Protein AF-0000000086680530 (afdb_homodimer)

Organism: NCBI:txid175570

Structure (mmCIF, N/CA/C/O backbone):
data_AF-0000000086680530-model_v1
#
loop_
_entity.id
_entity.type
_entity.pdbx_description
1 polymer 'Glycerophosphoryl diester phosphodiesterase'
#
loop_
_atom_site.group_PDB
_atom_site.id
_atom_site.type_symbol
_atom_site.label_atom_id
_atom_site.label_alt_id
_atom_site.label_comp_id
_atom_site.label_asym_id
_atom_site.label_entity_id
_atom_site.label_seq_id
_atom_site.pdbx_PDB_ins_code
_atom_site.Cartn_x
_atom_site.Cartn_y
_atom_site.Cartn_z
_atom_site.occupancy
_atom_site.B_iso_or_equiv
_atom_site.auth_seq_id
_atom_site.auth_comp_id
_atom_site.auth_asym_id
_atom_site.auth_atom_id
_atom_site.pdbx_PDB_model_num
ATOM 1 N N . MET A 1 1 ? -58.438 14.133 -69.375 1 22.53 1 MET A N 1
ATOM 2 C CA . MET A 1 1 ? -58.438 13.695 -68 1 22.53 1 MET A CA 1
ATOM 3 C C . MET A 1 1 ? -57.406 14.477 -67.125 1 22.53 1 MET A C 1
ATOM 5 O O . MET A 1 1 ? -56.219 14.391 -67.375 1 22.53 1 MET A O 1
ATOM 9 N N . LYS A 1 2 ? -57.812 15.703 -66.688 1 24.41 2 LYS A N 1
ATOM 10 C CA . LYS A 1 2 ? -57.094 16.859 -66.188 1 24.41 2 LYS A CA 1
ATOM 11 C C . LYS A 1 2 ? -56.531 16.578 -64.812 1 24.41 2 LYS A C 1
ATOM 13 O O . LYS A 1 2 ? -57.25 16.578 -63.812 1 24.41 2 LYS A O 1
ATOM 18 N N . ALA A 1 3 ? -55.75 15.484 -64.688 1 22.52 3 ALA A N 1
ATOM 19 C CA . ALA A 1 3 ? -55.281 15.078 -63.375 1 22.52 3 ALA A CA 1
ATOM 20 C C . ALA A 1 3 ? -54.625 16.25 -62.625 1 22.52 3 ALA A C 1
ATOM 22 O O . ALA A 1 3 ? -53.812 16.969 -63.219 1 22.52 3 ALA A O 1
ATOM 23 N N . LYS A 1 4 ? -55.281 16.641 -61.562 1 23.77 4 LYS A N 1
ATOM 24 C CA . LYS A 1 4 ? -55.188 17.562 -60.406 1 23.77 4 LYS A CA 1
ATOM 25 C C . LYS A 1 4 ? -53.906 17.375 -59.625 1 23.77 4 LYS A C 1
ATOM 27 O O . LYS A 1 4 ? -53.656 16.312 -59.062 1 23.77 4 LYS A O 1
ATOM 32 N N . LEU A 1 5 ? -52.781 17.875 -60.094 1 25.23 5 LEU A N 1
ATOM 33 C CA . LEU A 1 5 ? -51.5 17.781 -59.406 1 25.23 5 LEU A CA 1
ATOM 34 C C . LEU A 1 5 ? -51.562 18.453 -58.031 1 25.23 5 LEU A C 1
ATOM 36 O O . LEU A 1 5 ? -51.812 19.656 -57.938 1 25.23 5 LEU A O 1
ATOM 40 N N . ILE A 1 6 ? -52.156 17.797 -57 1 26.73 6 ILE A N 1
ATOM 41 C CA . ILE A 1 6 ? -52.281 18.266 -55.625 1 26.73 6 ILE A CA 1
ATOM 42 C C . ILE A 1 6 ? -50.875 18.594 -55.062 1 26.73 6 ILE A C 1
ATOM 44 O O . ILE A 1 6 ? -49.969 17.75 -55.094 1 26.73 6 ILE A O 1
ATOM 48 N N . SER A 1 7 ? -50.469 19.828 -55.156 1 25.39 7 SER A N 1
ATOM 49 C CA . SER A 1 7 ? -49.219 20.391 -54.625 1 25.39 7 SER A CA 1
ATOM 50 C C . SER A 1 7 ? -49.156 20.219 -53.125 1 25.39 7 SER A C 1
ATOM 52 O O . SER A 1 7 ? -50.031 20.641 -52.375 1 25.39 7 SER A O 1
ATOM 54 N N . SER A 1 8 ? -48.75 19.078 -52.625 1 26.8 8 SER A N 1
ATOM 55 C CA . SER A 1 8 ? -48.562 18.828 -51.219 1 26.8 8 SER A CA 1
ATOM 56 C C . SER A 1 8 ? -47.562 19.812 -50.625 1 26.8 8 SER A C 1
ATOM 58 O O . SER A 1 8 ? -46.438 19.938 -51.094 1 26.8 8 SER A O 1
ATOM 60 N N . LEU A 1 9 ? -48.062 20.984 -50.156 1 26 9 LEU A N 1
ATOM 61 C CA . LEU A 1 9 ? -47.281 21.953 -49.406 1 26 9 LEU A CA 1
ATOM 62 C C . LEU A 1 9 ? -46.656 21.328 -48.188 1 26 9 LEU A C 1
ATOM 64 O O . LEU A 1 9 ? -47.344 20.734 -47.375 1 26 9 LEU A O 1
ATOM 68 N N . ALA A 1 10 ? -45.344 20.938 -48.219 1 26.7 10 ALA A N 1
ATOM 69 C CA . ALA A 1 10 ? -44.469 20.484 -47.156 1 26.7 10 ALA A CA 1
ATOM 70 C C . ALA A 1 10 ? -44.375 21.5 -46.031 1 26.7 10 ALA A C 1
ATOM 72 O O . ALA A 1 10 ? -43.969 22.641 -46.25 1 26.7 10 ALA A O 1
ATOM 73 N N . ALA A 1 11 ? -45.312 21.484 -45.062 1 27.81 11 ALA A N 1
ATOM 74 C CA . ALA A 1 11 ? -45.25 22.297 -43.875 1 27.81 11 ALA A CA 1
ATOM 75 C C . ALA A 1 11 ? -43.906 22.047 -43.125 1 27.81 11 ALA A C 1
ATOM 77 O O . ALA A 1 11 ? -43.594 20.906 -42.812 1 27.81 11 ALA A O 1
ATOM 78 N N . ALA A 1 12 ? -42.906 22.859 -43.375 1 27.48 12 ALA A N 1
ATOM 79 C CA . ALA A 1 12 ? -41.656 22.891 -42.594 1 27.48 12 ALA A CA 1
ATOM 80 C C . ALA A 1 12 ? -41.938 23.109 -41.125 1 27.48 12 ALA A C 1
ATOM 82 O O . ALA A 1 12 ? -42.5 24.156 -40.719 1 27.48 12 ALA A O 1
ATOM 83 N N . ALA A 1 13 ? -42.312 22.062 -40.344 1 29.38 13 ALA A N 1
ATOM 84 C CA . ALA A 1 13 ? -42.406 22.219 -38.875 1 29.38 13 ALA A CA 1
ATOM 85 C C . ALA A 1 13 ? -41.125 22.797 -38.312 1 29.38 13 ALA A C 1
ATOM 87 O O . ALA A 1 13 ? -40.031 22.234 -38.5 1 29.38 13 ALA A O 1
ATOM 88 N N . LEU A 1 14 ? -41.062 24.156 -38.094 1 30.14 14 LEU A N 1
ATOM 89 C CA . LEU A 1 14 ? -40.031 24.766 -37.281 1 30.14 14 LEU A CA 1
ATOM 90 C C . LEU A 1 14 ? -39.938 24.109 -35.906 1 30.14 14 LEU A C 1
ATOM 92 O O . LEU A 1 14 ? -40.906 24.109 -35.156 1 30.14 14 LEU A O 1
ATOM 96 N N . VAL A 1 15 ? -39.094 23.078 -35.812 1 32.16 15 VAL A N 1
ATOM 97 C CA . VAL A 1 15 ? -38.719 22.578 -34.5 1 32.16 15 VAL A CA 1
ATOM 98 C C . VAL A 1 15 ? -38.188 23.719 -33.625 1 32.16 15 VAL A C 1
ATOM 100 O O . VAL A 1 15 ? -37.125 24.281 -33.938 1 32.16 15 VAL A O 1
ATOM 103 N N . VAL A 1 16 ? -39.125 24.5 -33 1 33.03 16 VAL A N 1
ATOM 104 C CA . VAL A 1 16 ? -38.594 25.344 -31.906 1 33.03 16 VAL A CA 1
ATOM 105 C C . VAL A 1 16 ? -37.875 24.469 -30.891 1 33.03 16 VAL A C 1
ATOM 107 O O . VAL A 1 16 ? -38.469 23.578 -30.281 1 33.03 16 VAL A O 1
ATOM 110 N N . VAL A 1 17 ? -36.594 24.391 -31.078 1 34.22 17 VAL A N 1
ATOM 111 C CA . VAL A 1 17 ? -35.781 23.906 -29.984 1 34.22 17 VAL A CA 1
ATOM 112 C C . VAL A 1 17 ? -36.062 24.688 -28.719 1 34.22 17 VAL A C 1
ATOM 114 O O . VAL A 1 17 ? -35.875 25.906 -28.672 1 34.22 17 VAL A O 1
ATOM 117 N N . ALA A 1 18 ? -37.062 24.281 -27.953 1 30.39 18 ALA A N 1
ATOM 118 C CA . ALA A 1 18 ? -37.188 24.844 -26.609 1 30.39 18 ALA A CA 1
ATOM 119 C C . ALA A 1 18 ? -35.812 24.875 -25.922 1 30.39 18 ALA A C 1
ATOM 121 O O . ALA A 1 18 ? -35.156 23.844 -25.75 1 30.39 18 ALA A O 1
ATOM 122 N N . ALA A 1 19 ? -35.188 26 -26.047 1 34.41 19 ALA A N 1
ATOM 123 C CA . ALA A 1 19 ? -34.125 26.219 -25.062 1 34.41 19 ALA A CA 1
ATOM 124 C C . ALA A 1 19 ? -34.594 25.812 -23.656 1 34.41 19 ALA A C 1
ATOM 126 O O . ALA A 1 19 ? -35.562 26.328 -23.141 1 34.41 19 ALA A O 1
ATOM 127 N N . GLY A 1 20 ? -34.438 24.578 -23.328 1 33.5 20 GLY A N 1
ATOM 128 C CA . GLY A 1 20 ? -34.719 24.281 -21.938 1 33.5 20 GLY A CA 1
ATOM 129 C C . GLY A 1 20 ? -34.188 25.344 -20.984 1 33.5 20 GLY A C 1
ATOM 130 O O . GLY A 1 20 ? -33.312 26.109 -21.328 1 33.5 20 GLY A O 1
ATOM 131 N N . PRO A 1 21 ? -35.094 25.828 -20.109 1 32.75 21 PRO A N 1
ATOM 132 C CA . PRO A 1 21 ? -34.531 26.797 -19.172 1 32.75 21 PRO A CA 1
ATOM 133 C C . PRO A 1 21 ? -33.094 26.469 -18.781 1 32.75 21 PRO A C 1
ATOM 135 O O . PRO A 1 21 ? -32.688 25.297 -18.828 1 32.75 21 PRO A O 1
ATOM 138 N N . ALA A 1 22 ? -32.281 27.5 -19.047 1 30.89 22 ALA A N 1
ATOM 139 C CA . ALA A 1 22 ? -31.031 27.531 -18.281 1 30.89 22 ALA A CA 1
ATOM 140 C C . ALA A 1 22 ? -31.266 27.125 -16.828 1 30.89 22 ALA A C 1
ATOM 142 O O . ALA A 1 22 ? -32 27.781 -16.109 1 30.89 22 ALA A O 1
ATOM 143 N N . HIS A 1 23 ? -31.391 25.875 -16.547 1 34.62 23 HIS A N 1
ATOM 144 C CA . HIS A 1 23 ? -31.297 25.641 -15.109 1 34.62 23 HIS A CA 1
ATOM 145 C C . HIS A 1 23 ? -30.422 26.688 -14.43 1 34.62 23 HIS A C 1
ATOM 147 O O . HIS A 1 23 ? -29.234 26.797 -14.758 1 34.62 23 HIS A O 1
ATOM 153 N N . GLY A 1 24 ? -30.797 27.922 -14.242 1 36.16 24 GLY A N 1
ATOM 154 C CA . GLY A 1 24 ? -30.094 28.859 -13.391 1 36.16 24 GLY A CA 1
ATOM 155 C C . GLY A 1 24 ? -29.172 28.203 -12.391 1 36.16 24 GLY A C 1
ATOM 156 O O . GLY A 1 24 ? -29.375 27.047 -12.016 1 36.16 24 GLY A O 1
ATOM 157 N N . THR A 1 25 ? -27.781 28.672 -12.227 1 43.19 25 THR A N 1
ATOM 158 C CA . THR A 1 25 ? -26.625 28.484 -11.359 1 43.19 25 THR A CA 1
ATOM 159 C C . THR A 1 25 ? -27.031 28.609 -9.891 1 43.19 25 THR A C 1
ATOM 161 O O . THR A 1 25 ? -26.547 29.516 -9.188 1 43.19 25 THR A O 1
ATOM 164 N N . ALA A 1 26 ? -28.219 28.703 -9.453 1 47.78 26 ALA A N 1
ATOM 165 C CA . ALA A 1 26 ? -28.844 28.875 -8.148 1 47.78 26 ALA A CA 1
ATOM 166 C C . ALA A 1 26 ? -28.109 28.078 -7.078 1 47.78 26 ALA A C 1
ATOM 168 O O . ALA A 1 26 ? -28.078 28.469 -5.906 1 47.78 26 ALA A O 1
ATOM 169 N N . ASP A 1 27 ? -27.359 27.062 -7.266 1 74.44 27 ASP A N 1
ATOM 170 C CA . ASP A 1 27 ? -26.906 26.094 -6.266 1 74.44 27 ASP A CA 1
ATOM 171 C C . ASP A 1 27 ? -25.422 26.25 -5.977 1 74.44 27 ASP A C 1
ATOM 173 O O . ASP A 1 27 ? -24.828 25.391 -5.305 1 74.44 27 ASP A O 1
ATOM 177 N N . GLU A 1 28 ? -24.891 27.359 -6.426 1 87.12 28 GLU A N 1
ATOM 178 C CA . GLU A 1 28 ? -23.469 27.562 -6.145 1 87.12 28 GLU A CA 1
ATOM 179 C C . GLU A 1 28 ? -23.266 28.281 -4.812 1 87.12 28 GLU A C 1
ATOM 181 O O . GLU A 1 28 ? -23.984 29.234 -4.492 1 87.12 28 GLU A O 1
ATOM 186 N N . PRO A 1 29 ? -22.297 27.875 -4.082 1 94.19 29 PRO A N 1
ATOM 187 C CA . PRO A 1 29 ? -22.031 28.578 -2.82 1 94.19 29 PRO A CA 1
ATOM 188 C C . PRO A 1 29 ? -21.484 29.984 -3.027 1 94.19 29 PRO A C 1
ATOM 190 O O . PRO A 1 29 ? -20.844 30.266 -4.047 1 94.19 29 PRO A O 1
ATOM 193 N N . ALA A 1 30 ? -21.75 30.875 -2.064 1 94.44 30 ALA A N 1
ATOM 194 C CA . ALA A 1 30 ? -21.25 32.25 -2.092 1 94.44 30 ALA A CA 1
ATOM 195 C C . ALA A 1 30 ? -19.75 32.312 -1.787 1 94.44 30 ALA A C 1
ATOM 197 O O . ALA A 1 30 ? -19.188 31.359 -1.224 1 94.44 30 ALA A O 1
ATOM 198 N N . PRO A 1 31 ? -19.109 33.406 -2.223 1 94.81 31 PRO A N 1
ATOM 199 C CA . PRO A 1 31 ? -17.703 33.562 -1.848 1 94.81 31 PRO A CA 1
ATOM 200 C C . PRO A 1 31 ? -17.469 33.438 -0.342 1 94.81 31 PRO A C 1
ATOM 202 O O . PRO A 1 31 ? -18.25 33.969 0.448 1 94.81 31 PRO A O 1
ATOM 205 N N . GLY A 1 32 ? -16.453 32.719 0.032 1 96.06 32 GLY A N 1
ATOM 206 C CA . GLY A 1 32 ? -16.141 32.531 1.439 1 96.06 32 GLY A CA 1
ATOM 207 C C . GLY A 1 32 ? -16.891 31.391 2.078 1 96.06 32 GLY A C 1
ATOM 208 O O . GLY A 1 32 ? -16.719 31.109 3.266 1 96.06 32 GLY A O 1
ATOM 209 N N . THR A 1 33 ? -17.688 30.75 1.34 1 97.31 33 THR A N 1
ATOM 210 C CA . THR A 1 33 ? -18.453 29.609 1.827 1 97.31 33 THR A CA 1
ATOM 211 C C . THR A 1 33 ? -18.172 28.375 0.97 1 97.31 33 THR A C 1
ATOM 213 O O . THR A 1 33 ? -17.438 28.453 -0.015 1 97.31 33 THR A O 1
ATOM 216 N N . ALA A 1 34 ? -18.719 27.234 1.406 1 98.56 34 ALA A N 1
ATOM 217 C CA . ALA A 1 34 ? -18.547 25.969 0.686 1 98.56 34 ALA A CA 1
ATOM 218 C C . ALA A 1 34 ? -19.797 25.094 0.807 1 98.56 34 ALA A C 1
ATOM 220 O O . ALA A 1 34 ? -20.641 25.328 1.682 1 98.56 34 ALA A O 1
ATOM 221 N N . ARG A 1 35 ? -19.922 24.188 -0.136 1 98.75 35 ARG A N 1
ATOM 222 C CA . ARG A 1 35 ? -20.969 23.172 -0.124 1 98.75 35 ARG A CA 1
ATOM 223 C C . ARG A 1 35 ? -20.391 21.766 -0.063 1 98.75 35 ARG A C 1
ATOM 225 O O . ARG A 1 35 ? -19.391 21.469 -0.732 1 98.75 35 ARG A O 1
ATOM 232 N N . LEU A 1 36 ? -21.016 20.953 0.73 1 98.75 36 LEU A N 1
ATOM 233 C CA . LEU A 1 36 ? -20.578 19.562 0.829 1 98.75 36 LEU A CA 1
ATOM 234 C C . LEU A 1 36 ? -20.969 18.781 -0.423 1 98.75 36 LEU A C 1
ATOM 236 O O . LEU A 1 36 ? -22.141 18.75 -0.807 1 98.75 36 LEU A O 1
ATOM 240 N N . GLU A 1 37 ? -19.984 18.125 -1.069 1 98.62 37 GLU A N 1
ATOM 241 C CA . GLU A 1 37 ? -20.25 17.359 -2.287 1 98.62 37 GLU A CA 1
ATOM 242 C C . GLU A 1 37 ? -20.203 15.859 -2.018 1 98.62 37 GLU A C 1
ATOM 244 O O . GLU A 1 37 ? -21 15.102 -2.578 1 98.62 37 GLU A O 1
ATOM 249 N N . LYS A 1 38 ? -19.281 15.422 -1.299 1 98.81 38 LYS A N 1
ATOM 250 C CA . LYS A 1 38 ? -19.094 14.008 -0.979 1 98.81 38 LYS A CA 1
ATOM 251 C C . LYS A 1 38 ? -18.672 13.828 0.476 1 98.81 38 LYS A C 1
ATOM 253 O O . LYS A 1 38 ? -18.078 14.727 1.075 1 98.81 38 LYS A O 1
ATOM 258 N N . PHE A 1 39 ? -19.047 12.68 1.017 1 98.81 39 PHE A N 1
ATOM 259 C CA . PHE A 1 39 ? -18.688 12.281 2.371 1 98.81 39 PHE A CA 1
ATOM 260 C C . PHE A 1 39 ? -18.312 10.805 2.418 1 98.81 39 PHE A C 1
ATOM 262 O O . PHE A 1 39 ? -19.016 9.969 1.843 1 98.81 39 PHE A O 1
ATOM 269 N N . ALA A 1 40 ? -17.172 10.445 3.051 1 98.88 40 ALA A N 1
ATOM 270 C CA . ALA A 1 40 ? -16.781 9.086 3.416 1 98.88 40 ALA A CA 1
ATOM 271 C C . ALA A 1 40 ? -16 9.078 4.727 1 98.88 40 ALA A C 1
ATOM 273 O O . ALA A 1 40 ? -15.477 10.109 5.156 1 98.88 40 ALA A O 1
ATOM 274 N N . LYS A 1 41 ? -15.961 7.98 5.387 1 98.81 41 LYS A N 1
ATOM 275 C CA . LYS A 1 41 ? -15.227 7.953 6.648 1 98.81 41 LYS A CA 1
ATOM 276 C C . LYS A 1 41 ? -14.523 6.613 6.844 1 98.81 41 LYS A C 1
ATOM 278 O O . LYS A 1 41 ? -14.953 5.594 6.309 1 98.81 41 LYS A O 1
ATOM 283 N N . LEU A 1 42 ? -13.445 6.586 7.449 1 98.81 42 LEU A N 1
ATOM 284 C CA . LEU A 1 42 ? -12.766 5.445 8.055 1 98.81 42 LEU A CA 1
ATOM 285 C C . LEU A 1 42 ? -13.148 5.297 9.523 1 98.81 42 LEU A C 1
ATOM 287 O O . LEU A 1 42 ? -12.891 6.191 10.328 1 98.81 42 LEU A O 1
ATOM 291 N N . PRO A 1 43 ? -13.766 4.176 9.906 1 98.56 43 PRO A N 1
ATOM 292 C CA . PRO A 1 43 ? -14.156 4.02 11.312 1 98.56 43 PRO A CA 1
ATOM 293 C C . PRO A 1 43 ? -12.977 4.176 12.273 1 98.56 43 PRO A C 1
ATOM 295 O O . PRO A 1 43 ? -11.867 3.744 11.961 1 98.56 43 PRO A O 1
ATOM 298 N N . ALA A 1 44 ? -13.258 4.734 13.422 1 98.5 44 ALA A N 1
ATOM 299 C CA . ALA A 1 44 ? -12.227 5.02 14.422 1 98.5 44 ALA A CA 1
ATOM 300 C C . ALA A 1 44 ? -11.469 3.75 14.797 1 98.5 44 ALA A C 1
ATOM 302 O O . ALA A 1 44 ? -10.25 3.781 14.984 1 98.5 44 ALA A O 1
ATOM 303 N N . HIS A 1 45 ? -1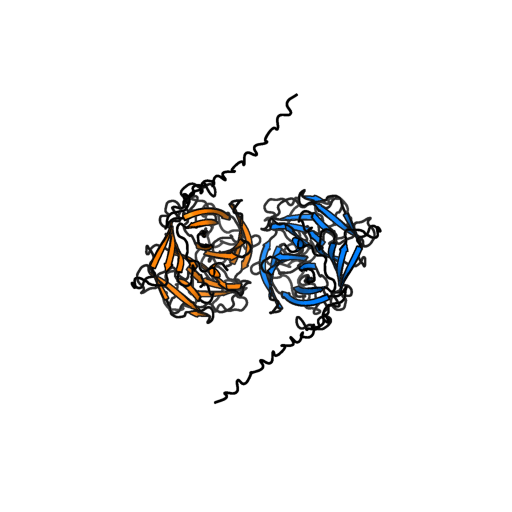2.234 2.602 14.914 1 97.56 45 HIS A N 1
ATOM 304 C CA . HIS A 1 45 ? -11.641 1.346 15.359 1 97.56 45 HIS A CA 1
ATOM 305 C C . HIS A 1 45 ? -11.07 0.558 14.18 1 97.56 45 HIS A C 1
ATOM 307 O O . HIS A 1 45 ? -11.438 -0.601 13.969 1 97.56 45 HIS A O 1
ATOM 313 N N . THR A 1 46 ? -10.289 1.182 13.398 1 98.12 46 THR A N 1
ATOM 314 C CA . THR A 1 46 ? -9.555 0.532 12.32 1 98.12 46 THR A CA 1
ATOM 315 C C . THR A 1 46 ? -8.086 0.353 12.695 1 98.12 46 THR A C 1
ATOM 317 O O . THR A 1 46 ? -7.426 1.308 13.109 1 98.12 46 THR A O 1
ATOM 320 N N . PHE A 1 47 ? -7.59 -0.869 12.578 1 97.94 47 PHE A N 1
ATOM 321 C CA . PHE A 1 47 ? -6.246 -1.218 13.016 1 97.94 47 PHE A CA 1
ATOM 322 C C . PHE A 1 47 ? -5.465 -1.887 11.891 1 97.94 47 PHE A C 1
ATOM 324 O O . PHE A 1 47 ? -6.059 -2.484 10.992 1 97.94 47 PHE A O 1
ATOM 331 N N . LEU A 1 48 ? -4.164 -1.741 11.922 1 97.25 48 LEU A N 1
ATOM 332 C CA . LEU A 1 48 ? -3.268 -2.459 11.023 1 97.25 48 LEU A CA 1
ATOM 333 C C . LEU A 1 48 ? -3.113 -3.914 11.453 1 97.25 48 LEU A C 1
ATOM 335 O O . LEU A 1 48 ? -2.348 -4.219 12.375 1 97.25 48 LEU A O 1
ATOM 339 N N . SER A 1 49 ? -3.779 -4.754 10.75 1 95.31 49 SER A N 1
ATOM 340 C CA . SER A 1 49 ? -3.811 -6.16 11.141 1 95.31 49 SER A CA 1
ATOM 341 C C . SER A 1 49 ? -2.408 -6.758 11.172 1 95.31 49 SER A C 1
ATOM 343 O O . SER A 1 49 ? -1.589 -6.477 10.297 1 95.31 49 SER A O 1
ATOM 345 N N . GLY A 1 50 ? -2.123 -7.543 12.211 1 92.62 50 GLY A N 1
ATOM 346 C CA . GLY A 1 50 ? -0.86 -8.258 12.336 1 92.62 50 GLY A CA 1
ATOM 347 C C . GLY A 1 50 ? 0.286 -7.363 12.773 1 92.62 50 GLY A C 1
ATOM 348 O O . GLY A 1 50 ? 1.438 -7.801 12.82 1 92.62 50 GLY A O 1
ATOM 349 N N . SER A 1 51 ? -0.007 -6.141 13.102 1 94.88 51 SER A N 1
ATOM 350 C CA . SER A 1 51 ? 1.04 -5.246 13.578 1 94.88 51 SER A CA 1
ATOM 351 C C . SER A 1 51 ? 1.34 -5.48 15.055 1 94.88 51 SER A C 1
ATOM 353 O O . SER A 1 51 ? 0.612 -6.211 15.734 1 94.88 51 SER A O 1
ATOM 355 N N . GLU A 1 52 ? 2.467 -4.879 15.5 1 93.31 52 GLU A N 1
ATOM 356 C CA . GLU A 1 52 ? 2.805 -4.906 16.922 1 93.31 52 GLU A CA 1
ATOM 357 C C . GLU A 1 52 ? 1.78 -4.137 17.75 1 93.31 52 GLU A C 1
ATOM 359 O O . GLU A 1 52 ? 1.153 -3.199 17.25 1 93.31 52 GLU A O 1
ATOM 364 N N . PRO A 1 53 ? 1.549 -4.602 19.031 1 95.38 53 PRO A N 1
ATOM 365 C CA . PRO A 1 53 ? 0.669 -3.834 19.922 1 95.38 53 PRO A CA 1
ATOM 366 C C . PRO A 1 53 ? 1.124 -2.387 20.094 1 95.38 53 PRO A C 1
ATOM 368 O O . PRO A 1 53 ? 2.303 -2.08 19.906 1 95.38 53 PRO A O 1
ATOM 371 N N . SER A 1 54 ? 0.222 -1.56 20.453 1 97.19 54 SER A N 1
ATOM 372 C CA . SER A 1 54 ? 0.472 -0.125 20.547 1 97.19 54 SER A CA 1
ATOM 373 C C . SER A 1 54 ? -0.37 0.512 21.641 1 97.19 54 SER A C 1
ATOM 375 O O . SER A 1 54 ? -1.362 -0.068 22.078 1 97.19 54 SER A O 1
ATOM 377 N N . GLY A 1 55 ? 0.073 1.65 22.203 1 98 55 GLY A N 1
ATOM 378 C CA . GLY A 1 55 ? -0.702 2.436 23.141 1 98 55 GLY A CA 1
ATOM 379 C C . GLY A 1 55 ? -0.44 2.057 24.594 1 98 55 GLY A C 1
ATOM 380 O O . GLY A 1 55 ? -1.232 2.383 25.484 1 98 55 GLY A O 1
ATOM 381 N N . SER A 1 56 ? 0.655 1.302 24.859 1 98.06 56 SER A N 1
ATOM 382 C CA . SER A 1 56 ? 0.947 0.821 26.203 1 98.06 56 SER A CA 1
ATOM 383 C C . SER A 1 56 ? 1.293 1.974 27.141 1 98.06 56 SER A C 1
ATOM 385 O O . SER A 1 56 ? 1.257 1.82 28.359 1 98.06 56 SER A O 1
ATOM 387 N N . LEU A 1 57 ? 1.639 3.127 26.578 1 97.88 57 LEU A N 1
ATOM 388 C CA . LEU A 1 57 ? 2.086 4.254 27.391 1 97.88 57 LEU A CA 1
ATOM 389 C C . LEU A 1 57 ? 0.944 5.234 27.625 1 97.88 57 LEU A C 1
ATOM 391 O O . LEU A 1 57 ? 1.167 6.344 28.125 1 97.88 57 LEU A O 1
ATOM 395 N N . LEU A 1 58 ? -0.294 4.863 27.281 1 97.56 58 LEU A N 1
ATOM 396 C CA . LEU A 1 58 ? -1.459 5.727 27.438 1 97.56 58 LEU A CA 1
ATOM 397 C C . LEU A 1 58 ? -2.139 5.492 28.781 1 97.56 58 LEU A C 1
ATOM 399 O O . LEU A 1 58 ? -3.096 6.188 29.125 1 97.56 58 LEU A O 1
ATOM 403 N N . GLY A 1 59 ? -1.62 4.547 29.547 1 94.94 59 GLY A N 1
ATOM 404 C CA . GLY A 1 59 ? -2.314 4.121 30.75 1 94.94 59 GLY A CA 1
ATOM 405 C C . GLY A 1 59 ? -3.346 3.039 30.5 1 94.94 59 GLY A C 1
ATOM 406 O O . GLY A 1 59 ? -3.316 2.381 29.453 1 94.94 59 GLY A O 1
ATOM 407 N N . THR A 1 60 ? -4.191 2.738 31.516 1 94.62 60 THR A N 1
ATOM 408 C CA . THR A 1 60 ? -5.129 1.63 31.391 1 94.62 60 THR A CA 1
ATOM 409 C C . THR A 1 60 ? -6.566 2.113 31.578 1 94.62 60 THR A C 1
ATOM 411 O O . THR A 1 60 ? -7.512 1.332 31.453 1 94.62 60 THR A O 1
ATOM 414 N N . ALA A 1 61 ? -6.742 3.424 31.797 1 96.81 61 ALA A N 1
ATOM 415 C CA . ALA A 1 61 ? -8.094 3.969 31.906 1 96.81 61 ALA A CA 1
ATOM 416 C C . ALA A 1 61 ? -8.727 4.145 30.516 1 96.81 61 ALA A C 1
ATOM 418 O O . ALA A 1 61 ? -8.039 4.504 29.562 1 96.81 61 ALA A O 1
ATOM 419 N N . PRO A 1 62 ? -10.023 3.938 30.422 1 97.5 62 PRO A N 1
ATOM 420 C CA . PRO A 1 62 ? -10.695 4.16 29.125 1 97.5 62 PRO A CA 1
ATOM 421 C C . PRO A 1 62 ? -10.617 5.617 28.672 1 97.5 62 PRO A C 1
ATOM 423 O O . PRO A 1 62 ? -10.711 6.531 29.5 1 97.5 62 PRO A O 1
ATOM 426 N N . ILE A 1 63 ? -10.406 5.824 27.453 1 97.75 63 ILE A N 1
ATOM 427 C CA . ILE A 1 63 ? -10.461 7.109 26.766 1 97.75 63 ILE A CA 1
ATOM 428 C C . ILE A 1 63 ? -11.57 7.09 25.719 1 97.75 63 ILE A C 1
ATOM 430 O O . ILE A 1 63 ? -11.461 6.398 24.703 1 97.75 63 ILE A O 1
ATOM 434 N N . ASN A 1 64 ? -12.633 7.852 25.938 1 97.88 64 ASN A N 1
ATOM 435 C CA . ASN A 1 64 ? -13.797 7.879 25.047 1 97.88 64 ASN A CA 1
ATOM 436 C C . ASN A 1 64 ? -14.336 6.477 24.781 1 97.88 64 ASN A C 1
ATOM 438 O O . ASN A 1 64 ? -14.578 6.102 23.641 1 97.88 64 ASN A O 1
ATOM 442 N N . GLY A 1 65 ? -14.344 5.703 25.828 1 97.19 65 GLY A N 1
ATOM 443 C CA . GLY A 1 65 ? -14.969 4.395 25.781 1 97.19 65 GLY A CA 1
ATOM 444 C C . GLY A 1 65 ? -14.039 3.301 25.297 1 97.19 65 GLY A C 1
ATOM 445 O O . GLY A 1 65 ? -14.445 2.145 25.156 1 97.19 65 GLY A O 1
ATOM 446 N N . VAL A 1 66 ? -12.797 3.648 25.047 1 97.44 66 VAL A N 1
ATOM 447 C CA . VAL A 1 66 ? -11.812 2.684 24.562 1 97.44 66 VAL A CA 1
ATOM 448 C C . VAL A 1 66 ? -10.695 2.52 25.578 1 97.44 66 VAL A C 1
ATOM 450 O O . VAL A 1 66 ? -10.195 3.506 26.125 1 97.44 66 VAL A O 1
ATOM 453 N N . THR A 1 67 ? -10.234 1.268 25.797 1 97.69 67 THR A N 1
ATOM 454 C CA . THR A 1 67 ? -9.211 1.024 26.812 1 97.69 67 THR A CA 1
ATOM 455 C C . THR A 1 67 ? -7.891 0.614 26.156 1 97.69 67 THR A C 1
ATOM 457 O O . THR A 1 67 ? -7.816 -0.424 25.5 1 97.69 67 THR A O 1
ATOM 460 N N . PRO A 1 68 ? -6.82 1.355 26.25 1 97.31 68 PRO A N 1
ATOM 461 C CA . PRO A 1 68 ? -5.488 0.92 25.828 1 97.31 68 PRO A CA 1
ATOM 462 C C . PRO A 1 68 ? -4.879 -0.12 26.766 1 97.31 68 PRO A C 1
ATOM 464 O O . PRO A 1 68 ? -5.348 -0.288 27.891 1 97.31 68 PRO A O 1
ATOM 467 N N . PRO A 1 69 ? -3.854 -0.833 26.406 1 97.88 69 PRO A N 1
ATOM 468 C CA . PRO A 1 69 ? -3.234 -0.755 25.078 1 97.88 69 PRO A CA 1
ATOM 469 C C . PRO A 1 69 ? -4.039 -1.488 24 1 97.88 69 PRO A C 1
ATOM 471 O O . PRO A 1 69 ? -5.082 -2.072 24.312 1 97.88 69 PRO A O 1
ATOM 474 N N . PHE A 1 70 ? -3.604 -1.414 22.781 1 97.62 70 PHE A N 1
ATOM 475 C CA . PHE A 1 70 ? -4.277 -2.025 21.641 1 97.62 70 PHE A CA 1
ATOM 476 C C . PHE A 1 70 ? -3.475 -3.201 21.109 1 97.62 70 PHE A C 1
ATOM 478 O O . PHE A 1 70 ? -2.242 -3.156 21.078 1 97.62 70 PHE A O 1
ATOM 485 N N . ALA A 1 71 ? -4.172 -4.164 20.656 1 95.62 71 ALA A N 1
ATOM 486 C CA . ALA A 1 71 ? -3.521 -5.379 20.172 1 95.62 71 ALA A CA 1
ATOM 487 C C . ALA A 1 71 ? -2.773 -5.121 18.875 1 95.62 71 ALA A C 1
ATOM 489 O O . ALA A 1 71 ? -1.796 -5.805 18.562 1 95.62 71 ALA A O 1
ATOM 490 N N . ASP A 1 72 ? -3.238 -4.176 18.109 1 96.81 72 ASP A N 1
ATOM 491 C CA . ASP A 1 72 ? -2.631 -3.721 16.859 1 96.81 72 ASP A CA 1
ATOM 492 C C . ASP A 1 72 ? -2.533 -2.199 16.812 1 96.81 72 ASP A C 1
ATOM 494 O O . ASP A 1 72 ? -3.221 -1.506 17.578 1 96.81 72 ASP A O 1
ATOM 498 N N . GLN A 1 73 ? -1.667 -1.724 16.031 1 97.81 73 GLN A N 1
ATOM 499 C CA . GLN A 1 73 ? -1.545 -0.276 15.898 1 97.81 73 GLN A CA 1
ATOM 500 C C . GLN A 1 73 ? -2.76 0.315 15.195 1 97.81 73 GLN A C 1
ATOM 502 O O . GLN A 1 73 ? -3.131 -0.134 14.109 1 97.81 73 GLN A O 1
ATOM 507 N N . PRO A 1 74 ? -3.412 1.321 15.766 1 98.38 74 PRO A N 1
ATOM 508 C CA . PRO A 1 74 ? -4.523 1.98 15.078 1 98.38 74 PRO A CA 1
ATOM 509 C C . PRO A 1 74 ? -4.078 2.727 13.82 1 98.38 74 PRO A C 1
ATOM 511 O O . PRO A 1 74 ? -2.982 3.295 13.789 1 98.38 74 PRO A O 1
ATOM 514 N N . ILE A 1 75 ? -4.902 2.666 12.781 1 98.44 75 ILE A N 1
ATOM 515 C CA . ILE A 1 75 ? -4.727 3.525 11.617 1 98.44 75 ILE A CA 1
ATOM 516 C C . ILE A 1 75 ? -5.363 4.887 11.883 1 98.44 75 ILE A C 1
ATOM 518 O O . ILE A 1 75 ? -6.578 5.051 11.734 1 98.44 75 ILE A O 1
ATOM 522 N N . GLN A 1 76 ? -4.543 5.82 12.289 1 97.38 76 GLN A N 1
ATOM 523 C CA . GLN A 1 76 ? -5.016 7.102 12.805 1 97.38 76 GLN A CA 1
ATOM 524 C C . GLN A 1 76 ? -3.938 8.172 12.695 1 97.38 76 GLN A C 1
ATOM 526 O O . GLN A 1 76 ? -2.893 7.949 12.078 1 97.38 76 GLN A O 1
ATOM 531 N N . GLY A 1 77 ? -4.246 9.383 13.227 1 96.62 77 GLY A N 1
ATOM 532 C CA . GLY A 1 77 ? -3.256 10.445 13.281 1 96.62 77 GLY A CA 1
ATOM 533 C C . GLY A 1 77 ? -2.979 11.07 11.922 1 96.62 77 GLY A C 1
ATOM 534 O O . GLY A 1 77 ? -1.84 11.445 11.625 1 96.62 77 GLY A O 1
ATOM 535 N N . PHE A 1 78 ? -3.967 11.172 11.086 1 98.31 78 PHE A N 1
ATOM 536 C CA . PHE A 1 78 ? -3.762 11.703 9.742 1 98.31 78 PHE A CA 1
ATOM 537 C C . PHE A 1 78 ? -3.406 13.188 9.797 1 98.31 78 PHE A C 1
ATOM 539 O O . PHE A 1 78 ? -4.266 14.031 10.062 1 98.31 78 PHE A O 1
ATOM 546 N N . SER A 1 79 ? -2.141 13.492 9.477 1 97.88 79 SER A N 1
ATOM 547 C CA . SER A 1 79 ? -1.644 14.859 9.617 1 97.88 79 SER A CA 1
ATOM 548 C C . SER A 1 79 ? -1.338 15.477 8.258 1 97.88 79 SER A C 1
ATOM 550 O O . SER A 1 79 ? -0.94 16.641 8.172 1 97.88 79 SER A O 1
ATOM 552 N N . GLY A 1 80 ? -1.489 14.812 7.215 1 98 80 GLY A N 1
ATOM 553 C CA . GLY A 1 80 ? -1.307 15.242 5.836 1 98 80 GLY A CA 1
ATOM 554 C C . GLY A 1 80 ? -1.823 14.234 4.824 1 98 80 GLY A C 1
ATOM 555 O O . GLY A 1 80 ? -2.025 13.062 5.156 1 98 80 GLY A O 1
ATOM 556 N N . GLN A 1 81 ? -2.029 14.68 3.65 1 98.12 81 GLN A N 1
ATOM 557 C CA . GLN A 1 81 ? -2.557 13.758 2.648 1 98.12 81 GLN A CA 1
ATOM 558 C C . GLN A 1 81 ? -2.084 14.141 1.249 1 98.12 81 GLN A C 1
ATOM 560 O O . GLN A 1 81 ? -1.787 15.305 0.985 1 98.12 81 GLN A O 1
ATOM 565 N N . LEU A 1 82 ? -1.983 13.211 0.398 1 98 82 LEU A N 1
ATOM 566 C CA . LEU A 1 82 ? -1.616 13.32 -1.009 1 98 82 LEU A CA 1
ATOM 567 C C . LEU A 1 82 ? -2.564 12.516 -1.886 1 98 82 LEU A C 1
ATOM 569 O O . LEU A 1 82 ? -3.117 11.5 -1.443 1 98 82 LEU A O 1
ATOM 573 N N . ARG A 1 83 ? -2.693 13 -3.068 1 96.88 83 ARG A N 1
ATOM 574 C CA . ARG A 1 83 ? -3.551 12.312 -4.035 1 96.88 83 ARG A CA 1
ATOM 575 C C . ARG A 1 83 ? -2.738 11.375 -4.922 1 96.88 83 ARG A C 1
ATOM 577 O O . ARG A 1 83 ? -1.618 11.703 -5.316 1 96.88 83 ARG A O 1
ATOM 584 N N . ASN A 1 84 ? -3.285 10.219 -5.203 1 95.81 84 ASN A N 1
ATOM 585 C CA . ASN A 1 84 ? -2.736 9.305 -6.195 1 95.81 84 ASN A CA 1
ATOM 586 C C . ASN A 1 84 ? -3.58 9.289 -7.469 1 95.81 84 ASN A C 1
ATOM 588 O O . ASN A 1 84 ? -4.766 9.625 -7.438 1 95.81 84 ASN A O 1
ATOM 592 N N . SER A 1 85 ? -3.021 8.812 -8.539 1 91.81 85 SER A N 1
ATOM 593 C CA . SER A 1 85 ? -3.68 8.859 -9.844 1 91.81 85 SER A CA 1
ATOM 594 C C . SER A 1 85 ? -4.793 7.82 -9.93 1 91.81 85 SER A C 1
ATOM 596 O O . SER A 1 85 ? -5.656 7.902 -10.812 1 91.81 85 SER A O 1
ATOM 598 N N . ASP A 1 86 ? -4.785 6.902 -9.047 1 91.69 86 ASP A N 1
ATOM 599 C CA . ASP A 1 86 ? -5.746 5.805 -9.156 1 91.69 86 ASP A CA 1
ATOM 600 C C . ASP A 1 86 ? -6.961 6.047 -8.273 1 91.69 86 ASP A C 1
ATOM 602 O O . ASP A 1 86 ? -7.754 5.133 -8.031 1 91.69 86 ASP A O 1
ATOM 606 N N . GLY A 1 87 ? -7.074 7.203 -7.703 1 93.62 87 GLY A N 1
ATOM 607 C CA . GLY A 1 87 ? -8.234 7.547 -6.895 1 93.62 87 GLY A CA 1
ATOM 608 C C . GLY A 1 87 ? -8.023 7.297 -5.414 1 93.62 87 GLY A C 1
ATOM 609 O O . GLY A 1 87 ? -8.891 7.613 -4.594 1 93.62 87 GLY A O 1
ATOM 610 N N . THR A 1 88 ? -6.863 6.738 -5.074 1 97.06 88 THR A N 1
ATOM 611 C CA . THR A 1 88 ? -6.531 6.559 -3.666 1 97.06 88 THR A CA 1
ATOM 612 C C . THR A 1 88 ? -5.781 7.773 -3.129 1 97.06 88 THR A C 1
ATOM 614 O O . THR A 1 88 ? -5.438 8.68 -3.887 1 97.06 88 THR A O 1
ATOM 617 N N . TYR A 1 89 ? -5.633 7.809 -1.831 1 98.31 89 TYR A N 1
ATOM 618 C CA . TYR A 1 89 ? -4.875 8.859 -1.166 1 98.31 89 TYR A CA 1
ATOM 619 C C . TYR A 1 89 ? -3.826 8.273 -0.228 1 98.31 89 TYR A C 1
ATOM 621 O O . TYR A 1 89 ? -4.062 7.242 0.407 1 98.31 89 TYR A O 1
ATOM 629 N N . ASP A 1 90 ? -2.664 8.922 -0.201 1 98.44 90 ASP A N 1
ATOM 630 C CA . ASP A 1 90 ? -1.703 8.672 0.871 1 98.44 90 ASP A CA 1
ATOM 631 C C . ASP A 1 90 ? -1.931 9.625 2.041 1 98.44 90 ASP A C 1
ATOM 633 O O . ASP A 1 90 ? -2.137 10.828 1.84 1 98.44 90 ASP A O 1
ATOM 637 N N . VAL A 1 91 ? -1.979 9.078 3.217 1 98.75 91 VAL A N 1
ATOM 638 C CA . VAL A 1 91 ? -2.057 9.883 4.43 1 98.75 91 VAL A CA 1
ATOM 639 C C . VAL A 1 91 ? -0.887 9.547 5.352 1 98.75 91 VAL A C 1
ATOM 641 O O . VAL A 1 91 ? -0.455 8.391 5.418 1 98.75 91 VAL A O 1
ATOM 644 N N . ILE A 1 92 ? -0.368 10.562 6.012 1 98.75 92 ILE A N 1
ATOM 645 C CA . ILE A 1 92 ? 0.745 10.328 6.926 1 98.75 92 ILE A CA 1
ATOM 646 C C . ILE A 1 92 ? 0.273 10.484 8.367 1 98.75 92 ILE A C 1
ATOM 648 O O . ILE A 1 92 ? -0.497 11.398 8.68 1 98.75 92 ILE A O 1
ATOM 652 N N . SER A 1 93 ? 0.708 9.523 9.172 1 97.56 93 SER A N 1
ATOM 653 C CA . SER A 1 93 ? 0.395 9.617 10.594 1 97.56 93 SER A CA 1
ATOM 654 C C . SER A 1 93 ? 1.357 10.555 11.312 1 97.56 93 SER A C 1
ATOM 656 O O . SER A 1 93 ? 2.559 10.555 11.031 1 97.56 93 SER A O 1
ATOM 658 N N . ASP A 1 94 ? 0.799 11.289 12.211 1 98.12 94 ASP A N 1
ATOM 659 C CA . ASP A 1 94 ? 1.667 12.031 13.125 1 98.12 94 ASP A CA 1
ATOM 660 C C . ASP A 1 94 ? 2.387 11.086 14.078 1 98.12 94 ASP A C 1
ATOM 662 O O . ASP A 1 94 ? 2.648 9.93 13.742 1 98.12 94 ASP A O 1
ATOM 666 N N . ASN A 1 95 ? 2.793 11.539 15.266 1 97.88 95 ASN A N 1
ATOM 667 C CA . ASN A 1 95 ? 3.623 10.711 16.125 1 97.88 95 ASN A CA 1
ATOM 668 C C . ASN A 1 95 ? 2.795 9.641 16.844 1 97.88 95 ASN A C 1
ATOM 670 O O . ASN A 1 95 ? 3.346 8.789 17.547 1 97.88 95 ASN A O 1
ATOM 674 N N . GLY A 1 96 ? 1.494 9.664 16.703 1 97.38 96 GLY A N 1
ATOM 675 C CA . GLY A 1 96 ? 0.663 8.602 17.266 1 97.38 96 GLY A CA 1
ATOM 676 C C . GLY A 1 96 ? -0.229 9.078 18.391 1 97.38 96 GLY A C 1
ATOM 677 O O . GLY A 1 96 ? -1.391 9.43 18.172 1 97.38 96 GLY A O 1
ATOM 678 N N . TYR A 1 97 ? 0.415 9.312 19.547 1 97.12 97 TYR A N 1
ATOM 679 C CA . TYR A 1 97 ? -0.426 9.547 20.719 1 97.12 97 TYR A CA 1
ATOM 680 C C . TYR A 1 97 ? -0.138 10.914 21.328 1 97.12 97 TYR A C 1
ATOM 682 O O . TYR A 1 97 ? -0.473 11.164 22.484 1 97.12 97 TYR A O 1
ATOM 690 N N . GLY A 1 98 ? 0.535 11.773 20.609 1 93.94 98 GLY A N 1
ATOM 691 C CA . GLY A 1 98 ? 0.46 13.195 20.922 1 93.94 98 GLY A CA 1
ATOM 692 C C . GLY A 1 98 ? 1.763 13.75 21.469 1 93.94 98 GLY A C 1
ATOM 693 O O . GLY A 1 98 ? 1.999 14.961 21.406 1 93.94 98 GLY A O 1
ATOM 694 N N . ASN A 1 99 ? 2.574 12.891 22.031 1 93.12 99 ASN A N 1
ATOM 695 C CA . ASN A 1 99 ? 3.842 13.438 22.516 1 93.12 99 ASN A CA 1
ATOM 696 C C . ASN A 1 99 ? 4.945 12.383 22.5 1 93.12 99 ASN A C 1
ATOM 698 O O . ASN A 1 99 ? 4.676 11.195 22.312 1 93.12 99 ASN A O 1
ATOM 702 N N . LYS A 1 100 ? 6.16 12.898 22.672 1 95.25 100 LYS A N 1
ATOM 703 C CA . LYS A 1 100 ? 7.363 12.07 22.609 1 95.25 100 LYS A CA 1
ATOM 704 C C . LYS A 1 100 ? 7.309 10.953 23.656 1 95.25 100 LYS A C 1
ATOM 706 O O . LYS A 1 100 ? 7.719 9.82 23.375 1 95.25 100 LYS A O 1
ATOM 711 N N . ALA A 1 101 ? 6.781 11.141 24.766 1 96.12 101 ALA A N 1
ATOM 712 C CA . ALA A 1 101 ? 6.84 10.234 25.922 1 96.12 101 ALA A CA 1
ATOM 713 C C . ALA A 1 101 ? 5.855 9.086 25.75 1 96.12 101 ALA A C 1
ATOM 715 O O . ALA A 1 101 ? 6.086 7.984 26.266 1 96.12 101 ALA A O 1
ATOM 716 N N . ASN A 1 102 ? 4.785 9.227 25.031 1 97.56 102 ASN A N 1
ATOM 717 C CA . ASN A 1 102 ? 3.75 8.195 25.031 1 97.56 102 ASN A CA 1
ATOM 718 C C . ASN A 1 102 ? 3.604 7.551 23.656 1 97.56 102 ASN A C 1
ATOM 720 O O . ASN A 1 102 ? 2.633 6.832 23.406 1 97.56 102 ASN A O 1
ATOM 724 N N . SER A 1 103 ? 4.543 7.82 22.766 1 98.19 103 SER A N 1
ATOM 725 C CA . SER A 1 103 ? 4.332 7.359 21.391 1 98.19 103 SER A CA 1
ATOM 726 C C . SER A 1 103 ? 5.457 6.438 20.938 1 98.19 103 SER A C 1
ATOM 728 O O . SER A 1 103 ? 5.715 6.305 19.734 1 98.19 103 SER A O 1
ATOM 730 N N . ALA A 1 104 ? 6.164 5.785 21.875 1 98.31 104 ALA A N 1
ATOM 731 C CA . ALA A 1 104 ? 7.312 4.934 21.578 1 98.31 104 ALA A CA 1
ATOM 732 C C . ALA A 1 104 ? 6.879 3.691 20.797 1 98.31 104 ALA A C 1
ATOM 734 O O . ALA A 1 104 ? 7.641 3.164 19.984 1 98.31 104 ALA A O 1
ATOM 735 N N . ASP A 1 105 ? 5.688 3.197 21.109 1 98.12 105 ASP A N 1
ATOM 736 C CA . ASP A 1 105 ? 5.223 1.97 20.469 1 98.12 105 ASP A CA 1
ATOM 737 C C . ASP A 1 105 ? 4.246 2.275 19.328 1 98.12 105 ASP A C 1
ATOM 739 O O . ASP A 1 105 ? 3.328 1.494 19.078 1 98.12 105 ASP A O 1
ATOM 743 N N . PHE A 1 106 ? 4.371 3.434 18.719 1 98.5 106 PHE A N 1
ATOM 744 C CA . PHE A 1 106 ? 3.684 3.803 17.484 1 98.5 106 PHE A CA 1
ATOM 745 C C . PHE A 1 106 ? 4.676 3.943 16.344 1 98.5 106 PHE A C 1
ATOM 747 O O . PHE A 1 106 ? 5.492 4.867 16.328 1 98.5 106 PHE A O 1
ATOM 754 N N . ILE A 1 107 ? 4.602 3.051 15.352 1 98.62 107 ILE A N 1
ATOM 755 C CA . ILE A 1 107 ? 5.473 3.109 14.18 1 98.62 107 ILE A CA 1
ATOM 756 C C . ILE A 1 107 ? 4.957 4.168 13.203 1 98.62 107 ILE A C 1
ATOM 758 O O . ILE A 1 107 ? 3.764 4.215 12.906 1 98.62 107 ILE A O 1
ATOM 762 N N . LEU A 1 108 ? 5.863 5.035 12.766 1 98.81 108 LEU A N 1
ATOM 763 C CA . LEU A 1 108 ? 5.5 6.074 11.812 1 98.81 108 LEU A CA 1
ATOM 764 C C . LEU A 1 108 ? 5.285 5.484 10.422 1 98.81 108 LEU A C 1
ATOM 766 O O . LEU A 1 108 ? 6.121 4.719 9.93 1 98.81 108 LEU A O 1
ATOM 770 N N . ARG A 1 109 ? 4.141 5.973 9.828 1 98.44 109 ARG A N 1
ATOM 771 C CA . ARG A 1 109 ? 3.738 5.297 8.602 1 98.44 109 ARG A CA 1
ATOM 772 C C . ARG A 1 109 ? 3.004 6.254 7.668 1 98.44 109 ARG A C 1
ATOM 774 O O . ARG A 1 109 ? 2.371 7.211 8.125 1 98.44 109 ARG A O 1
ATOM 781 N N . ILE A 1 110 ? 3.172 6.02 6.367 1 98.81 110 ILE A N 1
ATOM 782 C CA . ILE A 1 110 ? 2.264 6.523 5.344 1 98.81 110 ILE A CA 1
ATOM 783 C C . ILE A 1 110 ? 1.259 5.438 4.969 1 98.81 110 ILE A C 1
ATOM 785 O O . ILE A 1 110 ? 1.646 4.32 4.605 1 98.81 110 ILE A O 1
ATOM 789 N N . GLN A 1 111 ? -0.025 5.773 5.148 1 98.31 111 GLN A N 1
ATOM 790 C CA . GLN A 1 111 ? -1.098 4.855 4.781 1 98.31 111 GLN A CA 1
ATOM 791 C C . GLN A 1 111 ? -1.678 5.207 3.416 1 98.31 111 GLN A C 1
ATOM 793 O O . GLN A 1 111 ? -1.765 6.383 3.057 1 98.31 111 GLN A O 1
ATOM 798 N N . ARG A 1 112 ? -2.014 4.207 2.723 1 98.44 112 ARG A N 1
ATOM 799 C CA . ARG A 1 112 ? -2.83 4.406 1.53 1 98.44 112 ARG A CA 1
ATOM 800 C C . ARG A 1 112 ? -4.289 4.055 1.797 1 98.44 112 ARG A C 1
ATOM 802 O O . ARG A 1 112 ? -4.586 2.971 2.305 1 98.44 112 ARG A O 1
ATOM 809 N N . VAL A 1 113 ? -5.195 4.945 1.421 1 98.75 113 VAL A N 1
ATOM 810 C CA . VAL A 1 113 ? -6.613 4.742 1.692 1 98.75 113 VAL A CA 1
ATOM 811 C C . VAL A 1 113 ? -7.426 5.008 0.427 1 98.75 113 VAL A C 1
ATOM 813 O O . VAL A 1 113 ? -7.016 5.797 -0.426 1 98.75 113 VAL A O 1
ATOM 816 N N . ALA A 1 114 ? -8.539 4.324 0.349 1 98.38 114 ALA A N 1
ATOM 817 C CA . ALA A 1 114 ? -9.406 4.414 -0.82 1 98.38 114 ALA A CA 1
ATOM 818 C C . ALA A 1 114 ? -10.852 4.715 -0.41 1 98.38 114 ALA A C 1
ATOM 820 O O . ALA A 1 114 ? -11.531 3.859 0.159 1 98.38 114 ALA A O 1
ATOM 821 N N . PRO A 1 115 ? -11.352 5.871 -0.735 1 98.44 115 PRO A N 1
ATOM 822 C CA . PRO A 1 115 ? -12.766 6.16 -0.472 1 98.44 115 PRO A CA 1
ATOM 823 C C . PRO A 1 115 ? -13.703 5.484 -1.469 1 98.44 115 PRO A C 1
ATOM 825 O O . PRO A 1 115 ? -13.359 5.34 -2.645 1 98.44 115 PRO A O 1
ATOM 828 N N . ASP A 1 116 ? -14.758 5.004 -1.019 1 97.75 116 ASP A N 1
ATOM 829 C CA . ASP A 1 116 ? -15.977 4.719 -1.772 1 97.75 116 ASP A CA 1
ATOM 830 C C . ASP A 1 116 ? -17.062 5.738 -1.463 1 97.75 116 ASP A C 1
ATOM 832 O O . ASP A 1 116 ? -17.828 5.57 -0.509 1 97.75 116 ASP A O 1
ATOM 836 N N . TRP A 1 117 ? -17.141 6.762 -2.297 1 98 117 TRP A N 1
ATOM 837 C CA . TRP A 1 117 ? -18 7.914 -2.027 1 98 117 TRP A CA 1
ATOM 838 C C . TRP A 1 117 ? -19.469 7.512 -2.051 1 98 117 TRP A C 1
ATOM 840 O O . TRP A 1 117 ? -20.281 8.094 -1.339 1 98 117 TRP A O 1
ATOM 850 N N . ARG A 1 118 ? -19.766 6.512 -2.889 1 96.56 118 ARG A N 1
ATOM 851 C CA . ARG A 1 118 ? -21.156 6.047 -2.955 1 96.56 118 ARG A CA 1
ATOM 852 C C . ARG A 1 118 ? -21.547 5.328 -1.671 1 96.56 118 ARG A C 1
ATOM 854 O O . ARG A 1 118 ? -22.625 5.57 -1.127 1 96.56 118 ARG A O 1
ATOM 861 N N . ALA A 1 119 ? -20.641 4.562 -1.143 1 97 119 ALA A N 1
ATOM 862 C CA . ALA A 1 119 ? -20.922 3.791 0.064 1 97 119 ALA A CA 1
ATOM 863 C C . ALA A 1 119 ? -20.656 4.617 1.319 1 97 119 ALA A C 1
ATOM 865 O O . ALA A 1 119 ? -21.062 4.234 2.42 1 97 119 ALA A O 1
ATOM 866 N N . GLY A 1 120 ? -19.953 5.738 1.205 1 98.44 120 GLY A N 1
ATOM 867 C CA . GLY A 1 120 ? -19.578 6.574 2.34 1 98.44 120 GLY 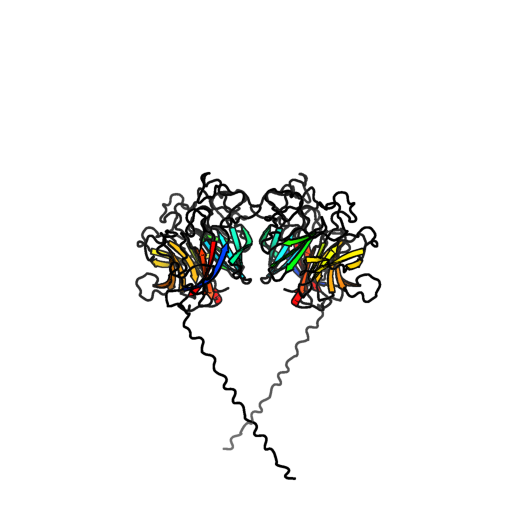A CA 1
ATOM 868 C C . GLY A 1 120 ? -18.516 5.953 3.217 1 98.44 120 GLY A C 1
ATOM 869 O O . GLY A 1 120 ? -18.469 6.207 4.422 1 98.44 120 GLY A O 1
ATOM 870 N N . THR A 1 121 ? -17.688 5.004 2.617 1 98.38 121 THR A N 1
ATOM 871 C CA . THR A 1 121 ? -16.672 4.297 3.395 1 98.38 121 THR A CA 1
ATOM 872 C C . THR A 1 121 ? -15.273 4.578 2.848 1 98.38 121 THR A C 1
ATOM 874 O O . THR A 1 121 ? -15.133 5.008 1.702 1 98.38 121 THR A O 1
ATOM 877 N N . VAL A 1 122 ? -14.289 4.465 3.658 1 98.75 122 VAL A N 1
ATOM 878 C CA . VAL A 1 122 ? -12.875 4.52 3.291 1 98.75 122 VAL A CA 1
ATOM 879 C C . VAL A 1 122 ? -12.188 3.219 3.697 1 98.75 122 VAL A C 1
ATOM 881 O O . VAL A 1 122 ? -12.352 2.748 4.824 1 98.75 122 VAL A O 1
ATOM 884 N N . ASP A 1 123 ? -11.43 2.631 2.814 1 98.44 123 ASP A N 1
ATOM 885 C CA . ASP A 1 123 ? -10.703 1.394 3.088 1 98.44 123 ASP A CA 1
ATOM 886 C C . ASP A 1 123 ? -9.195 1.637 3.131 1 98.44 123 ASP A C 1
ATOM 888 O O . ASP A 1 123 ? -8.656 2.361 2.293 1 98.44 123 ASP A O 1
ATOM 892 N N . PRO A 1 124 ? -8.5 1.108 4.172 1 98.5 124 PRO A N 1
ATOM 893 C CA . PRO A 1 124 ? -7.039 1.019 4.051 1 98.5 124 PRO A CA 1
ATOM 894 C C . PRO A 1 124 ? -6.598 0.004 2.998 1 98.5 124 PRO A C 1
ATOM 896 O O . PRO A 1 124 ? -7.012 -1.158 3.043 1 98.5 124 PRO A O 1
ATOM 899 N N . VAL A 1 125 ? -5.773 0.411 2.031 1 98.38 125 VAL A N 1
ATOM 900 C CA . VAL A 1 125 ? -5.422 -0.489 0.937 1 98.38 125 VAL A CA 1
ATOM 901 C C . VAL A 1 125 ? -3.904 -0.587 0.813 1 98.38 125 VAL A C 1
ATOM 903 O O . VAL A 1 125 ? -3.379 -0.87 -0.267 1 98.38 125 VAL A O 1
ATOM 906 N N . GLY A 1 126 ? -3.176 -0.233 1.842 1 97.38 126 GLY A N 1
ATOM 907 C CA . GLY A 1 126 ? -1.73 -0.394 1.866 1 97.38 126 GLY A CA 1
ATOM 908 C C . GLY A 1 126 ? -1.024 0.679 2.674 1 97.38 126 GLY A C 1
ATOM 909 O O . GLY A 1 126 ? -1.654 1.381 3.467 1 97.38 126 GLY A O 1
ATOM 910 N N . GLY A 1 127 ? 0.334 0.659 2.508 1 97.75 127 GLY A N 1
ATOM 911 C CA . GLY A 1 127 ? 1.155 1.651 3.182 1 97.75 127 GLY A CA 1
ATOM 912 C C . GLY A 1 127 ? 2.594 1.209 3.369 1 97.75 127 GLY A C 1
ATOM 913 O O . GLY A 1 127 ? 2.953 0.082 3.02 1 97.75 127 GLY A O 1
ATOM 914 N N . ILE A 1 128 ? 3.432 2.191 3.877 1 98.5 128 ILE A N 1
ATOM 915 C CA . ILE A 1 128 ? 4.844 1.94 4.141 1 98.5 128 ILE A CA 1
ATOM 916 C C . ILE A 1 128 ? 5.219 2.498 5.512 1 98.5 128 ILE A C 1
ATOM 918 O O . ILE A 1 128 ? 4.652 3.496 5.961 1 98.5 128 ILE A O 1
ATOM 922 N N . ASN A 1 129 ? 6.137 1.781 6.184 1 98.75 129 ASN A N 1
ATOM 923 C CA . ASN A 1 129 ? 6.762 2.311 7.391 1 98.75 129 ASN A CA 1
ATOM 924 C C . ASN A 1 129 ? 7.93 3.232 7.059 1 98.75 129 ASN A C 1
ATOM 926 O O . ASN A 1 129 ? 8.633 3.02 6.07 1 98.75 129 ASN A O 1
ATOM 930 N N . LEU A 1 130 ? 8.102 4.23 7.828 1 98.94 130 LEU A N 1
ATOM 931 C CA . LEU A 1 130 ? 9.289 5.078 7.723 1 98.94 130 LEU A CA 1
ATOM 932 C C . LEU A 1 130 ? 10.453 4.484 8.508 1 98.94 130 LEU A C 1
ATOM 934 O O . LEU A 1 130 ? 10.289 4.094 9.664 1 98.94 130 LEU A O 1
ATOM 938 N N . THR A 1 131 ? 11.617 4.379 7.848 1 98.88 131 THR A N 1
ATOM 939 C CA . THR A 1 131 ? 12.766 3.693 8.422 1 98.88 131 THR A CA 1
ATOM 940 C C . THR A 1 131 ? 14.055 4.465 8.141 1 98.88 131 THR A C 1
ATOM 942 O O . THR A 1 131 ? 14.07 5.355 7.293 1 98.88 131 THR A O 1
ATOM 945 N N . ASP A 1 132 ? 15.078 4.188 8.891 1 98.88 132 ASP A N 1
ATOM 946 C CA . ASP A 1 132 ? 16.422 4.711 8.672 1 98.88 132 ASP A CA 1
ATOM 947 C C . ASP A 1 132 ? 17.453 3.58 8.594 1 98.88 132 ASP A C 1
ATOM 949 O O . ASP A 1 132 ? 18.391 3.531 9.391 1 98.88 132 ASP A O 1
ATOM 953 N N . PRO A 1 133 ? 17.344 2.803 7.52 1 97.94 133 PRO A N 1
ATOM 954 C CA . PRO A 1 133 ? 18.234 1.636 7.457 1 97.94 133 PRO A CA 1
ATOM 955 C C . PRO A 1 133 ? 19.703 2.016 7.227 1 97.94 133 PRO A C 1
ATOM 957 O O . PRO A 1 133 ? 20.594 1.21 7.484 1 97.94 133 PRO A O 1
ATOM 960 N N . ASN A 1 134 ? 19.953 3.23 6.777 1 98.12 134 ASN A N 1
ATOM 961 C CA . ASN A 1 134 ? 21.312 3.613 6.422 1 98.12 134 ASN A CA 1
ATOM 962 C C . ASN A 1 134 ? 21.953 4.5 7.492 1 98.12 134 ASN A C 1
ATOM 964 O O . ASN A 1 134 ? 23.016 5.062 7.281 1 98.12 134 ASN A O 1
ATOM 968 N N . GLY A 1 135 ? 21.312 4.75 8.57 1 98.69 135 GLY A N 1
ATOM 969 C CA . GLY A 1 135 ? 21.891 5.41 9.734 1 98.69 135 GLY A CA 1
ATOM 970 C C . GLY A 1 135 ? 22.047 6.91 9.547 1 98.69 135 GLY A C 1
ATOM 971 O O . GLY A 1 135 ? 23.078 7.48 9.945 1 98.69 135 GLY A O 1
ATOM 972 N N . HIS A 1 136 ? 21.062 7.559 8.953 1 98.81 136 HIS A N 1
ATOM 973 C CA . HIS A 1 136 ? 21.156 8.992 8.688 1 98.81 136 HIS A CA 1
ATOM 974 C C . HIS A 1 136 ? 20.781 9.805 9.922 1 98.81 136 HIS A C 1
ATOM 976 O O . HIS A 1 136 ? 21.266 10.922 10.109 1 98.81 136 HIS A O 1
ATOM 982 N N . VAL A 1 137 ? 19.922 9.305 10.781 1 98.88 137 VAL A N 1
ATOM 983 C CA . VAL A 1 137 ? 19.547 10.016 12.008 1 98.88 137 VAL A CA 1
ATOM 984 C C . VAL A 1 137 ? 20.734 10.047 12.961 1 98.88 137 VAL A C 1
ATOM 986 O O . VAL A 1 137 ? 21.25 8.992 13.359 1 98.88 137 VAL A O 1
ATOM 989 N N . PRO A 1 138 ? 21.188 11.195 13.375 1 98.5 138 PRO A N 1
ATOM 990 C CA . PRO A 1 138 ? 22.453 11.297 14.125 1 98.5 138 PRO A CA 1
ATOM 991 C C . PRO A 1 138 ? 22.234 11.18 15.633 1 98.5 138 PRO A C 1
ATOM 993 O O . PRO A 1 138 ? 23.172 11.43 16.406 1 98.5 138 PRO A O 1
ATOM 996 N N . PHE A 1 139 ? 21.109 10.938 16.172 1 98.25 139 PHE A N 1
ATOM 997 C CA . PHE A 1 139 ? 20.812 10.766 17.594 1 98.25 139 PHE A CA 1
ATOM 998 C C . PHE A 1 139 ? 20.172 9.406 17.844 1 98.25 139 PHE A C 1
ATOM 1000 O O . PHE A 1 139 ? 19.75 8.727 16.906 1 98.25 139 PHE A O 1
ATOM 1007 N N . PRO A 1 140 ? 20.109 8.945 19.094 1 97.62 140 PRO A N 1
ATOM 1008 C CA . PRO A 1 140 ? 19.562 7.617 19.391 1 97.62 140 PRO A CA 1
ATOM 1009 C C . PRO A 1 140 ? 18.094 7.488 19.016 1 97.62 140 PRO A C 1
ATOM 1011 O O . PRO A 1 140 ? 17.297 8.375 19.328 1 97.62 140 PRO A O 1
ATOM 1014 N N . LEU A 1 141 ? 17.797 6.457 18.312 1 98.5 141 LEU A N 1
ATOM 1015 C CA . LEU A 1 141 ? 16.422 6.094 18 1 98.5 141 LEU A CA 1
ATOM 1016 C C . LEU A 1 141 ? 15.867 5.125 19.047 1 98.5 141 LEU A C 1
ATOM 1018 O O . LEU A 1 141 ? 16.625 4.496 19.781 1 98.5 141 LEU A O 1
ATOM 1022 N N . PHE A 1 142 ? 14.586 5.082 19.141 1 98.12 142 PHE A N 1
ATOM 1023 C CA . PHE A 1 142 ? 13.961 4.211 20.141 1 98.12 142 PHE A CA 1
ATOM 1024 C C . PHE A 1 142 ? 14.219 2.744 19.797 1 98.12 142 PHE A C 1
ATOM 1026 O O . PHE A 1 142 ? 14.578 1.956 20.672 1 98.12 142 PHE A O 1
ATOM 1033 N N . ARG A 1 143 ? 14.039 2.4 18.531 1 97.94 143 ARG A N 1
ATOM 1034 C CA . ARG A 1 143 ? 14.188 1.007 18.125 1 97.94 143 ARG A CA 1
ATOM 1035 C C . ARG A 1 143 ? 15.594 0.739 17.578 1 97.94 143 ARG A C 1
ATOM 1037 O O . ARG A 1 143 ? 16.125 1.516 16.781 1 97.94 143 ARG A O 1
ATOM 1044 N N . PRO A 1 144 ? 16.125 -0.439 17.938 1 97.19 144 PRO A N 1
ATOM 1045 C CA . PRO A 1 144 ? 17.438 -0.796 17.438 1 97.19 144 PRO A CA 1
ATOM 1046 C C . PRO A 1 144 ? 17.438 -1.14 15.945 1 97.19 144 PRO A C 1
ATOM 1048 O O . PRO A 1 144 ? 18.469 -1.028 15.273 1 97.19 144 PRO A O 1
ATOM 1051 N N . ASP A 1 145 ? 16.297 -1.567 15.43 1 97.06 145 ASP A N 1
ATOM 1052 C CA . ASP A 1 145 ? 16.219 -1.936 14.016 1 97.06 145 ASP A CA 1
ATOM 1053 C C . ASP A 1 145 ? 15.992 -0.708 13.141 1 97.06 145 ASP A C 1
ATOM 1055 O O . ASP A 1 145 ? 15.82 -0.83 11.922 1 97.06 145 ASP A O 1
ATOM 1059 N N . ARG A 1 146 ? 15.883 0.476 13.695 1 98.38 146 ARG A N 1
ATOM 1060 C CA . ARG A 1 146 ? 15.836 1.802 13.086 1 98.38 146 ARG A CA 1
ATOM 1061 C C . ARG A 1 146 ? 14.555 1.991 12.281 1 98.38 146 ARG A C 1
ATOM 1063 O O . ARG A 1 146 ? 14.547 2.693 11.266 1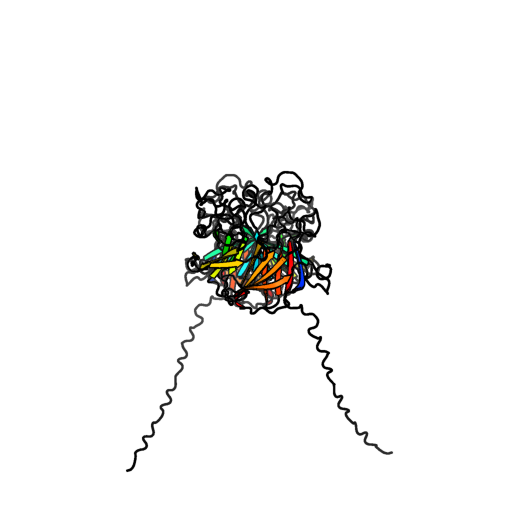 98.38 146 ARG A O 1
ATOM 1070 N N . VAL A 1 147 ? 13.516 1.191 12.648 1 98.75 147 VAL A N 1
ATOM 1071 C CA . VAL A 1 147 ? 12.156 1.582 12.297 1 98.75 147 VAL A CA 1
ATOM 1072 C C . VAL A 1 147 ? 11.727 2.785 13.133 1 98.75 147 VAL A C 1
ATOM 1074 O O . VAL A 1 147 ? 11.836 2.764 14.367 1 98.75 147 VAL A O 1
ATOM 1077 N N . LEU A 1 148 ? 11.289 3.807 12.5 1 98.88 148 LEU A N 1
ATOM 1078 C CA . LEU A 1 148 ? 11.062 5.07 13.188 1 98.88 148 LEU A CA 1
ATOM 1079 C C . LEU A 1 148 ? 9.734 5.059 13.93 1 98.88 148 LEU A C 1
ATOM 1081 O O . LEU A 1 148 ? 8.734 4.547 13.414 1 98.88 148 LEU A O 1
ATOM 1085 N N . THR A 1 149 ? 9.711 5.648 15.141 1 98.81 149 THR A N 1
ATOM 1086 C CA . THR A 1 149 ? 8.523 5.676 15.984 1 98.81 149 THR A CA 1
ATOM 1087 C C . THR A 1 149 ? 8.141 7.109 16.328 1 98.81 149 THR A C 1
ATOM 1089 O O . THR A 1 149 ? 8.867 8.055 16 1 98.81 149 THR A O 1
ATOM 1092 N N . GLY A 1 150 ? 7 7.199 17.078 1 98.62 150 GLY A N 1
ATOM 1093 C CA . GLY A 1 150 ? 6.484 8.492 17.484 1 98.62 150 GLY A CA 1
ATOM 1094 C C . GLY A 1 150 ? 7.348 9.18 18.531 1 98.62 150 GLY A C 1
ATOM 1095 O O . GLY A 1 150 ? 7.152 10.359 18.828 1 98.62 150 GLY A O 1
ATOM 1096 N N . THR A 1 151 ? 8.273 8.469 19.062 1 98.31 151 THR A N 1
ATOM 1097 C CA . THR A 1 151 ? 9.227 9.086 19.984 1 98.31 151 THR A CA 1
ATOM 1098 C C . THR A 1 151 ? 10.391 9.695 19.219 1 98.31 151 THR A C 1
ATOM 1100 O O . THR A 1 151 ? 11.039 10.633 19.703 1 98.31 151 THR A O 1
ATOM 1103 N N . ASP A 1 152 ? 10.625 9.203 18.047 1 98.69 152 ASP A N 1
ATOM 1104 C CA . ASP A 1 152 ? 11.758 9.664 17.266 1 98.69 152 ASP A CA 1
ATOM 1105 C C . ASP A 1 152 ? 11.414 10.953 16.516 1 98.69 152 ASP A C 1
ATOM 1107 O O . ASP A 1 152 ? 12.242 11.867 16.422 1 98.69 152 ASP A O 1
ATOM 1111 N N . PHE A 1 153 ? 10.219 10.977 15.922 1 98.75 153 PHE A N 1
ATOM 1112 C CA . PHE A 1 153 ? 9.773 12.117 15.133 1 98.75 153 PHE A CA 1
ATOM 1113 C C . PHE A 1 153 ? 8.273 12.32 15.281 1 98.75 153 PHE A C 1
ATOM 1115 O O . PHE A 1 153 ? 7.559 11.422 15.734 1 98.75 153 PHE A O 1
ATOM 1122 N N . ASP A 1 154 ? 7.832 13.508 14.969 1 98.56 154 ASP A N 1
ATOM 1123 C CA . ASP A 1 154 ? 6.418 13.875 14.906 1 98.56 154 ASP A CA 1
ATOM 1124 C C . ASP A 1 154 ? 6.062 14.453 13.539 1 98.56 154 ASP A C 1
ATOM 1126 O O . ASP A 1 154 ? 5.906 15.672 13.391 1 98.56 154 ASP A O 1
ATOM 1130 N N . PRO A 1 155 ? 5.809 13.531 12.5 1 98.62 155 PRO A N 1
ATOM 1131 C CA . PRO A 1 155 ? 5.418 14 11.172 1 98.62 155 PRO A CA 1
ATOM 1132 C C . PRO A 1 155 ? 4.078 14.734 11.172 1 98.62 155 PRO A C 1
ATOM 1134 O O . PRO A 1 155 ? 3.117 14.273 11.797 1 98.62 155 PRO A O 1
ATOM 1137 N N . GLU A 1 156 ? 4 15.828 10.43 1 98.06 156 GLU A N 1
ATOM 1138 C CA . GLU A 1 156 ? 2.77 16.609 10.469 1 98.06 156 GLU A CA 1
ATOM 1139 C C . GLU A 1 156 ? 2.295 16.969 9.062 1 98.06 156 GLU A C 1
ATOM 1141 O O . GLU A 1 156 ? 1.156 17.391 8.883 1 98.06 156 GLU A O 1
ATOM 1146 N N . SER A 1 157 ? 3.102 16.859 8.102 1 97.94 157 SER A N 1
ATOM 1147 C CA . SER A 1 157 ? 2.807 17.141 6.699 1 97.94 157 SER A CA 1
ATOM 1148 C C . SER A 1 157 ? 3.811 16.453 5.777 1 97.94 157 SER A C 1
ATOM 1150 O O . SER A 1 157 ? 4.859 15.992 6.227 1 97.94 157 SER A O 1
ATOM 1152 N N . PHE A 1 158 ? 3.418 16.312 4.543 1 98.62 158 PHE A N 1
ATOM 1153 C CA . PHE A 1 158 ? 4.371 15.75 3.596 1 98.62 158 PHE A CA 1
ATOM 1154 C C . PHE A 1 158 ? 4 16.109 2.166 1 98.62 158 PHE A C 1
ATOM 1156 O O . PHE A 1 158 ? 2.855 16.484 1.892 1 98.62 158 PHE A O 1
ATOM 1163 N N . VAL A 1 159 ? 5 16.172 1.278 1 98.69 159 VAL A N 1
ATOM 1164 C CA . VAL A 1 159 ? 4.852 16.359 -0.16 1 98.69 159 VAL A CA 1
ATOM 1165 C C . VAL A 1 159 ? 5.609 15.266 -0.908 1 98.69 159 VAL A C 1
ATOM 1167 O O . VAL A 1 159 ? 6.48 14.602 -0.34 1 98.69 159 VAL A O 1
ATOM 1170 N N . ARG A 1 160 ? 5.211 15.039 -2.092 1 98.31 160 ARG A N 1
ATOM 1171 C CA . ARG A 1 160 ? 5.828 14.031 -2.943 1 98.31 160 ARG A CA 1
ATOM 1172 C C . ARG A 1 160 ? 6.422 14.656 -4.199 1 98.31 160 ARG A C 1
ATOM 1174 O O . ARG A 1 160 ? 5.77 15.461 -4.863 1 98.31 160 ARG A O 1
ATOM 1181 N N . LEU A 1 161 ? 7.637 14.32 -4.508 1 97.94 161 LEU A N 1
ATOM 1182 C CA . LEU A 1 161 ? 8.305 14.797 -5.719 1 97.94 161 LEU A CA 1
ATOM 1183 C C . LEU A 1 161 ? 8.039 13.852 -6.887 1 97.94 161 LEU A C 1
ATOM 1185 O O . LEU A 1 161 ? 7.559 12.734 -6.691 1 97.94 161 LEU A O 1
ATOM 1189 N N . PRO A 1 162 ? 8.352 14.289 -8.094 1 94.69 162 PRO A N 1
ATOM 1190 C CA . PRO A 1 162 ? 8.086 13.477 -9.281 1 94.69 162 PRO A CA 1
ATOM 1191 C C . PRO A 1 162 ? 8.836 12.141 -9.258 1 94.69 162 PRO A C 1
ATOM 1193 O O . PRO A 1 162 ? 8.375 11.164 -9.852 1 94.69 162 PRO A O 1
ATOM 1196 N N . ASP A 1 163 ? 9.898 12.062 -8.602 1 93.25 163 ASP A N 1
ATOM 1197 C CA . ASP A 1 163 ? 10.664 10.82 -8.562 1 93.25 163 ASP A CA 1
ATOM 1198 C C . ASP A 1 163 ? 10.117 9.867 -7.504 1 93.25 163 ASP A C 1
ATOM 1200 O O . ASP A 1 163 ? 10.688 8.797 -7.273 1 93.25 163 ASP A O 1
ATOM 1204 N N . GLY A 1 164 ? 9.102 10.234 -6.871 1 95.31 164 GLY A N 1
ATOM 1205 C CA . GLY A 1 164 ? 8.422 9.375 -5.914 1 95.31 164 GLY A CA 1
ATOM 1206 C C . GLY A 1 164 ? 8.906 9.57 -4.488 1 95.31 164 GLY A C 1
ATOM 1207 O O . GLY A 1 164 ? 8.359 8.977 -3.557 1 95.31 164 GLY A O 1
ATOM 1208 N N . THR A 1 165 ? 9.906 10.422 -4.285 1 97.94 165 THR A N 1
ATOM 1209 C CA . THR A 1 165 ? 10.414 10.641 -2.936 1 97.94 165 THR A CA 1
ATOM 1210 C C . THR A 1 165 ? 9.5 11.578 -2.154 1 97.94 165 THR A C 1
ATOM 1212 O O . THR A 1 165 ? 8.695 12.305 -2.744 1 97.94 165 THR A O 1
ATOM 1215 N N . TYR A 1 166 ? 9.656 11.539 -0.83 1 98.75 166 TYR A N 1
ATOM 1216 C CA . TYR A 1 166 ? 8.836 12.352 0.063 1 98.75 166 TYR A CA 1
ATOM 1217 C C . TYR A 1 166 ? 9.695 13.305 0.875 1 98.75 166 TYR A C 1
ATOM 1219 O O . TYR A 1 166 ? 10.789 12.945 1.323 1 98.75 166 TYR A O 1
ATOM 1227 N N . TRP A 1 167 ? 9.188 14.492 0.994 1 98.94 167 TRP A N 1
ATOM 1228 C CA . TRP A 1 167 ? 9.633 15.359 2.076 1 98.94 167 TRP A CA 1
ATOM 1229 C C . TRP A 1 167 ? 8.57 15.461 3.164 1 98.94 167 TRP A C 1
ATOM 1231 O O . TRP A 1 167 ? 7.387 15.648 2.871 1 98.94 167 TRP A O 1
ATOM 1241 N N . VAL A 1 168 ? 9.008 15.312 4.395 1 98.94 168 VAL A N 1
ATOM 1242 C CA . VAL A 1 168 ? 8.109 15.281 5.547 1 98.94 168 VAL A CA 1
ATOM 1243 C C . VAL A 1 168 ? 8.492 16.375 6.531 1 98.94 168 VAL A C 1
ATOM 1245 O O . VAL A 1 168 ? 9.672 16.562 6.84 1 98.94 168 VAL A O 1
ATOM 1248 N N . GLY A 1 169 ? 7.48 17.156 6.977 1 98.81 169 GLY A N 1
ATOM 1249 C CA . GLY A 1 169 ? 7.695 18.109 8.047 1 98.81 169 GLY A CA 1
ATOM 1250 C C . GLY A 1 169 ? 7.531 17.516 9.43 1 98.81 169 GLY A C 1
ATOM 1251 O O . GLY A 1 169 ? 6.531 16.859 9.711 1 98.81 169 GLY A O 1
ATOM 1252 N N . ASP A 1 170 ? 8.539 17.719 10.305 1 98.5 170 ASP A N 1
ATOM 1253 C CA . ASP A 1 170 ? 8.578 17.203 11.672 1 98.5 170 ASP A CA 1
ATOM 1254 C C . ASP A 1 170 ? 8.508 18.344 12.688 1 98.5 170 ASP A C 1
ATOM 1256 O O . ASP A 1 170 ? 9.133 19.391 12.5 1 98.5 170 ASP A O 1
ATOM 1260 N N . GLU A 1 171 ? 7.848 18.109 13.789 1 97.94 171 GLU A N 1
ATOM 1261 C CA . GLU A 1 171 ? 7.637 19.141 14.797 1 97.94 171 GLU A CA 1
ATOM 1262 C C . GLU A 1 171 ? 8.75 19.141 15.828 1 97.94 171 GLU A C 1
ATOM 1264 O O . GLU A 1 171 ? 8.984 20.156 16.5 1 97.94 171 GLU A O 1
ATOM 1269 N N . PHE A 1 172 ? 9.383 18.031 16.031 1 97.62 172 PHE A N 1
ATOM 1270 C CA . PHE A 1 172 ? 10.328 17.922 17.141 1 97.62 172 PHE A CA 1
ATOM 1271 C C . PHE A 1 172 ? 11.562 18.781 16.875 1 97.62 172 PHE A C 1
ATOM 1273 O O . PHE A 1 172 ? 12.102 19.406 17.797 1 97.62 172 PHE A O 1
ATOM 1280 N N . GLY A 1 173 ? 11.898 18.953 15.656 1 96.62 173 GLY A N 1
ATOM 1281 C CA . GLY A 1 173 ? 13.086 19.734 15.328 1 96.62 173 GLY A CA 1
ATOM 1282 C C . GLY A 1 173 ? 12.906 21.219 15.578 1 96.62 173 GLY A C 1
ATOM 1283 O O . GLY A 1 173 ? 13.375 21.75 16.578 1 96.62 173 GLY A O 1
ATOM 1284 N N . PRO A 1 174 ? 12.289 21.797 14.648 1 98.19 174 PRO A N 1
ATOM 1285 C CA . PRO A 1 174 ? 11.633 21.266 13.453 1 98.19 174 PRO A CA 1
ATOM 1286 C C . PRO A 1 174 ? 12.625 20.75 12.414 1 98.19 174 PRO A C 1
ATOM 1288 O O . PRO A 1 174 ? 13.703 21.344 12.25 1 98.19 174 PRO A O 1
ATOM 1291 N N . PHE A 1 175 ? 12.32 19.594 11.836 1 98.75 175 PHE A N 1
ATOM 1292 C CA . PHE A 1 175 ? 13.141 18.953 10.805 1 98.75 175 PHE A CA 1
ATOM 1293 C C . PHE A 1 175 ? 12.352 18.828 9.508 1 98.75 175 PHE A C 1
ATOM 1295 O O . PHE A 1 175 ? 11.125 18.703 9.523 1 98.75 175 PHE A O 1
ATOM 1302 N N . LEU A 1 176 ? 13 18.969 8.391 1 98.94 176 LEU A N 1
ATOM 1303 C CA . LEU A 1 176 ? 12.555 18.344 7.152 1 98.94 176 LEU A CA 1
ATOM 1304 C C . LEU A 1 176 ? 13.25 17 6.93 1 98.94 176 LEU A C 1
ATOM 1306 O O . LEU A 1 176 ? 14.469 16.906 7.082 1 98.94 176 LEU A O 1
ATOM 1310 N N . LEU A 1 177 ? 12.469 15.992 6.676 1 98.94 177 LEU A N 1
ATOM 1311 C CA . LEU A 1 177 ? 12.961 14.633 6.465 1 98.94 177 LEU A CA 1
ATOM 1312 C C . LEU A 1 177 ? 12.719 14.188 5.027 1 98.94 177 LEU A C 1
ATOM 1314 O O . LEU A 1 177 ? 11.617 14.352 4.5 1 98.94 177 LEU A O 1
ATOM 1318 N N . HIS A 1 178 ? 13.734 13.625 4.371 1 98.94 178 HIS A N 1
ATOM 1319 C CA . HIS A 1 178 ? 13.648 13.172 2.988 1 98.94 178 HIS A CA 1
ATOM 1320 C C . HIS A 1 178 ? 13.656 11.656 2.902 1 98.94 178 HIS A C 1
ATOM 1322 O O . HIS A 1 178 ? 14.641 11.008 3.283 1 98.94 178 HIS A O 1
ATOM 1328 N N . PHE A 1 179 ? 12.578 11.055 2.42 1 98.94 179 PHE A N 1
ATOM 1329 C CA . PHE A 1 179 ? 12.43 9.602 2.318 1 98.94 179 PHE A CA 1
ATOM 1330 C C . PHE A 1 179 ? 12.305 9.172 0.862 1 98.94 179 PHE A C 1
ATOM 1332 O O . PHE A 1 179 ? 11.789 9.922 0.029 1 98.94 179 PHE A O 1
ATOM 1339 N N . ASP A 1 180 ? 12.766 7.98 0.547 1 98.62 180 ASP A N 1
ATOM 1340 C CA . ASP A 1 180 ? 12.484 7.438 -0.778 1 98.62 180 ASP A CA 1
ATOM 1341 C C . ASP A 1 180 ? 11.07 6.871 -0.847 1 98.62 180 ASP A C 1
ATOM 1343 O O . ASP A 1 180 ? 10.32 6.941 0.128 1 98.62 180 ASP A O 1
ATOM 1347 N N . ARG A 1 181 ? 10.695 6.34 -1.982 1 98.19 181 ARG A N 1
ATOM 1348 C CA . ARG A 1 181 ? 9.312 5.926 -2.221 1 98.19 181 ARG A CA 1
ATOM 1349 C C . ARG A 1 181 ? 8.961 4.699 -1.382 1 98.19 181 ARG A C 1
ATOM 1351 O O . ARG A 1 181 ? 7.785 4.348 -1.254 1 98.19 181 ARG A O 1
ATOM 1358 N N . ALA A 1 182 ? 9.953 4.008 -0.812 1 98.44 182 ALA A N 1
ATOM 1359 C CA . ALA A 1 182 ? 9.711 2.855 0.052 1 98.44 182 ALA A CA 1
ATOM 1360 C C . ALA A 1 182 ? 9.75 3.254 1.524 1 98.44 182 ALA A C 1
ATOM 1362 O O . ALA A 1 182 ? 9.656 2.4 2.408 1 98.44 182 ALA A O 1
ATOM 1363 N N . GLY A 1 183 ? 9.953 4.539 1.835 1 98.75 183 GLY A N 1
ATOM 1364 C CA . GLY A 1 183 ? 9.906 5.039 3.201 1 98.75 183 GLY A CA 1
ATOM 1365 C C . GLY A 1 183 ? 11.258 5.02 3.887 1 98.75 183 GLY A C 1
ATOM 1366 O O . GLY A 1 183 ? 11.344 5.164 5.105 1 98.75 183 GLY A O 1
ATOM 1367 N N . ARG A 1 184 ? 12.383 4.816 3.139 1 98.75 184 ARG A N 1
ATOM 1368 C CA . ARG A 1 184 ? 13.719 4.809 3.725 1 98.75 184 ARG A CA 1
ATOM 1369 C C . ARG A 1 184 ? 14.328 6.203 3.725 1 98.75 184 ARG A C 1
ATOM 1371 O O . ARG A 1 184 ? 14.328 6.887 2.699 1 98.75 184 ARG A O 1
ATOM 1378 N N . LEU A 1 185 ? 14.75 6.648 4.863 1 98.94 185 LEU A N 1
ATOM 1379 C CA . LEU A 1 185 ? 15.367 7.965 4.977 1 98.94 185 LEU A CA 1
ATOM 1380 C C . LEU A 1 185 ? 16.594 8.07 4.074 1 98.94 185 LEU A C 1
ATOM 1382 O O . LEU A 1 185 ? 17.422 7.16 4.047 1 98.94 185 LEU A O 1
ATOM 1386 N N . LEU A 1 186 ? 16.719 9.188 3.387 1 98.75 186 LEU A N 1
ATOM 1387 C CA . LEU A 1 186 ? 17.719 9.305 2.338 1 98.75 186 LEU A CA 1
ATOM 1388 C C . LEU A 1 186 ? 18.891 10.164 2.803 1 98.75 186 LEU A C 1
ATOM 1390 O O . LEU A 1 186 ? 19.969 10.117 2.211 1 98.75 186 LEU A O 1
ATOM 1394 N N . ALA A 1 187 ? 18.719 10.977 3.811 1 98.69 187 ALA A N 1
ATOM 1395 C CA . ALA A 1 187 ? 19.719 11.914 4.309 1 98.69 187 ALA A CA 1
ATOM 1396 C C . ALA A 1 187 ? 19.422 12.328 5.746 1 98.69 187 ALA A C 1
ATOM 1398 O O . ALA A 1 187 ? 18.328 12.086 6.25 1 98.69 187 ALA A O 1
ATOM 1399 N N . PRO A 1 188 ? 20.391 12.883 6.418 1 98.75 188 PRO A N 1
ATOM 1400 C CA . PRO A 1 188 ? 20.109 13.367 7.77 1 98.75 188 PRO A CA 1
ATOM 1401 C C . PRO A 1 188 ? 19 14.414 7.801 1 98.75 188 PRO A C 1
ATOM 1403 O O . PRO A 1 188 ? 18.828 15.156 6.832 1 98.75 188 PRO A O 1
ATOM 1406 N N . PRO A 1 189 ? 18.25 14.484 8.922 1 98.81 189 PRO A N 1
ATOM 1407 C CA . PRO A 1 189 ? 17.234 15.531 9.07 1 98.81 189 PRO A CA 1
ATOM 1408 C C . PRO A 1 189 ? 17.797 16.938 8.852 1 98.81 189 PRO A C 1
ATOM 1410 O O . PRO A 1 189 ? 18.906 17.234 9.297 1 98.81 189 PRO A O 1
ATOM 1413 N N . VAL A 1 190 ? 17.016 17.734 8.133 1 98.81 190 VAL A N 1
ATOM 1414 C CA . VAL A 1 190 ? 17.438 19.109 7.898 1 98.81 190 VAL A CA 1
ATOM 1415 C C . VAL A 1 190 ? 16.812 20.031 8.938 1 98.81 190 VAL A C 1
ATOM 1417 O O . VAL A 1 190 ? 15.586 20.234 8.922 1 98.81 190 VAL A O 1
ATOM 1420 N N . SER A 1 191 ? 17.609 20.641 9.719 1 98.38 191 SER A N 1
ATOM 1421 C CA . SER A 1 191 ? 17.141 21.547 10.75 1 98.38 191 SER A CA 1
ATOM 1422 C C . SER A 1 191 ? 16.781 22.906 10.164 1 98.38 191 SER A C 1
ATOM 1424 O O . SER A 1 191 ? 17.453 23.391 9.25 1 98.38 191 SER A O 1
ATOM 1426 N N . LEU A 1 192 ? 15.711 23.516 10.672 1 98.5 192 LEU A N 1
ATOM 1427 C CA . LEU A 1 192 ? 15.516 24.938 10.422 1 98.5 192 LEU A CA 1
ATOM 1428 C C . LEU A 1 192 ? 16.547 25.781 11.18 1 98.5 192 LEU A C 1
ATOM 1430 O O . LEU A 1 192 ? 16.594 25.734 12.414 1 98.5 192 LEU A O 1
ATOM 1434 N N . PRO A 1 193 ? 17.344 26.562 10.469 1 97.31 193 PRO A N 1
ATOM 1435 C CA . PRO A 1 193 ? 18.406 27.312 11.141 1 97.31 193 PRO A CA 1
ATOM 1436 C C . PRO A 1 193 ? 17.875 28.25 12.219 1 97.31 193 PRO A C 1
ATOM 1438 O O . PRO A 1 193 ? 16.969 29.047 11.953 1 97.31 193 PRO A O 1
ATOM 1441 N N . GLY A 1 194 ? 18.406 28.078 13.43 1 96.5 194 GLY A N 1
ATOM 1442 C CA . GLY A 1 194 ? 18.156 29.016 14.516 1 96.5 194 GLY A CA 1
ATOM 1443 C C . GLY A 1 194 ? 16.844 28.766 15.227 1 96.5 194 GLY A C 1
ATOM 1444 O O . GLY A 1 194 ? 16.438 29.547 16.078 1 96.5 194 GLY A O 1
ATOM 1445 N N . VAL A 1 195 ? 16.094 27.797 14.906 1 98.12 195 VAL A N 1
ATOM 1446 C CA . VAL A 1 195 ? 14.82 27.484 15.547 1 98.12 195 VAL A CA 1
ATOM 1447 C C . VAL A 1 195 ? 14.898 26.109 16.219 1 98.12 195 VAL A C 1
ATOM 1449 O O . VAL A 1 195 ? 15.266 25.125 15.586 1 98.12 195 VAL A O 1
ATOM 1452 N N . PHE A 1 196 ? 14.555 26.062 17.516 1 97.31 196 PHE A N 1
ATOM 1453 C CA . PHE A 1 196 ? 14.688 24.844 18.312 1 97.31 196 PHE A CA 1
ATOM 1454 C C . PHE A 1 196 ? 13.43 24.594 19.125 1 97.31 196 PHE A C 1
ATOM 1456 O O . PHE A 1 196 ? 13.062 25.406 19.984 1 97.31 196 PHE A O 1
ATOM 1463 N N . ALA A 1 197 ? 12.812 23.469 18.828 1 96.94 197 ALA A N 1
ATOM 1464 C CA . ALA A 1 197 ? 11.75 23 19.719 1 96.94 197 ALA A CA 1
ATOM 1465 C C . ALA A 1 197 ? 12.32 22.328 20.953 1 96.94 197 ALA A C 1
ATOM 1467 O O . ALA A 1 197 ? 13.492 21.953 20.984 1 96.94 197 ALA A O 1
ATOM 1468 N N . PRO A 1 198 ? 11.523 22.25 22.047 1 96.75 198 PRO A N 1
ATOM 1469 C CA . PRO A 1 198 ? 12.031 21.609 23.266 1 96.75 198 PRO A CA 1
ATOM 1470 C C . PRO A 1 198 ? 12.398 20.141 23.047 1 96.75 198 PRO A C 1
ATOM 1472 O O . PRO A 1 198 ? 13.297 19.625 23.703 1 96.75 198 PRO A O 1
ATOM 1475 N N . ASP A 1 199 ? 11.734 19.469 22.109 1 96.06 199 ASP A N 1
ATOM 1476 C CA . ASP A 1 199 ? 11.945 18.047 21.891 1 96.06 199 ASP A CA 1
ATOM 1477 C C . ASP A 1 199 ? 13.078 17.797 20.906 1 96.06 199 ASP A C 1
ATOM 1479 O O . ASP A 1 199 ? 13.359 16.656 20.547 1 96.06 199 ASP A O 1
ATOM 1483 N N . ASN A 1 200 ? 13.719 18.859 20.422 1 97.38 200 ASN A N 1
ATOM 1484 C CA . ASN A 1 200 ? 14.828 18.734 19.469 1 97.38 200 ASN A CA 1
ATOM 1485 C C . ASN A 1 200 ? 16.031 18.016 20.109 1 97.38 200 ASN A C 1
ATOM 1487 O O . ASN A 1 200 ? 16.672 18.562 21 1 97.38 200 ASN A O 1
ATOM 1491 N N . PRO A 1 201 ? 16.344 16.859 19.578 1 96.38 201 PRO A N 1
ATOM 1492 C CA . PRO A 1 201 ? 17.469 16.125 20.188 1 96.38 201 PRO A CA 1
ATOM 1493 C C . PRO A 1 201 ? 18.828 16.75 19.875 1 96.38 201 PRO A C 1
ATOM 1495 O O . PRO A 1 201 ? 19.828 16.391 20.484 1 96.38 201 PRO A O 1
ATOM 1498 N N . LEU A 1 202 ? 18.875 17.703 19.016 1 96.25 202 LEU A N 1
ATOM 1499 C CA . LEU A 1 202 ? 20.141 18.266 18.578 1 96.25 202 LEU A CA 1
ATOM 1500 C C . LEU A 1 202 ? 20.406 19.609 19.266 1 96.25 202 LEU A C 1
ATOM 1502 O O . LEU A 1 202 ? 21.438 20.234 19.016 1 96.25 202 LEU A O 1
ATOM 1506 N N . ARG A 1 203 ? 19.547 20.016 20.094 1 94.94 203 ARG A N 1
ATOM 1507 C CA . ARG A 1 203 ? 19.656 21.375 20.609 1 94.94 203 ARG A CA 1
ATOM 1508 C C . ARG A 1 203 ? 20.719 21.453 21.703 1 94.94 203 ARG A C 1
ATOM 1510 O O . ARG A 1 203 ? 21.188 22.547 22.062 1 94.94 203 ARG A O 1
ATOM 1517 N N . GLY A 1 204 ? 21.141 20.25 22.312 1 93.62 204 GLY A N 1
ATOM 1518 C CA . GLY A 1 204 ? 22.047 20.297 23.438 1 93.62 204 GLY A CA 1
ATOM 1519 C C . GLY A 1 204 ? 21.562 21.203 24.547 1 93.62 204 GLY A C 1
ATOM 1520 O O . GLY A 1 204 ? 20.438 21.094 25.016 1 93.62 204 GLY A O 1
ATOM 1521 N N . ASP A 1 205 ? 22.438 22.219 24.797 1 94.38 205 ASP A N 1
ATOM 1522 C CA . ASP A 1 205 ? 22.109 23.156 25.875 1 94.38 205 ASP A CA 1
ATOM 1523 C C . ASP A 1 205 ? 21.438 24.406 25.328 1 94.38 205 ASP A C 1
ATOM 1525 O O . ASP A 1 205 ? 21.062 25.297 26.094 1 94.38 205 ASP A O 1
ATOM 1529 N N . THR A 1 206 ? 21.266 24.484 24.062 1 95.75 206 THR A N 1
ATOM 1530 C CA . THR A 1 206 ? 20.609 25.641 23.469 1 95.75 206 THR A CA 1
ATOM 1531 C C . THR A 1 206 ? 19.141 25.719 23.922 1 95.75 206 THR A C 1
ATOM 1533 O O . THR A 1 206 ? 18.406 24.734 23.781 1 95.75 206 THR A O 1
ATOM 1536 N N . PRO A 1 207 ? 18.766 26.812 24.531 1 96.69 207 PRO A N 1
ATOM 1537 C CA . PRO A 1 207 ? 17.344 26.906 24.906 1 96.69 207 PRO A CA 1
ATOM 1538 C C . PRO A 1 207 ? 16.406 26.812 23.703 1 96.69 207 PRO A C 1
ATOM 1540 O O . PRO A 1 207 ? 16.734 27.312 22.625 1 96.69 207 PRO A O 1
ATOM 1543 N N . SER A 1 208 ? 15.273 26.203 23.969 1 97.69 208 SER A N 1
ATOM 1544 C CA . SER A 1 208 ? 14.258 26.219 22.922 1 97.69 208 SER A CA 1
ATOM 1545 C C . SER A 1 208 ? 13.695 27.609 22.703 1 97.69 208 SER A C 1
ATOM 1547 O O . SER A 1 208 ? 13.656 28.422 23.641 1 97.69 208 SER A O 1
ATOM 1549 N N . ASN A 1 209 ? 13.359 27.984 21.531 1 98.12 209 ASN A N 1
ATOM 1550 C CA . ASN A 1 209 ? 12.711 29.25 21.219 1 98.12 209 ASN A CA 1
ATOM 1551 C C . ASN A 1 209 ? 11.383 29.031 20.5 1 98.12 209 ASN A C 1
ATOM 1553 O O . ASN A 1 209 ? 10.859 29.953 19.859 1 98.12 209 ASN A O 1
ATOM 1557 N N . LEU A 1 210 ? 10.938 27.828 20.531 1 97.25 210 LEU A N 1
ATOM 1558 C CA . LEU A 1 210 ? 9.617 27.406 20.094 1 97.25 210 LEU A CA 1
ATOM 1559 C C . LEU A 1 210 ? 8.906 26.609 21.188 1 97.25 210 LEU A C 1
ATOM 1561 O O . LEU A 1 210 ? 9.555 26.016 22.047 1 97.25 210 LEU A O 1
ATOM 1565 N N . GLY A 1 211 ? 7.594 26.703 21.172 1 93.75 211 GLY A N 1
ATOM 1566 C CA . GLY A 1 211 ? 6.844 25.844 22.062 1 93.75 211 GLY A CA 1
ATOM 1567 C C . GLY A 1 211 ? 6.863 24.375 21.656 1 93.75 211 GLY A C 1
ATOM 1568 O O . GLY A 1 211 ? 7.223 24.062 20.516 1 93.75 211 GLY A O 1
ATOM 1569 N N . GLY A 1 212 ? 6.504 23.516 22.625 1 91.94 212 GLY A N 1
ATOM 1570 C CA . GLY A 1 212 ? 6.34 22.094 22.312 1 91.94 212 GLY A CA 1
ATOM 1571 C C . GLY A 1 212 ? 5.219 21.844 21.328 1 91.94 212 GLY A C 1
ATOM 1572 O O . GLY A 1 212 ? 4.164 22.469 21.391 1 91.94 212 GLY A O 1
ATOM 1573 N N . SER A 1 213 ? 5.492 20.875 20.375 1 88.56 213 SER A N 1
ATOM 1574 C CA . SER A 1 213 ? 4.492 20.516 19.375 1 88.56 213 SER A CA 1
ATOM 1575 C C . SER A 1 213 ? 4.148 21.719 18.484 1 88.56 213 SER A C 1
ATOM 1577 O O . SER A 1 213 ? 2.977 21.938 18.172 1 88.56 213 SER A O 1
ATOM 1579 N N . ARG A 1 214 ? 5.078 22.516 18.203 1 95.19 214 ARG A N 1
ATOM 1580 C CA . ARG A 1 214 ? 4.828 23.75 17.469 1 95.19 214 ARG A CA 1
ATOM 1581 C C . ARG A 1 214 ? 5.793 23.891 16.297 1 95.19 214 ARG A C 1
ATOM 1583 O O . ARG A 1 214 ? 5.992 24.984 15.781 1 95.19 214 ARG A O 1
ATOM 1590 N N . GLY A 1 215 ? 6.434 22.797 15.883 1 97.5 215 GLY A N 1
ATOM 1591 C CA . GLY A 1 215 ? 7.305 22.812 14.719 1 97.5 215 GLY A CA 1
ATOM 1592 C C . GLY A 1 215 ? 6.547 22.859 13.406 1 97.5 215 GLY A C 1
ATOM 1593 O O . GLY A 1 215 ? 5.562 23.594 13.281 1 97.5 215 GLY A O 1
ATOM 1594 N N . PHE A 1 216 ? 7.086 22.172 12.367 1 98.44 216 PHE A N 1
ATOM 1595 C CA . PHE A 1 216 ? 6.434 22.219 11.062 1 98.44 216 PHE A CA 1
ATOM 1596 C C . PHE A 1 216 ? 5.074 21.531 11.109 1 98.44 216 PHE A C 1
ATOM 1598 O O . PHE A 1 216 ? 4.973 20.375 11.531 1 98.44 216 PHE A O 1
ATOM 1605 N N . GLU A 1 217 ? 4.09 22.266 10.594 1 97.69 217 GLU A N 1
ATOM 1606 C CA . GLU A 1 217 ? 2.725 21.75 10.531 1 97.69 217 GLU A CA 1
ATOM 1607 C C . GLU A 1 217 ? 2.254 21.625 9.086 1 97.69 217 GLU A C 1
ATOM 1609 O O . GLU A 1 217 ? 1.375 20.812 8.781 1 97.69 217 GLU A O 1
ATOM 1614 N N . SER A 1 218 ? 2.785 22.453 8.234 1 98.06 218 SER A N 1
ATOM 1615 C CA . SER A 1 218 ? 2.342 22.484 6.848 1 98.06 218 SER A CA 1
ATOM 1616 C C . SER A 1 218 ? 3.527 22.469 5.887 1 98.06 218 SER A C 1
ATOM 1618 O O . SER A 1 218 ? 4.504 23.188 6.09 1 98.06 218 SER A O 1
ATOM 1620 N N . LEU A 1 219 ? 3.426 21.656 4.926 1 98.56 219 LEU A N 1
ATOM 1621 C CA . LEU A 1 219 ? 4.293 21.734 3.752 1 98.56 219 LEU A CA 1
ATOM 1622 C C . LEU A 1 219 ? 3.473 21.906 2.48 1 98.56 219 LEU A C 1
ATOM 1624 O O . LEU A 1 219 ? 2.477 21.219 2.273 1 98.56 219 LEU A O 1
ATOM 1628 N N . ALA A 1 220 ? 3.84 22.859 1.719 1 98.44 220 ALA A N 1
ATOM 1629 C CA . ALA A 1 220 ? 3.252 23.062 0.396 1 98.44 220 ALA A CA 1
ATOM 1630 C C . ALA A 1 220 ? 4.324 23.047 -0.689 1 98.44 220 ALA A C 1
ATOM 1632 O O . ALA A 1 220 ? 5.398 23.625 -0.519 1 98.44 220 ALA A O 1
ATOM 1633 N N . LEU A 1 221 ? 4.043 22.344 -1.705 1 98.62 221 LEU A N 1
ATOM 1634 C CA . LEU A 1 221 ? 4.984 22.172 -2.807 1 98.62 221 LEU A CA 1
ATOM 1635 C C . LEU A 1 221 ? 4.602 23.062 -3.986 1 98.62 221 LEU A C 1
ATOM 1637 O O . LEU A 1 221 ? 3.461 23.031 -4.453 1 98.62 221 LEU A O 1
ATOM 1641 N N . SER A 1 222 ? 5.566 23.828 -4.48 1 98.62 222 SER A N 1
ATOM 1642 C CA . SER A 1 222 ? 5.32 24.703 -5.629 1 98.62 222 SER A CA 1
ATOM 1643 C C . SER A 1 222 ? 4.91 23.891 -6.855 1 98.62 222 SER A C 1
ATOM 1645 O O . SER A 1 222 ? 5.262 22.703 -6.973 1 98.62 222 SER A O 1
ATOM 1647 N N . PRO A 1 223 ? 4.18 24.562 -7.781 1 98.19 223 PRO A N 1
ATOM 1648 C CA . PRO A 1 223 ? 3.725 23.844 -8.961 1 98.19 223 PRO A CA 1
ATOM 1649 C C . PRO A 1 223 ? 4.875 23.25 -9.773 1 98.19 223 PRO A C 1
ATOM 1651 O O . PRO A 1 223 ? 4.73 22.172 -10.367 1 98.19 223 PRO A O 1
ATOM 1654 N N . ASP A 1 224 ? 6 23.859 -9.82 1 97.94 224 ASP A N 1
ATOM 1655 C CA . ASP A 1 224 ? 7.133 23.359 -10.602 1 97.94 224 ASP A CA 1
ATOM 1656 C C . ASP A 1 224 ? 7.93 22.328 -9.812 1 97.94 224 ASP A C 1
ATOM 1658 O O . ASP A 1 224 ? 8.938 21.812 -10.297 1 97.94 224 ASP A O 1
ATOM 1662 N N . LYS A 1 225 ? 7.555 22.078 -8.609 1 98.25 225 LYS A N 1
ATOM 1663 C CA . LYS A 1 225 ? 8.094 21.047 -7.727 1 98.25 225 LYS A CA 1
ATOM 1664 C C . LYS A 1 225 ? 9.523 21.359 -7.309 1 98.25 225 LYS A C 1
ATOM 1666 O O . LYS A 1 225 ? 10.281 20.469 -6.93 1 98.25 225 LYS A O 1
ATOM 1671 N N . ARG A 1 226 ? 9.883 22.609 -7.266 1 98.25 226 ARG A N 1
ATOM 1672 C CA . ARG A 1 226 ? 11.266 22.984 -6.969 1 98.25 226 ARG A CA 1
ATOM 1673 C C . ARG A 1 226 ? 11.375 23.625 -5.586 1 98.25 226 ARG A C 1
ATOM 1675 O O . ARG A 1 226 ? 12.469 23.766 -5.047 1 98.25 226 ARG A O 1
ATOM 1682 N N . THR A 1 227 ? 10.242 24.016 -5.082 1 98.75 227 THR A N 1
ATOM 1683 C CA . THR A 1 227 ? 10.258 24.766 -3.83 1 98.75 227 THR A CA 1
ATOM 1684 C C . THR A 1 227 ? 9.25 24.188 -2.842 1 98.75 227 THR A C 1
ATOM 1686 O O . THR A 1 227 ? 8.117 23.859 -3.215 1 98.75 227 THR A O 1
ATOM 1689 N N . ILE A 1 228 ? 9.688 24 -1.634 1 98.81 228 ILE A N 1
ATOM 1690 C CA . ILE A 1 228 ? 8.805 23.656 -0.524 1 98.81 228 ILE A CA 1
ATOM 1691 C C . ILE A 1 228 ? 8.641 24.859 0.396 1 98.81 228 ILE A C 1
ATOM 1693 O O . ILE A 1 228 ? 9.617 25.516 0.752 1 98.81 228 ILE A O 1
ATOM 1697 N N . TYR A 1 229 ? 7.418 25.219 0.651 1 98.88 229 TYR A N 1
ATOM 1698 C CA . TYR A 1 229 ? 7.074 26.188 1.677 1 98.88 229 TYR A CA 1
ATOM 1699 C C . TYR A 1 229 ? 6.664 25.5 2.973 1 98.88 229 TYR A C 1
ATOM 1701 O O . TYR A 1 229 ? 5.668 24.781 3.008 1 98.88 229 TYR A O 1
ATOM 1709 N N . ALA A 1 230 ? 7.445 25.703 4.004 1 98.88 230 ALA A N 1
ATOM 1710 C CA . ALA A 1 230 ? 7.238 25.031 5.285 1 98.88 230 ALA A CA 1
ATOM 1711 C C . ALA A 1 230 ? 6.77 26.031 6.348 1 98.88 230 ALA A C 1
ATOM 1713 O O . ALA A 1 230 ? 7.461 27 6.648 1 98.88 230 ALA A O 1
ATOM 1714 N N . LEU A 1 231 ? 5.594 25.812 6.859 1 98.81 231 LEU A N 1
ATOM 1715 C CA . LEU A 1 231 ? 4.965 26.703 7.82 1 98.81 231 LEU A CA 1
ATOM 1716 C C . LEU A 1 231 ? 5.031 26.125 9.227 1 98.81 231 LEU A C 1
ATOM 1718 O O . LEU A 1 231 ? 4.648 24.984 9.453 1 98.81 231 LEU A O 1
ATOM 1722 N N . LEU A 1 232 ? 5.566 26.922 10.188 1 98.69 232 LEU A N 1
ATOM 1723 C CA . LEU A 1 232 ? 5.59 26.531 11.594 1 98.69 232 LEU A CA 1
ATOM 1724 C C . LEU A 1 232 ? 4.199 26.656 12.211 1 98.69 232 LEU A C 1
ATOM 1726 O O . LEU A 1 232 ? 3.371 27.438 11.734 1 98.69 232 LEU A O 1
ATOM 1730 N N . GLU A 1 233 ? 3.994 25.875 13.242 1 97.94 233 GLU A N 1
ATOM 1731 C CA . GLU A 1 233 ? 2.727 25.953 13.961 1 97.94 233 GLU A CA 1
ATOM 1732 C C . GLU A 1 233 ? 2.803 26.938 15.109 1 97.94 233 GLU A C 1
ATOM 1734 O O . GLU A 1 233 ? 1.773 27.375 15.633 1 97.94 233 GLU A O 1
ATOM 1739 N N . GLY A 1 234 ? 3.986 27.25 15.578 1 97.75 234 GLY A N 1
ATOM 1740 C CA . GLY A 1 234 ? 4.137 28.156 16.703 1 97.75 234 GLY A CA 1
ATOM 1741 C C . GLY A 1 234 ? 4.941 29.391 16.375 1 97.75 234 GLY A C 1
ATOM 1742 O O . GLY A 1 234 ? 5.695 29.406 15.406 1 97.75 234 GLY A O 1
ATOM 1743 N N . THR A 1 235 ? 4.73 30.391 17.219 1 98.19 235 THR A N 1
ATOM 1744 C CA . THR A 1 235 ? 5.484 31.625 17.109 1 98.19 235 THR A CA 1
ATOM 1745 C C . THR A 1 235 ? 6.891 31.453 17.672 1 98.19 235 THR A C 1
ATOM 1747 O O . THR A 1 235 ? 7.059 30.953 18.797 1 98.19 235 THR A O 1
ATOM 1750 N N . VAL A 1 236 ? 7.879 31.797 16.875 1 98.44 236 VAL A N 1
ATOM 1751 C CA . VAL A 1 236 ? 9.25 31.766 17.375 1 98.44 236 VAL A CA 1
ATOM 1752 C C . VAL A 1 236 ? 9.484 32.906 18.344 1 98.44 236 VAL A C 1
ATOM 1754 O O . VAL A 1 236 ? 9.023 34.031 18.125 1 98.44 236 VAL A O 1
ATOM 1757 N N . ALA A 1 237 ? 10.211 32.625 19.438 1 97.94 237 ALA A N 1
ATOM 1758 C CA . ALA A 1 237 ? 10.508 33.656 20.422 1 97.94 237 ALA A CA 1
ATOM 1759 C C . ALA A 1 237 ? 11.133 34.875 19.75 1 97.94 237 ALA A C 1
ATOM 1761 O O . ALA A 1 237 ? 12.055 34.75 18.938 1 97.94 237 ALA A O 1
ATOM 1762 N N . GLY A 1 238 ? 10.625 36.031 20.078 1 96.94 238 GLY A N 1
ATOM 1763 C CA . GLY A 1 238 ? 11.117 37.25 19.5 1 96.94 238 GLY A CA 1
ATOM 1764 C C . GLY A 1 238 ? 10.273 37.75 18.344 1 96.94 238 GLY A C 1
ATOM 1765 O O . GLY A 1 238 ? 10.344 38.938 17.969 1 96.94 238 GLY A O 1
ATOM 1766 N N . ASP A 1 239 ? 9.5 36.906 17.703 1 97.31 239 ASP A N 1
ATOM 1767 C CA . ASP A 1 239 ? 8.602 37.312 16.625 1 97.31 239 ASP A CA 1
ATOM 1768 C C . ASP A 1 239 ? 7.305 37.906 17.188 1 97.31 239 ASP A C 1
ATOM 1770 O O . ASP A 1 239 ? 6.988 37.719 18.359 1 97.31 239 ASP A O 1
ATOM 1774 N N . PRO A 1 240 ? 6.566 38.656 16.359 1 95.5 240 PRO A N 1
ATOM 1775 C CA . PRO A 1 240 ? 5.289 39.188 16.828 1 95.5 240 PRO A CA 1
ATOM 1776 C C . PRO A 1 240 ? 4.312 38.094 17.266 1 95.5 240 PRO A C 1
ATOM 1778 O O . PRO A 1 240 ? 4.25 37.031 16.656 1 95.5 240 PRO A O 1
ATOM 1781 N N . ALA A 1 241 ? 3.529 38.469 18.281 1 95.19 241 ALA A N 1
ATOM 1782 C CA . ALA A 1 241 ? 2.555 37.531 18.812 1 95.19 241 ALA A CA 1
ATOM 1783 C C . ALA A 1 241 ? 1.587 37.062 17.734 1 95.19 241 ALA A C 1
ATOM 1785 O O . ALA A 1 241 ? 1.035 37.875 16.984 1 95.19 241 ALA A O 1
ATOM 1786 N N . GLY A 1 242 ? 1.438 35.75 17.672 1 96.62 242 GLY A N 1
ATOM 1787 C CA . GLY A 1 242 ? 0.465 35.188 16.75 1 96.62 242 GLY A CA 1
ATOM 1788 C C . GLY A 1 242 ? 1.009 35 15.352 1 96.62 242 GLY A C 1
ATOM 1789 O O . GLY A 1 242 ? 0.334 34.406 14.492 1 96.62 242 GLY A O 1
ATOM 1790 N N . SER A 1 243 ? 2.168 35.438 15.102 1 97.81 243 SER A N 1
ATOM 1791 C CA . SER A 1 243 ? 2.754 35.281 13.773 1 97.81 243 SER A CA 1
ATOM 1792 C C . SER A 1 243 ? 3.479 33.938 13.641 1 97.81 243 SER A C 1
ATOM 1794 O O . SER A 1 243 ? 3.99 33.406 14.625 1 97.81 243 SER A O 1
ATOM 1796 N N . LEU A 1 244 ? 3.453 33.375 12.492 1 98.69 244 LEU A N 1
ATOM 1797 C CA . LEU A 1 244 ? 4.129 32.125 12.164 1 98.69 244 LEU A CA 1
ATOM 1798 C C . LEU A 1 244 ? 5.07 32.312 10.977 1 98.69 244 LEU A C 1
ATOM 1800 O O . LEU A 1 244 ? 4.723 32.969 10 1 98.69 244 LEU A O 1
ATOM 1804 N N . ARG A 1 245 ? 6.254 31.734 11.07 1 98.69 245 ARG A N 1
ATOM 1805 C CA . ARG A 1 245 ? 7.219 31.812 9.984 1 98.69 245 ARG A CA 1
ATOM 1806 C C . ARG A 1 245 ? 6.902 30.797 8.898 1 98.69 245 ARG A C 1
ATOM 1808 O O . ARG A 1 245 ? 6.746 29.609 9.18 1 98.69 245 ARG A O 1
ATOM 1815 N N . LEU A 1 246 ? 6.703 31.25 7.688 1 98.81 246 LEU A N 1
ATOM 1816 C CA . LEU A 1 246 ? 6.742 30.438 6.484 1 98.81 246 LEU A CA 1
ATOM 1817 C C . LEU A 1 246 ? 8.133 30.453 5.852 1 98.81 246 LEU A C 1
ATOM 1819 O O . LEU A 1 246 ? 8.617 31.516 5.465 1 98.81 246 LEU A O 1
ATOM 1823 N N . ASN A 1 247 ? 8.773 29.312 5.742 1 98.88 247 ASN A N 1
ATOM 1824 C CA . ASN A 1 247 ? 10.164 29.219 5.301 1 98.88 247 ASN A CA 1
ATOM 1825 C C . ASN A 1 247 ? 10.273 28.578 3.926 1 98.88 247 ASN A C 1
ATOM 1827 O O . ASN A 1 247 ? 9.641 27.547 3.666 1 98.88 247 ASN A O 1
ATOM 1831 N N . GLU A 1 248 ? 11.07 29.188 3.092 1 98.81 248 GLU A N 1
ATOM 1832 C CA . GLU A 1 248 ? 11.305 28.656 1.754 1 98.81 248 GLU A CA 1
ATOM 1833 C C . GLU A 1 248 ? 12.453 27.641 1.753 1 98.81 248 GLU A C 1
ATOM 1835 O O . GLU A 1 248 ? 13.508 27.891 2.338 1 98.81 248 GLU A O 1
ATOM 1840 N N . PHE A 1 249 ? 12.273 26.5 1.189 1 98.88 249 PHE A N 1
ATOM 1841 C CA . PHE A 1 249 ? 13.242 25.406 1.074 1 98.88 249 PHE A CA 1
ATOM 1842 C C . PHE A 1 249 ? 13.43 25 -0.383 1 98.88 249 PHE A C 1
ATOM 1844 O O . PHE A 1 249 ? 12.453 24.75 -1.094 1 98.88 249 PHE A O 1
ATOM 1851 N N . SER A 1 250 ? 14.625 24.922 -0.835 1 98.88 250 SER A N 1
ATOM 1852 C CA . SER A 1 250 ? 14.961 24.516 -2.193 1 98.88 250 SER A CA 1
ATOM 1853 C C . SER A 1 250 ? 15.102 23 -2.291 1 98.88 250 SER A C 1
ATOM 1855 O O . SER A 1 250 ? 15.977 22.406 -1.659 1 98.88 250 SER A O 1
ATOM 1857 N N . VAL A 1 251 ? 14.289 22.391 -3.158 1 98.5 251 VAL A N 1
ATOM 1858 C CA . VAL A 1 251 ? 14.352 20.953 -3.371 1 98.5 251 VAL A CA 1
ATOM 1859 C C . VAL A 1 251 ? 15.688 20.578 -4.02 1 98.5 251 VAL A C 1
ATOM 1861 O O . VAL A 1 251 ? 16.312 19.594 -3.646 1 98.5 251 VAL A O 1
ATOM 1864 N N . GLN A 1 252 ? 16.125 21.391 -4.918 1 97.38 252 GLN A N 1
ATOM 1865 C CA . GLN A 1 252 ? 17.344 21.125 -5.68 1 97.38 252 GLN A CA 1
ATOM 1866 C C . GLN A 1 252 ? 18.562 21.094 -4.773 1 97.38 252 GLN A C 1
ATOM 1868 O O . GLN A 1 252 ? 19.391 20.188 -4.859 1 97.38 252 GLN A O 1
ATOM 1873 N N . THR A 1 253 ? 18.656 22.062 -3.889 1 97.62 253 THR A N 1
ATOM 1874 C CA . THR A 1 253 ? 19.859 22.172 -3.068 1 97.62 253 THR A CA 1
ATOM 1875 C C . THR A 1 253 ? 19.672 21.438 -1.745 1 97.62 253 THR A C 1
ATOM 1877 O O . THR A 1 253 ? 20.656 21.172 -1.038 1 97.62 253 THR A O 1
ATOM 1880 N N . GLY A 1 254 ? 18.453 21.172 -1.414 1 97.75 254 GLY A N 1
ATOM 1881 C CA . GLY A 1 254 ? 18.203 20.547 -0.126 1 97.75 254 GLY A CA 1
ATOM 1882 C C . GLY A 1 254 ? 18.484 21.469 1.049 1 97.75 254 GLY A C 1
ATOM 1883 O O . GLY A 1 254 ? 19 21.016 2.078 1 97.75 254 GLY A O 1
ATOM 1884 N N . ALA A 1 255 ? 18.141 22.703 0.866 1 98.44 255 ALA A N 1
ATOM 1885 C CA . ALA A 1 255 ? 18.453 23.688 1.908 1 98.44 255 ALA A CA 1
ATOM 1886 C C . ALA A 1 255 ? 17.438 24.828 1.913 1 98.44 255 ALA A C 1
ATOM 1888 O O . ALA A 1 255 ? 16.828 25.125 0.89 1 98.44 255 ALA A O 1
ATOM 1889 N N . TYR A 1 256 ? 17.344 25.406 3.08 1 98.81 256 TYR A N 1
ATOM 1890 C CA . TYR A 1 256 ? 16.562 26.625 3.172 1 98.81 256 TYR A CA 1
ATOM 1891 C C . TYR A 1 256 ? 17.219 27.766 2.396 1 98.81 256 TYR A C 1
ATOM 1893 O O . TYR A 1 256 ? 18.438 27.906 2.408 1 98.81 256 TYR A O 1
ATOM 1901 N N . THR A 1 257 ? 16.391 28.625 1.806 1 98.5 257 THR A N 1
ATOM 1902 C CA . THR A 1 257 ? 16.938 29.703 0.978 1 98.5 257 THR A CA 1
ATOM 1903 C C . THR A 1 257 ? 17.203 30.953 1.816 1 98.5 257 THR A C 1
ATOM 1905 O O . THR A 1 257 ? 17.922 31.859 1.378 1 98.5 257 THR A O 1
ATOM 1908 N N . GLY A 1 258 ? 16.594 31.016 2.916 1 97.75 258 GLY A N 1
ATOM 1909 C CA . GLY A 1 258 ? 16.641 32.219 3.736 1 97.75 258 GLY A CA 1
ATOM 1910 C C . GLY A 1 258 ? 15.445 33.125 3.562 1 97.75 258 GLY A C 1
ATOM 1911 O O . GLY A 1 258 ? 15.195 34 4.391 1 97.75 258 GLY A O 1
ATOM 1912 N N . THR A 1 259 ? 14.727 32.938 2.516 1 97.5 259 THR A N 1
ATOM 1913 C CA . THR A 1 259 ? 13.492 33.656 2.324 1 97.5 259 THR A CA 1
ATOM 1914 C C . THR A 1 259 ? 12.398 33.156 3.268 1 97.5 259 THR A C 1
ATOM 1916 O O . THR A 1 259 ? 12.219 31.953 3.418 1 97.5 259 THR A O 1
ATOM 1919 N N . ARG A 1 260 ? 11.734 34.094 3.891 1 96.81 260 ARG A N 1
ATOM 1920 C CA . ARG A 1 260 ? 10.641 33.75 4.793 1 96.81 260 ARG A CA 1
ATOM 1921 C C . ARG A 1 260 ? 9.523 34.781 4.727 1 96.81 260 ARG A C 1
ATOM 1923 O O . ARG A 1 260 ? 9.727 35.906 4.262 1 96.81 260 ARG A O 1
ATOM 1930 N N . TRP A 1 261 ? 8.375 34.406 5.086 1 98.06 261 TRP A N 1
ATOM 1931 C CA . TRP A 1 261 ? 7.188 35.25 5.258 1 98.06 261 TRP A CA 1
ATOM 1932 C C . TRP A 1 261 ? 6.582 35.062 6.645 1 98.06 261 TRP A C 1
ATOM 1934 O O . TRP A 1 261 ? 6.949 34.125 7.367 1 98.06 261 TRP A O 1
ATOM 1944 N N . MET A 1 262 ? 5.707 36 6.965 1 98.12 262 MET A N 1
ATOM 1945 C CA . MET A 1 262 ? 5.008 35.906 8.242 1 98.12 262 MET A CA 1
ATOM 1946 C C . MET A 1 262 ? 3.51 35.719 8.031 1 98.12 262 MET A C 1
ATOM 1948 O O . MET A 1 262 ? 2.859 36.562 7.387 1 98.12 262 MET A O 1
ATOM 1952 N N . TYR A 1 263 ? 3.012 34.656 8.484 1 98.38 263 TYR A N 1
ATOM 1953 C CA . TYR A 1 263 ? 1.583 34.375 8.531 1 98.38 263 TYR A CA 1
ATOM 1954 C C . TYR A 1 263 ? 0.98 34.812 9.859 1 98.38 263 TYR A C 1
ATOM 1956 O O . TYR A 1 263 ? 1.42 34.406 10.93 1 98.38 263 TYR A O 1
ATOM 1964 N N . GLN A 1 264 ? -0.021 35.656 9.781 1 98 264 GLN A N 1
ATOM 1965 C CA . GLN A 1 264 ? -0.677 36.094 11 1 98 264 GLN A CA 1
ATOM 1966 C C . GLN A 1 264 ? -1.951 35.312 11.266 1 98 264 GLN A C 1
ATOM 1968 O O . GLN A 1 264 ? -2.908 35.375 10.492 1 98 264 GLN A O 1
ATOM 1973 N N . ARG A 1 265 ? -1.973 34.594 12.359 1 98.31 265 ARG A N 1
ATOM 1974 C CA . ARG A 1 265 ? -3.184 33.875 12.742 1 98.31 265 ARG A CA 1
ATOM 1975 C C . ARG A 1 265 ? -4.305 34.844 13.102 1 98.31 265 ARG A C 1
ATOM 1977 O O . ARG A 1 265 ? -4.047 35.969 13.562 1 98.31 265 ARG A O 1
ATOM 1984 N N . GLU A 1 266 ? -5.543 34.406 12.922 1 98 266 GLU A N 1
ATOM 1985 C CA . GLU A 1 266 ? -6.688 35.219 13.32 1 98 266 GLU A CA 1
ATOM 1986 C C . GLU A 1 266 ? -6.723 35.406 14.836 1 98 266 GLU A C 1
ATOM 1988 O O . GLU A 1 266 ? -7.219 36.438 15.32 1 98 266 GLU A O 1
ATOM 1993 N N . SER A 1 267 ? -6.266 34.469 15.508 1 97.62 267 SER A N 1
ATOM 1994 C CA . SER A 1 267 ? -6.07 34.5 16.953 1 97.62 267 SER A CA 1
ATOM 1995 C C . SER A 1 267 ? -4.805 33.75 17.359 1 97.62 267 SER A C 1
ATOM 1997 O O . SER A 1 267 ? -4.496 32.719 16.797 1 97.62 267 SER A O 1
ATOM 1999 N N . PRO A 1 268 ? -4.078 34.312 18.359 1 95.44 268 PRO A N 1
ATOM 2000 C CA . PRO A 1 268 ? -2.889 33.594 18.812 1 95.44 268 PRO A CA 1
ATOM 2001 C C . PRO A 1 268 ? -3.215 32.188 19.375 1 95.44 268 PRO A C 1
ATOM 2003 O O . PRO A 1 268 ? -2.322 31.359 19.516 1 95.44 268 PRO A O 1
ATOM 2006 N N . ALA A 1 269 ? -4.484 31.938 19.656 1 95.44 269 ALA A N 1
ATOM 2007 C CA . ALA A 1 269 ? -4.895 30.672 20.234 1 95.44 269 ALA A CA 1
ATOM 2008 C C . ALA A 1 269 ? -5.16 29.625 19.141 1 95.44 269 ALA A C 1
ATOM 2010 O O . ALA A 1 269 ? -5.305 28.438 19.438 1 95.44 269 ALA A O 1
ATOM 2011 N N . HIS A 1 270 ? -5.199 30.094 17.906 1 97.75 270 HIS A N 1
ATOM 2012 C CA . HIS A 1 270 ? -5.5 29.188 16.812 1 97.75 270 HIS A CA 1
ATOM 2013 C C . HIS A 1 270 ? -4.258 28.422 16.375 1 97.75 270 HIS A C 1
ATOM 2015 O O . HIS A 1 270 ? -3.135 28.812 16.688 1 97.75 270 HIS A O 1
ATOM 2021 N N . SER A 1 271 ? -4.52 27.312 15.75 1 97 271 SER A N 1
ATOM 2022 C CA . SER A 1 271 ? -3.479 26.516 15.125 1 97 271 SER A CA 1
ATOM 2023 C C . SER A 1 271 ? -3.688 26.422 13.617 1 97 271 SER A C 1
ATOM 2025 O O . SER A 1 271 ? -4.824 26.438 13.141 1 97 271 SER A O 1
ATOM 2027 N N . VAL A 1 272 ? -2.588 26.406 12.883 1 98 272 VAL A N 1
ATOM 2028 C CA . VAL A 1 272 ? -2.648 26.094 11.453 1 98 272 VAL A CA 1
ATOM 2029 C C . VAL A 1 272 ? -2.449 24.594 11.234 1 98 272 VAL A C 1
ATOM 2031 O O . VAL A 1 272 ? -1.962 23.891 12.125 1 98 272 VAL A O 1
ATOM 2034 N N . ALA A 1 273 ? -2.861 24.125 10.156 1 96.25 273 ALA A N 1
ATOM 2035 C CA . ALA A 1 273 ? -2.625 22.75 9.75 1 96.25 273 ALA A CA 1
ATOM 2036 C C . ALA A 1 273 ? -2.197 22.672 8.289 1 96.25 273 ALA A C 1
ATOM 2038 O O . ALA A 1 273 ? -1.478 23.531 7.797 1 96.25 273 ALA A O 1
ATOM 2039 N N . ASP A 1 274 ? -2.553 21.594 7.551 1 97.38 274 ASP A N 1
ATOM 2040 C CA . ASP A 1 274 ? -2.072 21.281 6.211 1 97.38 274 ASP A CA 1
ATOM 2041 C C . ASP A 1 274 ? -2.252 22.469 5.273 1 97.38 274 ASP A C 1
ATOM 2043 O O . ASP A 1 274 ? -3.068 23.359 5.535 1 97.38 274 ASP A O 1
ATOM 2047 N N . ALA A 1 275 ? -1.425 22.516 4.238 1 98.44 275 ALA A N 1
ATOM 2048 C CA . ALA A 1 275 ? -1.461 23.547 3.201 1 98.44 275 ALA A CA 1
ATOM 2049 C C . ALA A 1 275 ? -1.171 22.938 1.826 1 98.44 275 ALA A C 1
ATOM 2051 O O . ALA A 1 275 ? -0.517 21.906 1.72 1 98.44 275 ALA A O 1
ATOM 2052 N N . VAL A 1 276 ? -1.647 23.609 0.815 1 98.5 276 VAL A N 1
ATOM 2053 C CA . VAL A 1 276 ? -1.444 23.172 -0.559 1 98.5 276 VAL A CA 1
ATOM 2054 C C . VAL A 1 276 ? -1.38 24.375 -1.492 1 98.5 276 VAL A C 1
ATOM 2056 O O . VAL A 1 276 ? -2.207 25.281 -1.399 1 98.5 276 VAL A O 1
ATOM 2059 N N . MET A 1 277 ? -0.407 24.391 -2.369 1 98.62 277 MET A N 1
ATOM 2060 C CA . MET A 1 277 ? -0.283 25.5 -3.318 1 98.62 277 MET A CA 1
ATOM 2061 C C . MET A 1 277 ? -1.425 25.469 -4.328 1 98.62 277 MET A C 1
ATOM 2063 O O . MET A 1 277 ? -1.826 24.406 -4.797 1 98.62 277 MET A O 1
ATOM 2067 N N . VAL A 1 278 ? -1.913 26.641 -4.582 1 98.69 278 VAL A N 1
ATOM 2068 C CA . VAL A 1 278 ? -2.893 26.844 -5.645 1 98.69 278 VAL A CA 1
ATOM 2069 C C . VAL A 1 278 ? -2.178 27.141 -6.957 1 98.69 278 VAL A C 1
ATOM 2071 O O . VAL A 1 278 ? -2.551 26.625 -8.016 1 98.69 278 VAL A O 1
ATOM 2074 N N . ASN A 1 279 ? -1.304 27.969 -6.918 1 98.5 279 ASN A N 1
ATOM 2075 C CA . ASN A 1 279 ? -0.433 28.422 -8 1 98.5 279 ASN A CA 1
ATOM 2076 C C . ASN A 1 279 ? 0.933 28.859 -7.477 1 98.5 279 ASN A C 1
ATOM 2078 O O . ASN A 1 279 ? 1.353 28.438 -6.398 1 98.5 279 ASN A O 1
ATOM 2082 N N . ASP A 1 280 ? 1.662 29.672 -8.258 1 97.5 280 ASP A N 1
ATOM 2083 C CA . ASP A 1 280 ? 3.062 29.938 -7.934 1 97.5 280 ASP A CA 1
ATOM 2084 C C . ASP A 1 280 ? 3.189 30.875 -6.738 1 97.5 280 ASP A C 1
ATOM 2086 O O . ASP A 1 280 ? 4.277 31.031 -6.176 1 97.5 280 ASP A O 1
ATOM 2090 N N . HIS A 1 281 ? 2.051 31.484 -6.301 1 97.56 281 HIS A N 1
ATOM 2091 C CA . HIS A 1 281 ? 2.238 32.469 -5.227 1 97.56 281 HIS A CA 1
ATOM 2092 C C . HIS A 1 281 ? 1.09 32.406 -4.227 1 97.56 281 HIS A C 1
ATOM 2094 O O . HIS A 1 281 ? 1.104 33.094 -3.215 1 97.56 281 HIS A O 1
ATOM 2100 N N . GLN A 1 282 ? 0.108 31.562 -4.492 1 98.56 282 GLN A N 1
ATOM 2101 C CA . GLN A 1 282 ? -0.996 31.422 -3.549 1 98.56 282 GLN A CA 1
ATOM 2102 C C . GLN A 1 282 ? -1.102 29.984 -3.041 1 98.56 282 GLN A C 1
ATOM 2104 O O . GLN A 1 282 ? -0.836 29.047 -3.783 1 98.56 282 GLN A O 1
ATOM 2109 N N . PHE A 1 283 ? -1.536 29.859 -1.794 1 98.62 283 PHE A N 1
ATOM 2110 C CA . PHE A 1 283 ? -1.79 28.531 -1.233 1 98.62 283 PHE A CA 1
ATOM 2111 C C . PHE A 1 283 ? -2.994 28.562 -0.301 1 98.62 283 PHE A C 1
ATOM 2113 O O . PHE A 1 283 ? -3.371 29.625 0.203 1 98.62 283 PHE A O 1
ATOM 2120 N N . LEU A 1 284 ? -3.68 27.453 -0.193 1 98.81 284 LEU A N 1
ATOM 2121 C CA . LEU A 1 284 ? -4.703 27.25 0.827 1 98.81 284 LEU A CA 1
ATOM 2122 C C . LEU A 1 284 ? -4.086 26.719 2.117 1 98.81 284 LEU A C 1
ATOM 2124 O O . LEU A 1 284 ? -3.121 25.953 2.08 1 98.81 284 LEU A O 1
ATOM 2128 N N . VAL A 1 285 ? -4.645 27.109 3.217 1 98.75 285 VAL A N 1
ATOM 2129 C CA . VAL A 1 285 ? -4.199 26.609 4.52 1 98.75 285 VAL A CA 1
ATOM 2130 C C . VAL A 1 285 ? -5.395 26.516 5.469 1 98.75 285 VAL A C 1
ATOM 2132 O O . VAL A 1 285 ? -6.34 27.297 5.367 1 98.75 285 VAL A O 1
ATOM 2135 N N . ILE A 1 286 ? -5.367 25.562 6.355 1 98.75 286 ILE A N 1
ATOM 2136 C CA . ILE A 1 286 ? -6.367 25.406 7.41 1 98.75 286 ILE A CA 1
ATOM 2137 C C . ILE A 1 286 ? -5.957 26.234 8.633 1 98.75 286 ILE A C 1
ATOM 2139 O O . ILE A 1 286 ? -4.785 26.234 9.016 1 98.75 286 ILE A O 1
ATOM 2143 N N . GLU A 1 287 ? -6.832 26.969 9.219 1 98.75 287 GLU A N 1
ATOM 2144 C CA . GLU A 1 287 ? -6.691 27.562 10.539 1 98.75 287 GLU A CA 1
ATOM 2145 C C . GLU A 1 287 ? -7.879 27.219 11.438 1 98.75 287 GLU A C 1
ATOM 2147 O O . GLU A 1 287 ? -9.031 27.312 11.016 1 98.75 287 GLU A O 1
ATOM 2152 N N . ARG A 1 288 ? -7.559 26.766 12.633 1 98.56 288 ARG A N 1
ATOM 2153 C CA . ARG A 1 288 ? -8.633 26.25 13.477 1 98.56 288 ARG A CA 1
ATOM 2154 C C . ARG A 1 288 ? -8.367 26.578 14.945 1 98.56 288 ARG A C 1
ATOM 2156 O O . ARG A 1 288 ? -7.223 26.828 15.336 1 98.56 288 ARG A O 1
ATOM 2163 N N . ASP A 1 289 ? -9.453 26.656 15.734 1 98.25 289 ASP A N 1
ATOM 2164 C CA . ASP A 1 289 ? -9.312 26.641 17.188 1 98.25 289 ASP A CA 1
ATOM 2165 C C . ASP A 1 289 ? -9.141 25.219 17.703 1 98.25 289 ASP A C 1
ATOM 2167 O O . ASP A 1 289 ? -9.133 24.25 16.922 1 98.25 289 ASP A O 1
ATOM 2171 N N . ASP A 1 290 ? -8.953 25.031 18.969 1 96.38 290 ASP A N 1
ATOM 2172 C CA . ASP A 1 290 ? -8.703 23.719 19.547 1 96.38 290 ASP A CA 1
ATOM 2173 C C . ASP A 1 290 ? -9.953 23.172 20.234 1 96.38 290 ASP A C 1
ATOM 2175 O O . ASP A 1 290 ? -9.867 22.281 21.078 1 96.38 290 ASP A O 1
ATOM 2179 N N . GLY A 1 291 ? -11.094 23.828 19.953 1 98.06 291 GLY A N 1
ATOM 2180 C CA . GLY A 1 291 ? -12.352 23.266 20.438 1 98.06 291 GLY A CA 1
ATOM 2181 C C . GLY A 1 291 ? -12.891 22.156 19.547 1 98.06 291 GLY A C 1
ATOM 2182 O O . GLY A 1 291 ? -12.5 22.047 18.375 1 98.06 291 GLY A O 1
ATOM 2183 N N . GLN A 1 292 ? -13.766 21.328 20.062 1 98.5 292 GLN A N 1
ATOM 2184 C CA . GLN A 1 292 ? -14.445 20.297 19.281 1 98.5 292 GLN A CA 1
ATOM 2185 C C . GLN A 1 292 ? -15.922 20.219 19.641 1 98.5 292 GLN A C 1
ATOM 2187 O O . GLN A 1 292 ? -16.344 20.766 20.672 1 98.5 292 GLN A O 1
ATOM 2192 N N . GLY A 1 293 ? -16.703 19.547 18.828 1 98.19 293 GLY A N 1
ATOM 2193 C CA . GLY A 1 293 ? -18.141 19.516 19.062 1 98.19 293 GLY A CA 1
ATOM 2194 C C . GLY A 1 293 ? -18.75 20.891 19.203 1 98.19 293 GLY A C 1
ATOM 2195 O O . GLY A 1 293 ? -18.547 21.766 18.344 1 98.19 293 GLY A O 1
ATOM 2196 N N . ALA A 1 294 ? -19.469 21.078 20.25 1 97.56 294 ALA A N 1
ATOM 2197 C CA . ALA A 1 294 ? -20.141 22.344 20.5 1 97.56 294 ALA A CA 1
ATOM 2198 C C . ALA A 1 294 ? -19.141 23.453 20.812 1 97.56 294 ALA A C 1
ATOM 2200 O O . ALA A 1 294 ? -19.422 24.625 20.594 1 97.56 294 ALA A O 1
ATOM 2201 N N . ALA A 1 295 ? -17.984 23.047 21.234 1 98.25 295 ALA A N 1
ATOM 2202 C CA . ALA A 1 295 ? -16.969 24.031 21.656 1 98.25 295 ALA A CA 1
ATOM 2203 C C . ALA A 1 295 ? -16.172 24.531 20.453 1 98.25 295 ALA A C 1
ATOM 2205 O O . ALA A 1 295 ? -15.391 25.484 20.578 1 98.25 295 ALA A O 1
ATOM 2206 N N . ALA A 1 296 ? -16.328 23.875 19.328 1 98.5 296 ALA A N 1
ATOM 2207 C CA . ALA A 1 296 ? -15.672 24.359 18.109 1 98.5 296 ALA A CA 1
ATOM 2208 C C . ALA A 1 296 ? -16.328 25.641 17.609 1 98.5 296 ALA A C 1
ATOM 2210 O O . ALA A 1 296 ? -17.531 25.672 17.312 1 98.5 296 ALA A O 1
ATOM 2211 N N . VAL A 1 297 ? -15.508 26.719 17.438 1 98.25 297 VAL A N 1
ATOM 2212 C CA . VAL A 1 297 ? -16.141 27.984 17.078 1 98.25 297 VAL A CA 1
ATOM 2213 C C . VAL A 1 297 ? -15.398 28.609 15.883 1 98.25 297 VAL A C 1
ATOM 2215 O O . VAL A 1 297 ? -15.898 29.547 15.258 1 98.25 297 VAL A O 1
ATOM 2218 N N . PHE A 1 298 ? -14.227 28.031 15.602 1 98.56 298 PHE A N 1
ATOM 2219 C CA . PHE A 1 298 ? -13.461 28.562 14.477 1 98.56 298 PHE A CA 1
ATOM 2220 C C . PHE A 1 298 ? -12.734 27.438 13.742 1 98.56 298 PHE A C 1
ATOM 2222 O O . PHE A 1 298 ? -11.828 26.812 14.305 1 98.56 298 PHE A O 1
ATOM 2229 N N . LYS A 1 299 ? -13.102 27.109 12.594 1 98.75 299 LYS A N 1
ATOM 2230 C CA . LYS A 1 299 ? -12.484 26.219 11.625 1 98.75 299 LYS A CA 1
ATOM 2231 C C . LYS A 1 299 ? -12.57 26.781 10.211 1 98.75 299 LYS A C 1
ATOM 2233 O O . LYS A 1 299 ? -13.656 26.859 9.633 1 98.75 299 LYS A O 1
ATOM 2238 N N . ARG A 1 300 ? -11.43 27.203 9.586 1 98.62 300 ARG A N 1
ATOM 2239 C CA . ARG A 1 300 ? -11.508 27.906 8.32 1 98.62 300 ARG A CA 1
ATOM 2240 C C . ARG A 1 300 ? -10.414 27.453 7.363 1 98.62 300 ARG A C 1
ATOM 2242 O O . ARG A 1 300 ? -9.367 26.984 7.801 1 98.62 300 ARG A O 1
ATOM 2249 N N . ILE A 1 301 ? -10.75 27.594 6.117 1 98.88 301 ILE A N 1
ATOM 2250 C CA . ILE A 1 301 ? -9.75 27.547 5.055 1 98.88 301 ILE A CA 1
ATOM 2251 C C . ILE A 1 301 ? -9.469 28.953 4.543 1 98.88 301 ILE A C 1
ATOM 2253 O O . ILE A 1 301 ? -10.398 29.703 4.223 1 98.88 301 ILE A O 1
ATOM 2257 N N . PHE A 1 302 ? -8.211 29.281 4.457 1 98.81 302 PHE A N 1
ATOM 2258 C CA . PHE A 1 302 ? -7.805 30.578 3.914 1 98.81 302 PHE A CA 1
ATOM 2259 C C . PHE A 1 302 ? -7.012 30.406 2.625 1 98.81 302 PHE A C 1
ATOM 2261 O O . PHE A 1 302 ? -6.238 29.453 2.496 1 98.81 302 PHE A O 1
ATOM 2268 N N . LEU A 1 303 ? -7.227 31.281 1.712 1 98.62 303 LEU A N 1
ATOM 2269 C CA . LEU A 1 303 ? -6.293 31.531 0.621 1 98.62 303 LEU A CA 1
ATOM 2270 C C . LEU A 1 303 ? -5.246 32.562 1.025 1 98.62 303 LEU A C 1
ATOM 2272 O O . LEU A 1 303 ? -5.59 33.688 1.43 1 98.62 303 LEU A O 1
ATOM 2276 N N . VAL A 1 304 ? -4.055 32.156 0.91 1 98.62 304 VAL A N 1
ATOM 2277 C CA . VAL A 1 304 ? -2.953 33 1.328 1 98.62 304 VAL A CA 1
ATOM 2278 C C . VAL A 1 304 ? -2.09 33.375 0.121 1 98.62 304 VAL A C 1
ATOM 2280 O O . VAL A 1 304 ? -1.828 32.531 -0.737 1 98.62 304 VAL A O 1
ATOM 2283 N N . ASP A 1 305 ? -1.624 34.625 0.089 1 98.19 305 ASP A N 1
ATOM 2284 C CA . ASP A 1 305 ? -0.853 35.125 -1.044 1 98.19 305 ASP A CA 1
ATOM 2285 C C . ASP A 1 305 ? 0.56 35.5 -0.616 1 98.19 305 ASP A C 1
ATOM 2287 O O . ASP A 1 305 ? 0.736 36.344 0.28 1 98.19 305 ASP A O 1
ATOM 2291 N N . LEU A 1 306 ? 1.511 34.969 -1.22 1 97.31 306 LEU A N 1
ATOM 2292 C CA . LEU A 1 306 ? 2.91 35.25 -0.932 1 97.31 306 LEU A CA 1
ATOM 2293 C C . LEU A 1 306 ? 3.264 36.656 -1.361 1 97.31 306 LEU A C 1
ATOM 2295 O O . LEU A 1 306 ? 4.289 37.219 -0.939 1 97.31 306 LEU A O 1
ATOM 2299 N N . GLN A 1 307 ? 2.432 37.156 -2.258 1 93.56 307 GLN A N 1
ATOM 2300 C CA . GLN A 1 307 ? 2.629 38.531 -2.664 1 93.56 307 GLN A CA 1
ATOM 2301 C C . GLN A 1 307 ? 2.016 39.5 -1.652 1 93.56 307 GLN A C 1
ATOM 2303 O O . GLN A 1 307 ? 0.818 39.438 -1.367 1 93.56 307 GLN A O 1
ATOM 2308 N N . ASP A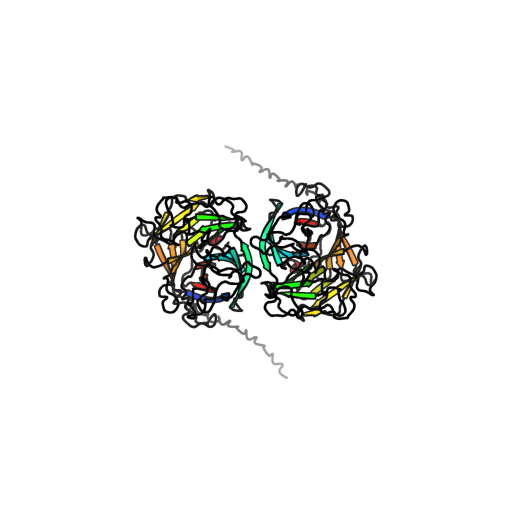 1 308 ? 2.795 40 -0.835 1 87.88 308 ASP A N 1
ATOM 2309 C CA . ASP A 1 308 ? 2.33 41 0.136 1 87.88 308 ASP A CA 1
ATOM 2310 C C . ASP A 1 308 ? 1.883 42.281 -0.556 1 87.88 308 ASP A C 1
ATOM 2312 O O . ASP A 1 308 ? 2.594 43.281 -0.528 1 87.88 308 ASP A O 1
ATOM 2316 N N . SER A 1 309 ? 0.712 42.281 -0.952 1 88.62 309 SER A N 1
ATOM 2317 C CA . SER A 1 309 ? 0.223 43.344 -1.799 1 88.62 309 SER A CA 1
ATOM 2318 C C . SER A 1 309 ? 0.022 44.625 -0.997 1 88.62 309 SER A C 1
ATOM 2320 O O . SER A 1 309 ? 0.15 45.75 -1.535 1 88.62 309 SER A O 1
ATOM 2322 N N . ASN A 1 310 ? -0.336 44.562 0.275 1 89.56 310 ASN A N 1
ATOM 2323 C CA . ASN A 1 310 ? -0.582 45.75 1.062 1 89.56 310 ASN A CA 1
ATOM 2324 C C . ASN A 1 310 ? 0.679 46.219 1.786 1 89.56 310 ASN A C 1
ATOM 2326 O O . ASN A 1 310 ? 0.658 47.219 2.496 1 89.56 310 ASN A O 1
ATOM 2330 N N . ASN A 1 311 ? 1.718 45.5 1.769 1 90.62 311 ASN A N 1
ATOM 2331 C CA . ASN A 1 311 ? 3.061 45.844 2.221 1 90.62 311 ASN A CA 1
ATOM 2332 C C . ASN A 1 311 ? 3.113 46.031 3.734 1 90.62 311 ASN A C 1
ATOM 2334 O O . ASN A 1 311 ? 3.77 46.938 4.23 1 90.62 311 ASN A O 1
ATOM 2338 N N . ASP A 1 312 ? 2.367 45.281 4.492 1 91.94 312 ASP A N 1
ATOM 2339 C CA . ASP A 1 312 ? 2.402 45.406 5.945 1 91.94 312 ASP A CA 1
ATOM 2340 C C . ASP A 1 312 ? 3.326 44.344 6.562 1 91.94 312 ASP A C 1
ATOM 2342 O O . ASP A 1 312 ? 3.414 44.219 7.785 1 91.94 312 ASP A O 1
ATOM 2346 N N . GLY A 1 313 ? 3.885 43.594 5.734 1 93.69 313 GLY A N 1
ATOM 2347 C CA . GLY A 1 313 ? 4.871 42.625 6.191 1 93.69 313 GLY A CA 1
ATOM 2348 C C . GLY A 1 313 ? 4.266 41.281 6.559 1 93.69 313 GLY A C 1
ATOM 2349 O O . GLY A 1 313 ? 4.977 40.375 6.984 1 93.69 313 GLY A O 1
ATOM 2350 N N . LEU A 1 314 ? 2.949 41.188 6.473 1 96.31 314 LEU A N 1
ATOM 2351 C CA . LEU A 1 314 ? 2.225 39.938 6.75 1 96.31 314 LEU A CA 1
ATOM 2352 C C . LEU A 1 314 ? 1.604 39.375 5.48 1 96.31 314 LEU A C 1
ATOM 2354 O O . LEU A 1 314 ? 1.247 40.125 4.57 1 96.31 314 LEU A O 1
ATOM 2358 N N . LEU A 1 315 ? 1.5 38.094 5.418 1 97.69 315 LEU A N 1
ATOM 2359 C CA . LEU A 1 315 ? 0.826 37.469 4.289 1 97.69 315 LEU A CA 1
ATOM 2360 C C . LEU A 1 315 ? -0.643 37.875 4.234 1 97.69 315 LEU A C 1
ATOM 2362 O O . LEU A 1 315 ? -1.311 37.938 5.27 1 97.69 315 LEU A O 1
ATOM 2366 N N . ASP A 1 316 ? -1.138 38.188 3.02 1 97.38 316 ASP A N 1
ATOM 2367 C CA . ASP A 1 316 ? -2.555 38.5 2.838 1 97.38 316 ASP A CA 1
ATOM 2368 C C . ASP A 1 316 ? -3.395 37.219 2.852 1 97.38 316 ASP A C 1
ATOM 2370 O O . ASP A 1 316 ? -3.031 36.219 2.223 1 97.38 316 ASP A O 1
ATOM 2374 N N . LYS A 1 317 ? -4.492 37.281 3.533 1 97.31 317 LYS A N 1
ATOM 2375 C CA . LYS A 1 317 ? -5.359 36.094 3.682 1 97.31 317 LYS A CA 1
ATOM 2376 C C . LYS A 1 317 ? -6.789 36.438 3.266 1 97.31 317 LYS A C 1
ATOM 2378 O O . LYS A 1 317 ? -7.297 37.5 3.549 1 97.31 317 LYS A O 1
ATOM 2383 N N . THR A 1 318 ? -7.426 35.562 2.574 1 97.19 318 THR A N 1
ATOM 2384 C CA . THR A 1 318 ? -8.828 35.625 2.193 1 97.19 318 THR A CA 1
ATOM 2385 C C . THR A 1 318 ? -9.57 34.344 2.631 1 97.19 318 THR A C 1
ATOM 2387 O O . THR A 1 318 ? -9.164 33.25 2.277 1 97.19 318 THR A O 1
ATOM 2390 N N . PRO A 1 319 ? -10.648 34.469 3.414 1 97.69 319 PRO A N 1
ATOM 2391 C CA . PRO A 1 319 ? -11.398 33.281 3.799 1 97.69 319 PRO A CA 1
ATOM 2392 C C . PRO A 1 319 ? -12.039 32.562 2.604 1 97.69 319 PRO A C 1
ATOM 2394 O O . PRO A 1 319 ? -12.672 33.219 1.768 1 97.69 319 PRO A O 1
ATOM 2397 N N . MET A 1 320 ? -11.898 31.297 2.543 1 98.5 320 MET A N 1
ATOM 2398 C CA . MET A 1 320 ? -12.414 30.531 1.412 1 98.5 320 MET A CA 1
ATOM 2399 C C . MET A 1 320 ? -13.562 29.625 1.846 1 98.5 320 MET A C 1
ATOM 2401 O O . MET A 1 320 ? -14.43 29.297 1.04 1 98.5 320 MET A O 1
ATOM 2405 N N . ALA A 1 321 ? -13.57 29.188 3.102 1 98.69 321 ALA A N 1
ATOM 2406 C CA . ALA A 1 321 ? -14.609 28.297 3.609 1 98.69 321 ALA A CA 1
ATOM 2407 C C . ALA A 1 321 ? -14.672 28.344 5.133 1 98.69 321 ALA A C 1
ATOM 2409 O O . ALA A 1 321 ? -13.641 28.469 5.801 1 98.69 321 ALA A O 1
ATOM 2410 N N . ASP A 1 322 ? -15.82 28.281 5.656 1 98.75 322 ASP A N 1
ATOM 2411 C CA . ASP A 1 322 ? -16.109 28.031 7.066 1 98.75 322 ASP A CA 1
ATOM 2412 C C . ASP A 1 322 ? -16.531 26.594 7.293 1 98.75 322 ASP A C 1
ATOM 2414 O O . ASP A 1 322 ? -17.641 26.203 6.941 1 98.75 322 ASP A O 1
ATOM 2418 N N . LEU A 1 323 ? -15.688 25.797 7.965 1 98.88 323 LEU A N 1
ATOM 2419 C CA . LEU A 1 323 ? -15.906 24.359 8.086 1 98.88 323 LEU A CA 1
ATOM 2420 C C . LEU A 1 323 ? -16.953 24.062 9.156 1 98.88 323 LEU A C 1
ATOM 2422 O O . LEU A 1 323 ? -17.344 22.906 9.344 1 98.88 323 LEU A O 1
ATOM 2426 N N . LEU A 1 324 ? -17.422 25.109 9.828 1 98.75 324 LEU A N 1
ATOM 2427 C CA . LEU A 1 324 ? -18.5 24.938 10.805 1 98.75 324 LEU A CA 1
ATOM 2428 C C . LEU A 1 324 ? -19.844 25.359 10.234 1 98.75 324 LEU A C 1
ATOM 2430 O O . LEU A 1 324 ? -20.859 25.312 10.922 1 98.75 324 LEU A O 1
ATOM 2434 N N . ASN A 1 325 ? -19.844 25.812 9.031 1 98.56 325 ASN A N 1
ATOM 2435 C CA . ASN A 1 325 ? -21.047 26.266 8.344 1 98.56 325 ASN A CA 1
ATOM 2436 C C . ASN A 1 325 ? -21.016 25.906 6.863 1 98.56 325 ASN A C 1
ATOM 2438 O O . ASN A 1 325 ? -21.094 26.781 6 1 98.56 325 ASN A O 1
ATOM 2442 N N . ILE A 1 326 ? -21 24.609 6.57 1 98.75 326 ILE A N 1
ATOM 2443 C CA . ILE A 1 326 ? -20.953 24.109 5.203 1 98.75 326 ILE A CA 1
ATOM 2444 C C . ILE A 1 326 ? -22.359 23.828 4.703 1 98.75 326 ILE A C 1
ATOM 2446 O O . ILE A 1 326 ? -23.109 23.078 5.34 1 98.75 326 ILE A O 1
ATOM 2450 N N . ALA A 1 327 ? -22.734 24.406 3.543 1 98.69 327 ALA A N 1
ATOM 2451 C CA . ALA A 1 327 ? -24.047 24.109 2.963 1 98.69 327 ALA A CA 1
ATOM 2452 C C . ALA A 1 327 ? -24.172 22.625 2.607 1 98.69 327 ALA A C 1
ATOM 2454 O O . ALA A 1 327 ? -23.219 22.031 2.088 1 98.69 327 ALA A O 1
ATOM 2455 N N . ASN A 1 328 ? -25.281 22.031 2.943 1 98.38 328 ASN A N 1
ATOM 2456 C CA . ASN A 1 328 ? -25.562 20.625 2.639 1 98.38 328 ASN A CA 1
ATOM 2457 C C . ASN A 1 328 ? -27.016 20.422 2.24 1 98.38 328 ASN A C 1
ATOM 2459 O O . ASN A 1 328 ? -27.703 19.578 2.818 1 98.38 328 ASN A O 1
ATOM 2463 N N . PRO A 1 329 ? -27.438 21.078 1.186 1 97.5 329 PRO A N 1
ATOM 2464 C CA . PRO A 1 329 ? -28.859 21.031 0.819 1 97.5 329 PRO A CA 1
ATOM 2465 C C . PRO A 1 329 ? -29.281 19.641 0.349 1 97.5 329 PRO A C 1
ATOM 2467 O O . PRO A 1 329 ? -30.469 19.312 0.384 1 97.5 329 PRO A O 1
ATOM 2470 N N . ARG A 1 330 ? -28.422 18.781 -0.021 1 96.25 330 ARG A N 1
ATOM 2471 C CA . ARG A 1 330 ? -28.766 17.469 -0.55 1 96.25 330 ARG A CA 1
ATOM 2472 C C . ARG A 1 330 ? -28.656 16.391 0.531 1 96.25 330 ARG A C 1
ATOM 2474 O O . ARG A 1 330 ? -28.828 15.211 0.256 1 96.25 330 ARG A O 1
ATOM 2481 N N . GLY A 1 331 ? -28.234 16.734 1.672 1 97.75 331 GLY A N 1
ATOM 2482 C CA . GLY A 1 331 ? -28.141 15.805 2.781 1 97.75 331 GLY A CA 1
ATOM 2483 C C . GLY A 1 331 ? -27.031 14.789 2.619 1 97.75 331 GLY A C 1
ATOM 2484 O O . GLY A 1 331 ? -27.188 13.625 3.006 1 97.75 331 GLY A O 1
ATOM 2485 N N . VAL A 1 332 ? -25.969 15.242 2.035 1 98.31 332 VAL A N 1
ATOM 2486 C CA . VAL A 1 332 ? -24.812 14.375 1.804 1 98.31 332 VAL A CA 1
ATOM 2487 C C . VAL A 1 332 ? -24.344 13.766 3.125 1 98.31 332 VAL A C 1
ATOM 2489 O O . VAL A 1 332 ? -24.25 14.469 4.137 1 98.31 332 VAL A O 1
ATOM 2492 N N . GLY A 1 333 ? -24.109 12.438 3.082 1 97.56 333 GLY A N 1
ATOM 2493 C CA . GLY A 1 333 ? -23.641 11.719 4.25 1 97.56 333 GLY A CA 1
ATOM 2494 C C . GLY A 1 333 ? -24.703 11.508 5.305 1 97.56 333 GLY A C 1
ATOM 2495 O O . GLY A 1 333 ? -24.438 10.953 6.371 1 97.56 333 GLY A O 1
ATOM 2496 N N . GLY A 1 334 ? -25.922 11.945 5.121 1 97.38 334 GLY A N 1
ATOM 2497 C CA . GLY A 1 334 ? -27.016 11.852 6.082 1 97.38 334 GLY A CA 1
ATOM 2498 C C . GLY A 1 334 ? -26.984 12.969 7.113 1 97.38 334 GLY A C 1
ATOM 2499 O O . GLY A 1 334 ? -27.609 12.844 8.172 1 97.38 334 GLY A O 1
ATOM 2500 N N . PHE A 1 335 ? -26.297 14.016 6.836 1 97.69 335 PHE A N 1
ATOM 2501 C CA . PHE A 1 335 ? -26.141 15.117 7.781 1 97.69 335 PHE A CA 1
ATOM 2502 C C . PHE A 1 335 ? -27.109 16.25 7.457 1 97.69 335 PHE A C 1
ATOM 2504 O O . PHE A 1 335 ? -27.672 16.297 6.359 1 97.69 335 PHE A O 1
ATOM 2511 N N . GLY A 1 336 ? -27.234 17.141 8.359 1 97.12 336 GLY A N 1
ATOM 2512 C CA . GLY A 1 336 ? -28.125 18.281 8.195 1 97.12 336 GLY A CA 1
ATOM 2513 C C . GLY A 1 336 ? -27.484 19.422 7.414 1 97.12 336 GLY A C 1
ATOM 2514 O O . GLY A 1 336 ? -26.328 19.328 6.988 1 97.12 336 GLY A O 1
ATOM 2515 N N . ASP A 1 337 ? -28.25 20.453 7.258 1 97.81 337 ASP A N 1
ATOM 2516 C CA . ASP A 1 337 ? -27.859 21.703 6.633 1 97.81 337 ASP A CA 1
ATOM 2517 C C . ASP A 1 337 ? -28 22.875 7.609 1 97.81 337 ASP A C 1
ATOM 2519 O O . ASP A 1 337 ? -29.109 23.266 7.957 1 97.81 337 ASP A O 1
ATOM 2523 N N . PRO A 1 338 ? -26.875 23.406 8.008 1 97.81 338 PRO A N 1
ATOM 2524 C CA . PRO A 1 338 ? -25.516 23.203 7.5 1 97.81 338 PRO A CA 1
ATOM 2525 C C . PRO A 1 338 ? -24.844 21.984 8.102 1 97.81 338 PRO A C 1
ATOM 2527 O O . PRO A 1 338 ? -25.25 21.5 9.156 1 97.81 338 PRO A O 1
ATOM 2530 N N . PHE A 1 339 ? -23.969 21.484 7.355 1 98.5 339 PHE A N 1
ATOM 2531 C CA . PHE A 1 339 ? -23.031 20.484 7.848 1 98.5 339 PHE A CA 1
ATOM 2532 C C . PHE A 1 339 ? -21.906 21.141 8.648 1 98.5 339 PHE A C 1
ATOM 2534 O O . PHE A 1 339 ? -21.391 22.203 8.266 1 98.5 339 PHE A O 1
ATOM 2541 N N . ARG A 1 340 ? -21.469 20.453 9.766 1 98.62 340 ARG A N 1
ATOM 2542 C CA . ARG A 1 340 ? -20.391 20.938 10.617 1 98.62 340 ARG A CA 1
ATOM 2543 C C . ARG A 1 340 ? -19.234 19.922 10.664 1 98.62 340 ARG A C 1
ATOM 2545 O O . ARG A 1 340 ? -19.469 18.719 10.766 1 98.62 340 ARG A O 1
ATOM 2552 N N . PHE A 1 341 ? -18.125 20.406 10.555 1 98.69 341 PHE A N 1
ATOM 2553 C CA . PHE A 1 341 ? -16.891 19.641 10.703 1 98.69 341 PHE A CA 1
ATOM 2554 C C . PHE A 1 341 ? -16.188 20.016 12 1 98.69 341 PHE A C 1
ATOM 2556 O O . PHE A 1 341 ? -15.078 20.562 11.977 1 98.69 341 PHE A O 1
ATOM 2563 N N . PRO A 1 342 ? -16.734 19.656 13.148 1 98.5 342 PRO A N 1
ATOM 2564 C CA . PRO A 1 342 ? -16.406 20.266 14.445 1 98.5 342 PRO A CA 1
ATOM 2565 C C . PRO A 1 342 ? -15.32 19.484 15.188 1 98.5 342 PRO A C 1
ATOM 2567 O O . PRO A 1 342 ? -15.477 19.188 16.375 1 98.5 342 PRO A O 1
ATOM 2570 N N . PHE A 1 343 ? -14.234 19.297 14.602 1 98.69 343 PHE A N 1
ATOM 2571 C CA . PHE A 1 343 ? -13.227 18.406 15.18 1 98.69 343 PHE A CA 1
ATOM 2572 C C . PHE A 1 343 ? -12.102 19.219 15.805 1 98.69 343 PHE A C 1
ATOM 2574 O O . PHE A 1 343 ? -11.828 20.344 15.375 1 98.69 343 PHE A O 1
ATOM 2581 N N . PHE A 1 344 ? -11.5 18.609 16.797 1 97.25 344 PHE A N 1
ATOM 2582 C CA . PHE A 1 344 ? -10.336 19.219 17.438 1 97.25 344 PHE A CA 1
ATOM 2583 C C . PHE A 1 344 ? -9.242 19.516 16.422 1 97.25 344 PHE A C 1
ATOM 2585 O O . PHE A 1 344 ? -8.727 20.625 16.359 1 97.25 344 PHE A O 1
ATOM 2592 N N . THR A 1 345 ? -8.891 18.453 15.625 1 97.25 345 THR A N 1
ATOM 2593 C CA . THR A 1 345 ? -7.855 18.594 14.602 1 97.25 345 THR A CA 1
ATOM 2594 C C . THR A 1 345 ? -8.414 18.312 13.219 1 97.25 345 THR A C 1
ATOM 2596 O O . THR A 1 345 ? -9.031 17.266 12.992 1 97.25 345 THR A O 1
ATOM 2599 N N . ILE A 1 346 ? -8.297 19.25 12.352 1 98.5 346 ILE A N 1
ATOM 2600 C CA . ILE A 1 346 ? -8.492 19.125 10.914 1 98.5 346 ILE A CA 1
ATOM 2601 C C . ILE A 1 346 ? -7.168 19.344 10.188 1 98.5 346 ILE A C 1
ATOM 2603 O O . ILE A 1 346 ? -6.613 20.453 10.211 1 98.5 346 ILE A O 1
ATOM 2607 N N . GLU A 1 347 ? -6.625 18.234 9.508 1 97.31 347 GLU A N 1
ATOM 2608 C CA . GLU A 1 347 ? -5.219 18.359 9.148 1 97.31 347 GLU A CA 1
ATOM 2609 C C . GLU A 1 347 ? -4.961 17.859 7.73 1 97.31 347 GLU A C 1
ATOM 2611 O O . GLU A 1 347 ? -3.812 17.812 7.281 1 97.31 347 GLU A O 1
ATOM 2616 N N . GLY A 1 348 ? -5.906 17.406 7.023 1 98.06 348 GLY A N 1
ATOM 2617 C CA . GLY A 1 348 ? -5.738 17.062 5.621 1 98.06 348 GLY A CA 1
ATOM 2618 C C . GLY A 1 348 ? -6.383 18.062 4.676 1 98.06 348 GLY A C 1
ATOM 2619 O O . GLY A 1 348 ? -7.555 18.422 4.844 1 98.06 348 GLY A O 1
ATOM 2620 N N . LEU A 1 349 ? -5.613 18.547 3.689 1 98.62 349 LEU A N 1
ATOM 2621 C CA . LEU A 1 349 ? -6.125 19.5 2.713 1 98.62 349 LEU A CA 1
ATOM 2622 C C . LEU A 1 349 ? -5.516 19.25 1.339 1 98.62 349 LEU A C 1
ATOM 2624 O O . LEU A 1 349 ? -4.289 19.188 1.201 1 98.62 349 LEU A O 1
ATOM 2628 N N . LEU A 1 350 ? -6.406 19.047 0.368 1 98.06 350 LEU A N 1
ATOM 2629 C CA . LEU A 1 350 ? -5.996 18.906 -1.023 1 98.06 350 LEU A CA 1
ATOM 2630 C C . LEU A 1 350 ? -6.922 19.688 -1.949 1 98.06 350 LEU A C 1
ATOM 2632 O O . LEU A 1 350 ? -8.102 19.875 -1.641 1 98.06 350 LEU A O 1
ATOM 2636 N N . ILE A 1 351 ? -6.324 20.078 -3.037 1 98.5 351 ILE A N 1
ATOM 2637 C CA . ILE A 1 351 ? -7.117 20.625 -4.129 1 98.5 351 ILE A CA 1
ATOM 2638 C C . ILE A 1 351 ? -7.418 19.531 -5.152 1 98.5 351 ILE A C 1
ATOM 2640 O O . ILE A 1 351 ? -6.508 18.828 -5.594 1 98.5 351 ILE A O 1
ATOM 2644 N N . LEU A 1 352 ? -8.656 19.375 -5.48 1 97.94 352 LEU A N 1
ATOM 2645 C CA . LEU A 1 352 ? -9.047 18.359 -6.449 1 97.94 352 LEU A CA 1
ATOM 2646 C C . LEU A 1 352 ? -9.211 18.953 -7.836 1 97.94 352 LEU A C 1
ATOM 2648 O O . LEU A 1 352 ? -8.945 18.297 -8.844 1 97.94 352 LEU A O 1
ATOM 2652 N N . ASP A 1 353 ? -9.711 20.125 -7.965 1 97.56 353 ASP A N 1
ATOM 2653 C CA . ASP A 1 353 ? -9.805 20.953 -9.164 1 97.56 353 ASP A CA 1
ATOM 2654 C C . ASP A 1 353 ? -9.984 22.422 -8.805 1 97.56 353 ASP A C 1
ATOM 2656 O O . ASP A 1 353 ? -9.812 22.797 -7.645 1 97.56 353 ASP A O 1
ATOM 2660 N N . ASP A 1 354 ? -10.359 23.266 -9.734 1 97.31 354 ASP A N 1
ATOM 2661 C CA . ASP A 1 354 ? -10.336 24.719 -9.508 1 97.31 354 ASP A CA 1
ATOM 2662 C C . ASP A 1 354 ? -11.508 25.156 -8.633 1 97.31 354 ASP A C 1
ATOM 2664 O O . ASP A 1 354 ? -11.656 26.328 -8.336 1 97.31 354 ASP A O 1
ATOM 2668 N N . ARG A 1 355 ? -12.359 24.219 -8.133 1 96.44 355 ARG A N 1
ATOM 2669 C CA . ARG A 1 355 ? -13.5 24.578 -7.297 1 96.44 355 ARG A CA 1
ATOM 2670 C C . ARG A 1 355 ? -13.664 23.609 -6.133 1 96.44 355 ARG A C 1
ATOM 2672 O O . ARG A 1 355 ? -14.461 23.844 -5.223 1 96.44 355 ARG A O 1
ATOM 2679 N N . THR A 1 356 ? -12.969 22.562 -6.18 1 98.31 356 THR A N 1
ATOM 2680 C CA . THR A 1 356 ? -13.25 21.516 -5.207 1 98.31 356 THR A CA 1
ATOM 2681 C C . THR A 1 356 ? -12 21.172 -4.414 1 98.31 356 THR A C 1
ATOM 2683 O O . THR A 1 356 ? -10.898 21.109 -4.973 1 98.31 356 THR A O 1
ATOM 2686 N N . ILE A 1 357 ? -12.18 20.984 -3.094 1 98.75 357 ILE A N 1
ATOM 2687 C CA . ILE A 1 357 ? -11.086 20.594 -2.207 1 98.75 357 ILE A CA 1
ATOM 2688 C C . ILE A 1 357 ? -11.5 19.375 -1.396 1 98.75 357 ILE A C 1
ATOM 2690 O O . ILE A 1 357 ? -12.688 19.062 -1.27 1 98.75 357 ILE A O 1
ATOM 2694 N N . LEU A 1 358 ? -10.539 18.578 -0.979 1 98.88 358 LEU A N 1
ATOM 2695 C CA . LEU A 1 358 ? -10.688 17.484 -0.033 1 98.88 358 LEU A CA 1
ATOM 2696 C C . LEU A 1 358 ? -10.141 17.859 1.337 1 98.88 358 LEU A C 1
ATOM 2698 O O . LEU A 1 358 ? -9 18.312 1.449 1 98.88 358 LEU A O 1
ATOM 2702 N N . VAL A 1 359 ? -10.961 17.75 2.371 1 98.94 359 VAL A N 1
ATOM 2703 C CA . VAL A 1 359 ? -10.578 18.047 3.748 1 98.94 359 VAL A CA 1
ATOM 2704 C C . VAL A 1 359 ? -10.773 16.812 4.617 1 98.94 359 VAL A C 1
ATOM 2706 O O . VAL A 1 359 ? -11.773 16.094 4.48 1 98.94 359 VAL A O 1
ATOM 2709 N N . THR A 1 360 ? -9.82 16.516 5.48 1 98.88 360 THR A N 1
ATOM 2710 C CA . THR A 1 360 ? -9.859 15.344 6.359 1 98.88 360 THR A CA 1
ATOM 2711 C C . THR A 1 360 ? -9.469 15.734 7.785 1 98.88 360 THR A C 1
ATOM 2713 O O . THR A 1 360 ? -8.578 16.562 7.992 1 98.88 360 THR A O 1
ATOM 2716 N N . ASN A 1 361 ? -10.156 15.133 8.766 1 98.69 361 ASN A N 1
ATOM 2717 C CA . ASN A 1 361 ? -9.758 15.344 10.148 1 98.69 361 ASN A CA 1
ATOM 2718 C C . ASN A 1 361 ? -8.703 14.336 10.594 1 98.69 361 ASN A C 1
ATOM 2720 O O . ASN A 1 361 ? -8.5 13.312 9.93 1 98.69 361 ASN A O 1
ATOM 2724 N N . ASP A 1 362 ? -7.957 14.711 11.586 1 98 362 ASP A N 1
ATOM 2725 C CA . ASP A 1 362 ? -7.203 13.797 12.43 1 98 362 ASP A CA 1
ATOM 2726 C C . ASP A 1 362 ? -8.016 13.383 13.656 1 98 362 ASP A C 1
ATOM 2728 O O . ASP A 1 362 ? -8.352 14.219 14.492 1 98 362 ASP A O 1
ATOM 2732 N N . ASN A 1 363 ? -8.266 12.156 13.812 1 97.88 363 ASN A N 1
ATOM 2733 C CA . ASN A 1 363 ? -9.133 11.719 14.906 1 97.88 363 ASN A CA 1
ATOM 2734 C C . ASN A 1 363 ? -8.359 11.586 16.219 1 97.88 363 ASN A C 1
ATOM 2736 O O . ASN A 1 363 ? -8.953 11.352 17.266 1 97.88 363 ASN A O 1
ATOM 2740 N N . ASN A 1 364 ? -7.016 11.75 16.188 1 97.38 364 ASN A N 1
ATOM 2741 C CA . ASN A 1 364 ? -6.234 11.609 17.422 1 97.38 364 ASN A CA 1
ATOM 2742 C C . ASN A 1 364 ? -6.691 10.414 18.25 1 97.38 364 ASN A C 1
ATOM 2744 O O . ASN A 1 364 ? -6.887 10.523 19.453 1 97.38 364 ASN A O 1
ATOM 2748 N N . TYR A 1 365 ? -6.887 9.328 17.531 1 98 365 TYR A N 1
ATOM 2749 C CA . TYR A 1 365 ? -7.402 8.148 18.219 1 98 365 TYR A CA 1
ATOM 2750 C C . TYR A 1 365 ? -6.578 7.832 19.469 1 98 365 TYR A C 1
ATOM 2752 O O . TYR A 1 365 ? -5.348 7.75 19.391 1 98 365 TYR A O 1
ATOM 2760 N N . PRO A 1 366 ? -7.219 7.621 20.641 1 97.38 366 PRO A N 1
ATOM 2761 C CA . PRO A 1 366 ? -8.672 7.629 20.859 1 97.38 366 PRO A CA 1
ATOM 2762 C C . PRO A 1 366 ? -9.156 8.922 21.5 1 97.38 366 PRO A C 1
ATOM 2764 O O . PRO A 1 366 ? -10.266 8.961 22.047 1 97.38 366 PRO A O 1
ATOM 2767 N N . ASN A 1 367 ? -8.484 10 21.406 1 96.69 367 ASN A N 1
ATOM 2768 C CA . ASN A 1 367 ? -8.672 11.148 22.297 1 96.69 367 ASN A CA 1
ATOM 2769 C C . ASN A 1 367 ? -9.773 12.078 21.781 1 96.69 367 ASN A C 1
ATOM 2771 O O . ASN A 1 367 ? -10.508 12.672 22.562 1 96.69 367 ASN A O 1
ATOM 2775 N N . SER A 1 368 ? -9.867 12.297 20.484 1 97.94 368 SER A N 1
ATOM 2776 C CA . SER A 1 368 ? -10.82 13.266 19.938 1 97.94 368 SER A CA 1
ATOM 2777 C C . SER A 1 368 ? -12.219 12.664 19.844 1 97.94 368 SER A C 1
ATOM 2779 O O . SER A 1 368 ? -12.383 11.5 19.469 1 97.94 368 SER A O 1
ATOM 2781 N N . ALA A 1 369 ? -13.188 13.461 20.219 1 98.31 369 ALA A N 1
ATOM 2782 C CA . ALA A 1 369 ? -14.586 13.047 20.234 1 98.31 369 ALA A CA 1
ATOM 2783 C C . ALA A 1 369 ? -15.5 14.211 19.844 1 98.31 369 ALA A C 1
ATOM 2785 O O . ALA A 1 369 ? -16.469 14.508 20.562 1 98.31 369 ALA A O 1
ATOM 2786 N N . GLY A 1 370 ? -15.25 14.789 18.75 1 98.19 370 GLY A N 1
ATOM 2787 C CA . GLY A 1 370 ? -15.961 15.992 18.328 1 98.19 370 GLY A CA 1
ATOM 2788 C C . GLY A 1 370 ? -17.328 15.703 17.734 1 98.19 370 GLY A C 1
ATOM 2789 O O . GLY A 1 370 ? -18.234 16.531 17.828 1 98.19 370 GLY A O 1
ATOM 2790 N N . ARG A 1 371 ? -17.531 14.547 17.062 1 98 371 ARG A N 1
ATOM 2791 C CA . ARG A 1 371 ? -18.812 14.188 16.453 1 98 371 ARG A CA 1
ATOM 2792 C C . ARG A 1 371 ? -19.812 13.75 17.516 1 98 371 ARG A C 1
ATOM 2794 O O . ARG A 1 371 ? -20.969 14.18 17.5 1 98 371 ARG A O 1
ATOM 2801 N N . THR A 1 372 ? -19.438 12.82 18.344 1 97.31 372 THR A N 1
ATOM 2802 C CA . THR A 1 372 ? -20.25 12.273 19.438 1 97.31 372 THR A CA 1
ATOM 2803 C C . THR A 1 372 ? -19.422 12.211 20.734 1 97.31 372 THR A C 1
ATOM 2805 O O . THR A 1 372 ? -18.453 11.453 20.812 1 97.31 372 THR A O 1
ATOM 2808 N N . PRO A 1 373 ? -19.875 13.023 21.734 1 96.88 373 PRO A N 1
ATOM 2809 C CA . PRO A 1 373 ? -19.125 12.977 23 1 96.88 373 PRO A CA 1
ATOM 2810 C C . PRO A 1 373 ? -18.953 11.555 23.531 1 96.88 373 PRO A C 1
ATOM 2812 O O . PRO A 1 373 ? -19.906 10.773 23.531 1 96.88 373 PRO A O 1
ATOM 2815 N N . GLY A 1 374 ? -17.688 11.211 23.891 1 97.31 374 GLY A N 1
ATOM 2816 C CA . GLY A 1 374 ? -17.406 9.93 24.516 1 97.31 374 GLY A CA 1
ATOM 2817 C C . GLY A 1 374 ? -17.141 8.828 23.516 1 97.31 374 GLY A C 1
ATOM 2818 O O . GLY A 1 374 ? -16.875 7.684 23.891 1 97.31 374 GLY A O 1
ATOM 2819 N N . VAL A 1 375 ? -17.203 9.133 22.312 1 98.12 375 VAL A N 1
ATOM 2820 C CA . VAL A 1 375 ? -16.922 8.188 21.234 1 98.12 375 VAL A CA 1
ATOM 2821 C C . VAL A 1 375 ? -15.773 8.719 20.375 1 98.12 375 VAL A C 1
ATOM 2823 O O . VAL A 1 375 ? -15.859 9.828 19.844 1 98.12 375 VAL A O 1
ATOM 2826 N N . PRO A 1 376 ? -14.688 7.91 20.234 1 98.62 376 PRO A N 1
ATOM 2827 C CA . PRO A 1 376 ? -13.609 8.414 19.375 1 98.62 376 PRO A CA 1
ATOM 2828 C C . PRO A 1 376 ? -14.094 8.797 17.984 1 98.62 376 PRO A C 1
ATOM 2830 O O . PRO A 1 376 ? -14.922 8.094 17.391 1 98.62 376 PRO A O 1
ATOM 2833 N N . ASP A 1 377 ? -13.609 9.891 17.453 1 98.75 377 ASP A N 1
ATOM 2834 C CA . ASP A 1 377 ? -13.992 10.352 16.125 1 98.75 377 ASP A CA 1
ATOM 2835 C C . ASP A 1 377 ? -13.523 9.383 15.039 1 98.75 377 ASP A C 1
ATOM 2837 O O . ASP A 1 377 ? -12.422 8.828 15.125 1 98.75 377 ASP A O 1
ATOM 2841 N N . ASP A 1 378 ? -14.352 9.156 14.047 1 98.69 378 ASP A N 1
ATOM 2842 C CA . ASP A 1 378 ? -13.875 8.578 12.797 1 98.69 378 ASP A CA 1
ATOM 2843 C C . ASP A 1 378 ? -12.945 9.547 12.062 1 98.69 378 ASP A C 1
ATOM 2845 O O . ASP A 1 378 ? -12.93 10.742 12.367 1 98.69 378 ASP A O 1
ATOM 2849 N N . ASN A 1 379 ? -12.117 9.055 11.195 1 98.81 379 ASN A N 1
ATOM 2850 C CA . ASN A 1 379 ? -11.516 9.93 10.188 1 98.81 379 ASN A CA 1
ATOM 2851 C C . ASN A 1 379 ? -12.477 10.195 9.031 1 98.81 379 ASN A C 1
ATOM 2853 O O . ASN A 1 379 ? -12.812 9.281 8.281 1 98.81 379 ASN A O 1
ATOM 2857 N N . GLU A 1 380 ? -12.891 11.406 8.953 1 98.88 380 GLU A N 1
ATOM 2858 C CA . GLU A 1 380 ? -13.867 11.797 7.941 1 98.88 380 GLU A CA 1
ATOM 2859 C C . GLU A 1 380 ? -13.188 12.5 6.77 1 98.88 380 GLU A C 1
ATOM 2861 O O . GLU A 1 380 ? -12.297 13.328 6.965 1 98.88 380 GLU A O 1
ATOM 2866 N N . PHE A 1 381 ? -13.562 12.086 5.602 1 98.94 381 PHE A N 1
ATOM 2867 C CA . PHE A 1 381 ? -13.156 12.688 4.34 1 98.94 381 PHE A CA 1
ATOM 2868 C C . PHE A 1 381 ? -14.32 13.422 3.689 1 98.94 381 PHE A C 1
ATOM 2870 O O . PHE A 1 381 ? -15.359 12.82 3.406 1 98.94 381 PHE A O 1
ATOM 2877 N N . ILE A 1 382 ? -14.102 14.734 3.445 1 98.94 382 ILE A N 1
ATOM 2878 C CA . ILE A 1 382 ? -15.188 15.492 2.84 1 98.94 382 ILE A CA 1
ATOM 2879 C C . ILE A 1 382 ? -14.672 16.234 1.611 1 98.94 382 ILE A C 1
ATOM 2881 O O . ILE A 1 382 ? -13.562 16.781 1.62 1 98.94 382 ILE A O 1
ATOM 2885 N N . VAL A 1 383 ? -15.461 16.203 0.562 1 98.88 383 VAL A N 1
ATOM 2886 C CA . VAL A 1 383 ? -15.211 17.016 -0.627 1 98.88 383 VAL A CA 1
ATOM 2887 C C . VAL A 1 383 ? -16.109 18.25 -0.611 1 98.88 383 VAL A C 1
ATOM 2889 O O . VAL A 1 383 ? -17.328 18.141 -0.459 1 98.88 383 VAL A O 1
ATOM 2892 N N . LEU A 1 384 ? -15.5 19.391 -0.752 1 98.88 384 LEU A N 1
ATOM 2893 C CA . LEU A 1 384 ? -16.203 20.672 -0.701 1 98.88 384 LEU A CA 1
ATOM 2894 C C . LEU A 1 384 ? -16.109 21.391 -2.037 1 98.88 384 LEU A C 1
ATOM 2896 O O . LEU A 1 384 ? -15.047 21.406 -2.664 1 98.88 384 LEU A O 1
ATOM 2900 N N . ARG A 1 385 ? -17.188 21.938 -2.439 1 98.75 385 ARG A N 1
ATOM 2901 C CA . ARG A 1 385 ? -17.172 22.922 -3.518 1 98.75 385 ARG A CA 1
ATOM 2902 C C . ARG A 1 385 ? -17.078 24.344 -2.965 1 98.75 385 ARG A C 1
ATOM 2904 O O . ARG A 1 385 ? -17.953 24.797 -2.225 1 98.75 385 ARG A O 1
ATOM 2911 N N . LEU A 1 386 ? -16.047 25.031 -3.307 1 98.69 386 LEU A N 1
ATOM 2912 C CA . LEU A 1 386 ? -15.828 26.406 -2.854 1 98.69 386 LEU A CA 1
ATOM 2913 C C . LEU A 1 386 ? -16.734 27.375 -3.6 1 98.69 386 LEU A C 1
ATOM 2915 O O . LEU A 1 386 ? -17.047 27.156 -4.773 1 98.69 386 LEU A O 1
ATOM 2919 N N . GLY A 1 387 ? -17.062 28.453 -2.934 1 97.88 387 GLY A N 1
ATOM 2920 C CA . GLY A 1 387 ? -17.812 29.531 -3.58 1 97.88 387 GLY A CA 1
ATOM 2921 C C . GLY A 1 387 ? -16.969 30.375 -4.508 1 97.88 387 GLY A C 1
ATOM 2922 O O . GLY A 1 387 ? -17.484 31.094 -5.352 1 97.88 387 GLY A O 1
ATOM 2923 N N . THR A 1 388 ? -15.758 30.281 -4.32 1 96.75 388 THR A N 1
ATOM 2924 C CA . THR A 1 388 ? -14.805 31.047 -5.125 1 96.75 388 THR A CA 1
ATOM 2925 C C . THR A 1 388 ? -13.945 30.109 -5.969 1 96.75 388 THR A C 1
ATOM 2927 O O . THR A 1 388 ? -13.406 29.125 -5.465 1 96.75 388 THR A O 1
ATOM 2930 N N . LYS A 1 389 ? -13.836 30.453 -7.242 1 97.19 389 LYS A N 1
ATOM 2931 C CA . LYS A 1 389 ? -12.969 29.688 -8.133 1 97.19 389 LYS A CA 1
ATOM 2932 C C . LYS A 1 389 ? -11.5 30 -7.855 1 97.19 389 LYS A C 1
ATOM 2934 O O . LYS A 1 389 ? -11.117 31.156 -7.703 1 97.19 389 LYS A O 1
ATOM 2939 N N . LEU A 1 390 ? -10.688 28.969 -7.793 1 98.38 390 LEU A N 1
ATOM 2940 C CA . LEU A 1 390 ? -9.25 29.109 -7.594 1 98.38 390 LEU A CA 1
ATOM 2941 C C . LEU A 1 390 ? -8.547 29.391 -8.922 1 98.38 390 LEU A C 1
ATOM 2943 O O . LEU A 1 390 ? -8.914 28.828 -9.953 1 98.38 390 LEU A O 1
ATOM 2947 N N . ASN A 1 391 ? -7.617 30.312 -8.914 1 98.25 391 ASN A N 1
ATOM 2948 C CA . ASN A 1 391 ? -6.703 30.453 -10.047 1 98.25 391 ASN A CA 1
ATOM 2949 C C . ASN A 1 391 ? -5.652 29.344 -10.047 1 98.25 391 ASN A C 1
ATOM 2951 O O . ASN A 1 391 ? -4.465 29.609 -9.844 1 98.25 391 ASN A O 1
ATOM 2955 N N . LEU A 1 392 ? -6.062 28.203 -10.461 1 98.44 392 LEU A N 1
ATOM 2956 C CA . LEU A 1 392 ? -5.309 26.984 -10.211 1 98.44 392 LEU A CA 1
ATOM 2957 C C . LEU A 1 392 ? -4.262 26.75 -11.297 1 98.44 392 LEU A C 1
ATOM 2959 O O . LEU A 1 392 ? -4.578 26.797 -12.492 1 98.44 392 LEU A O 1
ATOM 2963 N N . ASP A 1 393 ? -3.029 26.578 -10.922 1 98.31 393 ASP A N 1
ATOM 2964 C CA . ASP A 1 393 ? -2.018 25.969 -11.773 1 98.31 393 ASP A CA 1
ATOM 2965 C C . ASP A 1 393 ? -2.166 24.453 -11.789 1 98.31 393 ASP A C 1
ATOM 2967 O O . ASP A 1 393 ? -1.946 23.781 -10.773 1 98.31 393 ASP A O 1
ATOM 2971 N N . ARG A 1 394 ? -2.441 23.844 -12.906 1 94.94 394 ARG A N 1
ATOM 2972 C CA . ARG A 1 394 ? -2.809 22.438 -13.008 1 94.94 394 ARG A CA 1
ATOM 2973 C C . ARG A 1 394 ? -1.639 21.531 -12.633 1 94.94 394 ARG A C 1
ATOM 2975 O O . ARG A 1 394 ? -1.835 20.375 -12.281 1 94.94 394 ARG A O 1
ATOM 2982 N N . ARG A 1 395 ? -0.423 22.062 -12.656 1 94.5 395 ARG A N 1
ATOM 2983 C CA . ARG A 1 395 ? 0.748 21.297 -12.258 1 94.5 395 ARG A CA 1
ATOM 2984 C C . ARG A 1 395 ? 0.699 20.953 -10.773 1 94.5 395 ARG A C 1
ATOM 2986 O O . ARG A 1 395 ? 1.436 20.078 -10.312 1 94.5 395 ARG A O 1
ATOM 2993 N N . THR A 1 396 ? -0.197 21.562 -9.969 1 92.88 396 THR A N 1
ATOM 2994 C CA . THR A 1 396 ? -0.359 21.312 -8.539 1 92.88 396 THR A CA 1
ATOM 2995 C C . THR A 1 396 ? -1.089 19.984 -8.312 1 92.88 396 THR A C 1
ATOM 2997 O O . THR A 1 396 ? -0.965 19.375 -7.246 1 92.88 396 THR A O 1
ATOM 3000 N N . LEU A 1 397 ? -1.933 19.547 -9.227 1 88.69 397 LEU A N 1
ATOM 3001 C CA . LEU A 1 397 ? -2.768 18.359 -9.07 1 88.69 397 LEU A CA 1
ATOM 3002 C C . LEU A 1 397 ? -1.949 17.094 -9.273 1 88.69 397 LEU A C 1
ATOM 3004 O O . LEU A 1 397 ? -2.441 15.992 -9.039 1 88.69 397 LEU A O 1
ATOM 3008 N N . GLY A 1 398 ? -0.685 17.031 -9.695 1 75 398 GLY A N 1
ATOM 3009 C CA . GLY A 1 398 ? 0.11 15.828 -9.938 1 75 398 GLY A CA 1
ATOM 3010 C C . GLY A 1 398 ? 1.526 16.141 -10.383 1 75 398 GLY A C 1
ATOM 3011 O O . GLY A 1 398 ? 1.811 17.25 -10.844 1 75 398 GLY A O 1
ATOM 3012 N N . MET B 1 1 ? 31.547 51.344 -69.688 1 24.77 1 MET B N 1
ATOM 3013 C CA . MET B 1 1 ? 31.844 50.281 -68.75 1 24.77 1 MET B CA 1
ATOM 3014 C C . MET B 1 1 ? 30.609 49.406 -68.5 1 24.77 1 MET B C 1
ATOM 3016 O O . MET B 1 1 ? 29.516 49.938 -68.25 1 24.77 1 MET B O 1
ATOM 3020 N N . LYS B 1 2 ? 30.578 48.094 -69.062 1 23.3 2 LYS B N 1
ATOM 3021 C CA . LYS B 1 2 ? 29.625 47.062 -69.5 1 23.3 2 LYS B CA 1
ATOM 3022 C C . LYS B 1 2 ? 28.891 46.438 -68.312 1 23.3 2 LYS B C 1
ATOM 3024 O O . LYS B 1 2 ? 29.516 45.844 -67.438 1 23.3 2 LYS B O 1
ATOM 3029 N N . ALA B 1 3 ? 27.766 47.031 -67.938 1 24.12 3 ALA B N 1
ATOM 3030 C CA . ALA B 1 3 ? 26.875 46.719 -66.812 1 24.12 3 ALA B CA 1
ATOM 3031 C C . ALA B 1 3 ? 26.297 45.312 -66.938 1 24.12 3 ALA B C 1
ATOM 3033 O O . ALA B 1 3 ? 25.328 45.125 -67.688 1 24.12 3 ALA B O 1
ATOM 3034 N N . LYS B 1 4 ? 27.281 44.312 -66.938 1 25.84 4 LYS B N 1
ATOM 3035 C CA . LYS B 1 4 ? 26.906 42.906 -67.188 1 25.84 4 LYS B CA 1
ATOM 3036 C C . LYS B 1 4 ? 25.922 42.406 -66.125 1 25.84 4 LYS B C 1
ATOM 3038 O O . LYS B 1 4 ? 26.141 42.625 -64.938 1 25.84 4 LYS B O 1
ATOM 3043 N N . LEU B 1 5 ? 24.672 42.125 -66.562 1 25.88 5 LEU B N 1
ATOM 3044 C CA . LEU B 1 5 ? 23.484 41.594 -65.875 1 25.88 5 LEU B CA 1
ATOM 3045 C C . LEU B 1 5 ? 23.75 40.219 -65.312 1 25.88 5 LEU B C 1
ATOM 3047 O O . LEU B 1 5 ? 24.078 39.281 -66.062 1 25.88 5 LEU B O 1
ATOM 3051 N N . ILE B 1 6 ? 24.266 40.031 -64.125 1 28.23 6 ILE B N 1
ATOM 3052 C CA . ILE B 1 6 ? 24.625 38.844 -63.375 1 28.23 6 ILE B CA 1
ATOM 3053 C C . ILE B 1 6 ? 23.375 38.031 -63.062 1 28.23 6 ILE B C 1
ATOM 3055 O O . ILE B 1 6 ? 22.438 38.531 -62.438 1 28.23 6 ILE B O 1
ATOM 3059 N N . SER B 1 7 ? 22.906 37.219 -64.062 1 26.23 7 SER B N 1
ATOM 3060 C CA . SER B 1 7 ? 21.781 36.312 -63.906 1 26.23 7 SER B CA 1
ATOM 3061 C C . SER B 1 7 ? 22 35.312 -62.75 1 26.23 7 SER B C 1
ATOM 3063 O O . SER B 1 7 ? 23.047 34.656 -62.688 1 26.23 7 SER B O 1
ATOM 3065 N N . SER B 1 8 ? 21.484 35.625 -61.594 1 27.86 8 SER B N 1
ATOM 3066 C CA . SER B 1 8 ? 21.5 34.844 -60.375 1 27.86 8 SER B CA 1
ATOM 3067 C C . SER B 1 8 ? 20.781 33.5 -60.531 1 27.86 8 SER B C 1
ATOM 3069 O O . SER B 1 8 ? 19.578 33.469 -60.812 1 27.86 8 SER B O 1
ATOM 3071 N N . LEU B 1 9 ? 21.391 32.531 -61.219 1 26.56 9 LEU B N 1
ATOM 3072 C CA . LEU B 1 9 ? 20.844 31.188 -61.312 1 26.56 9 LEU B CA 1
ATOM 3073 C C . LEU B 1 9 ? 20.625 30.578 -59.938 1 26.56 9 LEU B C 1
ATOM 3075 O O . LEU B 1 9 ? 21.578 30.453 -59.156 1 26.56 9 LEU B O 1
ATOM 3079 N N . ALA B 1 10 ? 19.422 30.703 -59.375 1 26.52 10 ALA B N 1
ATOM 3080 C CA . ALA B 1 10 ? 18.969 30.062 -58.125 1 26.52 10 ALA B CA 1
ATOM 3081 C C . ALA B 1 10 ? 19.047 28.547 -58.25 1 26.52 10 ALA B C 1
ATOM 3083 O O . ALA B 1 10 ? 18.391 27.938 -59.094 1 26.52 10 ALA B O 1
ATOM 3084 N N . ALA B 1 11 ? 20.219 27.922 -58.031 1 28.47 11 ALA B N 1
ATOM 3085 C CA . ALA B 1 11 ? 20.344 26.469 -57.938 1 28.47 11 ALA B CA 1
ATOM 3086 C C . ALA B 1 11 ? 19.406 25.891 -56.875 1 28.47 11 ALA B C 1
ATOM 3088 O O . ALA B 1 11 ? 19.422 26.312 -55.719 1 28.47 11 ALA B O 1
ATOM 3089 N N . ALA B 1 12 ? 18.203 25.484 -57.281 1 29.36 12 ALA B N 1
ATOM 3090 C CA . ALA B 1 12 ? 17.281 24.719 -56.469 1 29.36 12 ALA B CA 1
ATOM 3091 C C . ALA B 1 12 ? 17.969 23.5 -55.844 1 29.36 12 ALA B C 1
ATOM 3093 O O . ALA B 1 12 ? 18.469 22.625 -56.594 1 29.36 12 ALA B O 1
ATOM 3094 N N . ALA B 1 13 ? 18.594 23.641 -54.688 1 31.84 13 ALA B N 1
ATOM 3095 C CA . ALA B 1 13 ? 19.141 22.516 -53.938 1 31.84 13 ALA B CA 1
ATOM 3096 C C . ALA B 1 13 ? 18.078 21.453 -53.688 1 31.84 13 ALA B C 1
ATOM 3098 O O . ALA B 1 13 ? 17.062 21.719 -53.031 1 31.84 13 ALA B O 1
ATOM 3099 N N . LEU B 1 14 ? 17.906 20.5 -54.656 1 30.08 14 LEU B N 1
ATOM 3100 C CA . LEU B 1 14 ? 17.109 19.312 -54.375 1 30.08 14 LEU B CA 1
ATOM 3101 C C . LEU B 1 14 ? 17.609 18.625 -53.125 1 30.08 14 LEU B C 1
ATOM 3103 O O . LEU B 1 14 ? 18.75 18.172 -53.062 1 30.08 14 LEU B O 1
ATOM 3107 N N . VAL B 1 15 ? 17.094 19.062 -51.969 1 33.31 15 VAL B N 1
ATOM 3108 C CA . VAL B 1 15 ? 17.344 18.266 -50.75 1 33.31 15 VAL B CA 1
ATOM 3109 C C . VAL B 1 15 ? 16.875 16.828 -50.969 1 33.31 15 VAL B C 1
ATOM 3111 O O . VAL B 1 15 ? 15.672 16.594 -51.125 1 33.31 15 VAL B O 1
ATOM 3114 N N . VAL B 1 16 ? 17.719 16 -51.594 1 32.81 16 VAL B N 1
ATOM 3115 C CA . VAL B 1 16 ? 17.453 14.57 -51.469 1 32.81 16 VAL B CA 1
ATOM 3116 C C . VAL B 1 16 ? 17.344 14.172 -50 1 32.81 16 VAL B C 1
ATOM 3118 O O . VAL B 1 16 ? 18.297 14.297 -49.25 1 32.81 16 VAL B O 1
ATOM 3121 N N . VAL B 1 17 ? 16.172 14.297 -49.5 1 32.62 17 VAL B N 1
ATOM 3122 C CA . VAL B 1 17 ? 15.938 13.617 -48.25 1 32.62 17 VAL B CA 1
ATOM 3123 C C . VAL B 1 17 ? 16.312 12.141 -48.375 1 32.62 17 VAL B C 1
ATOM 3125 O O . VAL B 1 17 ? 15.711 11.406 -49.156 1 32.62 17 VAL B O 1
ATOM 3128 N N . ALA B 1 18 ? 17.609 11.82 -48.156 1 33.97 18 ALA B N 1
ATOM 3129 C CA . ALA B 1 18 ? 17.953 10.406 -47.969 1 33.97 18 ALA B CA 1
ATOM 3130 C C . ALA B 1 18 ? 17.016 9.727 -47 1 33.97 18 ALA B C 1
ATOM 3132 O O . ALA B 1 18 ? 16.844 10.195 -45.875 1 33.97 18 ALA B O 1
ATOM 3133 N N . ALA B 1 19 ? 16.062 9.008 -47.531 1 35.91 19 ALA B N 1
ATOM 3134 C CA . ALA B 1 19 ? 15.406 8.008 -46.688 1 35.91 19 ALA B CA 1
ATOM 3135 C C . ALA B 1 19 ? 16.422 7.301 -45.812 1 35.91 19 ALA B C 1
ATOM 3137 O O . ALA B 1 19 ? 17.406 6.754 -46.281 1 35.91 19 ALA B O 1
ATOM 3138 N N . GLY B 1 20 ? 16.641 7.801 -44.656 1 33.59 20 GLY B N 1
ATOM 3139 C CA . GLY B 1 20 ? 17.469 7.031 -43.75 1 33.59 20 GLY B CA 1
ATOM 3140 C C . GLY B 1 20 ? 17.234 5.535 -43.812 1 33.59 20 GLY B C 1
ATOM 3141 O O . GLY B 1 20 ? 16.156 5.102 -44.25 1 33.59 20 GLY B O 1
ATOM 3142 N N . PRO B 1 21 ? 18.266 4.75 -44 1 32.81 21 PRO B N 1
ATOM 3143 C CA . PRO B 1 21 ? 17.984 3.314 -44 1 32.81 21 PRO B CA 1
ATOM 3144 C C . PRO B 1 21 ? 16.875 2.92 -43.031 1 32.81 21 PRO B C 1
ATOM 3146 O O . PRO B 1 21 ? 16.672 3.598 -42.031 1 32.81 21 PRO B O 1
ATOM 3149 N N . ALA B 1 22 ? 15.867 2.303 -43.625 1 32 22 ALA B N 1
ATOM 3150 C CA . ALA B 1 22 ? 15.016 1.456 -42.812 1 32 22 ALA B CA 1
ATOM 3151 C C . ALA B 1 22 ? 15.844 0.683 -41.781 1 32 22 ALA B C 1
ATOM 3153 O O . ALA B 1 22 ? 16.703 -0.115 -42.156 1 32 22 ALA B O 1
ATOM 3154 N N . HIS B 1 23 ? 16.25 1.267 -40.719 1 35.06 23 HIS B N 1
ATOM 3155 C CA . HIS B 1 23 ? 16.75 0.333 -39.719 1 35.06 23 HIS B CA 1
ATOM 3156 C C . HIS B 1 23 ? 16.078 -1.028 -39.844 1 35.06 23 HIS B C 1
ATOM 3158 O O . HIS B 1 23 ? 14.859 -1.14 -39.688 1 35.06 23 HIS B O 1
ATOM 3164 N N . GLY B 1 24 ? 16.328 -1.886 -40.781 1 36.25 24 GLY B N 1
ATOM 3165 C CA . GLY B 1 24 ? 15.891 -3.27 -40.875 1 36.25 24 GLY B CA 1
ATOM 3166 C C . GLY B 1 24 ? 15.477 -3.863 -39.562 1 36.25 24 GLY B C 1
ATOM 3167 O O . GLY B 1 24 ? 15.875 -3.371 -38.5 1 36.25 24 GLY B O 1
ATOM 3168 N N . THR B 1 25 ? 14.258 -4.754 -39.438 1 43.28 25 THR B N 1
ATOM 3169 C CA . THR B 1 25 ? 13.555 -5.703 -38.562 1 43.28 25 THR B CA 1
ATOM 3170 C C . THR B 1 25 ? 14.539 -6.707 -37.969 1 43.28 25 THR B C 1
ATOM 3172 O O . THR B 1 25 ? 14.133 -7.789 -37.531 1 43.28 25 THR B O 1
ATOM 3175 N N . ALA B 1 26 ? 15.805 -6.723 -38.219 1 47.88 26 ALA B N 1
ATOM 3176 C CA . ALA B 1 26 ? 16.859 -7.668 -37.906 1 47.88 26 ALA B CA 1
ATOM 3177 C C . ALA B 1 26 ? 16.812 -8.062 -36.438 1 47.88 26 ALA B C 1
ATOM 3179 O O . ALA B 1 26 ? 17.219 -9.164 -36.062 1 47.88 26 ALA B O 1
ATOM 3180 N N . ASP B 1 27 ? 16.25 -7.398 -35.469 1 74.06 27 ASP B N 1
ATOM 3181 C CA . ASP B 1 27 ? 16.484 -7.602 -34.062 1 74.06 27 ASP B CA 1
ATOM 3182 C C . ASP B 1 27 ? 15.25 -8.203 -33.375 1 74.06 27 ASP B C 1
ATOM 3184 O O . ASP B 1 27 ? 15.164 -8.234 -32.156 1 74.06 27 ASP B O 1
ATOM 3188 N N . GLU B 1 28 ? 14.367 -8.711 -34.219 1 86.88 28 GLU B N 1
ATOM 3189 C CA . GLU B 1 28 ? 13.188 -9.336 -33.594 1 86.88 28 GLU B CA 1
ATOM 3190 C C . GLU B 1 28 ? 13.43 -10.812 -33.312 1 86.88 28 GLU B C 1
ATOM 3192 O O . GLU B 1 28 ? 14.016 -11.523 -34.125 1 86.88 28 GLU B O 1
ATOM 3197 N N . PRO B 1 29 ? 12.969 -11.266 -32.219 1 93.88 29 PRO B N 1
ATOM 3198 C CA . PRO B 1 29 ? 13.133 -12.695 -31.922 1 93.88 29 PRO B CA 1
ATOM 3199 C C . PRO B 1 29 ? 12.281 -13.586 -32.812 1 93.88 29 PRO B C 1
ATOM 3201 O O . PRO B 1 29 ? 11.234 -13.148 -33.312 1 93.88 29 PRO B O 1
ATOM 3204 N N . ALA B 1 30 ? 12.734 -14.82 -33.062 1 94.19 30 ALA B N 1
ATOM 3205 C CA . ALA B 1 30 ? 12.016 -15.805 -33.844 1 94.19 30 ALA B CA 1
ATOM 3206 C C . ALA B 1 30 ? 10.812 -16.359 -33.094 1 94.19 30 ALA B C 1
ATOM 3208 O O . ALA B 1 30 ? 10.742 -16.25 -31.859 1 94.19 30 ALA B O 1
ATOM 3209 N N . PRO B 1 31 ? 9.828 -16.891 -33.844 1 94.69 31 PRO B N 1
ATOM 3210 C CA . PRO B 1 31 ? 8.719 -17.547 -33.156 1 94.69 31 PRO B CA 1
ATOM 3211 C C . PRO B 1 31 ? 9.18 -18.594 -32.156 1 94.69 31 PRO B C 1
ATOM 3213 O O . PRO B 1 31 ? 10.102 -19.359 -32.438 1 94.69 31 PRO B O 1
ATOM 3216 N N . GLY B 1 32 ? 8.57 -18.594 -31 1 96 32 GLY B N 1
ATOM 3217 C CA . GLY B 1 32 ? 8.922 -19.562 -29.969 1 96 32 GLY B CA 1
ATOM 3218 C C . GLY B 1 32 ? 10.094 -19.109 -29.109 1 96 32 GLY B C 1
ATOM 3219 O O . GLY B 1 32 ? 10.508 -19.828 -28.188 1 96 32 GLY B O 1
ATOM 3220 N N . THR B 1 33 ? 10.609 -18 -29.391 1 97.19 33 THR B N 1
ATOM 3221 C CA . THR B 1 33 ? 11.719 -17.438 -28.625 1 97.19 33 THR B CA 1
ATOM 3222 C C . THR B 1 33 ? 11.359 -16.062 -28.078 1 97.19 33 THR B C 1
ATOM 3224 O O . THR B 1 33 ? 10.281 -15.539 -28.344 1 97.19 33 THR B O 1
ATOM 3227 N N . ALA B 1 34 ? 12.258 -15.516 -27.25 1 98.56 34 ALA B N 1
ATOM 3228 C CA . ALA B 1 34 ? 12.055 -14.195 -26.641 1 98.56 34 ALA B CA 1
ATOM 3229 C C . ALA B 1 34 ? 13.383 -13.461 -26.469 1 98.56 34 ALA B C 1
ATOM 3231 O O . ALA B 1 34 ? 14.453 -14.078 -26.516 1 98.56 34 ALA B O 1
ATOM 3232 N N . ARG B 1 35 ? 13.266 -12.141 -26.359 1 98.75 35 ARG B N 1
ATOM 3233 C CA . ARG B 1 35 ? 14.406 -11.281 -26.078 1 98.75 35 ARG B CA 1
ATOM 3234 C C . ARG B 1 35 ? 14.195 -10.516 -24.766 1 98.75 35 ARG B C 1
ATOM 3236 O O . ARG B 1 35 ? 13.094 -10.031 -24.5 1 98.75 35 ARG B O 1
ATOM 3243 N N . LEU B 1 36 ? 15.25 -10.438 -24 1 98.69 36 LEU B N 1
ATOM 3244 C CA . LEU B 1 36 ? 15.188 -9.68 -22.766 1 98.69 36 LEU B CA 1
ATOM 3245 C C . LEU B 1 36 ? 15.156 -8.18 -23.031 1 98.69 36 LEU B C 1
ATOM 3247 O O . LEU B 1 36 ? 16.031 -7.648 -23.719 1 98.69 36 LEU B O 1
ATOM 3251 N N . GLU B 1 37 ? 14.141 -7.477 -22.5 1 98.62 37 GLU B N 1
ATOM 3252 C CA . GLU B 1 37 ? 14.008 -6.039 -22.719 1 98.62 37 GLU B CA 1
ATOM 3253 C C . GLU B 1 37 ? 14.391 -5.254 -21.469 1 98.62 37 GLU B C 1
ATOM 3255 O O . GLU B 1 37 ? 15.008 -4.191 -21.562 1 98.62 37 GLU B O 1
ATOM 3260 N N . LYS B 1 38 ? 13.961 -5.672 -20.359 1 98.81 38 LYS B N 1
ATOM 3261 C CA . LYS B 1 38 ? 14.219 -5.012 -19.078 1 98.81 38 LYS B CA 1
ATOM 3262 C C . LYS B 1 38 ? 14.5 -6.031 -17.984 1 98.81 38 LYS B C 1
ATOM 3264 O O . LYS B 1 38 ? 14.047 -7.176 -18.062 1 98.81 38 LYS B O 1
ATOM 3269 N N . PHE B 1 39 ? 15.312 -5.598 -17.031 1 98.81 39 PHE B N 1
ATOM 3270 C CA . PHE B 1 39 ? 15.641 -6.387 -15.852 1 98.81 39 PHE B CA 1
ATOM 3271 C C . PHE B 1 39 ? 15.625 -5.52 -14.594 1 98.81 39 PHE B C 1
ATOM 3273 O O . PHE B 1 39 ? 16.172 -4.414 -14.594 1 98.81 39 PHE B O 1
ATOM 3280 N N . ALA B 1 40 ? 14.93 -5.984 -13.508 1 98.88 40 ALA B N 1
ATOM 3281 C CA . ALA B 1 40 ? 15.008 -5.434 -12.164 1 98.88 40 ALA B CA 1
ATOM 3282 C C . ALA B 1 40 ? 14.883 -6.531 -11.109 1 98.88 40 ALA B C 1
ATOM 3284 O O . ALA B 1 40 ? 14.391 -7.625 -11.398 1 98.88 40 ALA B O 1
ATOM 3285 N N . LYS B 1 41 ? 15.352 -6.305 -9.938 1 98.81 41 LYS B N 1
ATOM 3286 C CA . LYS B 1 41 ? 15.25 -7.348 -8.914 1 98.81 41 LYS B CA 1
ATOM 3287 C C . LYS B 1 41 ? 14.977 -6.746 -7.539 1 98.81 41 LYS B C 1
ATOM 3289 O O . LYS B 1 41 ? 15.336 -5.598 -7.277 1 98.81 41 LYS B O 1
ATOM 3294 N N . LEU B 1 42 ? 14.289 -7.387 -6.734 1 98.81 42 LEU B N 1
ATOM 3295 C CA . LEU B 1 42 ? 14.172 -7.203 -5.293 1 98.81 42 LEU B CA 1
ATOM 3296 C C . LEU B 1 42 ? 15.164 -8.094 -4.551 1 98.81 42 LEU B C 1
ATOM 3298 O O . LEU B 1 42 ? 15.094 -9.32 -4.652 1 98.81 42 LEU B O 1
ATOM 3302 N N . PRO B 1 43 ? 16.094 -7.5 -3.787 1 98.56 43 PRO B N 1
ATOM 3303 C CA . PRO B 1 43 ? 17.062 -8.336 -3.078 1 98.56 43 PRO B CA 1
ATOM 3304 C C . PRO B 1 43 ? 16.406 -9.375 -2.174 1 98.56 43 PRO B C 1
ATOM 3306 O O . PRO B 1 43 ? 15.375 -9.086 -1.554 1 98.56 43 PRO B O 1
ATOM 3309 N N . ALA B 1 44 ? 17.031 -10.531 -2.07 1 98.5 44 ALA B N 1
ATOM 3310 C CA . ALA B 1 44 ? 16.484 -11.648 -1.3 1 98.5 44 ALA B CA 1
ATOM 3311 C C . ALA B 1 44 ? 16.219 -11.242 0.148 1 98.5 44 ALA B C 1
ATOM 3313 O O . ALA B 1 44 ? 15.227 -11.641 0.743 1 98.5 44 ALA B O 1
ATOM 3314 N N . HIS B 1 45 ? 17.188 -10.414 0.719 1 97.62 45 HIS B N 1
ATOM 3315 C CA . HIS B 1 45 ? 17.094 -10.031 2.123 1 97.62 45 HIS B CA 1
ATOM 3316 C C . HIS B 1 45 ? 16.25 -8.773 2.297 1 97.62 45 HIS B C 1
ATOM 3318 O O . HIS B 1 45 ? 16.719 -7.785 2.875 1 97.62 45 HIS B O 1
ATOM 3324 N N . THR B 1 46 ? 15.094 -8.773 1.748 1 98.12 46 THR B N 1
ATOM 3325 C CA . THR B 1 46 ? 14.117 -7.711 1.947 1 98.12 46 THR B CA 1
ATOM 3326 C C . THR B 1 46 ? 13.016 -8.164 2.902 1 98.12 46 THR B C 1
ATOM 3328 O O . THR B 1 46 ? 12.422 -9.227 2.713 1 98.12 46 THR B O 1
ATOM 3331 N N . PHE B 1 47 ? 12.781 -7.367 3.938 1 97.94 47 PHE B N 1
ATOM 3332 C CA . PHE B 1 47 ? 11.844 -7.727 5 1 97.94 47 PHE B CA 1
ATOM 3333 C C . PHE B 1 47 ? 10.812 -6.625 5.207 1 97.94 47 PHE B C 1
ATOM 3335 O O . PHE B 1 47 ? 11.062 -5.461 4.895 1 97.94 47 PHE B O 1
ATOM 3342 N N . LEU B 1 48 ? 9.641 -7.016 5.672 1 97.31 48 LEU B N 1
ATOM 3343 C CA . LEU B 1 48 ? 8.609 -6.074 6.082 1 97.31 48 LEU B CA 1
ATOM 3344 C C . LEU B 1 48 ? 8.945 -5.457 7.438 1 97.31 48 LEU B C 1
ATOM 3346 O O . LEU B 1 48 ? 8.703 -6.07 8.477 1 97.31 48 LEU B O 1
ATOM 3350 N N . SER B 1 49 ? 9.406 -4.254 7.379 1 95.25 49 SER B N 1
ATOM 3351 C CA . SER B 1 49 ? 9.883 -3.604 8.594 1 95.25 49 SER B CA 1
ATOM 3352 C C . SER B 1 49 ? 8.773 -3.512 9.641 1 95.25 49 SER B C 1
ATOM 3354 O O . SER B 1 49 ? 7.621 -3.223 9.305 1 95.25 49 SER B O 1
ATOM 3356 N N . GLY B 1 50 ? 9.109 -3.809 10.898 1 92.62 50 GLY B N 1
ATOM 3357 C CA . GLY B 1 50 ? 8.188 -3.678 12.016 1 92.62 50 GLY B CA 1
ATOM 3358 C C . GLY B 1 50 ? 7.184 -4.812 12.094 1 92.62 50 GLY B C 1
ATOM 3359 O O . GLY B 1 50 ? 6.281 -4.793 12.93 1 92.62 50 GLY B O 1
ATOM 3360 N N . SER B 1 51 ? 7.336 -5.797 11.258 1 94.88 51 SER B N 1
ATOM 3361 C CA . SER B 1 51 ? 6.438 -6.941 11.32 1 94.88 51 SER B CA 1
ATOM 3362 C C . SER B 1 51 ? 6.852 -7.918 12.414 1 94.88 51 SER B C 1
ATOM 3364 O O . SER B 1 51 ? 7.93 -7.785 12.992 1 94.88 51 SER B O 1
ATOM 3366 N N . GLU B 1 52 ? 5.926 -8.859 12.703 1 93.25 52 GLU B N 1
ATOM 3367 C CA . GLU B 1 52 ? 6.238 -9.938 13.633 1 93.25 52 GLU B CA 1
ATOM 3368 C C . GLU B 1 52 ? 7.336 -10.844 13.078 1 93.25 52 GLU B C 1
ATOM 3370 O O . GLU B 1 52 ? 7.488 -10.969 11.867 1 93.25 52 GLU B O 1
ATOM 3375 N N . PRO B 1 53 ? 8.18 -11.422 14.023 1 95.38 53 PRO B N 1
ATOM 3376 C CA . PRO B 1 53 ? 9.172 -12.391 13.562 1 95.38 53 PRO B CA 1
ATOM 3377 C C . PRO B 1 53 ? 8.555 -13.555 12.797 1 95.38 53 PRO B C 1
ATOM 3379 O O . PRO B 1 53 ? 7.375 -13.859 12.969 1 95.38 53 PRO B O 1
ATOM 3382 N N . SER B 1 54 ? 9.344 -14.18 12.008 1 97.25 54 SER B N 1
ATOM 3383 C CA . SER B 1 54 ? 8.875 -15.242 11.117 1 97.25 54 SER B CA 1
ATOM 3384 C C . SER B 1 54 ? 9.961 -16.281 10.898 1 97.25 54 SER B C 1
ATOM 3386 O O . SER B 1 54 ? 11.141 -16.031 11.148 1 97.25 54 SER B O 1
ATOM 3388 N N . GLY B 1 55 ? 9.586 -17.531 10.555 1 98 55 GLY B N 1
ATOM 3389 C CA . GLY B 1 55 ? 10.516 -18.578 10.172 1 98 55 GLY B CA 1
ATOM 3390 C C . GLY B 1 55 ? 10.969 -19.422 11.344 1 98 55 GLY B C 1
ATOM 3391 O O . GLY B 1 55 ? 11.977 -20.125 11.25 1 98 55 GLY B O 1
ATOM 3392 N N . SER B 1 56 ? 10.266 -19.344 12.5 1 98.06 56 SER B N 1
ATOM 3393 C CA . SER B 1 56 ? 10.672 -20.062 13.703 1 98.06 56 SER B CA 1
ATOM 3394 C C . SER B 1 56 ? 10.516 -21.562 13.523 1 98.06 56 SER B C 1
ATOM 3396 O O . SER B 1 56 ? 11.094 -22.344 14.281 1 98.06 56 SER B O 1
ATOM 3398 N N . LEU B 1 57 ? 9.742 -21.984 12.523 1 97.88 57 LEU B N 1
ATOM 3399 C CA . LEU B 1 57 ? 9.461 -23.391 12.328 1 97.88 57 LEU B CA 1
ATOM 3400 C C . LEU B 1 57 ? 10.375 -24 11.273 1 97.88 57 LEU B C 1
ATOM 3402 O O . LEU B 1 57 ? 10.156 -25.125 10.828 1 97.88 57 LEU B O 1
ATOM 3406 N N . LEU B 1 58 ? 11.391 -23.25 10.828 1 97.5 58 LEU B N 1
ATOM 3407 C CA . LEU B 1 58 ? 12.312 -23.703 9.789 1 97.5 58 LEU B CA 1
ATOM 3408 C C . LEU B 1 58 ? 13.523 -24.391 10.406 1 97.5 58 LEU B C 1
ATOM 3410 O O . LEU B 1 58 ? 14.375 -24.922 9.688 1 97.5 58 LEU B O 1
ATOM 3414 N N . GLY B 1 59 ? 13.586 -24.453 11.742 1 94.88 59 GLY B N 1
ATOM 3415 C CA . GLY B 1 59 ? 14.789 -24.906 12.406 1 94.88 59 GLY B CA 1
ATOM 3416 C C . GLY B 1 59 ? 15.812 -23.797 12.617 1 94.88 59 GLY B C 1
ATOM 3417 O O . GLY B 1 59 ? 15.477 -22.625 12.547 1 94.88 59 GLY B O 1
ATOM 3418 N N . THR B 1 60 ? 17.047 -24.172 13.023 1 94.44 60 THR B N 1
ATOM 3419 C CA . THR B 1 60 ? 18.047 -23.156 13.359 1 94.44 60 THR B CA 1
ATOM 3420 C C . THR B 1 60 ? 19.297 -23.328 12.5 1 94.44 60 THR B C 1
ATOM 3422 O O . THR B 1 60 ? 20.234 -22.547 12.609 1 94.44 60 THR B O 1
ATOM 3425 N N . ALA B 1 61 ? 19.297 -24.312 11.594 1 96.69 61 ALA B N 1
ATOM 3426 C CA . ALA B 1 61 ? 20.422 -24.484 10.688 1 96.69 61 ALA B CA 1
ATOM 3427 C C . ALA B 1 61 ? 20.375 -23.484 9.539 1 96.69 61 ALA B C 1
ATOM 3429 O O . ALA B 1 61 ? 19.281 -23.141 9.047 1 96.69 61 ALA B O 1
ATOM 3430 N N . PRO B 1 62 ? 21.516 -23.016 9.078 1 97.38 62 PRO B N 1
ATOM 3431 C CA . PRO B 1 62 ? 21.516 -22.094 7.938 1 97.38 62 PRO B CA 1
ATOM 3432 C C . PRO B 1 62 ? 20.969 -22.734 6.664 1 97.38 62 PRO B C 1
ATOM 3434 O O . PRO B 1 62 ? 21.203 -23.906 6.406 1 97.38 62 PRO B O 1
ATOM 3437 N N . ILE B 1 63 ? 20.219 -22.016 5.941 1 97.69 63 ILE B N 1
ATOM 3438 C CA . ILE B 1 63 ? 19.719 -22.344 4.609 1 97.69 63 ILE B CA 1
ATOM 3439 C C . ILE B 1 63 ? 20.266 -21.359 3.59 1 97.69 63 ILE B C 1
ATOM 3441 O O . ILE B 1 63 ? 19.875 -20.188 3.594 1 97.69 63 ILE B O 1
ATOM 3445 N N . ASN B 1 64 ? 21.156 -21.797 2.699 1 97.81 64 ASN B N 1
ATOM 3446 C CA . ASN B 1 64 ? 21.797 -20.938 1.71 1 97.81 64 ASN B CA 1
ATOM 3447 C C . ASN B 1 64 ? 22.438 -19.719 2.363 1 97.81 64 ASN B C 1
ATOM 3449 O O . ASN B 1 64 ? 22.25 -18.594 1.903 1 97.81 64 ASN B O 1
ATOM 3453 N N . GLY B 1 65 ? 23.047 -19.984 3.496 1 97.12 65 GLY B N 1
ATOM 3454 C CA . GLY B 1 65 ? 23.844 -18.953 4.152 1 97.12 65 GLY B CA 1
ATOM 3455 C C . GLY B 1 65 ? 23.031 -18.062 5.078 1 97.12 65 GLY B C 1
ATOM 3456 O O . GLY B 1 65 ? 23.562 -17.125 5.672 1 97.12 65 GLY B O 1
ATOM 3457 N N . VAL B 1 66 ? 21.75 -18.359 5.211 1 97.38 66 VAL B N 1
ATOM 3458 C CA . VAL B 1 66 ? 20.875 -17.562 6.062 1 97.38 66 VAL B CA 1
ATOM 3459 C C . VAL B 1 66 ? 20.344 -18.422 7.211 1 97.38 66 VAL B C 1
ATOM 3461 O O . VAL B 1 66 ? 19.953 -19.578 7 1 97.38 66 VAL B O 1
ATOM 3464 N N . THR B 1 67 ? 20.281 -17.859 8.438 1 97.69 67 THR B N 1
ATOM 3465 C CA . THR B 1 67 ? 19.844 -18.625 9.594 1 97.69 67 THR B CA 1
ATOM 3466 C C . THR B 1 67 ? 18.484 -18.141 10.094 1 97.69 67 THR B C 1
ATOM 3468 O O . THR B 1 67 ? 18.359 -17 10.523 1 97.69 67 THR B O 1
ATOM 3471 N N . PRO B 1 68 ? 17.438 -18.922 10.062 1 97.25 68 PRO B N 1
ATOM 3472 C CA . PRO B 1 68 ? 16.156 -18.594 10.711 1 97.25 68 PRO B CA 1
ATOM 3473 C C . PRO B 1 68 ? 16.219 -18.703 12.234 1 97.25 68 PRO B C 1
ATOM 3475 O O . PRO B 1 68 ? 17.141 -19.328 12.766 1 97.25 68 PRO B O 1
ATOM 3478 N N . PRO B 1 69 ? 15.305 -18.156 12.977 1 97.81 69 PRO B N 1
ATOM 3479 C CA . PRO B 1 69 ? 14.188 -17.375 12.469 1 97.81 69 PRO B CA 1
ATOM 3480 C C . PRO B 1 69 ? 14.594 -15.953 12.078 1 97.81 69 PRO B C 1
ATOM 3482 O O . PRO B 1 69 ? 15.758 -15.578 12.219 1 97.81 69 PRO B O 1
ATOM 3485 N N . PHE B 1 70 ? 13.688 -15.211 11.539 1 97.56 70 PHE B N 1
ATOM 3486 C CA . PHE B 1 70 ? 13.922 -13.844 11.078 1 97.56 70 PHE B CA 1
ATOM 3487 C C . PHE B 1 70 ? 13.219 -12.844 11.984 1 97.56 70 PHE B C 1
ATOM 3489 O O . PHE B 1 70 ? 12.117 -13.094 12.461 1 97.56 70 PHE B O 1
ATOM 3496 N N . ALA B 1 71 ? 13.836 -11.734 12.141 1 95.69 71 ALA B N 1
ATOM 3497 C CA . ALA B 1 71 ? 13.297 -10.719 13.039 1 95.69 71 ALA B CA 1
ATOM 3498 C C . ALA B 1 71 ? 12.031 -10.094 12.461 1 95.69 71 ALA B C 1
ATOM 3500 O O . ALA B 1 71 ? 11.18 -9.609 13.211 1 95.69 71 ALA B O 1
ATOM 3501 N N . ASP B 1 72 ? 11.922 -10.07 11.164 1 96.81 72 ASP B N 1
ATOM 3502 C CA . ASP B 1 72 ? 10.766 -9.594 10.422 1 96.81 72 ASP B CA 1
ATOM 3503 C C . ASP B 1 72 ? 10.359 -10.586 9.328 1 96.81 72 ASP B C 1
ATOM 3505 O O . ASP B 1 72 ? 11.156 -11.438 8.938 1 96.81 72 ASP B O 1
ATOM 3509 N N . GLN B 1 73 ? 9.172 -10.508 8.938 1 97.81 73 GLN B N 1
ATOM 3510 C CA . GLN B 1 73 ? 8.719 -11.383 7.863 1 97.81 73 GLN B CA 1
ATOM 3511 C C . GLN B 1 73 ? 9.375 -11.016 6.535 1 97.81 73 GLN B C 1
ATOM 3513 O O . GLN B 1 73 ? 9.328 -9.859 6.113 1 97.81 73 GLN B O 1
ATOM 3518 N N . PRO B 1 74 ? 10 -11.961 5.84 1 98.38 74 PRO B N 1
ATOM 3519 C CA . PRO B 1 74 ? 10.555 -11.672 4.516 1 98.38 74 PRO B CA 1
ATOM 3520 C C . PRO B 1 74 ? 9.484 -11.336 3.482 1 98.38 74 PRO B C 1
ATOM 3522 O O . PRO B 1 74 ? 8.383 -11.898 3.521 1 98.38 74 PRO B O 1
ATOM 3525 N N . ILE B 1 75 ? 9.781 -10.383 2.617 1 98.44 75 ILE B N 1
ATOM 3526 C CA . ILE B 1 75 ? 8.961 -10.141 1.435 1 98.44 75 ILE B CA 1
ATOM 3527 C C . ILE B 1 75 ? 9.367 -11.094 0.318 1 98.44 75 ILE B C 1
ATOM 3529 O O . ILE B 1 75 ? 10.352 -10.859 -0.391 1 98.44 75 ILE B O 1
ATOM 3533 N N . GLN B 1 76 ? 8.625 -12.164 0.215 1 97.31 76 GLN B N 1
ATOM 3534 C CA . GLN B 1 76 ? 9 -13.281 -0.639 1 97.31 76 GLN B CA 1
ATOM 3535 C C . GLN B 1 76 ? 7.785 -14.125 -1.015 1 97.31 76 GLN B C 1
ATOM 3537 O O . GLN B 1 76 ? 6.648 -13.734 -0.737 1 97.31 76 GLN B O 1
ATOM 3542 N N . GLY B 1 77 ? 8.047 -15.242 -1.739 1 96.69 77 GLY B N 1
ATOM 3543 C CA . GLY B 1 77 ? 6.977 -16.172 -2.059 1 96.69 77 GLY B CA 1
ATOM 3544 C C . GLY B 1 77 ? 6.039 -15.664 -3.135 1 96.69 77 GLY B C 1
ATOM 3545 O O . GLY B 1 77 ? 4.832 -15.914 -3.082 1 96.69 77 GLY B O 1
ATOM 3546 N N . PHE B 1 78 ? 6.527 -14.93 -4.082 1 98.31 78 PHE B N 1
ATOM 3547 C CA . PHE B 1 78 ? 5.676 -14.344 -5.109 1 98.31 78 PHE B CA 1
ATOM 3548 C C . PHE B 1 78 ? 5.09 -15.43 -6.008 1 98.31 78 PHE B C 1
ATOM 3550 O O . PHE B 1 78 ? 5.801 -16.016 -6.836 1 98.31 78 PHE B O 1
ATOM 3557 N N . SER B 1 79 ? 3.781 -15.656 -5.875 1 97.94 79 SER B N 1
ATOM 3558 C CA . SER B 1 79 ? 3.129 -16.766 -6.578 1 97.94 79 SER B CA 1
ATOM 3559 C C . SER B 1 79 ? 2.164 -16.25 -7.637 1 97.94 79 SER B C 1
ATOM 3561 O O . SER B 1 79 ? 1.56 -17.031 -8.367 1 97.94 79 SER B O 1
ATOM 3563 N N . GLY B 1 80 ? 1.972 -15.016 -7.781 1 98.12 80 GLY B N 1
ATOM 3564 C CA . GLY B 1 80 ? 1.143 -14.336 -8.766 1 98.12 80 GLY B CA 1
ATOM 3565 C C . GLY B 1 80 ? 1.372 -12.836 -8.797 1 98.12 80 GLY B C 1
ATOM 3566 O O . GLY B 1 80 ? 1.921 -12.258 -7.855 1 98.12 80 GLY B O 1
ATOM 3567 N N . GLN B 1 81 ? 0.966 -12.234 -9.844 1 98.19 81 GLN B N 1
ATOM 3568 C CA . GLN B 1 81 ? 1.19 -10.797 -9.938 1 98.19 81 GLN B CA 1
ATOM 3569 C C . GLN B 1 81 ? 0.102 -10.125 -10.773 1 98.19 81 GLN B C 1
ATOM 3571 O O . GLN B 1 81 ? -0.504 -10.766 -11.641 1 98.19 81 GLN B O 1
ATOM 3576 N N . LEU B 1 82 ? -0.155 -8.914 -10.516 1 98.06 82 LEU B N 1
ATOM 3577 C CA . LEU B 1 82 ? -1.101 -8.039 -11.203 1 98.06 82 LEU B CA 1
ATOM 3578 C C . LEU B 1 82 ? -0.474 -6.684 -11.5 1 98.06 82 LEU B C 1
ATOM 3580 O O . LEU B 1 82 ? 0.403 -6.227 -10.758 1 98.06 82 LEU B O 1
ATOM 3584 N N . ARG B 1 83 ? -0.959 -6.109 -12.531 1 96.94 83 ARG B N 1
ATOM 3585 C CA . ARG B 1 83 ? -0.474 -4.789 -12.93 1 96.94 83 ARG B CA 1
ATOM 3586 C C . ARG B 1 83 ? -1.376 -3.689 -12.375 1 96.94 83 ARG B C 1
ATOM 3588 O O . ARG B 1 83 ? -2.6 -3.84 -12.352 1 96.94 83 ARG B O 1
ATOM 3595 N N . ASN B 1 84 ? -0.783 -2.613 -11.93 1 95.81 84 ASN B N 1
ATOM 3596 C CA . ASN B 1 84 ? -1.503 -1.396 -11.57 1 95.81 84 ASN B CA 1
ATOM 3597 C C . ASN B 1 84 ? -1.294 -0.295 -12.602 1 95.81 84 ASN B C 1
ATOM 3599 O O . ASN B 1 84 ? -0.297 -0.3 -13.328 1 95.81 84 ASN B O 1
ATOM 3603 N N . SER B 1 85 ? -2.139 0.679 -12.594 1 91.88 85 SER B N 1
ATOM 3604 C CA . SER B 1 85 ? -2.117 1.724 -13.617 1 91.88 85 SER B CA 1
ATOM 3605 C C . SER B 1 85 ? -0.97 2.701 -13.383 1 91.88 85 SER B C 1
ATOM 3607 O O . SER B 1 85 ? -0.597 3.455 -14.281 1 91.88 85 SER B O 1
ATOM 3609 N N . ASP B 1 86 ? -0.415 2.664 -12.234 1 91.75 86 ASP B N 1
ATOM 3610 C CA . ASP B 1 86 ? 0.601 3.658 -11.898 1 91.75 86 ASP B CA 1
ATOM 3611 C C . ASP B 1 86 ? 2.006 3.1 -12.109 1 91.75 86 ASP B C 1
ATOM 3613 O O . ASP B 1 86 ? 2.988 3.684 -11.648 1 91.75 86 ASP B O 1
ATOM 3617 N N . GLY B 1 87 ? 2.115 1.95 -12.695 1 93.62 87 GLY B N 1
ATOM 3618 C CA . GLY B 1 87 ? 3.414 1.37 -13 1 93.62 87 GLY B CA 1
ATOM 3619 C C . GLY B 1 87 ? 3.906 0.415 -11.93 1 93.62 87 GLY B C 1
ATOM 3620 O O . GLY B 1 87 ? 4.957 -0.21 -12.078 1 93.62 87 GLY B O 1
ATOM 3621 N N . THR B 1 88 ? 3.131 0.299 -10.852 1 97.06 88 THR B N 1
ATOM 3622 C CA . THR B 1 88 ? 3.469 -0.674 -9.82 1 97.06 88 THR B CA 1
ATOM 3623 C C . THR B 1 88 ? 2.791 -2.012 -10.094 1 97.06 88 THR B C 1
ATOM 3625 O O . THR B 1 88 ? 1.987 -2.129 -11.023 1 97.06 88 THR B O 1
ATOM 3628 N N . TYR B 1 89 ? 3.201 -3.004 -9.352 1 98.31 89 TYR B N 1
ATOM 3629 C CA . TYR B 1 89 ? 2.604 -4.332 -9.43 1 98.31 89 TYR B CA 1
ATOM 3630 C C . TYR B 1 89 ? 2.193 -4.832 -8.055 1 98.31 89 TYR B C 1
ATOM 3632 O O . TYR B 1 89 ? 2.873 -4.559 -7.059 1 98.31 89 TYR B O 1
ATOM 3640 N N . ASP B 1 90 ? 1.047 -5.52 -8.016 1 98.44 90 ASP B N 1
ATOM 3641 C CA . ASP B 1 90 ? 0.706 -6.332 -6.852 1 98.44 90 ASP B CA 1
ATOM 3642 C C . ASP B 1 90 ? 1.216 -7.762 -7.008 1 98.44 90 ASP B C 1
ATOM 3644 O O . ASP B 1 90 ? 1.078 -8.359 -8.078 1 98.44 90 ASP B O 1
ATOM 3648 N N . VAL B 1 91 ? 1.875 -8.234 -5.988 1 98.75 91 VAL B N 1
ATOM 3649 C CA . VAL B 1 91 ? 2.295 -9.633 -5.949 1 98.75 91 VAL B CA 1
ATOM 3650 C C . VAL B 1 91 ? 1.717 -10.312 -4.711 1 98.75 91 VAL B C 1
ATOM 3652 O O . VAL B 1 91 ? 1.59 -9.688 -3.654 1 98.75 91 VAL B O 1
ATOM 3655 N N . ILE B 1 92 ? 1.326 -11.57 -4.863 1 98.75 92 ILE B N 1
ATOM 3656 C CA . ILE B 1 92 ? 0.775 -12.297 -3.727 1 98.75 92 ILE B CA 1
ATOM 3657 C C . ILE B 1 92 ? 1.77 -13.359 -3.26 1 98.75 92 ILE B C 1
ATOM 3659 O O . ILE B 1 92 ? 2.4 -14.031 -4.082 1 98.75 92 ILE B O 1
ATOM 3663 N N . SER B 1 93 ? 1.925 -13.391 -1.948 1 97.56 93 SER B N 1
ATOM 3664 C CA . SER B 1 93 ? 2.787 -14.414 -1.376 1 97.56 93 SER B CA 1
ATOM 3665 C C . SER B 1 93 ? 2.053 -15.75 -1.261 1 97.56 93 SER B C 1
ATOM 3667 O O . SER B 1 93 ? 0.873 -15.789 -0.908 1 97.56 93 SER B O 1
ATOM 3669 N N . ASP B 1 94 ? 2.783 -16.781 -1.547 1 98.19 94 ASP B N 1
ATOM 3670 C CA . ASP B 1 94 ? 2.256 -18.109 -1.221 1 98.19 94 ASP B CA 1
ATOM 3671 C C . ASP B 1 94 ? 2.213 -18.312 0.29 1 98.19 94 ASP B C 1
ATOM 3673 O O . ASP B 1 94 ? 2.07 -17.359 1.056 1 98.19 94 ASP B O 1
ATOM 3677 N N . ASN B 1 95 ? 2.273 -19.562 0.77 1 97.88 95 ASN B N 1
ATOM 3678 C CA . ASN B 1 95 ? 2.07 -19.797 2.193 1 97.88 95 ASN B CA 1
ATOM 3679 C C . ASN B 1 95 ? 3.314 -19.453 3.006 1 97.88 95 ASN B C 1
ATOM 3681 O O . ASN B 1 95 ? 3.295 -19.516 4.234 1 97.88 95 ASN B O 1
ATOM 3685 N N . GLY B 1 96 ? 4.406 -19.109 2.373 1 97.38 96 GLY B N 1
ATOM 3686 C CA . GLY B 1 96 ? 5.59 -18.641 3.088 1 97.38 96 GLY B CA 1
ATOM 3687 C C . GLY B 1 96 ? 6.762 -19.609 2.975 1 97.38 96 GLY B C 1
ATOM 3688 O O . GLY B 1 96 ? 7.621 -19.438 2.109 1 97.38 96 GLY B O 1
ATOM 3689 N N . TYR B 1 97 ? 6.633 -20.719 3.697 1 97.06 97 TYR B N 1
ATOM 3690 C CA . TYR B 1 97 ? 7.82 -21.547 3.799 1 97.06 97 TYR B CA 1
ATOM 3691 C C . TYR B 1 97 ? 7.551 -22.953 3.258 1 97.06 97 TYR B C 1
ATOM 3693 O O . TYR B 1 97 ? 8.289 -23.891 3.557 1 97.06 97 TYR B O 1
ATOM 3701 N N . GLY B 1 98 ? 6.477 -23.156 2.539 1 93.94 98 GLY B N 1
ATOM 3702 C CA . GLY B 1 98 ? 6.395 -24.297 1.651 1 93.94 98 GLY B CA 1
ATOM 3703 C C . GLY B 1 98 ? 5.355 -25.312 2.086 1 93.94 98 GLY B C 1
ATOM 3704 O O . GLY B 1 98 ? 4.887 -26.109 1.275 1 93.94 98 GLY B O 1
ATOM 3705 N N . ASN B 1 99 ? 5.047 -25.328 3.371 1 93.06 99 ASN B N 1
ATOM 3706 C CA . ASN B 1 99 ? 4.016 -26.281 3.766 1 93.06 99 ASN B CA 1
ATOM 3707 C C . ASN B 1 99 ? 3.252 -25.797 4.996 1 93.06 99 ASN B C 1
ATOM 3709 O O . ASN B 1 99 ? 3.65 -24.828 5.641 1 93.06 99 ASN B O 1
ATOM 3713 N N . LYS B 1 100 ? 2.152 -26.5 5.227 1 95.19 100 LYS B N 1
ATOM 3714 C CA . LYS B 1 100 ? 1.235 -26.156 6.309 1 95.19 100 LYS B CA 1
ATOM 3715 C C . LYS B 1 100 ? 1.949 -26.172 7.656 1 95.19 100 LYS B C 1
ATOM 3717 O O . LYS B 1 100 ? 1.702 -25.312 8.5 1 95.19 100 LYS B O 1
ATOM 3722 N N . ALA B 1 101 ? 2.848 -26.984 7.91 1 96.12 101 ALA B N 1
ATOM 3723 C CA . ALA B 1 101 ? 3.465 -27.234 9.211 1 96.12 101 ALA B CA 1
ATOM 3724 C C . ALA B 1 101 ? 4.496 -26.156 9.539 1 96.12 101 ALA B C 1
ATOM 3726 O O . ALA B 1 101 ? 4.727 -25.844 10.711 1 96.12 101 ALA B O 1
ATOM 3727 N N . ASN B 1 102 ? 5.102 -25.516 8.586 1 97.56 102 ASN B N 1
ATOM 3728 C CA . ASN B 1 102 ? 6.223 -24.641 8.891 1 97.56 102 ASN B CA 1
ATOM 3729 C C . ASN B 1 102 ? 5.898 -23.188 8.555 1 97.56 102 ASN B C 1
ATOM 3731 O O . ASN B 1 102 ? 6.793 -22.328 8.523 1 97.56 102 ASN B O 1
ATOM 3735 N N . SER B 1 103 ? 4.637 -22.906 8.266 1 98.19 103 SER B N 1
ATOM 3736 C CA . SER B 1 103 ? 4.332 -21.562 7.773 1 98.19 103 SER B CA 1
ATOM 3737 C C . SER B 1 103 ? 3.33 -20.859 8.672 1 98.19 103 SER B C 1
ATOM 3739 O O . SER B 1 103 ? 2.623 -19.938 8.234 1 98.19 103 SER B O 1
ATOM 3741 N N . ALA B 1 104 ? 3.238 -21.25 9.969 1 98.38 104 ALA B N 1
ATOM 3742 C CA . ALA B 1 104 ? 2.262 -20.703 10.898 1 98.38 104 ALA B CA 1
ATOM 3743 C C . ALA B 1 104 ? 2.564 -19.234 11.203 1 98.38 104 ALA B C 1
ATOM 3745 O O . ALA B 1 104 ? 1.653 -18.438 11.469 1 98.38 104 ALA B O 1
ATOM 3746 N N . ASP B 1 105 ? 3.842 -18.891 11.219 1 98.19 105 ASP B N 1
ATOM 3747 C CA . ASP B 1 105 ? 4.227 -17.531 11.57 1 98.19 105 ASP B CA 1
ATOM 3748 C C . ASP B 1 105 ? 4.551 -16.703 10.32 1 98.19 105 ASP B C 1
ATOM 3750 O O . ASP B 1 105 ? 5.41 -15.82 10.359 1 98.19 105 ASP B O 1
ATOM 3754 N N . PHE B 1 106 ? 3.953 -17.047 9.195 1 98.5 106 PHE B N 1
ATOM 3755 C CA . PHE B 1 106 ? 3.961 -16.266 7.973 1 98.5 106 PHE B CA 1
ATOM 3756 C C . PHE B 1 106 ? 2.57 -15.719 7.668 1 98.5 106 PHE B C 1
ATOM 3758 O O . PHE B 1 106 ? 1.659 -16.484 7.34 1 98.5 106 PHE B O 1
ATOM 3765 N N . ILE B 1 107 ? 2.391 -14.398 7.75 1 98.62 107 ILE B N 1
ATOM 3766 C CA . ILE B 1 107 ? 1.114 -13.766 7.441 1 98.62 107 ILE B CA 1
ATOM 3767 C C . ILE B 1 107 ? 0.944 -13.648 5.93 1 98.62 107 ILE B C 1
ATOM 3769 O O . ILE B 1 107 ? 1.861 -13.227 5.227 1 98.62 107 ILE B O 1
ATOM 3773 N N . LEU B 1 108 ? -0.217 -14.086 5.445 1 98.88 108 LEU B N 1
ATOM 3774 C CA . LEU B 1 108 ? -0.509 -14 4.02 1 98.88 108 LEU B CA 1
ATOM 3775 C C . LEU B 1 108 ? -0.786 -12.555 3.609 1 98.88 108 LEU B C 1
ATOM 3777 O O . LEU B 1 108 ? -1.577 -11.859 4.254 1 98.88 108 LEU B O 1
ATOM 3781 N N . ARG B 1 109 ? -0.117 -12.219 2.447 1 98.44 109 ARG B N 1
ATOM 3782 C CA . ARG B 1 109 ? -0.14 -10.797 2.102 1 98.44 109 ARG B CA 1
ATOM 3783 C C . ARG B 1 109 ? -0.072 -10.602 0.591 1 98.44 109 ARG B C 1
ATOM 3785 O O . ARG B 1 109 ? 0.497 -11.43 -0.123 1 98.44 109 ARG B O 1
ATOM 3792 N N . ILE B 1 110 ? -0.732 -9.539 0.133 1 98.81 110 ILE B N 1
ATOM 3793 C CA . ILE B 1 110 ? -0.464 -8.945 -1.173 1 98.81 110 ILE B CA 1
ATOM 3794 C C . ILE B 1 110 ? 0.478 -7.758 -1.016 1 98.81 110 ILE B C 1
ATOM 3796 O O . ILE B 1 110 ? 0.204 -6.84 -0.237 1 98.81 110 ILE B O 1
ATOM 3800 N N . GLN B 1 111 ? 1.616 -7.848 -1.708 1 98.38 111 GLN B N 1
ATOM 3801 C CA . GLN B 1 111 ? 2.588 -6.758 -1.697 1 98.38 111 GLN B CA 1
ATOM 3802 C C . GLN B 1 111 ? 2.449 -5.883 -2.939 1 98.38 111 GLN B C 1
ATOM 3804 O O . GLN B 1 111 ? 2.154 -6.387 -4.027 1 98.38 111 GLN B O 1
ATOM 3809 N N . ARG B 1 112 ? 2.639 -4.652 -2.73 1 98.44 112 ARG B N 1
ATOM 3810 C CA . ARG B 1 112 ? 2.814 -3.756 -3.869 1 98.44 112 ARG B CA 1
ATOM 3811 C C . ARG B 1 112 ? 4.289 -3.428 -4.086 1 98.44 112 ARG B C 1
ATOM 3813 O O . ARG B 1 112 ? 4.98 -3.021 -3.152 1 98.44 112 ARG B O 1
ATOM 3820 N N . VAL B 1 113 ? 4.758 -3.562 -5.32 1 98.75 113 VAL B N 1
ATOM 3821 C CA . VAL B 1 113 ? 6.168 -3.346 -5.625 1 98.75 113 VAL B CA 1
ATOM 3822 C C . VAL B 1 113 ? 6.301 -2.438 -6.848 1 98.75 113 VAL B C 1
ATOM 3824 O O . VAL B 1 113 ? 5.422 -2.418 -7.711 1 98.75 113 VAL B O 1
ATOM 3827 N N . ALA B 1 114 ? 7.387 -1.709 -6.859 1 98.38 114 ALA B N 1
ATOM 3828 C CA . ALA B 1 114 ? 7.648 -0.748 -7.93 1 98.38 114 ALA B CA 1
ATOM 3829 C C . ALA B 1 114 ? 9.031 -0.962 -8.539 1 98.38 114 ALA B C 1
ATOM 3831 O O . ALA B 1 114 ? 10.047 -0.687 -7.895 1 98.38 114 ALA B O 1
ATOM 3832 N N . PRO B 1 115 ? 9.109 -1.381 -9.766 1 98.44 115 PRO B N 1
ATOM 3833 C CA . PRO B 1 115 ? 10.406 -1.483 -10.438 1 98.44 115 PRO B CA 1
ATOM 3834 C C . PRO B 1 115 ? 10.945 -0.128 -10.883 1 98.44 115 PRO B C 1
ATOM 3836 O O . PRO B 1 115 ? 10.172 0.75 -11.281 1 98.44 115 PRO B O 1
ATOM 3839 N N . ASP B 1 116 ? 12.172 0.073 -10.75 1 97.75 116 ASP B N 1
ATOM 3840 C CA . ASP B 1 116 ? 12.977 1.049 -11.469 1 97.75 116 ASP B CA 1
ATOM 3841 C C . ASP B 1 116 ? 13.867 0.365 -12.5 1 97.75 116 ASP B C 1
ATOM 3843 O O . ASP B 1 116 ? 14.984 -0.063 -12.188 1 97.75 116 ASP B O 1
ATOM 3847 N N . TRP B 1 117 ? 13.375 0.306 -13.727 1 98 117 TRP B N 1
ATOM 3848 C CA . TRP B 1 117 ? 14.016 -0.479 -14.781 1 98 117 TRP B CA 1
ATOM 3849 C C . TRP B 1 117 ? 15.383 0.096 -15.133 1 98 117 TRP B C 1
ATOM 3851 O O . TRP B 1 117 ? 16.297 -0.641 -15.516 1 98 117 TRP B O 1
ATOM 3861 N N . ARG B 1 118 ? 15.492 1.421 -14.984 1 96.56 118 ARG B N 1
ATOM 3862 C CA . ARG B 1 118 ? 16.781 2.053 -15.266 1 96.56 118 ARG B CA 1
ATOM 3863 C C . ARG B 1 118 ? 17.812 1.674 -14.219 1 96.56 118 ARG B C 1
ATOM 3865 O O . ARG B 1 118 ? 18.953 1.331 -14.555 1 96.56 118 ARG B O 1
ATOM 3872 N N . ALA B 1 119 ? 17.391 1.619 -12.992 1 96.94 119 ALA B N 1
ATOM 3873 C CA . ALA B 1 119 ? 18.312 1.31 -11.898 1 96.94 119 ALA B CA 1
ATOM 3874 C C . ALA B 1 119 ? 18.438 -0.198 -11.703 1 96.94 119 ALA B C 1
ATOM 3876 O O . ALA B 1 119 ? 19.344 -0.664 -11.008 1 96.94 119 ALA B O 1
ATOM 3877 N N . GLY B 1 120 ? 17.531 -0.995 -12.273 1 98.44 120 GLY B N 1
ATOM 3878 C CA . GLY B 1 120 ? 17.531 -2.439 -12.109 1 98.44 120 GLY B CA 1
ATOM 3879 C C . GLY B 1 120 ? 17.078 -2.881 -10.727 1 98.44 120 GLY B C 1
ATOM 3880 O O . GLY B 1 120 ? 17.5 -3.934 -10.242 1 98.44 120 GLY B O 1
ATOM 3881 N N . THR B 1 121 ? 16.281 -1.979 -10.016 1 98.31 121 THR B N 1
ATOM 3882 C CA . THR B 1 121 ? 15.867 -2.279 -8.648 1 98.31 121 THR B CA 1
ATOM 3883 C C . THR B 1 121 ? 14.344 -2.348 -8.555 1 98.31 121 THR B C 1
ATOM 3885 O O . THR B 1 121 ? 13.641 -1.828 -9.422 1 98.31 121 THR B O 1
ATOM 3888 N N . VAL B 1 122 ? 13.844 -3.066 -7.605 1 98.75 122 VAL B N 1
ATOM 3889 C CA . VAL B 1 122 ? 12.43 -3.121 -7.242 1 98.75 122 VAL B CA 1
ATOM 3890 C C . VAL B 1 122 ? 12.258 -2.701 -5.785 1 98.75 122 VAL B C 1
ATOM 3892 O O . VAL B 1 122 ? 12.984 -3.168 -4.906 1 98.75 122 VAL B O 1
ATOM 3895 N N . ASP B 1 123 ? 11.32 -1.816 -5.52 1 98.44 123 ASP B N 1
ATOM 3896 C CA . ASP B 1 123 ? 11.039 -1.348 -4.164 1 98.44 123 ASP B CA 1
ATOM 3897 C C . ASP B 1 123 ? 9.68 -1.834 -3.68 1 98.44 123 ASP B C 1
ATOM 3899 O O . ASP B 1 123 ? 8.703 -1.803 -4.43 1 98.44 123 ASP B O 1
ATOM 3903 N N . PRO B 1 124 ? 9.609 -2.383 -2.438 1 98.5 124 PRO B N 1
ATOM 3904 C CA . PRO B 1 124 ? 8.281 -2.521 -1.823 1 98.5 124 PRO B CA 1
ATOM 3905 C C . PRO B 1 124 ? 7.652 -1.176 -1.47 1 98.5 124 PRO B C 1
ATOM 3907 O O . PRO B 1 124 ? 8.273 -0.363 -0.778 1 98.5 124 PRO B O 1
ATOM 3910 N N . VAL B 1 125 ? 6.426 -0.914 -1.941 1 98.38 125 VAL B N 1
ATOM 3911 C CA . VAL B 1 125 ? 5.836 0.404 -1.732 1 98.38 125 VAL B CA 1
ATOM 3912 C C . VAL B 1 125 ? 4.465 0.26 -1.084 1 98.38 125 VAL B C 1
ATOM 3914 O O . VAL B 1 125 ? 3.604 1.132 -1.233 1 98.38 125 VAL B O 1
ATOM 3917 N N . GLY B 1 126 ? 4.172 -0.864 -0.486 1 97.38 126 GLY B N 1
ATOM 3918 C CA . GLY B 1 126 ? 2.939 -1.067 0.256 1 97.38 126 GLY B CA 1
ATOM 3919 C C . GLY B 1 126 ? 2.449 -2.502 0.218 1 97.38 126 GLY B C 1
ATOM 3920 O O . GLY B 1 126 ? 3.205 -3.412 -0.129 1 97.38 126 GLY B O 1
ATOM 3921 N N . GLY B 1 127 ? 1.196 -2.645 0.728 1 97.75 127 GLY B N 1
ATOM 3922 C CA . GLY B 1 127 ? 0.566 -3.955 0.723 1 97.75 127 GLY B CA 1
ATOM 3923 C C . GLY B 1 127 ? -0.543 -4.086 1.749 1 97.75 127 GLY B C 1
ATOM 3924 O O . GLY B 1 127 ? -0.784 -3.166 2.533 1 97.75 127 GLY B O 1
ATOM 3925 N N . ILE B 1 128 ? -1.261 -5.266 1.666 1 98.5 128 ILE B N 1
ATOM 3926 C CA . ILE B 1 128 ? -2.35 -5.578 2.586 1 98.5 128 ILE B CA 1
ATOM 3927 C C . ILE B 1 128 ? -2.215 -7.016 3.08 1 98.5 128 ILE B C 1
ATOM 3929 O O . ILE B 1 128 ? -1.725 -7.883 2.354 1 98.5 128 ILE B O 1
ATOM 3933 N N . ASN B 1 129 ? -2.604 -7.211 4.352 1 98.75 129 ASN B N 1
ATOM 3934 C CA . ASN B 1 129 ? -2.748 -8.562 4.887 1 98.75 129 ASN B CA 1
ATOM 3935 C C . ASN B 1 129 ? -4.105 -9.164 4.531 1 98.75 129 ASN B C 1
ATOM 3937 O O . ASN B 1 129 ? -5.102 -8.445 4.445 1 98.75 129 ASN B O 1
ATOM 3941 N N . LEU B 1 130 ? -4.121 -10.414 4.301 1 98.94 130 LEU B N 1
ATOM 3942 C CA . LEU B 1 130 ? -5.379 -11.133 4.129 1 98.94 130 LEU B CA 1
ATOM 3943 C C . LEU B 1 130 ? -5.957 -11.539 5.477 1 98.94 130 LEU B C 1
ATOM 3945 O O . LEU B 1 130 ? -5.246 -12.094 6.32 1 98.94 130 LEU B O 1
ATOM 3949 N N . THR B 1 131 ? -7.246 -11.219 5.695 1 98.88 131 THR B N 1
ATOM 3950 C CA . THR B 1 131 ? -7.879 -11.414 6.996 1 98.88 131 THR B CA 1
ATOM 3951 C C . THR B 1 131 ? -9.289 -11.977 6.828 1 98.88 131 THR B C 1
ATOM 3953 O O . THR B 1 131 ? -9.852 -11.953 5.73 1 98.88 131 THR B O 1
ATOM 3956 N N . ASP B 1 132 ? -9.828 -12.547 7.867 1 98.88 132 ASP B N 1
ATOM 3957 C CA . ASP B 1 132 ? -11.211 -13.008 7.941 1 98.88 132 ASP B CA 1
ATOM 3958 C C . ASP B 1 132 ? -11.922 -12.414 9.156 1 98.88 132 ASP B C 1
ATOM 3960 O O . ASP B 1 132 ? -12.398 -13.148 10.023 1 98.88 132 ASP B O 1
ATOM 3964 N N . PRO B 1 133 ? -12.141 -11.094 9.094 1 97.88 133 PRO B N 1
ATOM 3965 C CA . PRO B 1 133 ? -12.711 -10.461 10.289 1 97.88 133 PRO B CA 1
ATOM 3966 C C . PRO B 1 133 ? -14.172 -10.828 10.508 1 97.88 133 PRO B C 1
ATOM 3968 O O . PRO B 1 133 ? -14.695 -10.664 11.609 1 97.88 133 PRO B O 1
ATOM 3971 N N . ASN B 1 134 ? -14.828 -11.352 9.492 1 98.06 134 ASN B N 1
ATOM 3972 C CA . ASN B 1 134 ? -16.266 -11.617 9.602 1 98.06 134 ASN B CA 1
ATOM 3973 C C . ASN B 1 134 ? -16.547 -13.102 9.805 1 98.06 134 ASN B C 1
ATOM 3975 O O . ASN B 1 134 ? -17.688 -13.539 9.734 1 98.06 134 ASN B O 1
ATOM 3979 N N . GLY B 1 135 ? -15.578 -13.93 9.938 1 98.62 135 GLY B N 1
ATOM 3980 C CA . GLY B 1 135 ? -15.727 -15.328 10.336 1 98.62 135 GLY B CA 1
ATOM 3981 C C . GLY B 1 135 ? -16.25 -16.203 9.219 1 98.62 135 GLY B C 1
ATOM 3982 O O . GLY B 1 135 ? -17.094 -17.078 9.453 1 98.62 135 GLY B O 1
ATOM 3983 N N . HIS B 1 136 ? -15.766 -16 7.992 1 98.81 136 HIS B N 1
ATOM 3984 C CA . HIS B 1 136 ? -16.234 -16.766 6.848 1 98.81 136 HIS B CA 1
ATOM 3985 C C . HIS B 1 136 ? -15.555 -18.125 6.773 1 98.81 136 HIS B C 1
ATOM 3987 O O . HIS B 1 136 ? -16.125 -19.094 6.266 1 98.81 136 HIS B O 1
ATOM 3993 N N . VAL B 1 137 ? -14.32 -18.25 7.23 1 98.88 137 VAL B N 1
ATOM 3994 C CA . VAL B 1 137 ? -13.625 -19.531 7.223 1 98.88 137 VAL B CA 1
ATOM 3995 C C . VAL B 1 137 ? -14.266 -20.484 8.227 1 98.88 137 VAL B C 1
ATOM 3997 O O . VAL B 1 137 ? -14.344 -20.172 9.422 1 98.88 137 VAL B O 1
ATOM 4000 N N . PRO B 1 138 ? -14.719 -21.641 7.812 1 98.5 138 PRO B N 1
ATOM 4001 C CA . PRO B 1 138 ? -15.531 -22.5 8.688 1 98.5 138 PRO B CA 1
ATOM 4002 C C . PRO B 1 138 ? -14.68 -23.469 9.492 1 98.5 138 PRO B C 1
ATOM 4004 O O . PRO B 1 138 ? -15.227 -24.391 10.125 1 98.5 138 PRO B O 1
ATOM 4007 N N . PHE B 1 139 ? -13.406 -23.484 9.484 1 98.25 139 PHE B N 1
ATOM 4008 C CA . PHE B 1 139 ? -12.508 -24.328 10.25 1 98.25 139 PHE B CA 1
ATOM 4009 C C . PHE B 1 139 ? -11.555 -23.5 11.094 1 98.25 139 PHE B C 1
ATOM 4011 O O . PHE B 1 139 ? -11.438 -22.281 10.898 1 98.25 139 PHE B O 1
ATOM 4018 N N . PRO B 1 140 ? -10.875 -24.094 12.078 1 97.62 140 PRO B N 1
ATOM 4019 C CA . PRO B 1 140 ? -10.008 -23.328 12.969 1 97.62 140 PRO B CA 1
ATOM 4020 C C . PRO B 1 140 ? -8.828 -22.672 12.234 1 97.62 140 PRO B C 1
ATOM 4022 O O . PRO B 1 140 ? -8.172 -23.328 11.422 1 97.62 140 PRO B O 1
ATOM 4025 N N . LEU B 1 141 ? -8.672 -21.438 12.477 1 98.5 141 LEU B N 1
ATOM 4026 C CA . LEU B 1 141 ? -7.516 -20.688 11.984 1 98.5 141 LEU B CA 1
ATOM 4027 C C . LEU B 1 141 ? -6.391 -20.688 13.016 1 98.5 141 LEU B C 1
ATOM 4029 O O . LEU B 1 141 ? -6.625 -20.969 14.195 1 98.5 141 LEU B O 1
ATOM 4033 N N . PHE B 1 142 ? -5.215 -20.469 12.562 1 98.12 142 PHE B N 1
ATOM 4034 C CA . PHE B 1 142 ? -4.074 -20.484 13.469 1 98.12 142 PHE B CA 1
ATOM 4035 C C . PHE B 1 142 ? -4.152 -19.344 14.461 1 98.12 142 PHE B C 1
ATOM 4037 O O . PHE B 1 142 ? -3.932 -19.531 15.656 1 98.12 142 PHE B O 1
ATOM 4044 N N . ARG B 1 143 ? -4.477 -18.141 13.953 1 97.94 143 ARG B N 1
ATOM 4045 C CA . ARG B 1 143 ? -4.504 -16.969 14.805 1 97.94 143 ARG B CA 1
ATOM 4046 C C . ARG B 1 143 ? -5.918 -16.688 15.305 1 97.94 143 ARG B C 1
ATOM 4048 O O . ARG B 1 143 ? -6.875 -16.719 14.531 1 97.94 143 ARG B O 1
ATOM 4055 N N . PRO B 1 144 ? -5.988 -16.281 16.578 1 97.19 144 PRO B N 1
ATOM 4056 C CA . PRO B 1 144 ? -7.305 -15.938 17.125 1 97.19 144 PRO B CA 1
ATOM 4057 C C . PRO B 1 144 ? -7.855 -14.633 16.562 1 97.19 144 PRO B C 1
ATOM 4059 O O . PRO B 1 144 ? -9.07 -14.422 16.547 1 97.19 144 PRO B O 1
ATOM 4062 N N . ASP B 1 145 ? -6.992 -13.742 16.094 1 97.06 145 ASP B N 1
ATOM 4063 C CA . ASP B 1 145 ? -7.449 -12.461 15.57 1 97.06 145 ASP B CA 1
ATOM 4064 C C . ASP B 1 145 ? -7.859 -12.586 14.102 1 97.06 145 ASP B C 1
ATOM 4066 O O . ASP B 1 145 ? -8.195 -11.594 13.461 1 97.06 145 ASP B O 1
ATOM 4070 N N . ARG B 1 146 ? -7.762 -13.75 13.5 1 98.31 146 ARG B N 1
ATOM 4071 C CA . ARG B 1 146 ? -8.242 -14.18 12.188 1 98.31 146 ARG B CA 1
ATOM 4072 C C . ARG B 1 146 ? -7.484 -13.461 11.07 1 98.31 146 ARG B C 1
ATOM 4074 O O . ARG B 1 146 ? -8.055 -13.18 10.016 1 98.31 146 ARG B O 1
ATOM 4081 N N . VAL B 1 147 ? -6.254 -12.992 11.414 1 98.75 147 VAL B N 1
ATOM 4082 C CA . VAL B 1 147 ? -5.281 -12.719 10.359 1 98.75 147 VAL B CA 1
ATOM 4083 C C . VAL B 1 147 ? -4.785 -14.039 9.766 1 98.75 147 VAL B C 1
ATOM 4085 O O . VAL B 1 147 ? -4.34 -14.93 10.492 1 98.75 147 VAL B O 1
ATOM 4088 N N . LEU B 1 148 ? -4.875 -14.148 8.492 1 98.88 148 LEU B N 1
ATOM 4089 C CA . LEU B 1 148 ? -4.637 -15.438 7.852 1 98.88 148 LEU B CA 1
ATOM 4090 C C . LEU B 1 148 ? -3.143 -15.703 7.699 1 98.88 148 LEU B C 1
ATOM 4092 O O . LEU B 1 148 ? -2.377 -14.797 7.371 1 98.88 148 LEU B O 1
ATOM 4096 N N . THR B 1 149 ? -2.725 -16.969 7.914 1 98.81 149 THR B N 1
ATOM 4097 C CA . THR B 1 149 ? -1.323 -17.375 7.852 1 98.81 149 THR B CA 1
ATOM 4098 C C . THR B 1 149 ? -1.123 -18.5 6.836 1 98.81 149 THR B C 1
ATOM 4100 O O . THR B 1 149 ? -2.092 -19.016 6.281 1 98.81 149 THR B O 1
ATOM 4103 N N . GLY B 1 150 ? 0.189 -18.859 6.695 1 98.62 150 GLY B N 1
ATOM 4104 C CA . GLY B 1 150 ? 0.559 -19.906 5.754 1 98.62 150 GLY B CA 1
ATOM 4105 C C . GLY B 1 150 ? 0.1 -21.281 6.188 1 98.62 150 GLY B C 1
ATOM 4106 O O . GLY B 1 150 ? 0.166 -22.25 5.41 1 98.62 150 GLY B O 1
ATOM 4107 N N . THR B 1 151 ? -0.352 -21.391 7.387 1 98.31 151 THR B N 1
ATOM 4108 C CA . THR B 1 151 ? -0.926 -22.656 7.844 1 98.31 151 THR B CA 1
ATOM 4109 C C . THR B 1 151 ? -2.406 -22.734 7.477 1 98.31 151 THR B C 1
ATOM 4111 O O . THR B 1 151 ? -2.955 -23.828 7.336 1 98.31 151 THR B O 1
ATOM 4114 N N . ASP B 1 152 ? -3.008 -21.609 7.305 1 98.69 152 ASP B N 1
ATOM 4115 C CA . ASP B 1 152 ? -4.438 -21.578 7.02 1 98.69 152 ASP B CA 1
ATOM 4116 C C . ASP B 1 152 ? -4.707 -21.812 5.535 1 98.69 152 ASP B C 1
ATOM 4118 O O . ASP B 1 152 ? -5.652 -22.516 5.172 1 98.69 152 ASP B O 1
ATOM 4122 N N . PHE B 1 153 ? -3.912 -21.156 4.695 1 98.75 153 PHE B N 1
ATOM 4123 C CA . PHE B 1 153 ? -4.082 -21.25 3.248 1 98.75 153 PHE B CA 1
ATOM 4124 C C . PHE B 1 153 ? -2.732 -21.188 2.541 1 98.75 153 PHE B C 1
ATOM 4126 O O . PHE B 1 153 ? -1.73 -20.781 3.137 1 98.75 153 PHE B O 1
ATOM 4133 N N . ASP B 1 154 ? -2.705 -21.641 1.319 1 98.56 154 ASP B N 1
ATOM 4134 C CA . ASP B 1 154 ? -1.557 -21.562 0.421 1 98.56 154 ASP B CA 1
ATOM 4135 C C . ASP B 1 154 ? -1.936 -20.875 -0.892 1 98.56 154 ASP B C 1
ATOM 4137 O O . ASP B 1 154 ? -2.104 -21.547 -1.917 1 98.56 154 ASP B O 1
ATOM 4141 N N . PRO B 1 155 ? -1.971 -19.469 -0.882 1 98.62 155 PRO B N 1
ATOM 4142 C CA . PRO B 1 155 ? -2.283 -18.734 -2.109 1 98.62 155 PRO B CA 1
ATOM 4143 C C . PRO B 1 155 ? -1.247 -18.953 -3.209 1 98.62 155 PRO B C 1
ATOM 4145 O O . PRO B 1 155 ? -0.043 -18.906 -2.943 1 98.62 155 PRO B O 1
ATOM 4148 N N . GLU B 1 156 ? -1.713 -19.109 -4.445 1 98.12 156 GLU B N 1
ATOM 4149 C CA . GLU B 1 156 ? -0.762 -19.406 -5.512 1 98.12 156 GLU B CA 1
ATOM 4150 C C . GLU B 1 156 ? -1.01 -18.516 -6.73 1 98.12 156 GLU B C 1
ATOM 4152 O O . GLU B 1 156 ? -0.165 -18.438 -7.625 1 98.12 156 GLU B O 1
ATOM 4157 N N . SER B 1 157 ? -2.123 -17.922 -6.844 1 97.94 157 SER B N 1
ATOM 4158 C CA . SER B 1 157 ? -2.51 -17.031 -7.93 1 97.94 157 SER B CA 1
ATOM 4159 C C . SER B 1 157 ? -3.654 -16.109 -7.508 1 97.94 157 SER B C 1
ATOM 4161 O O . SER B 1 157 ? -4.297 -16.344 -6.48 1 97.94 157 SER B O 1
ATOM 4163 N N . PHE B 1 158 ? -3.793 -15.047 -8.203 1 98.62 158 PHE B N 1
ATOM 4164 C CA . PHE B 1 158 ? -4.926 -14.172 -7.906 1 98.62 158 PHE B CA 1
ATOM 4165 C C . PHE B 1 158 ? -5.273 -13.305 -9.109 1 98.62 158 PHE B C 1
ATOM 4167 O O . PHE B 1 158 ? -4.445 -13.125 -10.008 1 98.62 158 PHE B O 1
ATOM 4174 N N . VAL B 1 159 ? -6.551 -12.883 -9.219 1 98.69 159 VAL B N 1
ATOM 4175 C CA . VAL B 1 159 ? -7.062 -11.938 -10.195 1 98.69 159 VAL B CA 1
ATOM 4176 C C . VAL B 1 159 ? -7.832 -10.82 -9.492 1 98.69 159 VAL B C 1
ATOM 4178 O O . VAL B 1 159 ? -8.234 -10.977 -8.336 1 98.69 159 VAL B O 1
ATOM 4181 N N . ARG B 1 160 ? -7.93 -9.742 -10.133 1 98.38 160 ARG B N 1
ATOM 4182 C CA . ARG B 1 160 ? -8.633 -8.578 -9.594 1 98.38 160 ARG B CA 1
ATOM 4183 C C . ARG B 1 160 ? -9.82 -8.203 -10.484 1 98.38 160 ARG B C 1
ATOM 4185 O O . ARG B 1 160 ? -9.688 -8.117 -11.703 1 98.38 160 ARG B O 1
ATOM 4192 N N . LEU B 1 161 ? -10.953 -7.996 -9.898 1 98 161 LEU B N 1
ATOM 4193 C CA . LEU B 1 161 ? -12.148 -7.562 -10.609 1 98 161 LEU B CA 1
ATOM 4194 C C . LEU B 1 161 ? -12.227 -6.039 -10.672 1 98 161 LEU B C 1
ATOM 4196 O O . LEU B 1 161 ? -11.492 -5.352 -9.961 1 98 161 LEU B O 1
ATOM 4200 N N . PRO B 1 162 ? -13.102 -5.508 -11.516 1 94.75 162 PRO B N 1
ATOM 4201 C CA . PRO B 1 162 ? -13.211 -4.055 -11.672 1 94.75 162 PRO B CA 1
ATOM 4202 C C . PRO B 1 162 ? -13.594 -3.344 -10.383 1 94.75 162 PRO B C 1
ATOM 4204 O O . PRO B 1 162 ? -13.242 -2.178 -10.188 1 94.75 162 PRO B O 1
ATOM 4207 N N . ASP B 1 163 ? -14.227 -3.988 -9.508 1 93.31 163 ASP B N 1
ATOM 4208 C CA . ASP B 1 163 ? -14.648 -3.355 -8.258 1 93.31 163 ASP B CA 1
ATOM 4209 C C . ASP B 1 163 ? -13.523 -3.385 -7.223 1 93.31 163 ASP B C 1
ATOM 4211 O O . ASP B 1 163 ? -13.711 -2.957 -6.082 1 93.31 163 ASP B O 1
ATOM 4215 N N . GLY B 1 164 ? -12.422 -3.885 -7.59 1 95.38 164 GLY B N 1
ATOM 4216 C CA . GLY B 1 164 ? -11.242 -3.881 -6.734 1 95.38 164 GLY B CA 1
ATOM 4217 C C . GLY B 1 164 ? -11.109 -5.137 -5.898 1 95.38 164 GLY B C 1
ATOM 4218 O O . GLY B 1 164 ? -10.117 -5.316 -5.191 1 95.38 164 GLY B O 1
ATOM 4219 N N . THR B 1 165 ? -12.086 -6.043 -5.977 1 97.94 165 THR B N 1
ATOM 4220 C CA . THR B 1 165 ? -12.008 -7.27 -5.188 1 97.94 165 THR B CA 1
ATOM 4221 C C . THR B 1 165 ? -11.055 -8.273 -5.836 1 97.94 165 THR B C 1
ATOM 4223 O O . THR B 1 165 ? -10.742 -8.164 -7.023 1 97.94 165 THR B O 1
ATOM 4226 N N . TYR B 1 166 ? -10.625 -9.234 -5.031 1 98.81 166 TYR B N 1
ATOM 4227 C CA . TYR B 1 166 ? -9.688 -10.258 -5.484 1 98.81 166 TYR B CA 1
ATOM 4228 C C . TYR B 1 166 ? -10.297 -11.648 -5.375 1 98.81 166 TYR B C 1
ATOM 4230 O O . TYR B 1 166 ? -10.992 -11.953 -4.406 1 98.81 166 TYR B O 1
ATOM 4238 N N . TRP B 1 167 ? -10.023 -12.406 -6.383 1 98.94 167 TRP B N 1
ATOM 4239 C CA . TRP B 1 167 ? -10.133 -13.859 -6.242 1 98.94 167 TRP B CA 1
ATOM 4240 C C . TRP B 1 167 ? -8.758 -14.508 -6.18 1 98.94 167 TRP B C 1
ATOM 4242 O O . TRP B 1 167 ? -7.875 -14.18 -6.977 1 98.94 167 TRP B O 1
ATOM 4252 N N . VAL B 1 168 ? -8.594 -15.383 -5.223 1 98.94 168 VAL B N 1
ATOM 4253 C CA . VAL B 1 168 ? -7.305 -16.016 -4.957 1 98.94 168 VAL B CA 1
ATOM 4254 C C . VAL B 1 168 ? -7.445 -17.531 -5.059 1 98.94 168 VAL B C 1
ATOM 4256 O O . VAL B 1 168 ? -8.391 -18.109 -4.523 1 98.94 168 VAL B O 1
ATOM 4259 N N . GLY B 1 169 ? -6.512 -18.156 -5.797 1 98.88 169 GLY B N 1
ATOM 4260 C CA . GLY B 1 169 ? -6.438 -19.609 -5.828 1 98.88 169 GLY B CA 1
ATOM 4261 C C . GLY B 1 169 ? -5.586 -20.188 -4.715 1 98.88 169 GLY B C 1
ATOM 4262 O O . GLY B 1 169 ? -4.449 -19.766 -4.508 1 98.88 169 GLY B O 1
ATOM 4263 N N . ASP B 1 170 ? -6.145 -21.172 -3.965 1 98.5 170 ASP B N 1
ATOM 4264 C CA . ASP B 1 170 ? -5.496 -21.828 -2.836 1 98.5 170 ASP B CA 1
ATOM 4265 C C . ASP B 1 170 ? -5.23 -23.297 -3.135 1 98.5 170 ASP B C 1
ATOM 4267 O O . ASP B 1 170 ? -6.07 -23.984 -3.73 1 98.5 170 ASP B O 1
ATOM 4271 N N . GLU B 1 171 ? -4.133 -23.812 -2.65 1 97.94 171 GLU B N 1
ATOM 4272 C CA . GLU B 1 171 ? -3.729 -25.188 -2.947 1 97.94 171 GLU B CA 1
ATOM 4273 C C . GLU B 1 171 ? -4.273 -26.156 -1.908 1 97.94 171 GLU B C 1
ATOM 4275 O O . GLU B 1 171 ? -4.402 -27.359 -2.176 1 97.94 171 GLU B O 1
ATOM 4280 N N . PHE B 1 172 ? -4.531 -25.703 -0.722 1 97.69 172 PHE B N 1
ATOM 4281 C CA . PHE B 1 172 ? -4.875 -26.609 0.358 1 97.69 172 PHE B CA 1
ATOM 4282 C C . PHE B 1 172 ? -6.246 -27.234 0.121 1 97.69 172 PHE B C 1
ATOM 4284 O O . PHE B 1 172 ? -6.453 -28.422 0.403 1 97.69 172 PHE B O 1
ATOM 4291 N N . GLY B 1 173 ? -7.086 -26.547 -0.528 1 96.62 173 GLY B N 1
ATOM 4292 C CA . GLY B 1 173 ? -8.422 -27.062 -0.775 1 96.62 173 GLY B CA 1
ATOM 4293 C C . GLY B 1 173 ? -8.453 -28.188 -1.797 1 96.62 173 GLY B C 1
ATOM 4294 O O . GLY B 1 173 ? -8.539 -29.359 -1.434 1 96.62 173 GLY B O 1
ATOM 4295 N N . PRO B 1 174 ? -8.438 -27.766 -2.982 1 98.12 174 PRO B N 1
ATOM 4296 C CA . PRO B 1 174 ? -8.266 -26.422 -3.523 1 98.12 174 PRO B CA 1
ATOM 4297 C C . PRO B 1 174 ? -9.484 -25.531 -3.293 1 98.12 174 PRO B C 1
ATOM 4299 O O . PRO B 1 174 ? -10.617 -26 -3.344 1 98.12 174 PRO B O 1
ATOM 4302 N N . PHE B 1 175 ? -9.211 -24.281 -2.891 1 98.75 175 PHE B N 1
ATOM 4303 C CA . PHE B 1 175 ? -10.242 -23.266 -2.648 1 98.75 175 PHE B CA 1
ATOM 4304 C C . PHE B 1 175 ? -10.07 -22.078 -3.582 1 98.75 175 PHE B C 1
ATOM 4306 O O . PHE B 1 175 ? -8.953 -21.766 -3.998 1 98.75 175 PHE B O 1
ATOM 4313 N N . LEU B 1 176 ? -11.156 -21.484 -4.008 1 98.94 176 LEU B N 1
ATOM 4314 C CA . LEU B 1 176 ? -11.156 -20.094 -4.418 1 98.94 176 LEU B CA 1
ATOM 4315 C C . LEU B 1 176 ? -11.602 -19.188 -3.273 1 98.94 176 LEU B C 1
ATOM 4317 O O . LEU B 1 176 ? -12.594 -19.484 -2.602 1 98.94 176 LEU B O 1
ATOM 4321 N N . LEU B 1 177 ? -10.812 -18.188 -2.998 1 98.94 177 LEU B N 1
ATOM 4322 C CA . LEU B 1 177 ? -11.07 -17.234 -1.921 1 98.94 177 LEU B CA 1
ATOM 4323 C C . LEU B 1 177 ? -11.375 -15.852 -2.479 1 98.94 177 LEU B C 1
ATOM 4325 O O . LEU B 1 177 ? -10.656 -15.352 -3.35 1 98.94 177 LEU B O 1
ATOM 4329 N N . HIS B 1 178 ? -12.438 -15.203 -1.998 1 98.94 178 HIS B N 1
ATOM 4330 C CA . HIS B 1 178 ? -12.867 -13.883 -2.455 1 98.94 178 HIS B CA 1
ATOM 4331 C C . HIS B 1 178 ? -12.602 -12.82 -1.394 1 98.94 178 HIS B C 1
ATOM 4333 O O . HIS B 1 178 ? -13.18 -12.875 -0.303 1 98.94 178 HIS B O 1
ATOM 4339 N N . PHE B 1 179 ? -11.727 -11.859 -1.673 1 98.94 179 PHE B N 1
ATOM 4340 C CA . PHE B 1 179 ? -11.352 -10.805 -0.738 1 98.94 179 PHE B CA 1
ATOM 4341 C C . PHE B 1 179 ? -11.773 -9.438 -1.267 1 98.94 179 PHE B C 1
ATOM 4343 O O . PHE B 1 179 ? -11.828 -9.227 -2.48 1 98.94 179 PHE B O 1
ATOM 4350 N N . ASP B 1 180 ? -12.078 -8.516 -0.377 1 98.62 180 ASP B N 1
ATOM 4351 C CA . ASP B 1 180 ? -12.281 -7.137 -0.821 1 98.62 180 ASP B CA 1
ATOM 4352 C C . ASP B 1 180 ? -10.945 -6.43 -1.046 1 98.62 180 ASP B C 1
ATOM 4354 O O . ASP B 1 180 ? -9.883 -7.035 -0.886 1 98.62 180 ASP B O 1
ATOM 4358 N N . ARG B 1 181 ? -10.984 -5.188 -1.44 1 98.19 181 ARG B N 1
ATOM 4359 C CA . ARG B 1 181 ? -9.781 -4.469 -1.851 1 98.19 181 ARG B CA 1
ATOM 4360 C C . ARG B 1 181 ? -8.867 -4.203 -0.658 1 98.19 181 ARG B C 1
ATOM 4362 O O . ARG B 1 181 ? -7.707 -3.83 -0.83 1 98.19 181 ARG B O 1
ATOM 4369 N N . ALA B 1 182 ? -9.367 -4.344 0.573 1 98.44 182 ALA B N 1
ATOM 4370 C CA . ALA B 1 182 ? -8.555 -4.164 1.773 1 98.44 182 ALA B CA 1
ATOM 4371 C C . ALA B 1 182 ? -8.047 -5.504 2.297 1 98.44 182 ALA B C 1
ATOM 4373 O O . ALA B 1 182 ? -7.418 -5.566 3.355 1 98.44 182 ALA B O 1
ATOM 4374 N N . GLY B 1 183 ? -8.344 -6.621 1.618 1 98.75 183 GLY B N 1
ATOM 4375 C CA . GLY B 1 183 ? -7.828 -7.93 1.978 1 98.75 183 GLY B CA 1
ATOM 4376 C C . GLY B 1 183 ? -8.727 -8.68 2.939 1 98.75 183 GLY B C 1
ATOM 4377 O O . GLY B 1 183 ? -8.32 -9.68 3.531 1 98.75 183 GLY B O 1
ATOM 4378 N N . ARG B 1 184 ? -10 -8.234 3.148 1 98.81 184 ARG B N 1
ATOM 4379 C CA . ARG B 1 184 ? -10.93 -8.922 4.043 1 98.81 184 ARG B CA 1
ATOM 4380 C C . ARG B 1 184 ? -11.75 -9.961 3.285 1 98.81 184 ARG B C 1
ATOM 4382 O O . ARG B 1 184 ? -12.32 -9.664 2.236 1 98.81 184 ARG B O 1
ATOM 4389 N N . LEU B 1 185 ? -11.727 -11.164 3.762 1 98.94 185 LEU B N 1
ATOM 4390 C CA . LEU B 1 185 ? -12.492 -12.234 3.129 1 98.94 185 LEU B CA 1
ATOM 4391 C C . LEU B 1 185 ? -13.977 -11.891 3.084 1 98.94 185 LEU B C 1
ATOM 4393 O O . LEU B 1 185 ? -14.539 -11.438 4.078 1 98.94 185 LEU B O 1
ATOM 4397 N N . LEU B 1 186 ? -14.602 -12.172 1.96 1 98.75 186 LEU B N 1
ATOM 4398 C CA . LEU B 1 186 ? -15.961 -11.688 1.735 1 98.75 186 LEU B CA 1
ATOM 4399 C C . LEU B 1 186 ? -16.969 -12.82 1.858 1 98.75 186 LEU B C 1
ATOM 4401 O O . LEU B 1 186 ? -18.172 -12.578 2.033 1 98.75 186 LEU B O 1
ATOM 4405 N N . ALA B 1 187 ? -16.562 -14.055 1.74 1 98.75 187 ALA B N 1
ATOM 4406 C CA . ALA B 1 187 ? -17.422 -15.234 1.749 1 98.75 187 ALA B CA 1
ATOM 4407 C C . ALA B 1 187 ? -16.625 -16.484 2.102 1 98.75 187 ALA B C 1
ATOM 4409 O O . ALA B 1 187 ? -15.391 -16.469 2.084 1 98.75 187 ALA B O 1
ATOM 4410 N N . PRO B 1 188 ? -17.312 -17.547 2.471 1 98.75 188 PRO B N 1
ATOM 4411 C CA . PRO B 1 188 ? -16.578 -18.781 2.729 1 98.75 188 PRO B CA 1
ATOM 4412 C C . PRO B 1 188 ? -15.797 -19.281 1.514 1 98.75 188 PRO B C 1
ATOM 4414 O O . PRO B 1 188 ? -16.203 -19.016 0.374 1 98.75 188 PRO B O 1
ATOM 4417 N N . PRO B 1 189 ? -14.664 -19.984 1.757 1 98.81 189 PRO B N 1
ATOM 4418 C CA . PRO B 1 189 ? -13.922 -20.562 0.643 1 98.81 189 PRO B CA 1
ATOM 4419 C C . PRO B 1 189 ? -14.797 -21.438 -0.257 1 98.81 189 PRO B C 1
ATOM 4421 O O . PRO B 1 189 ? -15.641 -22.188 0.237 1 98.81 189 PRO B O 1
ATOM 4424 N N . VAL B 1 190 ? -14.57 -21.297 -1.549 1 98.81 190 VAL B N 1
ATOM 4425 C CA . VAL B 1 190 ? -15.312 -22.109 -2.5 1 98.81 190 VAL B CA 1
ATOM 4426 C C . VAL B 1 190 ? -14.492 -23.344 -2.877 1 98.81 190 VAL B C 1
ATOM 4428 O O . VAL B 1 190 ? -13.461 -23.234 -3.541 1 98.81 190 VAL B O 1
ATOM 4431 N N . SER B 1 191 ? -15 -24.469 -2.559 1 98.38 191 SER B N 1
ATOM 4432 C CA . SER B 1 191 ? -14.32 -25.719 -2.863 1 98.38 191 SER B CA 1
ATOM 4433 C C . SER B 1 191 ? -14.531 -26.125 -4.32 1 98.38 191 SER B C 1
ATOM 4435 O O . SER B 1 191 ? -15.609 -25.922 -4.879 1 98.38 191 SER B O 1
ATOM 4437 N N . LEU B 1 192 ? -13.484 -26.688 -4.934 1 98.5 192 LEU B N 1
ATOM 4438 C CA . LEU B 1 192 ? -13.711 -27.406 -6.188 1 98.5 192 LEU B CA 1
ATOM 4439 C C . LEU B 1 192 ? -14.453 -28.719 -5.945 1 98.5 192 LEU B C 1
ATOM 4441 O O . LEU B 1 192 ? -13.969 -29.594 -5.227 1 98.5 192 LEU B O 1
ATOM 4445 N N . PRO B 1 193 ? -15.625 -28.875 -6.566 1 97.25 193 PRO B N 1
ATOM 4446 C CA . PRO B 1 193 ? -16.438 -30.062 -6.285 1 97.25 193 PRO B CA 1
ATOM 4447 C C . PRO B 1 193 ? -15.695 -31.359 -6.617 1 97.25 193 PRO B C 1
ATOM 4449 O O . PRO B 1 193 ? -15.172 -31.516 -7.723 1 97.25 193 PRO B O 1
ATOM 4452 N N . GLY B 1 194 ? -15.617 -32.219 -5.613 1 96.44 194 GLY B N 1
ATOM 4453 C CA . GLY B 1 194 ? -15.117 -33.594 -5.809 1 96.44 194 GLY B CA 1
ATOM 4454 C C . GLY B 1 194 ? -13.609 -33.656 -5.805 1 96.44 194 GLY B C 1
ATOM 4455 O O . GLY B 1 194 ? -13.039 -34.719 -6.082 1 96.44 194 GLY B O 1
ATOM 4456 N N . VAL B 1 195 ? -12.883 -32.656 -5.578 1 98.12 195 VAL B N 1
ATOM 4457 C CA . VAL B 1 195 ? -11.422 -32.656 -5.551 1 98.12 195 VAL B CA 1
ATOM 4458 C C . VAL B 1 195 ? -10.938 -32.281 -4.16 1 98.12 195 VAL B C 1
ATOM 4460 O O . VAL B 1 195 ? -11.328 -31.234 -3.623 1 98.12 195 VAL B O 1
ATOM 4463 N N . PHE B 1 196 ? -10.062 -33.094 -3.557 1 97.31 196 PHE B N 1
ATOM 4464 C CA . PHE B 1 196 ? -9.609 -32.906 -2.188 1 97.31 196 PHE B CA 1
ATOM 4465 C C . PHE B 1 196 ? -8.094 -33.062 -2.094 1 97.31 196 PHE B C 1
ATOM 4467 O O . PHE B 1 196 ? -7.566 -34.156 -2.375 1 97.31 196 PHE B O 1
ATOM 4474 N N . ALA B 1 197 ? -7.449 -32 -1.706 1 96.88 197 ALA B N 1
ATOM 4475 C CA . ALA B 1 197 ? -6.043 -32.125 -1.339 1 96.88 197 ALA B CA 1
ATOM 4476 C C . ALA B 1 197 ? -5.887 -32.688 0.064 1 96.88 197 ALA B C 1
ATOM 4478 O O . ALA B 1 197 ? -6.836 -32.688 0.852 1 96.88 197 ALA B O 1
ATOM 4479 N N . PRO B 1 198 ? -4.711 -33.281 0.374 1 96.75 198 PRO B N 1
ATOM 4480 C CA . PRO B 1 198 ? -4.512 -33.844 1.712 1 96.75 198 PRO B CA 1
ATOM 4481 C C . PRO B 1 198 ? -4.633 -32.781 2.814 1 96.75 198 PRO B C 1
ATOM 4483 O O . PRO B 1 198 ? -5.047 -33.094 3.934 1 96.75 198 PRO B O 1
ATOM 4486 N N . ASP B 1 199 ? -4.316 -31.531 2.514 1 96.06 199 ASP B N 1
ATOM 4487 C CA . ASP B 1 199 ? -4.309 -30.484 3.521 1 96.06 199 ASP B CA 1
ATOM 4488 C C . ASP B 1 199 ? -5.684 -29.828 3.645 1 96.06 199 ASP B C 1
ATOM 4490 O O . ASP B 1 199 ? -5.859 -28.875 4.406 1 96.06 199 ASP B O 1
ATOM 4494 N N . ASN B 1 200 ? -6.676 -30.281 2.889 1 97.38 200 ASN B N 1
ATOM 4495 C CA . ASN B 1 200 ? -8.023 -29.75 2.941 1 97.38 200 ASN B CA 1
ATOM 4496 C C . ASN B 1 200 ? -8.672 -29.969 4.305 1 97.38 200 ASN B C 1
ATOM 4498 O O . ASN B 1 200 ? -8.961 -31.109 4.676 1 97.38 200 ASN B O 1
ATOM 4502 N N . PRO B 1 201 ? -8.945 -28.891 4.996 1 96.31 201 PRO B N 1
ATOM 4503 C CA . PRO B 1 201 ? -9.523 -29.062 6.332 1 96.31 201 PRO B CA 1
ATOM 4504 C C . PRO B 1 201 ? -10.984 -29.531 6.289 1 96.31 201 PRO B C 1
ATOM 4506 O O . PRO B 1 201 ? -11.539 -29.938 7.316 1 96.31 201 PRO B O 1
ATOM 4509 N N . LEU B 1 202 ? -11.578 -29.547 5.148 1 96.25 202 LEU B N 1
ATOM 4510 C CA . LEU B 1 202 ? -13 -29.844 5.039 1 96.25 202 LEU B CA 1
ATOM 4511 C C . LEU B 1 202 ? -13.211 -31.281 4.547 1 96.25 202 LEU B C 1
ATOM 4513 O O . LEU B 1 202 ? -14.352 -31.719 4.395 1 96.25 202 LEU B O 1
ATOM 4517 N N . ARG B 1 203 ? -12.18 -31.984 4.34 1 94.88 203 ARG B N 1
ATOM 4518 C CA . ARG B 1 203 ? -12.336 -33.281 3.686 1 94.88 203 ARG B CA 1
ATOM 4519 C C . ARG B 1 203 ? -12.82 -34.344 4.672 1 94.88 203 ARG B C 1
ATOM 4521 O O . ARG B 1 203 ? -13.289 -35.406 4.27 1 94.88 203 ARG B O 1
ATOM 4528 N N . GLY B 1 204 ? -12.688 -34.062 6.047 1 93.62 204 GLY B N 1
ATOM 4529 C CA . GLY B 1 204 ? -13.023 -35.094 7.012 1 93.62 204 GLY B CA 1
ATOM 4530 C C . GLY B 1 204 ? -12.312 -36.406 6.754 1 93.62 204 GLY B C 1
ATOM 4531 O O . GLY B 1 204 ? -11.086 -36.438 6.613 1 93.62 204 GLY B O 1
ATOM 4532 N N . ASP B 1 205 ? -13.172 -37.406 6.52 1 94.38 205 ASP B N 1
ATOM 4533 C CA . ASP B 1 205 ? -12.625 -38.75 6.293 1 94.38 205 ASP B CA 1
ATOM 4534 C C . ASP B 1 205 ? -12.508 -39.062 4.801 1 94.38 205 ASP B C 1
ATOM 4536 O O . ASP B 1 205 ? -12.023 -40.125 4.41 1 94.38 205 ASP B O 1
ATOM 4540 N N . THR B 1 206 ? -12.906 -38.156 3.977 1 95.69 206 THR B N 1
ATOM 4541 C CA . THR B 1 206 ? -12.805 -38.344 2.539 1 95.69 206 THR B CA 1
ATOM 4542 C C . THR B 1 206 ? -11.344 -38.438 2.109 1 95.69 206 THR B C 1
ATOM 4544 O O . THR B 1 206 ? -10.547 -37.531 2.42 1 95.69 206 THR B O 1
ATOM 4547 N N . PRO B 1 207 ? -10.953 -39.5 1.478 1 96.69 207 PRO B N 1
ATOM 4548 C CA . PRO B 1 207 ? -9.57 -39.562 1.009 1 96.69 207 PRO B CA 1
ATOM 4549 C C . PRO B 1 207 ? -9.227 -38.469 0.03 1 96.69 207 PRO B C 1
ATOM 4551 O O . PRO B 1 207 ? -10.07 -38.062 -0.775 1 96.69 207 PRO B O 1
ATOM 4554 N N . SER B 1 208 ? -8 -38 0.133 1 97.62 208 SER B N 1
ATOM 4555 C CA . SER B 1 208 ? -7.547 -37.062 -0.872 1 97.62 208 SER B CA 1
ATOM 4556 C C . SER B 1 208 ? -7.422 -37.719 -2.242 1 97.62 208 SER B C 1
ATOM 4558 O O . SER B 1 208 ? -7.156 -38.906 -2.34 1 97.62 208 SER B O 1
ATOM 4560 N N . ASN B 1 209 ? -7.691 -37.031 -3.283 1 98.12 209 ASN B N 1
ATOM 4561 C CA . ASN B 1 209 ? -7.504 -37.5 -4.648 1 98.12 209 ASN B CA 1
ATOM 4562 C C . ASN B 1 209 ? -6.594 -36.562 -5.449 1 98.12 209 ASN B C 1
ATOM 4564 O O . ASN B 1 209 ? -6.586 -36.625 -6.68 1 98.12 209 ASN B O 1
ATOM 4568 N N . LEU B 1 210 ? -5.953 -35.719 -4.746 1 97.19 210 LEU B N 1
ATOM 4569 C CA . LEU B 1 210 ? -4.879 -34.844 -5.234 1 97.19 210 LEU B CA 1
ATOM 4570 C C . LEU B 1 210 ? -3.631 -35 -4.371 1 97.19 210 LEU B C 1
ATOM 4572 O O . LEU B 1 210 ? -3.719 -35.375 -3.201 1 97.19 210 LEU B O 1
ATOM 4576 N N . GLY B 1 211 ? -2.504 -34.781 -5.004 1 93.75 211 GLY B N 1
ATOM 4577 C CA . GLY B 1 211 ? -1.287 -34.719 -4.211 1 93.75 211 GLY B CA 1
ATOM 4578 C C . GLY B 1 211 ? -1.186 -33.469 -3.361 1 93.75 211 GLY B C 1
ATOM 4579 O O . GLY B 1 211 ? -1.921 -32.5 -3.582 1 93.75 211 GLY B O 1
ATOM 4580 N N . GLY B 1 212 ? -0.282 -33.531 -2.363 1 92 212 GLY B N 1
ATOM 4581 C CA . GLY B 1 212 ? 0.011 -32.344 -1.579 1 92 212 GLY B CA 1
ATOM 4582 C C . GLY B 1 212 ? 0.636 -31.219 -2.396 1 92 212 GLY B C 1
ATOM 4583 O O . GLY B 1 212 ? 1.464 -31.484 -3.273 1 92 212 GLY B O 1
ATOM 4584 N N . SER B 1 213 ? 0.192 -29.969 -2.104 1 88.81 213 SER B N 1
ATOM 4585 C CA . SER B 1 213 ? 0.723 -28.812 -2.814 1 88.81 213 SER B CA 1
ATOM 4586 C C . SER B 1 213 ? 0.411 -28.875 -4.305 1 88.81 213 SER B C 1
ATOM 4588 O O . SER B 1 213 ? 1.262 -28.562 -5.141 1 88.81 213 SER B O 1
ATOM 4590 N N . ARG B 1 214 ? -0.692 -29.391 -4.637 1 95.31 214 ARG B N 1
ATOM 4591 C CA . ARG B 1 214 ? -1.035 -29.609 -6.035 1 95.31 214 ARG B CA 1
ATOM 4592 C C . ARG B 1 214 ? -2.412 -29.047 -6.363 1 95.31 214 ARG B C 1
ATOM 4594 O O . ARG B 1 214 ? -3.031 -29.438 -7.355 1 95.31 214 ARG B O 1
ATOM 4601 N N . GLY B 1 215 ? -2.928 -28.156 -5.523 1 97.5 215 GLY B N 1
ATOM 4602 C CA . GLY B 1 215 ? -4.191 -27.484 -5.793 1 97.5 215 GLY B CA 1
ATOM 4603 C C . GLY B 1 215 ? -4.09 -26.422 -6.863 1 97.5 215 GLY B C 1
ATOM 4604 O O . GLY B 1 215 ? -3.414 -26.609 -7.875 1 97.5 215 GLY B O 1
ATOM 4605 N N . PHE B 1 216 ? -4.867 -25.328 -6.695 1 98.44 216 PHE B N 1
ATOM 4606 C CA . PHE B 1 216 ? -4.859 -24.281 -7.715 1 98.44 216 PHE B CA 1
ATOM 4607 C C . PHE B 1 216 ? -3.502 -23.594 -7.766 1 98.44 216 PHE B C 1
ATOM 4609 O O . PHE B 1 216 ? -3 -23.125 -6.746 1 98.44 216 PHE B O 1
ATOM 4616 N N . GLU B 1 217 ? -3.004 -23.5 -9 1 97.75 217 GLU B N 1
ATOM 4617 C CA . GLU B 1 217 ? -1.725 -22.828 -9.242 1 97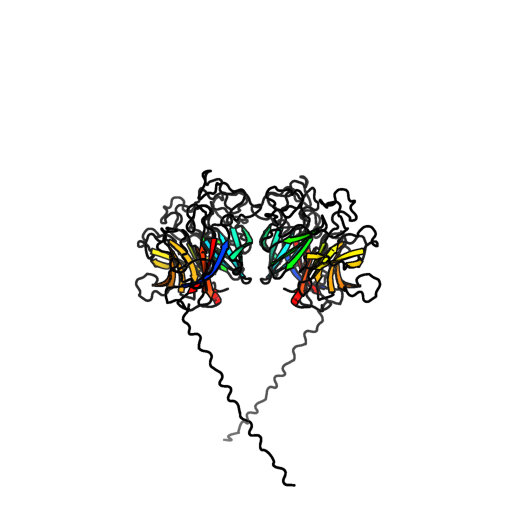.75 217 GLU B CA 1
ATOM 4618 C C . GLU B 1 217 ? -1.897 -21.609 -10.133 1 97.75 217 GLU B C 1
ATOM 4620 O O . GLU B 1 217 ? -1.096 -20.672 -10.07 1 97.75 217 GLU B O 1
ATOM 4625 N N . SER B 1 218 ? -2.898 -21.641 -10.961 1 98.06 218 SER B N 1
ATOM 4626 C CA . SER B 1 218 ? -3.102 -20.562 -11.93 1 98.06 218 SER B CA 1
ATOM 4627 C C . SER B 1 218 ? -4.551 -20.094 -11.93 1 98.06 218 SER B C 1
ATOM 4629 O O . SER B 1 218 ? -5.477 -20.906 -11.93 1 98.06 218 SER B O 1
ATOM 4631 N N . LEU B 1 219 ? -4.695 -18.844 -11.906 1 98.56 219 LEU B N 1
ATOM 4632 C CA . LEU B 1 219 ? -5.973 -18.203 -12.219 1 98.56 219 LEU B CA 1
ATOM 4633 C C . LEU B 1 219 ? -5.824 -17.234 -13.391 1 98.56 219 LEU B C 1
ATOM 4635 O O . LEU B 1 219 ? -4.895 -16.422 -13.422 1 98.56 219 LEU B O 1
ATOM 4639 N N . ALA B 1 220 ? -6.664 -17.375 -14.336 1 98.5 220 ALA B N 1
ATOM 4640 C CA . ALA B 1 220 ? -6.746 -16.438 -15.445 1 98.5 220 ALA B CA 1
ATOM 4641 C C . ALA B 1 220 ? -8.148 -15.852 -15.562 1 98.5 220 ALA B C 1
ATOM 4643 O O . ALA B 1 220 ? -9.141 -16.578 -15.453 1 98.5 220 ALA B O 1
ATOM 4644 N N . LEU B 1 221 ? -8.188 -14.594 -15.734 1 98.62 221 LEU B N 1
ATOM 4645 C CA . LEU B 1 221 ? -9.453 -13.875 -15.805 1 98.62 221 LEU B CA 1
ATOM 4646 C C . LEU B 1 221 ? -9.797 -13.523 -17.25 1 98.62 221 LEU B C 1
ATOM 4648 O O . LEU B 1 221 ? -8.977 -12.93 -17.969 1 98.62 221 LEU B O 1
ATOM 4652 N N . SER B 1 222 ? -11.008 -13.852 -17.656 1 98.62 222 SER B N 1
ATOM 4653 C CA . SER B 1 222 ? -11.453 -13.539 -19.016 1 98.62 222 SER B CA 1
ATOM 4654 C C . SER B 1 222 ? -11.445 -12.031 -19.266 1 98.62 222 SER B C 1
ATOM 4656 O O . SER B 1 222 ? -11.578 -11.242 -18.328 1 98.62 222 SER B O 1
ATOM 4658 N N . PRO B 1 223 ? -11.328 -11.672 -20.578 1 98.19 223 PRO B N 1
ATOM 4659 C CA . PRO B 1 223 ? -11.281 -10.242 -20.875 1 98.19 223 PRO B CA 1
ATOM 4660 C C . PRO B 1 223 ? -12.523 -9.492 -20.391 1 98.19 223 PRO B C 1
ATOM 4662 O O . PRO B 1 223 ? -12.43 -8.32 -20 1 98.19 223 PRO B O 1
ATOM 4665 N N . ASP B 1 224 ? -13.656 -10.078 -20.375 1 97.94 224 ASP B N 1
ATOM 4666 C CA . ASP B 1 224 ? -14.883 -9.406 -19.969 1 97.94 224 ASP B CA 1
ATOM 4667 C C . ASP B 1 224 ? -15.055 -9.453 -18.453 1 97.94 224 ASP B C 1
ATOM 4669 O O . ASP B 1 224 ? -16.047 -8.969 -17.906 1 97.94 224 ASP B O 1
ATOM 4673 N N . LYS B 1 225 ? -14.156 -10.094 -17.766 1 98.25 225 LYS B N 1
ATOM 4674 C CA . LYS B 1 225 ? -14.055 -10.164 -16.312 1 98.25 225 LYS B CA 1
ATOM 4675 C C . LYS B 1 225 ? -15.203 -10.961 -15.719 1 98.25 225 LYS B C 1
ATOM 4677 O O . LYS B 1 225 ? -15.539 -10.797 -14.539 1 98.25 225 LYS B O 1
ATOM 4682 N N . ARG B 1 226 ? -15.758 -11.891 -16.453 1 98.25 226 ARG B N 1
ATOM 4683 C CA . ARG B 1 226 ? -16.922 -12.633 -15.977 1 98.25 226 ARG B CA 1
ATOM 4684 C C . ARG B 1 226 ? -16.562 -14.07 -15.641 1 98.25 226 ARG B C 1
ATOM 4686 O O . ARG B 1 226 ? -17.344 -14.773 -14.984 1 98.25 226 ARG B O 1
ATOM 4693 N N . THR B 1 227 ? -15.43 -14.477 -16.141 1 98.69 227 THR B N 1
ATOM 4694 C CA . THR B 1 227 ? -15.062 -15.875 -15.992 1 98.69 227 THR B CA 1
ATOM 4695 C C . THR B 1 227 ? -13.633 -16.016 -15.461 1 98.69 227 THR B C 1
ATOM 4697 O O . THR B 1 227 ? -12.734 -15.305 -15.906 1 98.69 227 THR B O 1
ATOM 4700 N N . ILE B 1 228 ? -13.469 -16.859 -14.492 1 98.88 228 ILE B N 1
ATOM 4701 C CA . ILE B 1 228 ? -12.148 -17.266 -14.016 1 98.88 228 ILE B CA 1
ATOM 4702 C C . ILE B 1 228 ? -11.852 -18.688 -14.461 1 98.88 228 ILE B C 1
ATOM 4704 O O . ILE B 1 228 ? -12.695 -19.578 -14.328 1 98.88 228 ILE B O 1
ATOM 4708 N N . TYR B 1 229 ? -10.742 -18.859 -15.109 1 98.88 229 TYR B N 1
ATOM 4709 C CA . TYR B 1 229 ? -10.203 -20.188 -15.406 1 98.88 229 TYR B CA 1
ATOM 4710 C C . TYR B 1 229 ? -9.148 -20.594 -14.383 1 98.88 229 TYR B C 1
ATOM 4712 O O . TYR B 1 229 ? -8.109 -19.938 -14.266 1 98.88 229 TYR B O 1
ATOM 4720 N N . ALA B 1 230 ? -9.445 -21.625 -13.641 1 98.88 230 ALA B N 1
ATOM 4721 C CA . ALA B 1 230 ? -8.578 -22.078 -12.555 1 98.88 230 ALA B CA 1
ATOM 4722 C C . ALA B 1 230 ? -7.914 -23.406 -12.891 1 98.88 230 ALA B C 1
ATOM 4724 O O . ALA B 1 230 ? -8.594 -24.406 -13.148 1 98.88 230 ALA B O 1
ATOM 4725 N N . LEU B 1 231 ? -6.617 -23.406 -12.953 1 98.88 231 LEU B N 1
ATOM 4726 C CA . LEU B 1 231 ? -5.84 -24.562 -13.352 1 98.88 231 LEU B CA 1
ATOM 4727 C C . LEU B 1 231 ? -5.184 -25.219 -12.141 1 98.88 231 LEU B C 1
ATOM 4729 O O . LEU B 1 231 ? -4.523 -24.547 -11.352 1 98.88 231 LEU B O 1
ATOM 4733 N N . LEU B 1 232 ? -5.41 -26.547 -11.969 1 98.69 232 LEU B N 1
ATOM 4734 C CA . LEU B 1 232 ? -4.754 -27.328 -10.914 1 98.69 232 LEU B CA 1
ATOM 4735 C C . LEU B 1 232 ? -3.289 -27.578 -11.258 1 98.69 232 LEU B C 1
ATOM 4737 O O . LEU B 1 232 ? -2.916 -27.578 -12.43 1 98.69 232 LEU B O 1
ATOM 4741 N N . GLU B 1 233 ? -2.516 -27.75 -10.227 1 98 233 GLU B N 1
ATOM 4742 C CA . GLU B 1 233 ? -1.106 -28.078 -10.43 1 98 233 GLU B CA 1
ATOM 4743 C C . GLU B 1 233 ? -0.886 -29.578 -10.492 1 98 233 GLU B C 1
ATOM 4745 O O . GLU B 1 233 ? 0.16 -30.047 -10.961 1 98 233 GLU B O 1
ATOM 4750 N N . GLY B 1 234 ? -1.8 -30.359 -9.969 1 97.75 234 GLY B N 1
ATOM 4751 C CA . GLY B 1 234 ? -1.634 -31.812 -9.945 1 97.75 234 GLY B CA 1
ATOM 4752 C C . GLY B 1 234 ? -2.732 -32.531 -10.68 1 97.75 234 GLY B C 1
ATOM 4753 O O . GLY B 1 234 ? -3.816 -32 -10.898 1 97.75 234 GLY B O 1
ATOM 4754 N N . THR B 1 235 ? -2.381 -33.781 -11.031 1 98.19 235 THR B N 1
ATOM 4755 C CA . THR B 1 235 ? -3.344 -34.656 -11.664 1 98.19 235 THR B CA 1
ATOM 4756 C C . THR B 1 235 ? -4.309 -35.25 -10.633 1 98.19 235 THR B C 1
ATOM 4758 O O . THR B 1 235 ? -3.881 -35.75 -9.594 1 98.19 235 THR B O 1
ATOM 4761 N N . VAL B 1 236 ? -5.59 -35.094 -10.906 1 98.38 236 VAL B N 1
ATOM 4762 C CA . VAL B 1 236 ? -6.59 -35.688 -10.031 1 98.38 236 VAL B CA 1
ATOM 4763 C C . VAL B 1 236 ? -6.609 -37.219 -10.234 1 98.38 236 VAL B C 1
ATOM 4765 O O . VAL B 1 236 ? -6.52 -37.688 -11.367 1 98.38 236 VAL B O 1
ATOM 4768 N N . ALA B 1 237 ? -6.738 -37.938 -9.133 1 97.94 237 ALA B N 1
ATOM 4769 C CA . ALA B 1 237 ? -6.789 -39.406 -9.234 1 97.94 237 ALA B CA 1
ATOM 4770 C C . ALA B 1 237 ? -7.867 -39.844 -10.219 1 97.94 237 ALA B C 1
ATOM 4772 O O . ALA B 1 237 ? -9 -39.375 -10.172 1 97.94 237 ALA B O 1
ATOM 4773 N N . GLY B 1 238 ? -7.512 -40.75 -11.086 1 96.94 238 GLY B N 1
ATOM 4774 C CA . GLY B 1 238 ? -8.445 -41.25 -12.094 1 96.94 238 GLY B CA 1
ATOM 4775 C C . GLY B 1 238 ? -8.281 -40.562 -13.438 1 96.94 238 GLY B C 1
ATOM 4776 O O . GLY B 1 238 ? -8.742 -41.062 -14.461 1 96.94 238 GLY B O 1
ATOM 4777 N N . ASP B 1 239 ? -7.695 -39.375 -13.484 1 97.31 239 ASP B N 1
ATOM 4778 C CA . ASP B 1 239 ? -7.438 -38.688 -14.742 1 97.31 239 ASP B CA 1
ATOM 4779 C C . ASP B 1 239 ? -6.176 -39.219 -15.414 1 97.31 239 ASP B C 1
ATOM 4781 O O . ASP B 1 239 ? -5.355 -39.875 -14.773 1 97.31 239 ASP B O 1
ATOM 4785 N N . PRO B 1 240 ? -6.02 -38.969 -16.719 1 95.44 240 PRO B N 1
ATOM 4786 C CA . PRO B 1 240 ? -4.801 -39.406 -17.406 1 95.44 240 PRO B CA 1
ATOM 4787 C C . PRO B 1 240 ? -3.535 -38.812 -16.781 1 95.44 240 PRO B C 1
ATOM 4789 O O . PRO B 1 240 ? -3.531 -37.656 -16.375 1 95.44 240 PRO B O 1
ATOM 4792 N N . ALA B 1 241 ? -2.494 -39.625 -16.844 1 95.06 241 ALA B N 1
ATOM 4793 C CA . ALA B 1 241 ? -1.216 -39.188 -16.281 1 95.06 241 ALA B CA 1
ATOM 4794 C C . ALA B 1 241 ? -0.729 -37.906 -16.938 1 95.06 241 ALA B C 1
ATOM 4796 O O . ALA B 1 241 ? -0.724 -37.812 -18.172 1 95.06 241 ALA B O 1
ATOM 4797 N N . GLY B 1 242 ? -0.356 -36.969 -16.109 1 96.62 242 GLY B N 1
ATOM 4798 C CA . GLY B 1 242 ? 0.229 -35.75 -16.594 1 96.62 242 GLY B CA 1
ATOM 4799 C C . GLY B 1 242 ? -0.808 -34.688 -16.984 1 96.62 242 GLY B C 1
ATOM 4800 O O . GLY B 1 242 ? -0.462 -33.562 -17.312 1 96.62 242 GLY B O 1
ATOM 4801 N N . SER B 1 243 ? -2.035 -35.031 -16.938 1 97.81 243 SER B N 1
ATOM 4802 C CA . SER B 1 243 ? -3.086 -34.094 -17.281 1 97.81 243 SER B CA 1
ATOM 4803 C C . SER B 1 243 ? -3.51 -33.25 -16.078 1 97.81 243 SER B C 1
ATOM 4805 O O . SER B 1 243 ? -3.428 -33.719 -14.938 1 97.81 243 SER B O 1
ATOM 4807 N N . LEU B 1 244 ? -3.857 -32.031 -16.297 1 98.69 244 LEU B N 1
ATOM 4808 C CA . LEU B 1 244 ? -4.34 -31.109 -15.281 1 98.69 244 LEU B CA 1
ATOM 4809 C C . LEU B 1 244 ? -5.715 -30.562 -15.648 1 98.69 244 LEU B C 1
ATOM 4811 O O . LEU B 1 244 ? -5.957 -30.234 -16.812 1 98.69 244 LEU B O 1
ATOM 4815 N N . ARG B 1 245 ? -6.602 -30.484 -14.695 1 98.69 245 ARG B N 1
ATOM 4816 C CA . ARG B 1 245 ? -7.934 -29.938 -14.93 1 98.69 245 ARG B CA 1
ATOM 4817 C C . ARG B 1 245 ? -7.914 -28.422 -14.914 1 98.69 245 ARG B C 1
ATOM 4819 O O . ARG B 1 245 ? -7.422 -27.812 -13.961 1 98.69 245 ARG B O 1
ATOM 4826 N N . LEU B 1 246 ? -8.344 -27.812 -15.984 1 98.81 246 LEU B N 1
ATOM 4827 C CA . LEU B 1 246 ? -8.727 -26.406 -16.031 1 98.81 246 LEU B CA 1
ATOM 4828 C C . LEU B 1 246 ? -10.219 -26.25 -15.797 1 98.81 246 LEU B C 1
ATOM 4830 O O . LEU B 1 246 ? -11.031 -26.766 -16.562 1 98.81 246 LEU B O 1
ATOM 4834 N N . ASN B 1 247 ? -10.609 -25.516 -14.758 1 98.88 247 ASN B N 1
ATOM 4835 C CA . ASN B 1 247 ? -12 -25.422 -14.336 1 98.88 247 ASN B CA 1
ATOM 4836 C C . ASN B 1 247 ? -12.555 -24.016 -14.562 1 98.88 247 ASN B C 1
ATOM 4838 O O . ASN B 1 247 ? -11.906 -23.031 -14.219 1 98.88 247 ASN B O 1
ATOM 4842 N N . GLU B 1 248 ? -13.742 -23.969 -15.117 1 98.81 248 GLU B N 1
ATOM 4843 C CA . GLU B 1 248 ? -14.406 -22.703 -15.352 1 98.81 248 GLU B CA 1
ATOM 4844 C C . GLU B 1 248 ? -15.219 -22.266 -14.133 1 98.81 248 GLU B C 1
ATOM 4846 O O . GLU B 1 248 ? -15.953 -23.062 -13.555 1 98.81 248 GLU B O 1
ATOM 4851 N N . PHE B 1 249 ? -15.062 -21.062 -13.695 1 98.88 249 PHE B N 1
ATOM 4852 C CA . PHE B 1 249 ? -15.75 -20.469 -12.555 1 98.88 249 PHE B CA 1
ATOM 4853 C C . PHE B 1 249 ? -16.453 -19.172 -12.969 1 98.88 249 PHE B C 1
ATOM 4855 O O . PHE B 1 249 ? -15.844 -18.297 -13.594 1 98.88 249 PHE B O 1
ATOM 4862 N N . SER B 1 250 ? -17.688 -19.031 -12.641 1 98.88 250 SER B N 1
ATOM 4863 C CA . SER B 1 250 ? -18.469 -17.844 -12.93 1 98.88 250 SER B CA 1
ATOM 4864 C C . SER B 1 250 ? -18.328 -16.797 -11.82 1 98.88 250 SER B C 1
ATOM 4866 O O . SER B 1 250 ? -18.719 -17.047 -10.68 1 98.88 250 SER B O 1
ATOM 4868 N N . VAL B 1 251 ? -17.859 -15.609 -12.195 1 98.5 251 VAL B N 1
ATOM 4869 C CA . VAL B 1 251 ? -17.719 -14.523 -11.234 1 98.5 251 VAL B CA 1
ATOM 4870 C C . VAL B 1 251 ? -19.109 -14.078 -10.75 1 98.5 251 VAL B C 1
ATOM 4872 O O . VAL B 1 251 ? -19.297 -13.812 -9.562 1 98.5 251 VAL B O 1
ATOM 4875 N N . GLN B 1 252 ? -20.031 -14.031 -11.633 1 97.44 252 GLN B N 1
ATOM 4876 C CA . GLN B 1 252 ? -21.375 -13.547 -11.336 1 97.44 252 GLN B CA 1
ATOM 4877 C C . GLN B 1 252 ? -22.078 -14.445 -10.312 1 97.44 252 GLN B C 1
ATOM 4879 O O . GLN B 1 252 ? -22.656 -13.953 -9.344 1 97.44 252 GLN B O 1
ATOM 4884 N N . THR B 1 253 ? -21.953 -15.734 -10.5 1 97.69 253 THR B N 1
ATOM 4885 C CA . THR B 1 253 ? -22.688 -16.656 -9.625 1 97.69 253 THR B CA 1
ATOM 4886 C C . THR B 1 253 ? -21.828 -17.094 -8.453 1 97.69 253 THR B C 1
ATOM 4888 O O . THR B 1 253 ? -22.328 -17.625 -7.469 1 97.69 253 THR B O 1
ATOM 4891 N N . GLY B 1 254 ? -20.562 -16.906 -8.609 1 97.75 254 GLY B N 1
ATOM 4892 C CA . GLY B 1 254 ? -19.656 -17.375 -7.566 1 97.75 254 GLY B CA 1
ATOM 4893 C C . GLY B 1 254 ? -19.594 -18.891 -7.477 1 97.75 254 GLY B C 1
ATOM 4894 O O . GLY B 1 254 ? -19.516 -19.438 -6.379 1 97.75 254 GLY B O 1
ATOM 4895 N N . ALA B 1 255 ? -19.609 -19.516 -8.625 1 98.44 255 ALA B N 1
ATOM 4896 C CA . ALA B 1 255 ? -19.641 -20.969 -8.633 1 98.44 255 ALA B CA 1
ATOM 4897 C C . ALA B 1 255 ? -18.984 -21.531 -9.891 1 98.44 255 ALA B C 1
ATOM 4899 O O . ALA B 1 255 ? -18.938 -20.859 -10.922 1 98.44 255 ALA B O 1
ATOM 4900 N N . TYR B 1 256 ? -18.531 -22.734 -9.727 1 98.81 256 TYR B N 1
ATOM 4901 C CA . TYR B 1 256 ? -18.031 -23.453 -10.898 1 98.81 256 TYR B CA 1
ATOM 4902 C C . TYR B 1 256 ? -19.172 -23.766 -11.867 1 98.81 256 TYR B C 1
ATOM 4904 O O . TYR B 1 256 ? -20.281 -24.109 -11.438 1 98.81 256 TYR B O 1
ATOM 4912 N N . THR B 1 257 ? -18.859 -23.734 -13.164 1 98.5 257 THR B N 1
ATOM 4913 C CA . THR B 1 257 ? -19.906 -23.953 -14.156 1 98.5 257 THR B CA 1
ATOM 4914 C C . THR B 1 257 ? -20.031 -25.438 -14.492 1 98.5 257 THR B C 1
ATOM 4916 O O . THR B 1 257 ? -21.031 -25.844 -15.086 1 98.5 257 THR B O 1
ATOM 4919 N N . GLY B 1 258 ? -19.047 -26.156 -14.211 1 97.75 258 GLY B N 1
ATOM 4920 C CA . GLY B 1 258 ? -18.984 -27.562 -14.609 1 97.75 258 GLY B CA 1
ATOM 4921 C C . GLY B 1 258 ? -18.172 -27.781 -15.867 1 97.75 258 GLY B C 1
ATOM 4922 O O . GLY B 1 258 ? -17.781 -28.922 -16.156 1 97.75 258 GLY B O 1
ATOM 4923 N N . THR B 1 259 ? -17.953 -26.766 -16.594 1 97.5 259 THR B N 1
ATOM 4924 C CA . THR B 1 259 ? -17.078 -26.875 -17.766 1 97.5 259 THR B CA 1
ATOM 4925 C C . THR B 1 259 ? -15.625 -27 -17.344 1 97.5 259 THR B C 1
ATOM 4927 O O . THR B 1 259 ? -15.156 -26.281 -16.469 1 97.5 259 THR B O 1
ATOM 4930 N N . ARG B 1 260 ? -14.969 -27.938 -17.969 1 96.88 260 ARG B N 1
ATOM 4931 C CA . ARG B 1 260 ? -13.547 -28.141 -17.688 1 96.88 260 ARG B CA 1
ATOM 4932 C C . ARG B 1 260 ? -12.789 -28.547 -18.938 1 96.88 260 ARG B C 1
ATOM 4934 O O . ARG B 1 260 ? -13.398 -28.984 -19.922 1 96.88 260 ARG B O 1
ATOM 4941 N N . TRP B 1 261 ? -11.547 -28.344 -18.984 1 98.12 261 TRP B N 1
ATOM 4942 C CA . TRP B 1 261 ? -10.594 -28.781 -20 1 98.12 261 TRP B CA 1
ATOM 4943 C C . TRP B 1 261 ? -9.43 -29.531 -19.359 1 98.12 261 TRP B C 1
ATOM 4945 O O . TRP B 1 261 ? -9.273 -29.531 -18.141 1 98.12 261 TRP B O 1
ATOM 4955 N N . MET B 1 262 ? -8.703 -30.219 -20.25 1 98.12 262 MET B N 1
ATOM 4956 C CA . MET B 1 262 ? -7.527 -30.953 -19.797 1 98.12 262 MET B CA 1
ATOM 4957 C C . MET B 1 262 ? -6.258 -30.359 -20.391 1 98.12 262 MET B C 1
ATOM 4959 O O . MET B 1 262 ? -6.121 -30.297 -21.625 1 98.12 262 MET B O 1
ATOM 4963 N N . TYR B 1 263 ? -5.414 -29.875 -19.578 1 98.44 263 TYR B N 1
ATOM 4964 C CA . TYR B 1 263 ? -4.074 -29.438 -19.953 1 98.44 263 TYR B CA 1
ATOM 4965 C C . TYR B 1 263 ? -3.074 -30.594 -19.828 1 98.44 263 TYR B C 1
ATOM 4967 O O . TYR B 1 263 ? -2.926 -31.172 -18.766 1 98.44 263 TYR B O 1
ATOM 4975 N N . GLN B 1 264 ? -2.391 -30.875 -20.891 1 98.06 264 GLN B N 1
ATOM 4976 C CA . GLN B 1 264 ? -1.385 -31.938 -20.844 1 98.06 264 GLN B CA 1
ATOM 4977 C C . GLN B 1 264 ? 0.014 -31.359 -20.656 1 98.06 264 GLN B C 1
ATOM 4979 O O . GLN B 1 264 ? 0.521 -30.656 -21.547 1 98.06 264 GLN B O 1
ATOM 4984 N N . ARG B 1 265 ? 0.64 -31.656 -19.562 1 98.38 265 ARG B N 1
ATOM 4985 C CA . ARG B 1 265 ? 2.016 -31.219 -19.344 1 98.38 265 ARG B CA 1
ATOM 4986 C C . ARG B 1 265 ? 2.965 -31.891 -20.328 1 98.38 265 ARG B C 1
ATOM 4988 O O . ARG B 1 265 ? 2.713 -33 -20.781 1 98.38 265 ARG B O 1
ATOM 4995 N N . GLU B 1 266 ? 4.074 -31.219 -20.625 1 98 266 GLU B N 1
ATOM 4996 C CA . GLU B 1 266 ? 5.09 -31.828 -21.484 1 98 266 GLU B CA 1
ATOM 4997 C C . GLU B 1 266 ? 5.727 -33.031 -20.828 1 98 266 GLU B C 1
ATOM 4999 O O . GLU B 1 266 ? 6.168 -33.969 -21.516 1 98 266 GLU B O 1
ATOM 5004 N N . SER B 1 267 ? 5.801 -33 -19.594 1 97.56 267 SER B N 1
ATOM 5005 C CA . SER B 1 267 ? 6.238 -34.125 -18.75 1 97.56 267 SER B CA 1
ATOM 5006 C C . SER B 1 267 ? 5.434 -34.156 -17.453 1 97.56 267 SER B C 1
ATOM 5008 O O . SER B 1 267 ? 5.133 -33.125 -16.859 1 97.56 267 SER B O 1
ATOM 5010 N N . PRO B 1 268 ? 5.098 -35.406 -17 1 95.44 268 PRO B N 1
ATOM 5011 C CA . PRO B 1 268 ? 4.383 -35.5 -15.727 1 95.44 268 PRO B CA 1
ATOM 5012 C C . PRO B 1 268 ? 5.184 -34.938 -14.555 1 95.44 268 PRO B C 1
ATOM 5014 O O . PRO B 1 268 ? 4.621 -34.688 -13.484 1 95.44 268 PRO B O 1
ATOM 5017 N N . ALA B 1 269 ? 6.473 -34.719 -14.75 1 95.38 269 ALA B N 1
ATOM 5018 C CA . ALA B 1 269 ? 7.332 -34.219 -13.68 1 95.38 269 ALA B CA 1
ATOM 5019 C C . ALA B 1 269 ? 7.309 -32.688 -13.633 1 95.38 269 ALA B C 1
ATOM 5021 O O . ALA B 1 269 ? 7.801 -32.094 -12.672 1 95.38 269 ALA B O 1
ATOM 5022 N N . HIS B 1 270 ? 6.734 -32.094 -14.648 1 97.75 270 HIS B N 1
ATOM 5023 C CA . HIS B 1 270 ? 6.719 -30.625 -14.711 1 97.75 270 HIS B CA 1
ATOM 5024 C C . HIS B 1 270 ? 5.586 -30.047 -13.875 1 97.75 270 HIS B C 1
ATOM 5026 O O . HIS B 1 270 ? 4.652 -30.766 -13.508 1 97.75 270 HIS B O 1
ATOM 5032 N N . SER B 1 271 ? 5.777 -28.828 -13.516 1 97.06 271 SER B N 1
ATOM 5033 C CA . SER B 1 271 ? 4.75 -28.047 -12.828 1 97.06 271 SER B CA 1
ATOM 5034 C C . SER B 1 271 ? 4.316 -26.859 -13.664 1 97.06 271 SER B C 1
ATOM 5036 O O . SER B 1 271 ? 5.117 -26.281 -14.414 1 97.06 271 SER B O 1
ATOM 5038 N N . VAL B 1 272 ? 3.033 -26.516 -13.594 1 98.06 272 VAL B N 1
ATOM 5039 C CA . VAL B 1 272 ? 2.541 -25.266 -14.164 1 98.06 272 VAL B CA 1
ATOM 5040 C C . VAL B 1 272 ? 2.574 -24.172 -13.117 1 98.06 272 VAL B C 1
ATOM 5042 O O . VAL B 1 272 ? 2.672 -24.453 -11.914 1 98.06 272 VAL B O 1
ATOM 5045 N N . ALA B 1 273 ? 2.566 -23 -13.539 1 96.38 273 ALA B N 1
ATOM 5046 C CA . ALA B 1 273 ? 2.463 -21.844 -12.648 1 96.38 273 ALA B CA 1
ATOM 5047 C C . ALA B 1 273 ? 1.479 -20.812 -13.195 1 96.38 273 ALA B C 1
ATOM 5049 O O . ALA B 1 273 ? 0.455 -21.172 -13.781 1 96.38 273 ALA B O 1
ATOM 5050 N N . ASP B 1 274 ? 1.702 -19.5 -12.977 1 97.5 274 ASP B N 1
ATOM 5051 C CA . ASP B 1 274 ? 0.772 -18.422 -13.273 1 97.5 274 ASP B CA 1
ATOM 5052 C C . ASP B 1 274 ? 0.297 -18.484 -14.719 1 97.5 274 ASP B C 1
ATOM 5054 O O . ASP B 1 274 ? 0.955 -19.078 -15.57 1 97.5 274 ASP B O 1
ATOM 5058 N N . ALA B 1 275 ? -0.876 -17.906 -14.953 1 98.5 275 ALA B N 1
ATOM 5059 C CA . ALA B 1 275 ? -1.489 -17.828 -16.281 1 98.5 275 ALA B CA 1
ATOM 5060 C C . ALA B 1 275 ? -2.209 -16.5 -16.469 1 98.5 275 ALA B C 1
ATOM 5062 O O . ALA B 1 275 ? -2.621 -15.859 -15.484 1 98.5 275 ALA B O 1
ATOM 5063 N N . VAL B 1 276 ? -2.35 -16.109 -17.703 1 98.5 276 VAL B N 1
ATOM 5064 C CA . VAL B 1 276 ? -3.021 -14.859 -18.031 1 98.5 276 VAL B CA 1
ATOM 5065 C C . VAL B 1 276 ? -3.715 -14.992 -19.375 1 98.5 276 VAL B C 1
ATOM 5067 O O . VAL B 1 276 ? -3.127 -15.492 -20.344 1 98.5 276 VAL B O 1
ATOM 5070 N N . MET B 1 277 ? -4.949 -14.562 -19.469 1 98.62 277 MET B N 1
ATOM 5071 C CA . MET B 1 277 ? -5.68 -14.625 -20.734 1 98.62 277 MET B CA 1
ATOM 5072 C C . MET B 1 277 ? -5.094 -13.648 -21.75 1 98.62 277 MET B C 1
ATOM 5074 O O . MET B 1 277 ? -4.727 -12.523 -21.391 1 98.62 277 MET B O 1
ATOM 5078 N N . VAL B 1 278 ? -5.004 -14.141 -22.922 1 98.69 278 VAL B N 1
ATOM 5079 C CA . VAL B 1 278 ? -4.625 -13.305 -24.062 1 98.69 278 VAL B CA 1
ATOM 5080 C C . VAL B 1 278 ? -5.875 -12.695 -24.688 1 98.69 278 VAL B C 1
ATOM 5082 O O . VAL B 1 278 ? -5.887 -11.516 -25.047 1 98.69 278 VAL B O 1
ATOM 5085 N N . ASN B 1 279 ? -6.797 -13.453 -24.906 1 98.5 279 ASN B N 1
ATOM 5086 C CA . ASN B 1 279 ? -8.117 -13.133 -25.438 1 98.5 279 ASN B CA 1
ATOM 5087 C C . ASN B 1 279 ? -9.188 -14.07 -24.906 1 98.5 279 ASN B C 1
ATOM 5089 O O . ASN B 1 279 ? -9.023 -14.656 -23.828 1 98.5 279 ASN B O 1
ATOM 5093 N N . ASP B 1 280 ? -10.328 -14.188 -25.609 1 97.5 280 ASP B N 1
ATOM 5094 C CA . ASP B 1 280 ? -11.477 -14.867 -25.031 1 97.5 280 ASP B CA 1
ATOM 5095 C C . ASP B 1 280 ? -11.266 -16.375 -25 1 97.5 280 ASP B C 1
ATOM 5097 O O . ASP B 1 280 ? -12.016 -17.109 -24.344 1 97.5 280 ASP B O 1
ATOM 5101 N N . HIS B 1 281 ? -10.203 -16.875 -25.688 1 97.62 281 HIS B N 1
ATOM 5102 C CA . HIS B 1 281 ? -10.102 -18.328 -25.734 1 97.62 281 HIS B CA 1
ATOM 5103 C C . HIS B 1 281 ? -8.648 -18.781 -25.625 1 97.62 281 HIS B C 1
ATOM 5105 O O . HIS B 1 281 ? -8.375 -19.984 -25.578 1 97.62 281 HIS B O 1
ATOM 5111 N N . GLN B 1 282 ? -7.742 -17.844 -25.578 1 98.56 282 GLN B N 1
ATOM 5112 C CA . GLN B 1 282 ? -6.336 -18.219 -25.438 1 98.56 282 GLN B CA 1
ATOM 5113 C C . GLN B 1 282 ? -5.738 -17.625 -24.172 1 98.56 282 GLN B C 1
ATOM 5115 O O . GLN B 1 282 ? -6.094 -16.516 -23.781 1 98.56 282 GLN B O 1
ATOM 5120 N N . PHE B 1 283 ? -4.801 -18.344 -23.578 1 98.62 283 PHE B N 1
ATOM 5121 C CA . PHE B 1 283 ? -4.07 -17.828 -22.422 1 98.62 283 PHE B CA 1
ATOM 5122 C C . PHE B 1 283 ? -2.617 -18.281 -22.453 1 98.62 283 PHE B C 1
ATOM 5124 O O . PHE B 1 283 ? -2.283 -19.281 -23.109 1 98.62 283 PHE B O 1
ATOM 5131 N N . LEU B 1 284 ? -1.742 -17.5 -21.891 1 98.81 284 LEU B N 1
ATOM 5132 C CA . LEU B 1 284 ? -0.365 -17.906 -21.625 1 98.81 284 LEU B CA 1
ATOM 5133 C C . LEU B 1 284 ? -0.26 -18.609 -20.281 1 98.81 284 LEU B C 1
ATOM 5135 O O . LEU B 1 284 ? -0.976 -18.281 -19.328 1 98.81 284 LEU B O 1
ATOM 5139 N N . VAL B 1 285 ? 0.623 -19.562 -20.203 1 98.75 285 VAL B N 1
ATOM 5140 C CA . VAL B 1 285 ? 0.876 -20.266 -18.953 1 98.75 285 VAL B CA 1
ATOM 5141 C C . VAL B 1 285 ? 2.35 -20.656 -18.875 1 98.75 285 VAL B C 1
ATOM 5143 O O . VAL B 1 285 ? 2.986 -20.922 -19.891 1 98.75 285 VAL B O 1
ATOM 5146 N N . ILE B 1 286 ? 2.908 -20.672 -17.688 1 98.75 286 ILE B N 1
ATOM 5147 C CA . ILE B 1 286 ? 4.266 -21.141 -17.422 1 98.75 286 ILE B CA 1
ATOM 5148 C C . ILE B 1 286 ? 4.258 -22.641 -17.188 1 98.75 286 ILE B C 1
ATOM 5150 O O . ILE B 1 286 ? 3.383 -23.172 -16.5 1 98.75 286 ILE B O 1
ATOM 5154 N N . GLU B 1 287 ? 5.125 -23.391 -17.781 1 98.75 287 GLU B N 1
ATOM 5155 C CA . GLU B 1 287 ? 5.445 -24.781 -17.438 1 98.75 287 GLU B CA 1
ATOM 5156 C C . GLU B 1 287 ? 6.941 -24.953 -17.188 1 98.75 287 GLU B C 1
ATOM 5158 O O . GLU B 1 287 ? 7.762 -24.484 -17.984 1 98.75 287 GLU B O 1
ATOM 5163 N N . ARG B 1 288 ? 7.254 -25.594 -16.078 1 98.56 288 ARG B N 1
ATOM 5164 C CA . ARG B 1 288 ? 8.664 -25.656 -15.711 1 98.56 288 ARG B CA 1
ATOM 5165 C C . ARG B 1 288 ? 8.992 -26.984 -15.039 1 98.56 288 ARG B C 1
ATOM 5167 O O . ARG B 1 288 ? 8.102 -27.656 -14.516 1 98.56 288 ARG B O 1
ATOM 5174 N N . ASP B 1 289 ? 10.273 -27.391 -15.133 1 98.25 289 ASP B N 1
ATOM 5175 C CA . ASP B 1 289 ? 10.766 -28.453 -14.281 1 98.25 289 ASP B CA 1
ATOM 5176 C C . ASP B 1 289 ? 11.117 -27.938 -12.891 1 98.25 289 ASP B C 1
ATOM 5178 O O . ASP B 1 289 ? 10.969 -26.734 -12.617 1 98.25 289 ASP B O 1
ATOM 5182 N N . ASP B 1 290 ? 11.539 -28.781 -11.984 1 96.38 290 ASP B N 1
ATOM 5183 C CA . ASP B 1 290 ? 11.828 -28.391 -10.609 1 96.38 290 ASP B CA 1
ATOM 5184 C C . ASP B 1 290 ? 13.328 -28.266 -10.375 1 96.38 290 A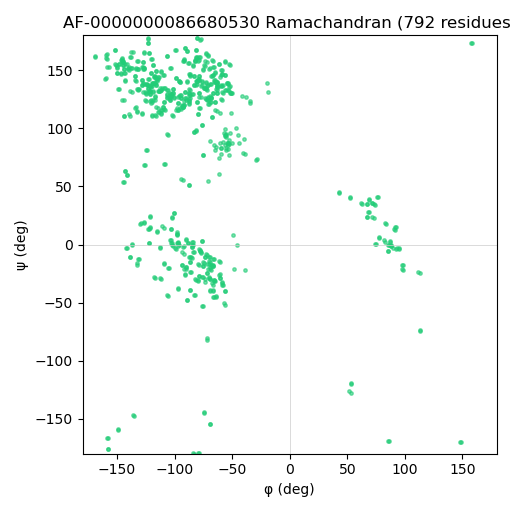SP B C 1
ATOM 5186 O O . ASP B 1 290 ? 13.789 -28.297 -9.234 1 96.38 290 ASP B O 1
ATOM 5190 N N . GLY B 1 291 ? 14.086 -28.25 -11.492 1 98.06 291 GLY B N 1
ATOM 5191 C CA . GLY B 1 291 ? 15.508 -27.984 -11.367 1 98.06 291 GLY B CA 1
ATOM 5192 C C . GLY B 1 291 ? 15.828 -26.5 -11.273 1 98.06 291 GLY B C 1
ATOM 5193 O O . GLY B 1 291 ? 15.016 -25.672 -11.648 1 98.06 291 GLY B O 1
ATOM 5194 N N . GLN B 1 292 ? 16.984 -26.172 -10.75 1 98.5 292 GLN B N 1
ATOM 5195 C CA . GLN B 1 292 ? 17.469 -24.797 -10.703 1 98.5 292 GLN B CA 1
ATOM 5196 C C . GLN B 1 292 ? 18.938 -24.703 -11.094 1 98.5 292 GLN B C 1
ATOM 5198 O O . GLN B 1 292 ? 19.641 -25.734 -11.117 1 98.5 292 GLN B O 1
ATOM 5203 N N . GLY B 1 293 ? 19.422 -23.516 -11.367 1 98.19 293 GLY B N 1
ATOM 5204 C CA . GLY B 1 293 ? 20.797 -23.359 -11.844 1 98.19 293 GLY B CA 1
ATOM 5205 C C . GLY B 1 293 ? 21.109 -24.25 -13.031 1 98.19 293 GLY B C 1
ATOM 5206 O O . GLY B 1 293 ? 20.391 -24.25 -14.023 1 98.19 293 GLY B O 1
ATOM 5207 N N . ALA B 1 294 ? 22.141 -25 -12.891 1 97.5 294 ALA B N 1
ATOM 5208 C CA . ALA B 1 294 ? 22.594 -25.875 -13.977 1 97.5 294 ALA B CA 1
ATOM 5209 C C . ALA B 1 294 ? 21.625 -27.031 -14.18 1 97.5 294 ALA B C 1
ATOM 5211 O O . ALA B 1 294 ? 21.531 -27.578 -15.273 1 97.5 294 ALA B O 1
ATOM 5212 N N . ALA B 1 295 ? 20.859 -27.312 -13.172 1 98.25 295 ALA B N 1
ATOM 5213 C CA . ALA B 1 295 ? 19.953 -28.453 -13.234 1 98.25 295 ALA B CA 1
ATOM 5214 C C . ALA B 1 295 ? 18.625 -28.078 -13.891 1 98.25 295 ALA B C 1
ATOM 5216 O O . ALA B 1 295 ? 17.797 -28.938 -14.188 1 98.25 295 ALA B O 1
ATOM 5217 N N . ALA B 1 296 ? 18.422 -26.797 -14.094 1 98.5 296 ALA B N 1
ATOM 5218 C CA . ALA B 1 296 ? 17.219 -26.359 -14.82 1 98.5 296 ALA B CA 1
ATOM 5219 C C . ALA B 1 296 ? 17.328 -26.703 -16.312 1 98.5 296 ALA B C 1
ATOM 5221 O O . ALA B 1 296 ? 18.25 -26.25 -16.984 1 98.5 296 ALA B O 1
ATOM 5222 N N . VAL B 1 297 ? 16.328 -27.453 -16.812 1 98.25 297 VAL B N 1
ATOM 5223 C CA . VAL B 1 297 ? 16.469 -27.891 -18.203 1 98.25 297 VAL B CA 1
ATOM 5224 C C . VAL B 1 297 ? 15.195 -27.594 -18.984 1 98.25 297 VAL B C 1
ATOM 5226 O O . VAL B 1 297 ? 15.18 -27.656 -20.219 1 98.25 297 VAL B O 1
ATOM 5229 N N . PHE B 1 298 ? 14.141 -27.25 -18.219 1 98.56 298 PHE B N 1
ATOM 5230 C CA . PHE B 1 298 ? 12.883 -26.938 -18.891 1 98.56 298 PHE B CA 1
ATOM 5231 C C . PHE B 1 298 ? 12.156 -25.812 -18.172 1 98.56 298 PHE B C 1
ATOM 5233 O O . PHE B 1 298 ? 11.719 -25.984 -17.031 1 98.56 298 PHE B O 1
ATOM 5240 N N . LYS B 1 299 ? 12.062 -24.688 -18.719 1 98.75 299 LYS B N 1
ATOM 5241 C CA . LYS B 1 299 ? 11.273 -23.516 -18.328 1 98.75 299 LYS B CA 1
ATOM 5242 C C . LYS B 1 299 ? 10.648 -22.844 -19.547 1 98.75 299 LYS B C 1
ATOM 5244 O O . LYS B 1 299 ? 11.344 -22.25 -20.375 1 98.75 299 LYS B O 1
ATOM 5249 N N . ARG B 1 300 ? 9.289 -22.891 -19.688 1 98.62 300 ARG B N 1
ATOM 5250 C CA . ARG B 1 300 ? 8.68 -22.422 -20.938 1 98.62 300 ARG B CA 1
ATOM 5251 C C . ARG B 1 300 ? 7.391 -21.656 -20.656 1 98.62 300 ARG B C 1
ATOM 5253 O O . ARG B 1 300 ? 6.746 -21.859 -19.625 1 98.62 300 ARG B O 1
ATOM 5260 N N . ILE B 1 301 ? 7.133 -20.766 -21.562 1 98.88 301 ILE B N 1
ATOM 5261 C CA . ILE B 1 301 ? 5.812 -20.156 -21.688 1 98.88 301 ILE B CA 1
ATOM 5262 C C . ILE B 1 301 ? 5.062 -20.766 -22.859 1 98.88 301 ILE B C 1
ATOM 5264 O O . ILE B 1 301 ? 5.598 -20.844 -23.969 1 98.88 301 ILE B O 1
ATOM 5268 N N . PHE B 1 302 ? 3.859 -21.188 -22.609 1 98.81 302 PHE B N 1
ATOM 5269 C CA . PHE B 1 302 ? 3.012 -21.719 -23.672 1 98.81 302 PHE B CA 1
ATOM 5270 C C . PHE B 1 302 ? 1.802 -20.828 -23.906 1 98.81 302 PHE B C 1
ATOM 5272 O O . PHE B 1 302 ? 1.254 -20.25 -22.953 1 98.81 302 PHE B O 1
ATOM 5279 N N . LEU B 1 303 ? 1.428 -20.703 -25.141 1 98.62 303 LEU B N 1
ATOM 5280 C CA . LEU B 1 303 ? 0.088 -20.266 -25.516 1 98.62 303 LEU B CA 1
ATOM 5281 C C . LEU B 1 303 ? -0.871 -21.438 -25.594 1 98.62 303 LEU B C 1
ATOM 5283 O O . LEU B 1 303 ? -0.617 -22.406 -26.328 1 98.62 303 LEU B O 1
ATOM 5287 N N . VAL B 1 304 ? -1.891 -21.328 -24.859 1 98.62 304 VAL B N 1
ATOM 5288 C CA . VAL B 1 304 ? -2.859 -22.422 -24.797 1 98.62 304 VAL B CA 1
ATOM 5289 C C . VAL B 1 304 ? -4.203 -21.953 -25.344 1 98.62 304 VAL B C 1
ATOM 5291 O O . VAL B 1 304 ? -4.633 -20.828 -25.078 1 98.62 304 VAL B O 1
ATOM 5294 N N . ASP B 1 305 ? -4.883 -22.844 -26.062 1 98.25 305 ASP B N 1
ATOM 5295 C CA . ASP B 1 305 ? -6.145 -22.5 -26.719 1 98.25 305 ASP B CA 1
ATOM 5296 C C . ASP B 1 305 ? -7.289 -23.359 -26.172 1 98.25 305 ASP B C 1
ATOM 5298 O O . ASP B 1 305 ? -7.23 -24.578 -26.203 1 98.25 305 ASP B O 1
ATOM 5302 N N . LEU B 1 306 ? -8.273 -22.734 -25.703 1 97.38 306 LEU B N 1
ATOM 5303 C CA . LEU B 1 306 ? -9.445 -23.422 -25.156 1 97.38 306 LEU B CA 1
ATOM 5304 C C . LEU B 1 306 ? -10.227 -24.109 -26.281 1 97.38 306 LEU B C 1
ATOM 5306 O O . LEU B 1 306 ? -11.062 -24.984 -26 1 97.38 306 LEU B O 1
ATOM 5310 N N . GLN B 1 307 ? -9.953 -23.625 -27.469 1 93.62 307 GLN B N 1
ATOM 5311 C CA . GLN B 1 307 ? -10.578 -24.281 -28.609 1 93.62 307 GLN B CA 1
ATOM 5312 C C . GLN B 1 307 ? -9.805 -25.531 -29.016 1 93.62 307 GLN B C 1
ATOM 5314 O O . GLN B 1 307 ? -8.609 -25.453 -29.312 1 93.62 307 GLN B O 1
ATOM 5319 N N . ASP B 1 308 ? -10.234 -26.609 -28.594 1 87.94 308 ASP B N 1
ATOM 5320 C CA . ASP B 1 308 ? -9.617 -27.875 -28.984 1 87.94 308 ASP B CA 1
ATOM 5321 C C . ASP B 1 308 ? -9.773 -28.125 -30.484 1 87.94 308 ASP B C 1
ATOM 5323 O O . ASP B 1 308 ? -10.578 -28.953 -30.891 1 87.94 308 ASP B O 1
ATOM 5327 N N . SER B 1 309 ? -8.906 -27.578 -31.203 1 88.81 309 SER B N 1
ATOM 5328 C CA . SER B 1 309 ? -9.055 -27.578 -32.656 1 88.81 309 SER B CA 1
ATOM 5329 C C . SER B 1 309 ? -8.781 -28.953 -33.25 1 88.81 309 SER B C 1
ATOM 5331 O O . SER B 1 309 ? -9.336 -29.312 -34.281 1 88.81 309 SER B O 1
ATOM 5333 N N . ASN B 1 310 ? -7.914 -29.75 -32.625 1 89.69 310 ASN B N 1
ATOM 5334 C CA . ASN B 1 310 ? -7.602 -31.062 -33.188 1 89.69 310 ASN B CA 1
ATOM 5335 C C . ASN B 1 310 ? -8.5 -32.156 -32.594 1 89.69 310 ASN B C 1
ATOM 5337 O O . ASN B 1 310 ? -8.375 -33.312 -32.969 1 89.69 310 ASN B O 1
ATOM 5341 N N . ASN B 1 311 ? -9.281 -31.875 -31.641 1 90.69 311 ASN B N 1
ATOM 5342 C CA . ASN B 1 311 ? -10.344 -32.719 -31.078 1 90.69 311 ASN B CA 1
ATOM 5343 C C . ASN B 1 311 ? -9.781 -33.938 -30.375 1 90.69 311 ASN B C 1
ATOM 5345 O O . ASN B 1 311 ? -10.336 -35.031 -30.484 1 90.69 311 ASN B O 1
ATOM 5349 N N . ASP B 1 312 ? -8.656 -33.844 -29.734 1 92.06 312 ASP B N 1
ATOM 5350 C CA . ASP B 1 312 ? -8.094 -35 -29.031 1 92.06 312 ASP B CA 1
ATOM 5351 C C . ASP B 1 312 ? -8.438 -34.938 -27.531 1 92.06 312 ASP B C 1
ATOM 5353 O O . ASP B 1 312 ? -7.965 -35.75 -26.75 1 92.06 312 ASP B O 1
ATOM 5357 N N . GLY B 1 313 ? -9.133 -33.969 -27.203 1 93.69 313 GLY B N 1
ATOM 5358 C CA . GLY B 1 313 ? -9.617 -33.844 -25.844 1 93.69 313 GLY B CA 1
ATOM 5359 C C . GLY B 1 313 ? -8.664 -33.125 -24.922 1 93.69 313 GLY B C 1
ATOM 5360 O O . GLY B 1 313 ? -8.922 -32.969 -23.719 1 93.69 313 GLY B O 1
ATOM 5361 N N . LEU B 1 314 ? -7.512 -32.719 -25.438 1 96.31 314 LEU B N 1
ATOM 5362 C CA . LEU B 1 314 ? -6.508 -31.953 -24.703 1 96.31 314 LEU B CA 1
ATOM 5363 C C . LEU B 1 314 ? -6.391 -30.531 -25.234 1 96.31 314 LEU B C 1
ATOM 5365 O O . LEU B 1 314 ? -6.609 -30.297 -26.438 1 96.31 314 LEU B O 1
ATOM 5369 N N . LEU B 1 315 ? -6.07 -29.609 -24.391 1 97.69 315 LEU B N 1
ATOM 5370 C CA . LEU B 1 315 ? -5.832 -28.234 -24.828 1 97.69 315 LEU B CA 1
ATOM 5371 C C . LEU B 1 315 ? -4.637 -28.172 -25.766 1 97.69 315 LEU B C 1
ATOM 5373 O O . LEU B 1 315 ? -3.619 -28.828 -25.547 1 97.69 315 LEU B O 1
ATOM 5377 N N . ASP B 1 316 ? -4.77 -27.406 -26.875 1 97.44 316 ASP B N 1
ATOM 5378 C CA . ASP B 1 316 ? -3.658 -27.188 -27.781 1 97.44 316 ASP B CA 1
ATOM 5379 C C . ASP B 1 316 ? -2.654 -26.188 -27.203 1 97.44 316 ASP B C 1
ATOM 5381 O O . ASP B 1 316 ? -3.041 -25.141 -26.672 1 97.44 316 ASP B O 1
ATOM 5385 N N . LYS B 1 317 ? -1.411 -26.5 -27.344 1 97.38 317 LYS B N 1
ATOM 5386 C CA . LYS B 1 317 ? -0.35 -25.672 -26.781 1 97.38 317 LYS B CA 1
ATOM 5387 C C . LYS B 1 317 ? 0.675 -25.297 -27.844 1 97.38 317 LYS B C 1
ATOM 5389 O O . LYS B 1 317 ? 1.023 -26.125 -28.703 1 97.38 317 LYS B O 1
ATOM 5394 N N . THR B 1 318 ? 1.121 -24.094 -27.859 1 97.19 318 THR B N 1
ATOM 5395 C CA . THR B 1 318 ? 2.189 -23.578 -28.703 1 97.19 318 THR B CA 1
ATOM 5396 C C . THR B 1 318 ? 3.277 -22.922 -27.875 1 97.19 318 THR B C 1
ATOM 5398 O O . THR B 1 318 ? 2.994 -22.016 -27.078 1 97.19 318 THR B O 1
ATOM 5401 N N . PRO B 1 319 ? 4.539 -23.359 -27.984 1 97.69 319 PRO B N 1
ATOM 5402 C CA . PRO B 1 319 ? 5.602 -22.703 -27.219 1 97.69 319 PRO B CA 1
ATOM 5403 C C . PRO B 1 319 ? 5.805 -21.25 -27.641 1 97.69 319 PRO B C 1
ATOM 5405 O O . PRO B 1 319 ? 5.879 -20.938 -28.828 1 97.69 319 PRO B O 1
ATOM 5408 N N . MET B 1 320 ? 5.902 -20.375 -26.688 1 98.5 320 MET B N 1
ATOM 5409 C CA . MET B 1 320 ? 6.027 -18.953 -26.953 1 98.5 320 MET B CA 1
ATOM 5410 C C . MET B 1 320 ? 7.406 -18.438 -26.547 1 98.5 320 MET B C 1
ATOM 5412 O O . MET B 1 320 ? 7.902 -17.469 -27.109 1 98.5 320 MET B O 1
ATOM 5416 N N . ALA B 1 321 ? 8.031 -19.047 -25.547 1 98.69 321 ALA B N 1
ATOM 5417 C CA . ALA B 1 321 ? 9.344 -18.625 -25.078 1 98.69 321 ALA B CA 1
ATOM 5418 C C . ALA B 1 321 ? 10.039 -19.75 -24.312 1 98.69 321 ALA B C 1
ATOM 5420 O O . ALA B 1 321 ? 9.383 -20.531 -23.609 1 98.69 321 ALA B O 1
ATOM 5421 N N . ASP B 1 322 ? 11.289 -19.859 -24.469 1 98.75 322 ASP B N 1
ATOM 5422 C CA . ASP B 1 322 ? 12.18 -20.672 -23.641 1 98.75 322 ASP B CA 1
ATOM 5423 C C . ASP B 1 322 ? 12.945 -19.797 -22.641 1 98.75 322 ASP B C 1
ATOM 5425 O O . ASP B 1 322 ? 13.852 -19.047 -23.031 1 98.75 322 ASP B O 1
ATOM 5429 N N . LEU B 1 323 ? 12.648 -19.938 -21.359 1 98.88 323 LEU B N 1
ATOM 5430 C CA . LEU B 1 323 ? 13.188 -19.047 -20.328 1 98.88 323 LEU B CA 1
ATOM 5431 C C . LEU B 1 323 ? 14.625 -19.406 -19.984 1 98.88 323 LEU B C 1
ATOM 5433 O O . LEU B 1 323 ? 15.281 -18.719 -19.203 1 98.88 323 LEU B O 1
ATOM 5437 N N . LEU B 1 324 ? 15.109 -20.5 -20.594 1 98.75 324 LEU B N 1
ATOM 5438 C CA . LEU B 1 324 ? 16.5 -20.875 -20.391 1 98.75 324 LEU B CA 1
ATOM 5439 C C . LEU B 1 324 ? 17.359 -20.484 -21.578 1 98.75 324 LEU B C 1
ATOM 5441 O O . LEU B 1 324 ? 18.562 -20.75 -21.594 1 98.75 324 LEU B O 1
ATOM 5445 N N . ASN B 1 325 ? 16.766 -19.906 -22.547 1 98.5 325 ASN B N 1
ATOM 5446 C CA . ASN B 1 325 ? 17.438 -19.453 -23.766 1 98.5 325 ASN B CA 1
ATOM 5447 C C . ASN B 1 325 ? 16.875 -18.141 -24.281 1 98.5 325 ASN B C 1
ATOM 5449 O O . ASN B 1 325 ? 16.391 -18.078 -25.422 1 98.5 325 ASN B O 1
ATOM 5453 N N . ILE B 1 326 ? 17 -17.078 -23.516 1 98.69 326 ILE B N 1
ATOM 5454 C CA . ILE B 1 326 ? 16.469 -15.766 -23.859 1 98.69 326 ILE B CA 1
ATOM 5455 C C . ILE B 1 326 ? 17.562 -14.938 -24.531 1 98.69 326 ILE B C 1
ATOM 5457 O O . ILE B 1 326 ? 18.641 -14.758 -23.969 1 98.69 326 ILE B O 1
ATOM 5461 N N . ALA B 1 327 ? 17.281 -14.391 -25.734 1 98.69 327 ALA B N 1
ATOM 5462 C CA . ALA B 1 327 ? 18.25 -13.516 -26.375 1 98.69 327 ALA B CA 1
ATOM 5463 C C . ALA B 1 327 ? 18.5 -12.258 -25.547 1 98.69 327 ALA B C 1
ATOM 5465 O O . ALA B 1 327 ? 17.562 -11.68 -25 1 98.69 327 ALA B O 1
ATOM 5466 N N . ASN B 1 328 ? 19.75 -11.891 -25.406 1 98.38 328 ASN B N 1
ATOM 5467 C CA . ASN B 1 328 ? 20.141 -10.695 -24.672 1 98.38 328 ASN B CA 1
ATOM 5468 C C . ASN B 1 328 ? 21.297 -9.977 -25.344 1 98.38 328 ASN B C 1
ATOM 5470 O O . ASN B 1 328 ? 22.328 -9.703 -24.703 1 98.38 328 ASN B O 1
ATOM 5474 N N . PRO B 1 329 ? 21.094 -9.562 -26.578 1 97.44 329 PRO B N 1
ATOM 5475 C CA . PRO B 1 329 ? 22.203 -8.969 -27.328 1 97.44 329 PRO B CA 1
ATOM 5476 C C . PRO B 1 329 ? 22.656 -7.633 -26.766 1 97.44 329 PRO B C 1
ATOM 5478 O O . PRO B 1 329 ? 23.781 -7.207 -27.016 1 97.44 329 PRO B O 1
ATOM 5481 N N . ARG B 1 330 ? 21.906 -6.973 -25.969 1 96.19 330 ARG B N 1
ATOM 5482 C CA . ARG B 1 330 ? 22.25 -5.652 -25.453 1 96.19 330 ARG B CA 1
ATOM 5483 C C . ARG B 1 330 ? 22.812 -5.758 -24.047 1 96.19 330 ARG B C 1
ATOM 5485 O O . ARG B 1 330 ? 23.094 -4.742 -23.406 1 96.19 330 ARG B O 1
ATOM 5492 N N . GLY B 1 331 ? 22.859 -6.898 -23.484 1 97.69 331 GLY B N 1
ATOM 5493 C CA . GLY B 1 331 ? 23.438 -7.105 -22.172 1 97.69 331 GLY B CA 1
ATOM 5494 C C . GLY B 1 331 ? 22.594 -6.543 -21.047 1 97.69 331 GLY B C 1
ATOM 5495 O O . GLY B 1 331 ? 23.125 -6.035 -20.062 1 97.69 331 GLY B O 1
ATOM 5496 N N . VAL B 1 332 ? 21.312 -6.641 -21.25 1 98.31 332 VAL B N 1
ATOM 5497 C CA . VAL B 1 332 ? 20.359 -6.133 -20.266 1 98.31 332 VAL B CA 1
ATOM 5498 C C . VAL B 1 332 ? 20.641 -6.785 -18.906 1 98.31 332 VAL B C 1
ATOM 5500 O O . VAL B 1 332 ? 20.844 -8 -18.828 1 98.31 332 VAL B O 1
ATOM 5503 N N . GLY B 1 333 ? 20.688 -5.922 -17.859 1 97.56 333 GLY B N 1
ATOM 5504 C CA . GLY B 1 333 ? 20.891 -6.395 -16.5 1 97.56 333 GLY B CA 1
ATOM 5505 C C . GLY B 1 333 ? 22.328 -6.805 -16.234 1 97.56 333 GLY B C 1
ATOM 5506 O O . GLY B 1 333 ? 22.656 -7.266 -15.141 1 97.56 333 GLY B O 1
ATOM 5507 N N . GLY B 1 334 ? 23.234 -6.711 -17.172 1 97.38 334 GLY B N 1
ATOM 5508 C CA . GLY B 1 334 ? 24.625 -7.129 -17.031 1 97.38 334 GLY B CA 1
ATOM 5509 C C . GLY B 1 334 ? 24.828 -8.617 -17.281 1 97.38 334 GLY B C 1
ATOM 5510 O O . GLY B 1 334 ? 25.844 -9.188 -16.875 1 97.38 334 GLY B O 1
ATOM 5511 N N . PHE B 1 335 ? 23.891 -9.25 -17.906 1 97.62 335 PHE B N 1
ATOM 5512 C CA . PHE B 1 335 ? 23.938 -10.688 -18.125 1 97.62 335 PHE B CA 1
ATOM 5513 C C . PHE B 1 335 ? 24.422 -11.008 -19.531 1 97.62 335 PHE B C 1
ATOM 5515 O O . PHE B 1 335 ? 24.438 -10.133 -20.406 1 97.62 335 PHE B O 1
ATOM 5522 N N . GLY B 1 336 ? 24.734 -12.219 -19.75 1 97.06 336 GLY B N 1
ATOM 5523 C CA . GLY B 1 336 ? 25.219 -12.672 -21.047 1 97.06 336 GLY B CA 1
ATOM 5524 C C . GLY B 1 336 ? 24.094 -12.977 -22.031 1 97.06 336 GLY B C 1
ATOM 5525 O O . GLY B 1 336 ? 22.922 -12.836 -21.703 1 97.06 336 GLY B O 1
ATOM 5526 N N . ASP B 1 337 ? 24.516 -13.383 -23.188 1 97.75 337 ASP B N 1
ATOM 5527 C CA . ASP B 1 337 ? 23.641 -13.844 -24.266 1 97.75 337 ASP B CA 1
ATOM 5528 C C . ASP B 1 337 ? 23.953 -15.289 -24.641 1 97.75 337 ASP B C 1
ATOM 5530 O O . ASP B 1 337 ? 25.016 -15.578 -25.219 1 97.75 337 ASP B O 1
ATOM 5534 N N . PRO B 1 338 ? 23.047 -16.172 -24.344 1 97.75 338 PRO B N 1
ATOM 5535 C CA . PRO B 1 338 ? 21.672 -15.938 -23.891 1 97.75 338 PRO B CA 1
ATOM 5536 C C . PRO B 1 338 ? 21.578 -15.695 -22.391 1 97.75 338 PRO B C 1
ATOM 5538 O O . PRO B 1 338 ? 22.484 -16.047 -21.641 1 97.75 338 PRO B O 1
ATOM 5541 N N . PHE B 1 339 ? 20.562 -15 -22.062 1 98.5 339 PHE B N 1
ATOM 5542 C CA . PHE B 1 339 ? 20.141 -14.891 -20.672 1 98.5 339 PHE B CA 1
ATOM 5543 C C . PHE B 1 339 ? 19.359 -16.125 -20.234 1 98.5 339 PHE B C 1
ATOM 5545 O O . PHE B 1 339 ? 18.547 -16.641 -21 1 98.5 339 PHE B O 1
ATOM 5552 N N . ARG B 1 340 ? 19.594 -16.578 -18.953 1 98.56 340 ARG B N 1
ATOM 5553 C CA . ARG B 1 340 ? 18.891 -17.734 -18.375 1 98.56 340 ARG B CA 1
ATOM 5554 C C . ARG B 1 340 ? 18.109 -17.328 -17.141 1 98.56 340 ARG B C 1
ATOM 5556 O O . ARG B 1 340 ? 18.594 -16.578 -16.297 1 98.56 340 ARG B O 1
ATOM 5563 N N . PHE B 1 341 ? 16.969 -17.797 -17.078 1 98.69 341 PHE B N 1
ATOM 5564 C CA . PHE B 1 341 ? 16.109 -17.641 -15.906 1 98.69 341 PHE B CA 1
ATOM 5565 C C . PHE B 1 341 ? 15.953 -18.969 -15.172 1 98.69 341 PHE B C 1
ATOM 5567 O O . PHE B 1 341 ? 14.859 -19.531 -15.117 1 98.69 341 PHE B O 1
ATOM 5574 N N . PRO B 1 342 ? 17 -19.453 -14.539 1 98.5 342 PRO B N 1
ATOM 5575 C CA . PRO B 1 342 ? 17.141 -20.859 -14.133 1 98.5 342 PRO B CA 1
ATOM 5576 C C . PRO B 1 342 ? 16.656 -21.109 -12.703 1 98.5 342 PRO B C 1
ATOM 5578 O O . PRO B 1 342 ? 17.359 -21.734 -11.906 1 98.5 342 PRO B O 1
ATOM 5581 N N . PHE B 1 343 ? 15.492 -20.766 -12.43 1 98.75 343 PHE B N 1
ATOM 5582 C CA . PHE B 1 343 ? 15.016 -20.812 -11.047 1 98.75 343 PHE B CA 1
ATOM 5583 C C . PHE B 1 343 ? 14.125 -22.031 -10.82 1 98.75 343 PHE B C 1
ATOM 5585 O O . PHE B 1 343 ? 13.484 -22.516 -11.75 1 98.75 343 PHE B O 1
ATOM 5592 N N . PHE B 1 344 ? 14.141 -22.469 -9.578 1 97.19 344 PHE B N 1
ATOM 5593 C CA . PHE B 1 344 ? 13.273 -23.578 -9.172 1 97.19 344 PHE B CA 1
ATOM 5594 C C . PHE B 1 344 ? 11.812 -23.25 -9.469 1 97.19 344 PHE B C 1
ATOM 5596 O O . PHE B 1 344 ? 11.109 -24.047 -10.094 1 97.19 344 PHE B O 1
ATOM 5603 N N . THR B 1 345 ? 11.359 -22.031 -9.008 1 97.31 345 THR B N 1
ATOM 5604 C CA . THR B 1 345 ? 9.984 -21.594 -9.211 1 97.31 345 THR B CA 1
ATOM 5605 C C . THR B 1 345 ? 9.945 -20.297 -9.992 1 97.31 345 THR B C 1
ATOM 5607 O O . THR B 1 345 ? 10.609 -19.312 -9.625 1 97.31 345 THR B O 1
ATOM 5610 N N . ILE B 1 346 ? 9.281 -20.312 -11.094 1 98.5 346 ILE B N 1
ATOM 5611 C CA . ILE B 1 346 ? 8.867 -19.141 -11.867 1 98.5 346 ILE B CA 1
ATOM 5612 C C . ILE B 1 346 ? 7.344 -19.031 -11.859 1 98.5 346 ILE B C 1
ATOM 5614 O O . ILE B 1 346 ? 6.645 -19.875 -12.414 1 98.5 346 ILE B O 1
ATOM 5618 N N . GLU B 1 347 ? 6.809 -17.891 -11.188 1 97.38 347 GLU B N 1
ATOM 5619 C CA . GLU B 1 347 ? 5.387 -18 -10.883 1 97.38 347 GLU B CA 1
ATOM 5620 C C . GLU B 1 347 ? 4.656 -16.688 -11.18 1 97.38 347 GLU B C 1
ATOM 5622 O O . GLU B 1 347 ? 3.461 -16.562 -10.906 1 97.38 347 GLU B O 1
ATOM 5627 N N . GLY B 1 348 ? 5.273 -15.695 -11.633 1 98.12 348 GLY B N 1
ATOM 5628 C CA . GLY B 1 348 ? 4.598 -14.484 -12.07 1 98.12 348 GLY B CA 1
ATOM 5629 C C . GLY B 1 348 ? 4.574 -14.328 -13.578 1 98.12 348 GLY B C 1
ATOM 5630 O O . GLY B 1 348 ? 5.609 -14.438 -14.234 1 98.12 348 GLY B O 1
ATOM 5631 N N . LEU B 1 349 ? 3.383 -14.07 -14.125 1 98.62 349 LEU B N 1
ATOM 5632 C CA . LEU B 1 349 ? 3.232 -13.891 -15.562 1 98.62 349 LEU B CA 1
ATOM 5633 C C . LEU B 1 349 ? 2.158 -12.859 -15.875 1 98.62 349 LEU B C 1
ATOM 5635 O O . LEU B 1 349 ? 1.03 -12.961 -15.383 1 98.62 349 LEU B O 1
ATOM 5639 N N . LEU B 1 350 ? 2.576 -11.852 -16.641 1 98.06 350 LEU B N 1
ATOM 5640 C CA . LEU B 1 350 ? 1.651 -10.828 -17.109 1 98.06 350 LEU B CA 1
ATOM 5641 C C . LEU B 1 350 ? 1.921 -10.484 -18.578 1 98.06 350 LEU B C 1
ATOM 5643 O O . LEU B 1 350 ? 3.055 -10.602 -19.047 1 98.06 350 LEU B O 1
ATOM 5647 N N . ILE B 1 351 ? 0.858 -10.062 -19.188 1 98.5 351 ILE B N 1
ATOM 5648 C CA . ILE B 1 351 ? 0.985 -9.469 -20.516 1 98.5 351 ILE B CA 1
ATOM 5649 C C . ILE B 1 351 ? 1.031 -7.949 -20.406 1 98.5 351 ILE B C 1
ATOM 5651 O O . ILE B 1 351 ? 0.187 -7.344 -19.734 1 98.5 351 ILE B O 1
ATOM 5655 N N . LEU B 1 352 ? 2.018 -7.363 -20.984 1 97.94 352 LEU B N 1
ATOM 5656 C CA . LEU B 1 352 ? 2.156 -5.91 -20.938 1 97.94 352 LEU B CA 1
ATOM 5657 C C . LEU B 1 352 ? 1.59 -5.266 -22.203 1 97.94 352 LEU B C 1
ATOM 5659 O O . LEU B 1 352 ? 1.062 -4.152 -22.156 1 97.94 352 LEU B O 1
ATOM 5663 N N . ASP B 1 353 ? 1.759 -5.836 -23.328 1 97.5 353 ASP B N 1
ATOM 5664 C CA . ASP B 1 353 ? 1.168 -5.492 -24.609 1 97.5 353 ASP B CA 1
ATOM 5665 C C . ASP B 1 353 ? 1.186 -6.684 -25.562 1 97.5 353 ASP B C 1
ATOM 5667 O O . ASP B 1 353 ? 1.438 -7.816 -25.141 1 97.5 353 ASP B O 1
ATOM 5671 N N . ASP B 1 354 ? 0.95 -6.496 -26.844 1 97.25 354 ASP B N 1
ATOM 5672 C CA . ASP B 1 354 ? 0.737 -7.617 -27.766 1 97.25 354 ASP B CA 1
ATOM 5673 C C . ASP B 1 354 ? 2.057 -8.305 -28.109 1 97.25 354 ASP B C 1
ATOM 5675 O O . ASP B 1 354 ? 2.078 -9.281 -28.859 1 97.25 354 ASP B O 1
ATOM 5679 N N . ARG B 1 355 ? 3.209 -7.879 -27.516 1 96.44 355 ARG B N 1
ATOM 5680 C CA . ARG B 1 355 ? 4.5 -8.492 -27.812 1 96.44 355 ARG B CA 1
ATOM 5681 C C . ARG B 1 355 ? 5.328 -8.672 -26.547 1 96.44 355 ARG B C 1
ATOM 5683 O O . ARG B 1 355 ? 6.375 -9.32 -26.562 1 96.44 355 ARG B O 1
ATOM 5690 N N . THR B 1 356 ? 4.895 -8.094 -25.516 1 98.25 356 THR B N 1
ATOM 5691 C CA . THR B 1 356 ? 5.766 -8.055 -24.344 1 98.25 356 THR B CA 1
ATOM 5692 C C . THR B 1 356 ? 5.059 -8.648 -23.125 1 98.25 356 THR B C 1
ATOM 5694 O O . THR B 1 356 ? 3.863 -8.422 -22.922 1 98.25 356 THR B O 1
ATOM 5697 N N . ILE B 1 357 ? 5.816 -9.453 -22.359 1 98.75 357 ILE B N 1
ATOM 5698 C CA . ILE B 1 357 ? 5.305 -10.055 -21.141 1 98.75 357 ILE B CA 1
ATOM 5699 C C . ILE B 1 357 ? 6.254 -9.758 -19.984 1 98.75 357 ILE B C 1
ATOM 5701 O O . ILE B 1 357 ? 7.418 -9.414 -20.188 1 98.75 357 ILE B O 1
ATOM 5705 N N . LEU B 1 358 ? 5.742 -9.727 -18.781 1 98.88 358 LEU B N 1
ATOM 5706 C CA . LEU B 1 358 ? 6.496 -9.664 -17.531 1 98.88 358 LEU B CA 1
ATOM 5707 C C . LEU B 1 358 ? 6.516 -11.016 -16.828 1 98.88 358 LEU B C 1
ATOM 5709 O O . LEU B 1 358 ? 5.465 -11.625 -16.609 1 98.88 358 LEU B O 1
ATOM 5713 N N . VAL B 1 359 ? 7.699 -11.531 -16.531 1 98.94 359 VAL B N 1
ATOM 5714 C CA . VAL B 1 359 ? 7.891 -12.805 -15.844 1 98.94 359 VAL B CA 1
ATOM 5715 C C . VAL B 1 359 ? 8.68 -12.578 -14.555 1 98.94 359 VAL B C 1
ATOM 5717 O O . VAL B 1 359 ? 9.648 -11.812 -14.539 1 98.94 359 VAL B O 1
ATOM 5720 N N . THR B 1 360 ? 8.266 -13.195 -13.469 1 98.88 360 THR B N 1
ATOM 5721 C CA . THR B 1 360 ? 8.898 -13.055 -12.164 1 98.88 360 THR B CA 1
ATOM 5722 C C . THR B 1 360 ? 9.086 -14.422 -11.508 1 98.88 360 THR B C 1
ATOM 5724 O O . THR B 1 360 ? 8.219 -15.289 -11.609 1 98.88 360 THR B O 1
ATOM 5727 N N . ASN B 1 361 ? 10.234 -14.602 -10.844 1 98.69 361 ASN B N 1
ATOM 5728 C CA . ASN B 1 361 ? 10.43 -15.828 -10.078 1 98.69 361 ASN B CA 1
ATOM 5729 C C . ASN B 1 361 ? 9.891 -15.695 -8.656 1 98.69 361 ASN B C 1
ATOM 5731 O O . ASN B 1 361 ? 9.625 -14.586 -8.188 1 98.69 361 ASN B O 1
ATOM 5735 N N . ASP B 1 362 ? 9.57 -16.828 -8.07 1 98 362 ASP B N 1
ATOM 5736 C CA . ASP B 1 362 ? 9.453 -16.984 -6.625 1 98 362 ASP B CA 1
ATOM 5737 C C . ASP B 1 362 ? 10.773 -17.438 -6.008 1 98 362 ASP B C 1
ATOM 5739 O O . ASP B 1 362 ? 11.258 -18.531 -6.309 1 98 362 ASP B O 1
ATOM 5743 N N . ASN B 1 363 ? 11.312 -16.703 -5.141 1 97.81 363 ASN B N 1
ATOM 5744 C CA . ASN B 1 363 ? 12.633 -17.031 -4.602 1 97.81 363 ASN B CA 1
ATOM 5745 C C . ASN B 1 363 ? 12.531 -18.047 -3.465 1 97.81 363 ASN B C 1
ATOM 5747 O O . ASN B 1 363 ? 13.547 -18.531 -2.98 1 97.81 363 ASN B O 1
ATOM 5751 N N . ASN B 1 364 ? 11.297 -18.406 -3.023 1 97.38 364 ASN B N 1
ATOM 5752 C CA . ASN B 1 364 ? 11.148 -19.359 -1.93 1 97.38 364 ASN B CA 1
ATOM 5753 C C . ASN B 1 364 ? 12.141 -19.078 -0.804 1 97.38 364 ASN B C 1
ATOM 5755 O O . ASN B 1 364 ? 12.805 -20 -0.31 1 97.38 364 ASN B O 1
ATOM 5759 N N . TYR B 1 365 ? 12.234 -17.797 -0.48 1 97.94 365 TYR B N 1
ATOM 5760 C CA . TYR B 1 365 ? 13.219 -17.422 0.529 1 97.94 365 TYR B CA 1
ATOM 5761 C C . TYR B 1 365 ? 13.078 -18.281 1.779 1 97.94 365 TYR B C 1
ATOM 5763 O O . TYR B 1 365 ? 11.977 -18.422 2.318 1 97.94 365 TYR B O 1
ATOM 5771 N N . PRO B 1 366 ? 14.188 -18.875 2.297 1 97.31 366 PRO B N 1
ATOM 5772 C CA . PRO B 1 366 ? 15.555 -18.75 1.79 1 97.31 366 PRO B CA 1
ATOM 5773 C C . PRO B 1 366 ? 16.016 -19.969 0.993 1 97.31 366 PRO B C 1
ATOM 5775 O O . PRO B 1 366 ? 17.203 -20.172 0.797 1 97.31 366 PRO B O 1
ATOM 5778 N N . ASN B 1 367 ? 15.156 -20.734 0.442 1 96.62 367 ASN B N 1
ATOM 5779 C CA . ASN B 1 367 ? 15.469 -22.094 0.002 1 96.62 367 ASN B CA 1
ATOM 5780 C C . ASN B 1 367 ? 16.031 -22.109 -1.414 1 96.62 367 ASN B C 1
ATOM 5782 O O . ASN B 1 367 ? 16.906 -22.906 -1.729 1 96.62 367 ASN B O 1
ATOM 5786 N N . SER B 1 368 ? 15.523 -21.297 -2.316 1 97.94 368 SER B N 1
ATOM 5787 C CA . SER B 1 368 ? 15.945 -21.359 -3.713 1 97.94 368 SER B CA 1
ATOM 5788 C C . SER B 1 368 ? 17.266 -20.609 -3.928 1 97.94 368 SER B C 1
ATOM 5790 O O . SER B 1 368 ? 17.484 -19.547 -3.35 1 97.94 368 SER B O 1
ATOM 5792 N N . ALA B 1 369 ? 18.125 -21.219 -4.703 1 98.31 369 ALA B N 1
ATOM 5793 C CA . ALA B 1 369 ? 19.438 -20.672 -4.996 1 98.31 369 ALA B CA 1
ATOM 5794 C C . ALA B 1 369 ? 19.859 -20.969 -6.434 1 98.31 369 ALA B C 1
ATOM 5796 O O . ALA B 1 369 ? 20.938 -21.5 -6.676 1 98.31 369 ALA B O 1
ATOM 5797 N N . GLY B 1 370 ? 19.047 -20.609 -7.355 1 98.12 370 GLY B N 1
ATOM 5798 C CA . GLY B 1 370 ? 19.266 -20.953 -8.75 1 98.12 370 GLY B CA 1
ATOM 5799 C C . GLY B 1 370 ? 20.281 -20.062 -9.438 1 98.12 370 GLY B C 1
ATOM 5800 O O . GLY B 1 370 ? 20.953 -20.484 -10.375 1 98.12 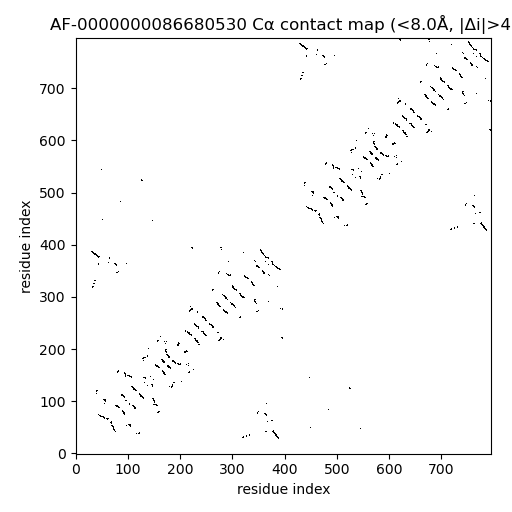370 GLY B O 1
ATOM 5801 N N . ARG B 1 371 ? 20.406 -18.781 -9.039 1 98 371 ARG B N 1
ATOM 5802 C CA . ARG B 1 371 ? 21.344 -17.844 -9.648 1 98 371 ARG B CA 1
ATOM 5803 C C . ARG B 1 371 ? 22.766 -18.125 -9.18 1 98 371 ARG B C 1
ATOM 5805 O O . ARG B 1 371 ? 23.703 -18.156 -9.992 1 98 371 ARG B O 1
ATOM 5812 N N . THR B 1 372 ? 22.984 -18.188 -7.887 1 97.31 372 THR B N 1
ATOM 5813 C CA . THR B 1 372 ? 24.266 -18.469 -7.238 1 97.31 372 THR B CA 1
ATOM 5814 C C . THR B 1 372 ? 24.109 -19.516 -6.148 1 97.31 372 THR B C 1
ATOM 5816 O O . THR B 1 372 ? 23.422 -19.281 -5.145 1 97.31 372 THR B O 1
ATOM 5819 N N . PRO B 1 373 ? 24.75 -20.703 -6.383 1 96.88 373 PRO B N 1
ATOM 5820 C CA . PRO B 1 373 ? 24.641 -21.734 -5.355 1 96.88 373 PRO B CA 1
ATOM 5821 C C . PRO B 1 373 ? 24.984 -21.219 -3.959 1 96.88 373 PRO B C 1
ATOM 5823 O O . PRO B 1 373 ? 25.984 -20.516 -3.785 1 96.88 373 PRO B O 1
ATOM 5826 N N . GLY B 1 374 ? 24.094 -21.516 -2.986 1 97.25 374 GLY B N 1
ATOM 5827 C CA . GLY B 1 374 ? 24.359 -21.188 -1.595 1 97.25 374 GLY B CA 1
ATOM 5828 C C . GLY B 1 374 ? 23.906 -19.781 -1.222 1 97.25 374 GLY B C 1
ATOM 5829 O O . GLY B 1 374 ? 24.062 -19.375 -0.072 1 97.25 374 GLY B O 1
ATOM 5830 N N . VAL B 1 375 ? 23.406 -19.094 -2.137 1 98.12 375 VAL B N 1
ATOM 5831 C CA . VAL B 1 375 ? 22.891 -17.75 -1.905 1 98.12 375 VAL B CA 1
ATOM 5832 C C . VAL B 1 375 ? 21.406 -17.703 -2.275 1 98.12 375 VAL B C 1
ATOM 5834 O O . VAL B 1 375 ? 21.031 -18.031 -3.402 1 98.12 375 VAL B O 1
ATOM 5837 N N . PRO B 1 376 ? 20.547 -17.281 -1.307 1 98.62 376 PRO B N 1
ATOM 5838 C CA . PRO B 1 376 ? 19.125 -17.203 -1.68 1 98.62 376 PRO B CA 1
ATOM 5839 C C . PRO B 1 376 ? 18.891 -16.344 -2.92 1 98.62 376 PRO B C 1
ATOM 5841 O O . PRO B 1 376 ? 19.516 -15.289 -3.072 1 98.62 376 PRO B O 1
ATOM 5844 N N . ASP B 1 377 ? 18.031 -16.766 -3.795 1 98.75 377 ASP B N 1
ATOM 5845 C CA . ASP B 1 377 ? 17.703 -16.031 -5.016 1 98.75 377 ASP B CA 1
ATOM 5846 C C . ASP B 1 377 ? 17.031 -14.703 -4.691 1 98.75 377 ASP B C 1
ATOM 5848 O O . ASP B 1 377 ? 16.203 -14.625 -3.783 1 98.75 377 ASP B O 1
ATOM 5852 N N . ASP B 1 378 ? 17.391 -13.672 -5.418 1 98.69 378 ASP B N 1
ATOM 5853 C CA . ASP B 1 378 ? 16.531 -12.484 -5.469 1 98.69 378 ASP B CA 1
ATOM 5854 C C . ASP B 1 378 ? 15.219 -12.773 -6.176 1 98.69 378 ASP B C 1
ATOM 5856 O O . ASP B 1 378 ? 15.094 -13.781 -6.875 1 98.69 378 ASP B O 1
ATOM 5860 N N . ASN B 1 379 ? 14.211 -11.984 -5.938 1 98.81 379 ASN B N 1
ATOM 5861 C CA . ASN B 1 379 ? 13.078 -11.953 -6.855 1 98.81 379 ASN B CA 1
ATOM 5862 C C . ASN B 1 379 ? 13.383 -11.102 -8.086 1 98.81 379 ASN B C 1
ATOM 5864 O O . ASN B 1 379 ? 13.547 -9.883 -7.98 1 98.81 379 ASN B O 1
ATOM 5868 N N . GLU B 1 380 ? 13.469 -11.758 -9.18 1 98.88 380 GLU B N 1
ATOM 5869 C CA . GLU B 1 380 ? 13.82 -11.086 -10.43 1 98.88 380 GLU B CA 1
ATOM 5870 C C . GLU B 1 380 ? 12.586 -10.836 -11.289 1 98.88 380 GLU B C 1
ATOM 5872 O O . GLU B 1 380 ? 11.711 -11.695 -11.398 1 98.88 380 GLU B O 1
ATOM 5877 N N . PHE B 1 381 ? 12.508 -9.641 -11.781 1 98.94 381 PHE B N 1
ATOM 5878 C CA . PHE B 1 381 ? 11.484 -9.203 -12.734 1 98.94 381 PHE B CA 1
ATOM 5879 C C . PHE B 1 381 ? 12.094 -8.977 -14.109 1 98.94 381 PHE B C 1
ATOM 5881 O O . PHE B 1 381 ? 13.016 -8.172 -14.266 1 98.94 381 PHE B O 1
ATOM 5888 N N . ILE B 1 382 ? 11.531 -9.711 -15.102 1 98.94 382 ILE B N 1
ATOM 5889 C CA . ILE B 1 382 ? 12.078 -9.555 -16.438 1 98.94 382 ILE B CA 1
ATOM 5890 C C . ILE B 1 382 ? 10.961 -9.25 -17.422 1 98.94 382 ILE B C 1
ATOM 5892 O O . ILE B 1 382 ? 9.875 -9.836 -17.344 1 98.94 382 ILE B O 1
ATOM 5896 N N . VAL B 1 383 ? 11.219 -8.312 -18.312 1 98.88 383 VAL B N 1
ATOM 5897 C CA . VAL B 1 383 ? 10.336 -8.023 -19.438 1 98.88 383 VAL B CA 1
ATOM 5898 C C . VAL B 1 383 ? 10.883 -8.672 -20.703 1 98.88 383 VAL B C 1
ATOM 5900 O O . VAL B 1 383 ? 12.047 -8.461 -21.062 1 98.88 383 VAL B O 1
ATOM 5903 N N . LEU B 1 384 ? 10.062 -9.438 -21.344 1 98.88 384 LEU B N 1
ATOM 5904 C CA . LEU B 1 384 ? 10.453 -10.172 -22.547 1 98.88 384 LEU B CA 1
ATOM 5905 C C . LEU B 1 384 ? 9.656 -9.703 -23.75 1 98.88 384 LEU B C 1
ATOM 5907 O O . LEU B 1 384 ? 8.445 -9.469 -23.656 1 98.88 384 LEU B O 1
ATOM 5911 N N . ARG B 1 385 ? 10.328 -9.555 -24.828 1 98.75 385 ARG B N 1
ATOM 5912 C CA . ARG B 1 385 ? 9.672 -9.422 -26.125 1 98.75 385 ARG B CA 1
ATOM 5913 C C . ARG B 1 385 ? 9.531 -10.773 -26.812 1 98.75 385 ARG B C 1
ATOM 5915 O O . ARG B 1 385 ? 10.531 -11.43 -27.109 1 98.75 385 ARG B O 1
ATOM 5922 N N . LEU B 1 386 ? 8.344 -11.18 -27.062 1 98.69 386 LEU B N 1
ATOM 5923 C CA . LEU B 1 386 ? 8.062 -12.453 -27.719 1 98.69 386 LEU B CA 1
ATOM 5924 C C . LEU B 1 386 ? 8.352 -12.375 -29.203 1 98.69 386 LEU B C 1
ATOM 5926 O O . LEU B 1 386 ? 8.172 -11.328 -29.828 1 98.69 386 LEU B O 1
ATOM 5930 N N . GLY B 1 387 ? 8.727 -13.508 -29.781 1 97.88 387 GLY B N 1
ATOM 5931 C CA . GLY B 1 387 ? 8.898 -13.586 -31.219 1 97.88 387 GLY B CA 1
ATOM 5932 C C . GLY B 1 387 ? 7.578 -13.641 -31.969 1 97.88 387 GLY B C 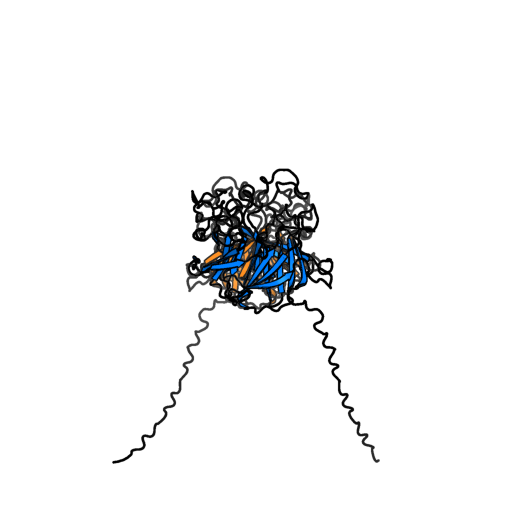1
ATOM 5933 O O . GLY B 1 387 ? 7.539 -13.383 -33.188 1 97.88 387 GLY B O 1
ATOM 5934 N N . THR B 1 388 ? 6.605 -13.969 -31.297 1 96.75 388 THR B N 1
ATOM 5935 C CA . THR B 1 388 ? 5.273 -14.07 -31.875 1 96.75 388 THR B CA 1
ATOM 5936 C C . THR B 1 388 ? 4.344 -13.016 -31.297 1 96.75 388 THR B C 1
ATOM 5938 O O . THR B 1 388 ? 4.285 -12.836 -30.078 1 96.75 388 THR B O 1
ATOM 5941 N N . LYS B 1 389 ? 3.637 -12.344 -32.188 1 97.25 389 LYS B N 1
ATOM 5942 C CA . LYS B 1 389 ? 2.641 -11.367 -31.75 1 97.25 389 LYS B CA 1
ATOM 5943 C C . LYS B 1 389 ? 1.398 -12.062 -31.203 1 97.25 389 LYS B C 1
ATOM 5945 O O . LYS B 1 389 ? 0.896 -13.016 -31.797 1 97.25 389 LYS B O 1
ATOM 5950 N N . LEU B 1 390 ? 0.925 -11.594 -30.078 1 98.38 390 LEU B N 1
ATOM 5951 C CA . LEU B 1 390 ? -0.292 -12.125 -29.469 1 98.38 390 LEU B CA 1
ATOM 5952 C C . LEU B 1 390 ? -1.53 -11.484 -30.094 1 98.38 390 LEU B C 1
ATOM 5954 O O . LEU B 1 390 ? -1.533 -10.289 -30.391 1 98.38 390 LEU B O 1
ATOM 5958 N N . ASN B 1 391 ? -2.533 -12.273 -30.359 1 98.25 391 ASN B N 1
ATOM 5959 C CA . ASN B 1 391 ? -3.848 -11.727 -30.672 1 98.25 391 ASN B CA 1
ATOM 5960 C C . ASN B 1 391 ? -4.555 -11.211 -29.422 1 98.25 391 ASN B C 1
ATOM 5962 O O . ASN B 1 391 ? -5.559 -11.781 -29 1 98.25 391 ASN B O 1
ATOM 5966 N N . LEU B 1 392 ? -4.145 -10.086 -29 1 98.38 392 LEU B N 1
ATOM 5967 C CA . LEU B 1 392 ? -4.457 -9.609 -27.656 1 98.38 392 LEU B CA 1
ATOM 5968 C C . LEU B 1 392 ? -5.793 -8.875 -27.641 1 98.38 392 LEU B C 1
ATOM 5970 O O . LEU B 1 392 ? -6.031 -7.98 -28.453 1 98.38 392 LEU B O 1
ATOM 5974 N N . ASP B 1 393 ? -6.691 -9.281 -26.797 1 98.25 393 ASP B N 1
ATOM 5975 C CA . ASP B 1 393 ? -7.824 -8.453 -26.375 1 98.25 393 ASP B CA 1
ATOM 5976 C C . ASP B 1 393 ? -7.395 -7.414 -25.344 1 98.25 393 ASP B C 1
ATOM 5978 O O . ASP B 1 393 ? -7.023 -7.758 -24.219 1 98.25 393 ASP B O 1
ATOM 5982 N N . ARG B 1 394 ? -7.5 -6.152 -25.625 1 94.88 394 ARG B N 1
ATOM 5983 C CA . ARG B 1 394 ? -6.941 -5.074 -24.828 1 94.88 394 ARG B CA 1
ATOM 5984 C C . ARG B 1 394 ? -7.637 -4.988 -23.469 1 94.88 394 ARG B C 1
ATOM 5986 O O . ARG B 1 394 ? -7.082 -4.438 -22.516 1 94.88 394 ARG B O 1
ATOM 5993 N N . ARG B 1 395 ? -8.82 -5.57 -23.344 1 94.44 395 ARG B N 1
ATOM 5994 C CA . ARG B 1 395 ? -9.531 -5.578 -22.062 1 94.44 395 ARG B CA 1
ATOM 5995 C C . ARG B 1 395 ? -8.797 -6.418 -21.031 1 94.44 395 ARG B C 1
ATOM 5997 O O . ARG B 1 395 ? -9.078 -6.324 -19.828 1 94.44 395 ARG B O 1
ATOM 6004 N N . THR B 1 396 ? -7.781 -7.238 -21.422 1 92.81 396 THR B N 1
ATOM 6005 C CA . THR B 1 396 ? -6.984 -8.07 -20.531 1 92.81 396 THR B CA 1
ATOM 6006 C C . THR B 1 396 ? -5.98 -7.215 -19.766 1 92.81 396 THR B C 1
ATOM 6008 O O . THR B 1 396 ? -5.52 -7.605 -18.688 1 92.81 396 THR B O 1
ATOM 6011 N N . LEU B 1 397 ? -5.535 -6.094 -20.312 1 88.5 397 LEU B N 1
ATOM 6012 C CA . LEU B 1 397 ? -4.496 -5.254 -19.719 1 88.5 397 LEU B CA 1
ATOM 6013 C C . LEU B 1 397 ? -5.055 -4.43 -18.562 1 88.5 397 LEU B C 1
ATOM 6015 O O . LEU B 1 397 ? -4.301 -3.77 -17.844 1 88.5 397 LEU B O 1
ATOM 6019 N N . GLY B 1 398 ? -6.32 -4.34 -18.188 1 75.06 398 GLY B N 1
ATOM 6020 C CA . GLY B 1 398 ? -6.891 -3.543 -17.109 1 75.06 398 GLY B CA 1
ATOM 6021 C C . GLY B 1 398 ? -8.406 -3.635 -17.047 1 75.06 398 GLY B C 1
ATOM 6022 O O . GLY B 1 398 ? -9.055 -4.027 -18.016 1 75.06 398 GLY B O 1
#

Radius of gyration: 31.12 Å; Cα contacts (8 Å, |Δi|>4): 2246; chains: 2; bounding box: 90×92×101 Å

Sequence (796 aa):
MKAKLISSLAAAALVVVAAGPAHGTADEPAPGTARLEKFAKLPAHTFLSGSEPSGSLLGTAPINGVTPPFADQPIQGFSGQLRNSDGTYDVISDNGYGNKANSADFILRIQRVAPDWRAGTVDPVGGINLTDPNGHVPFPLFRPDRVLTGTDFDPESFVRLPDGTYWVGDEFGPFLLHFDRAGRLLAPPVSLPGVFAPDNPLRGDTPSNLGGSRGFESLALSPDKRTIYALLEGTVAGDPAGSLRLNEFSVQTGAYTGTRWMYQRESPAHSVADAVMVNDHQFLVIERDDGQGAAAVFKRIFLVDLQDSNNDGLLDKTPMADLLNIANPRGVGGFGDPFRFPFFTIEGLLILDDRTILVTNDNNYPNSAGRTPGVPDDNEFIVLRLGTKLNLDRRTLGMKAKLISSLAAAALVVVAAGPAHGTADEPAPGTARLEKFAKLPAHTFLSGSEPSGSLLGTAPINGVTPPFADQPIQGFSGQLRNSDGTYDVISDNGYGNKANSADFILRIQRVAPDWRAGTVDPVGGINLTDPNGHVPFPLFRPDRVLTGTDFDPESFVRLPDGTYWVGDEFGPFLLHFDRAGRLLAPPVSLPGVFAPDNPLRGDTPSNLGGSRGFESLALSPDKRTIYALLEGTVAGDPAGSLRLNEFSVQTGAYTGTRWMYQRESPAHSVADAVMVNDHQFLVIERDDGQGAAAVFKRIFLVDLQDSNNDGLLDKTPMADLLNIANPRGVGGFGDPFRFPFFTIEGLLILDDRTILVTNDNNYPNSAGRTPGVPDDNEFIVLRLGTKLNLDRRTLG

Nearest PDB structures (foldseek):
  7ris-assembly1_A  TM=5.489E-01  e=1.764E-05  Rhodopseudomonas palustris CGA009
  7riz-assembly1_A  TM=5.170E-01  e=1.094E-05  Rhodopseudomonas palustris CGA009
  4o5s-assembly1_A  TM=4.881E-01  e=8.392E-06  Loligo vulgaris
  7zp5-assembly1_A  TM=4.751E-01  e=1.094E-05  synthetic construct
  2iao-assembly1_A  TM=4.673E-01  e=2.843E-05  Loligo vulgaris

pLDDT: mean 93.05, std 16.72, range [22.52, 98.94]

InterPro domains:
  IPR027372 Phytase-like domain [PF13449] (73-365)

Foldseek 3Di:
DPPDPPPPPPPPPPPPPPPPPPPPPVPFDAFLAWAFDFKAFEFQPAFDPPAQWAQPLVDQDDALNHGDTGRGQTPFQFQEWADDPVQKMKTWHFQQQQDLRRKLRAFTWIWIWHDDRVVRYIGTDDIATAFACPPQEPDDASDPNRRHHSNRWTWRYWDAAPQQKIWTATAQQRWTFIAHNRNYTDHHTDGDPPAHEPNHPPCVPPDHQWYHPFQWAEWEAALVRFKIWTWTFTDGHPDDQQKIKTWIAGPVVRGTPPDIAIAHAPDSQKTKHYKYAQHRFKIKIWIFHQFAAVGGDFIFIWIWGNPPPVPPRHIDIDTWHTQQQHAYPPCHPVDDHPDHPGKSAWHYWDDQAQFKIKTWGGQSPQHIDRPHRSGGDIIMITMIGTSDGGPGDVSRND/DDPPDPPPPPPPPPPPPPPDPPPDPVPFDAFLAWAFDFKAFEFQPAFDPPAQWAQPLVDQDDALNHGDTGRGQTPFQFQEWADDPVQKMKTWHFQQQQDLRRKLRAFTWIWIWHDDRVVRYIGTDDIATAFACPCQEPDDASDPNRRHHSNRWTWRYWDAAPQQKIWTATAQQRWTFIAHNRNYTDHHTDGDPPAHEPNHPPCVPPDHQWYHPFQWAEWEAALVRFKIWTWTFTDGHPDDQQWIKTWIAGPVVRGTPPDIAIAHAPDSQKTKHYKYAQHRFKIKIWIFHQFAAVGGDFIFIWIWGNPPPVPPRHIDIDTWHTQQQHAYPPCHPVDDHPDHPGKSAWHYWADQAQFKIKTWGGQSPQHIDRPHRSGGDIIMITMIGTSDGGPGDCSRND

Secondary structure (DSSP, 8-state):
------------------------STTPPPTT-EEEEEEEEE-TT-B-TTPPPB-GGG-SS-BTTB-S-BSS-BS--EEEEEE-TTS-EEEEE-SSSSSGGG-TT-B-EEEEEEEETTTTEEEEEEEEE-B-TT----S--SSTT-B-BTTT--EEEEEE-TTS-EEEEETTTTEEEEE-TTSBB-SPPEEPTT---TT-TT-TTPPP-S-TT-SEEEEEE-TTSSEEEEEESSPPTTSPTTEEEEEEEETTTTEEEEEEEEEEPSSTT-EEEEEEESSSSEEEEEEE-S--GGG---EEEEEEESS-TT-SSS-EEEEEEETTSBB-TT-GGG--SSB----SEEEEEEE-SSSEEEEEEE-TTTT--SSSTTSPPPEEEEEEEESS-----GGGG-/------------------------STTPPPTT-EEEEEEEEE-TT-B-TTPPPB-GGG-SS-BTTB-S-BSS-BS--EEEEEE-TTS-EEEEE-SSSSSGGG-TT-B-EEEEEEEETTTTEEEEEEEEE-B-TT----S--SSTT-B-BTTT--EEEEEE-TTS-EEEEETTTTEEEEE-TTSBB-SPPEEPTT---TT-TT-TTPPP-S-TT-SEEEEEE-TTSSEEEEEESSPPTTSPTTEEEEEEEETTTTEEEEEEEEEE-SSTT-EEEEEEESSSSEEEEEEE-S--GGG---EEEEEEESS-TT-SSS-EEEEEEETTSBB-TT-GGG--SSB----SEEEEEEE-SSSEEEEEEE-TTTT--SSSTTSPPPEEEEEEEESS-----GGGG-

Solvent-accessible surface area (backbone atoms only — not comparable to full-atom values): 40185 Å² total; per-residue (Å²): 135,84,78,76,79,76,76,78,78,78,77,77,76,76,76,73,73,73,72,62,76,73,77,72,83,78,85,63,41,53,72,40,22,25,28,59,68,42,31,24,32,30,64,49,92,34,58,42,79,78,35,53,52,18,40,71,61,69,47,69,64,64,39,40,84,40,58,42,48,35,77,31,32,66,65,53,18,33,19,16,44,46,83,46,96,83,66,33,31,40,31,31,24,23,22,46,60,82,42,55,87,37,4,62,55,27,73,28,34,40,37,27,34,36,67,36,61,89,78,36,34,38,38,61,55,24,33,35,53,34,28,33,84,77,64,40,63,90,64,90,59,88,41,92,82,30,52,38,22,10,46,65,42,30,37,20,17,45,46,70,49,95,86,47,28,32,42,31,26,17,17,33,30,26,26,44,38,41,24,40,62,46,25,38,46,72,48,54,65,42,68,49,86,95,51,30,18,67,68,22,86,80,43,78,86,54,74,52,40,34,49,76,87,20,20,26,22,17,36,22,50,35,43,85,65,47,38,37,41,38,27,37,41,31,44,46,69,91,56,62,88,36,28,20,50,32,37,36,29,32,58,84,77,70,40,70,71,78,52,68,48,31,39,66,51,96,39,70,77,41,38,56,25,17,26,35,40,36,27,91,49,31,28,40,34,32,40,27,36,77,28,32,33,89,62,35,84,49,40,33,35,30,40,33,29,72,62,45,83,83,68,77,74,42,47,43,72,43,68,38,25,36,43,65,56,18,41,19,92,82,34,57,79,77,41,55,72,57,31,66,61,34,40,47,41,61,16,23,40,42,67,76,54,49,39,30,33,39,41,25,38,23,19,40,57,48,72,34,32,21,84,42,83,57,35,43,25,46,33,39,40,36,30,32,35,40,26,49,76,51,79,55,39,74,48,51,72,104,137,84,83,73,81,78,78,78,76,78,76,77,77,75,75,73,74,70,74,64,76,71,78,72,80,80,86,60,40,53,72,41,23,24,28,59,70,41,30,24,32,31,62,49,92,36,56,42,80,78,35,54,54,17,40,70,60,70,47,68,64,64,39,42,83,40,56,42,47,36,75,30,32,66,65,51,19,32,18,16,46,45,83,46,96,83,68,32,30,41,30,32,25,23,23,46,60,82,41,55,87,39,4,63,55,26,72,28,35,39,37,27,34,36,68,37,61,89,79,35,34,39,39,62,54,25,33,34,52,34,28,34,84,77,63,41,64,91,63,91,60,85,40,93,81,29,53,39,22,9,46,67,44,30,37,21,17,46,49,72,48,96,88,47,27,31,44,32,27,16,17,33,30,27,27,42,36,42,24,41,63,47,24,38,46,71,49,52,64,42,67,49,86,94,51,30,19,66,67,23,87,81,44,79,87,56,75,52,42,34,48,75,87,20,21,27,22,18,36,22,51,35,43,85,64,47,38,36,41,37,27,36,42,29,46,47,69,91,55,62,89,37,27,20,50,32,36,37,29,33,59,85,76,69,41,70,71,78,52,66,48,33,41,65,51,97,40,70,78,41,40,57,26,17,28,34,38,37,25,92,50,32,29,38,35,33,40,27,36,77,28,33,31,88,61,35,85,47,41,34,34,30,40,35,30,73,60,46,82,84,66,77,73,42,48,44,73,43,66,37,26,35,43,65,55,19,41,20,93,81,33,57,81,77,41,56,71,57,31,65,63,34,40,47,42,59,15,24,40,42,67,76,54,50,40,31,32,40,42,26,36,24,19,41,58,47,71,33,32,22,85,43,82,57,34,42,23,46,34,40,41,37,32,31,36,40,27,47,76,50,80,54,40,73,50,52,71,101